Protein 6ZS0 (pdb70)

Solvent-accessible surface area: 28190 Å² total; per-residue (Å²): 162,139,81,62,26,0,10,66,61,0,7,18,0,0,97,110,1,0,70,30,7,66,20,58,88,71,18,8,78,37,1,3,117,6,2,68,96,4,0,30,122,11,6,149,65,47,37,107,86,65,43,31,38,92,6,79,12,16,56,14,21,0,0,0,21,2,5,1,2,11,35,50,96,57,79,32,28,2,44,0,26,0,4,8,2,6,35,34,142,53,48,39,58,10,0,152,34,0,30,104,18,0,76,54,12,14,163,109,39,141,18,37,21,83,10,0,62,92,0,29,95,34,0,43,36,121,94,22,94,36,72,0,2,0,17,0,6,1,40,6,84,113,65,8,85,7,6,1,23,0,30,0,1,0,13,5,33,15,102,134,154,6,39,65,13,0,81,50,0,0,118,64,8,35,0,100,77,0,28,93,45,22,32,171,34,64,16,37,12,29,0,0,0,31,7,8,139,56,87,71,17,92,0,30,0,13,0,75,7,64,72,0,41,6,33,95,0,11,172,10,26,45,108,40,3,19,4,83,75,111,28,1,48,34,6,2,102,31,0,0,30,52,0,18,122,45,72,6,4,11,10,68,46,0,28,0,1,2,10,0,44,53,98,35,24,86,121,20,5,1,2,12,0,23,0,0,0,26,3,0,2,128,46,0,13,36,0,14,59,37,0,13,51,3,1,112,132,40,64,20,93,4,52,22,0,85,123,0,3,71,10,2,39,135,61,145,33,83,77,23,27,0,2,0,7,42,0,0,0,7,4,48,89,107,105,74,36,77,2,4,2,47,0,8,2,24,10,42,50,78,87,42,122,154,128,86,116,136,130,148,99,39,33,0,4,69,61,0,5,17,0,0,86,114,0,0,73,19,8,65,20,60,130,67,13,8,91,38,1,6,93,4,0,45,80,7,1,32,124,13,17,74,65,52,35,107,81,72,40,32,34,84,8,127,11,14,66,27,61,0,0,0,17,3,3,1,13,13,63,61,96,52,80,30,33,3,37,1,14,0,4,11,1,0,38,31,139,53,47,42,59,13,1,168,41,0,27,88,13,0,74,58,8,8,140,84,32,150,18,90,8,86,25,0,60,86,0,35,98,36,1,43,34,130,90,25,92,34,69,0,2,0,12,0,1,1,61,6,64,112,65,7,70,6,8,4,29,0,13,0,1,0,10,6,43,16,106,102,146,1,35,42,16,0,76,50,0,0,112,69,34,31,4,106,78,0,22,93,37,10,39,123,37,46,9,24,29,19,0,0,3,27,8,28,88,200,29,68,104,14,3,31,0,12,0,79,7,62,84,2,58,19,38,87,0,1,174,9,1,51,59,103,1,24,15,99,42,63,41,0,18,16,6,14,75,26,0,2,10,70,33,30,68,85,67,6,2,87,30,78,33,0,26,0,1,6,7,0,36,74,133,37,28,78,115,10,4,1,3,11,0,21,0,0,0,39,56,36,23,209,52,1,12,52,0,15,22,22,0,0,9,2,1,4,33,44,22,19,78,2,46,27,1,51,123,0,2,77,14,23,36,116,154,150,34,68,64,20,89,1,12,0,6,38,0,0,1,5,5,41,71,148,80,66,42,72,3,3,2,28,0,3,3,30,13,44,79,104,144

Nearest PDB structures (foldseek):
  6zrz-assembly1_AAA  TM=1.000E+00  e=4.753E-68  Streptomyces coelicolor
  6zs0-assembly2_BBB  TM=9.885E-01  e=7.511E-65  Streptomyces coelicolor
  5k9m-assembly1_A  TM=9.480E-01  e=1.570E-47  Streptomyces sp. RM-5-8
  5inj-assembly1_A  TM=9.476E-01  e=2.063E-47  Streptomyces sp. RM-5-8
  5jxm-assembly1_A  TM=9.669E-01  e=9.503E-47  Streptomyces sp. RM-5-8

Secondary structure (P-SEA, 3-state):
cccccaaaaaaaaaaaaaaaacccaaaaaaaaaaaaaaaccccccccccccccccccccccccbbbbbbbcccccbbbbbbbccccccccaaaaaaaaaaaaaaaaaaccccaaaaaacccccccccccccccbbbbbccccccbbbbbbbbbcccccccaaaaaaaaaaaaaccccccccccccccccccccccccccccbbbbbbbbccccaaaaaacccccccccaaaaaaaaaaaaccccccccccccbbbbbbbbcccccccccbbbbbbccccccccaaaaaaaaaaaaaaacccaaaaaaaaaaacccccccccccccbbbbbbcccccbbbbbbbbccccccccbbbbbcc/ccccaaaaaaaaaaaaaaaacccaaaaaaaaaaaaaaaccccccccccccccccccccccccbbbbbbbcccccbbbbbbbccccccccaaaaaaaaaaaaaaaaaaacccaaaaaacccccccccccccccbbbbbccccccbbbbbbbbbcccccccaaaaaaaaaaaaaccccccccccccccccbbbbbbcccccbbbbbbbbbccccaaaaaaaacccccccaaaaaaaaaaaaccccccccccccbbbbbbbbcccccccccbbbbbbccccccccaaaaaaaaaaaaaaacccaaaaaaaaaaccccccccccccccbbbbbbcccccbbbbbbbbccccccc

B-factor: mean 26.5, std 9.97, range [11.29, 73.47]

Structure (mmCIF, N/CA/C/O backbone):
data_6ZS0
#
_entry.id   6ZS0
#
_cell.length_a   44.880
_cell.length_b   70.454
_cell.length_c   91.145
_cell.angle_alpha   90.000
_cell.angle_beta   92.946
_cell.angle_gamma   90.000
#
_symmetry.space_group_name_H-M   'P 1 21 1'
#
loop_
_entity.id
_entity.type
_entity.pdbx_description
1 polymer 'DMATS type aromatic prenyltransferase'
2 non-polymer DI(HYDROXYETHYL)ETHER
3 water water
#
loop_
_atom_site.group_PDB
_atom_site.id
_atom_site.type_symbol
_atom_site.label_atom_id
_atom_site.label_alt_id
_atom_site.label_comp_id
_atom_site.label_asym_id
_atom_site.label_entity_id
_atom_site.label_seq_id
_atom_site.pdbx_PDB_ins_code
_atom_site.Cartn_x
_atom_site.Cartn_y
_atom_site.Cartn_z
_atom_site.occupancy
_atom_site.B_iso_or_equiv
_atom_site.auth_seq_id
_atom_site.auth_comp_id
_atom_site.auth_asym_id
_atom_site.auth_atom_id
_atom_site.pdbx_PDB_model_num
ATOM 1 N N . MET A 1 1 ? 11.674 -18.685 -12.390 1.000 44.151 1 MET AAA N 1
ATOM 2 C CA . MET A 1 1 ? 12.287 -17.860 -13.486 1.000 42.744 1 MET AAA CA 1
ATOM 3 C C . MET A 1 1 ? 13.565 -17.202 -12.947 1.000 40.338 1 MET AAA C 1
ATOM 4 O O . MET A 1 1 ? 14.582 -17.899 -12.819 1.000 39.702 1 MET AAA O 1
ATOM 6 N N . ASP A 1 2 ? 13.512 -15.918 -12.608 1.000 36.955 2 ASP AAA N 1
ATOM 7 C CA . ASP A 1 2 ? 14.689 -15.190 -12.086 1.000 34.455 2 ASP AAA CA 1
ATOM 8 C C . ASP A 1 2 ? 14.745 -15.344 -10.562 1.000 30.493 2 ASP AAA C 1
ATOM 9 O O . ASP A 1 2 ? 13.689 -15.453 -9.937 1.000 29.280 2 ASP AAA O 1
ATOM 14 N N . ALA A 1 3 ? 15.961 -15.347 -10.018 1.000 27.424 3 ALA AAA N 1
ATOM 15 C CA . ALA A 1 3 ? 16.238 -15.392 -8.569 1.000 25.601 3 ALA AAA CA 1
ATOM 16 C C . ALA A 1 3 ? 15.584 -14.182 -7.903 1.000 23.875 3 ALA AAA C 1
ATOM 17 O O . ALA A 1 3 ? 15.582 -13.091 -8.506 1.000 22.918 3 ALA AAA O 1
ATOM 19 N N . SER A 1 4 ? 15.079 -14.357 -6.694 1.000 22.974 4 SER AAA N 1
ATOM 20 C CA . SER A 1 4 ? 14.402 -13.290 -5.926 1.000 22.021 4 SER AAA CA 1
ATOM 21 C C . SER A 1 4 ? 15.433 -12.243 -5.510 1.000 20.303 4 SER AAA C 1
ATOM 22 O O . SER A 1 4 ? 16.581 -12.600 -5.162 1.000 20.075 4 SER AAA O 1
ATOM 25 N N . THR A 1 5 ? 15.037 -10.989 -5.573 1.000 18.406 5 THR AAA N 1
ATOM 26 C CA . THR A 1 5 ? 15.871 -9.836 -5.178 1.000 17.178 5 THR AAA CA 1
ATOM 27 C C . THR A 1 5 ? 15.179 -9.135 -4.017 1.000 16.664 5 THR AAA C 1
ATOM 28 O O . THR A 1 5 ? 13.990 -9.384 -3.762 1.000 17.095 5 THR AAA O 1
ATOM 32 N N . LEU A 1 6 ? 15.871 -8.249 -3.371 1.000 16.481 6 LEU AAA N 1
ATOM 33 C CA . LEU A 1 6 ? 15.212 -7.415 -2.353 1.000 16.612 6 LEU AAA CA 1
ATOM 34 C C . LEU A 1 6 ? 14.040 -6.697 -3.002 1.000 16.118 6 LEU AAA C 1
ATOM 35 O O . LEU A 1 6 ? 12.967 -6.633 -2.371 1.000 15.537 6 LEU AAA O 1
ATOM 40 N N . GLY A 1 7 ? 14.220 -6.157 -4.219 1.000 15.527 7 GLY AAA N 1
ATOM 41 C CA . GLY A 1 7 ? 13.144 -5.431 -4.921 1.000 15.683 7 GLY AAA CA 1
ATOM 42 C C . GLY A 1 7 ? 11.963 -6.321 -5.276 1.000 15.997 7 GLY AAA C 1
ATOM 43 O O . GLY A 1 7 ? 10.817 -5.915 -5.042 1.000 15.511 7 GLY AAA O 1
ATOM 44 N N . SER A 1 8 ? 12.195 -7.508 -5.836 1.000 16.159 8 SER AAA N 1
ATOM 45 C CA . SER A 1 8 ? 11.090 -8.390 -6.270 1.000 16.623 8 SER AAA CA 1
ATOM 46 C C . SER A 1 8 ? 10.348 -8.875 -5.031 1.000 16.405 8 SER AAA C 1
ATOM 47 O O . SER A 1 8 ? 9.103 -8.935 -5.046 1.000 17.229 8 SER AAA O 1
ATOM 50 N N . PHE A 1 9 ? 11.068 -9.208 -3.966 1.000 16.052 9 PHE AAA N 1
ATOM 51 C CA . PHE A 1 9 ? 10.474 -9.814 -2.762 1.000 16.525 9 PHE AAA CA 1
ATOM 52 C C . PHE A 1 9 ? 9.663 -8.756 -2.006 1.000 16.005 9 PHE AAA C 1
ATOM 53 O O . PHE A 1 9 ? 8.476 -9.000 -1.693 1.000 16.340 9 PHE AAA O 1
ATOM 61 N N . THR A 1 10 ? 10.253 -7.606 -1.711 1.000 15.693 10 THR AAA N 1
ATOM 62 C CA . THR A 1 10 ? 9.556 -6.539 -0.926 1.000 15.387 10 THR AAA CA 1
ATOM 63 C C . THR A 1 10 ? 8.467 -5.921 -1.795 1.000 15.817 10 THR AAA C 1
ATOM 64 O O . THR A 1 10 ? 7.448 -5.506 -1.246 1.000 16.410 10 THR AAA O 1
ATOM 68 N N . GLY A 1 11 ? 8.667 -5.913 -3.096 1.000 15.816 11 GLY AAA N 1
ATOM 69 C CA . GLY A 1 11 ? 7.664 -5.417 -4.065 1.000 16.542 11 GLY AAA CA 1
ATOM 70 C C . GLY A 1 11 ? 6.453 -6.300 -4.095 1.000 17.300 11 GLY AAA C 1
ATOM 71 O O . GLY A 1 11 ? 5.322 -5.770 -4.093 1.000 17.637 11 GLY AAA O 1
ATOM 72 N N . GLY A 1 12 ? 6.651 -7.616 -4.099 1.000 17.646 12 GLY AAA N 1
ATOM 73 C CA . GLY A 1 12 ? 5.575 -8.598 -4.017 1.000 18.371 12 GLY AAA CA 1
ATOM 74 C C . GLY A 1 12 ? 4.792 -8.396 -2.740 1.000 18.204 12 GLY AAA C 1
ATOM 75 O O . GLY A 1 12 ? 3.556 -8.397 -2.776 1.000 18.736 12 GLY AAA O 1
ATOM 76 N N . GLN A 1 13 ? 5.489 -8.166 -1.624 1.000 17.578 13 GLN AAA N 1
ATOM 77 C CA . GLN A 1 13 ? 4.831 -7.914 -0.329 1.000 17.495 13 GLN AAA CA 1
ATOM 78 C C . GLN A 1 13 ? 4.023 -6.622 -0.417 1.000 17.648 13 GLN AAA C 1
ATOM 79 O O . GLN A 1 13 ? 2.908 -6.605 0.072 1.000 17.691 13 GLN AAA O 1
ATOM 85 N N . LEU A 1 14 ? 4.584 -5.557 -0.992 1.000 18.016 14 LEU AAA N 1
ATOM 86 C CA . LEU A 1 14 ? 3.883 -4.258 -1.085 1.000 18.097 14 LEU AAA CA 1
ATOM 87 C C . LEU A 1 14 ? 2.588 -4.470 -1.880 1.000 19.075 14 LEU AAA C 1
ATOM 88 O O . LEU A 1 14 ? 1.542 -3.976 -1.455 1.000 19.398 14 LEU AAA O 1
ATOM 93 N N . ARG A 1 15 ? 2.662 -5.200 -2.981 1.000 19.947 15 ARG AAA N 1
ATOM 94 C CA . ARG A 1 15 ? 1.505 -5.418 -3.873 1.000 21.720 15 ARG AAA CA 1
ATOM 95 C C . ARG A 1 15 ? 0.416 -6.196 -3.145 1.000 21.608 15 ARG AAA C 1
ATOM 96 O O . ARG A 1 15 ? -0.778 -5.781 -3.239 1.000 22.096 15 ARG AAA O 1
ATOM 104 N N . ARG A 1 16 ? 0.779 -7.289 -2.484 1.000 21.153 16 ARG AAA N 1
ATOM 105 C CA . ARG A 1 16 ? -0.213 -8.168 -1.818 1.000 22.037 16 ARG AAA CA 1
ATOM 106 C C . ARG A 1 16 ? -0.805 -7.431 -0.623 1.000 21.960 16 ARG AAA C 1
ATOM 107 O O . ARG A 1 16 ? -2.030 -7.471 -0.444 1.000 22.166 16 ARG AAA O 1
ATOM 115 N N . LEU A 1 17 ? 0.018 -6.754 0.172 1.000 21.024 17 LEU AAA N 1
ATOM 116 C CA . LEU A 1 17 ? -0.475 -5.982 1.328 1.000 21.109 17 LEU AAA CA 1
ATOM 117 C C . LEU A 1 17 ? -1.333 -4.815 0.844 1.000 20.907 17 LEU AAA C 1
ATOM 118 O O . LEU A 1 17 ? -2.362 -4.577 1.458 1.000 21.200 17 LEU AAA O 1
ATOM 123 N N . GLY A 1 18 ? -0.922 -4.119 -0.215 1.000 20.691 18 GLY AAA N 1
ATOM 124 C CA . GLY A 1 18 ? -1.673 -2.979 -0.785 1.000 21.328 18 GLY AAA CA 1
ATOM 125 C C . GLY A 1 18 ? -3.079 -3.413 -1.173 1.000 22.649 18 GLY AAA C 1
ATOM 126 O O . GLY A 1 18 ? -4.034 -2.680 -0.874 1.000 23.425 18 GLY AAA O 1
ATOM 127 N N . SER A 1 19 ? -3.211 -4.595 -1.756 1.000 23.572 19 SER AAA N 1
ATOM 128 C CA . SER A 1 19 ? -4.528 -5.132 -2.189 1.000 25.320 19 SER AAA CA 1
ATOM 129 C C . SER A 1 19 ? -5.376 -5.445 -0.962 1.000 25.778 19 SER AAA C 1
ATOM 130 O O . SER A 1 19 ? -6.576 -5.062 -0.945 1.000 26.404 19 SER AAA O 1
ATOM 133 N N . VAL A 1 20 ? -4.781 -6.075 0.047 1.000 25.139 20 VAL AAA N 1
ATOM 134 C CA . VAL A 1 20 ? -5.464 -6.351 1.337 1.000 25.440 20 VAL AAA CA 1
ATOM 135 C C . VAL A 1 20 ? -5.980 -5.022 1.913 1.000 25.442 20 VAL AAA C 1
ATOM 136 O O . VAL A 1 20 ? -7.075 -5.024 2.461 1.000 25.905 20 VAL AAA O 1
ATOM 140 N N . ALA A 1 21 ? -5.224 -3.929 1.780 1.000 24.461 21 ALA AAA N 1
ATOM 141 C CA . ALA A 1 21 ? -5.564 -2.592 2.320 1.000 25.203 21 ALA AAA CA 1
ATOM 142 C C . ALA A 1 21 ? -6.591 -1.871 1.425 1.000 26.695 21 ALA AAA C 1
ATOM 143 O O . ALA A 1 21 ? -6.971 -0.733 1.766 1.000 28.080 21 ALA AAA O 1
ATOM 145 N N . GLY A 1 22 ? -7.000 -2.493 0.322 1.000 26.928 22 GLY AAA N 1
ATOM 146 C CA . GLY A 1 22 ? -8.033 -1.969 -0.594 1.000 27.664 22 GLY AAA CA 1
ATOM 147 C C . GLY A 1 22 ? -7.505 -1.018 -1.664 1.000 27.599 22 GLY AAA C 1
ATOM 148 O O . GLY A 1 22 ? -8.345 -0.407 -2.356 1.000 28.433 22 GLY AAA O 1
ATOM 149 N N . LEU A 1 23 ? -6.193 -0.896 -1.848 1.000 26.228 23 LEU AAA N 1
ATOM 150 C CA . LEU A 1 23 ? -5.633 -0.036 -2.926 1.000 26.436 23 LEU AAA CA 1
ATOM 151 C C . LEU A 1 23 ? -5.942 -0.654 -4.292 1.000 26.868 23 LEU AAA C 1
ATOM 152 O O . LEU A 1 23 ? -5.938 -1.881 -4.407 1.000 26.563 23 LEU AAA O 1
ATOM 157 N N . SER A 1 24 ? -6.153 0.193 -5.294 1.000 28.634 24 SER AAA N 1
ATOM 158 C CA . SER A 1 24 ? -6.386 -0.200 -6.709 1.000 30.346 24 SER AAA CA 1
ATOM 159 C C . SER A 1 24 ? -5.124 -0.832 -7.304 1.000 30.693 24 SER AAA C 1
ATOM 160 O O . SER A 1 24 ? -4.023 -0.525 -6.841 1.000 29.490 24 SER AAA O 1
ATOM 163 N N . ARG A 1 25 ? -5.280 -1.676 -8.316 1.000 32.023 25 ARG AAA N 1
ATOM 164 C CA . ARG A 1 25 ? -4.145 -2.209 -9.100 1.000 32.318 25 ARG AAA CA 1
ATOM 165 C C . ARG A 1 25 ? -3.242 -1.039 -9.521 1.000 32.160 25 ARG AAA C 1
ATOM 166 O O . ARG A 1 25 ? -2.002 -1.185 -9.411 1.000 31.665 25 ARG AAA O 1
ATOM 168 N N . ALA A 1 26 ? -3.832 0.087 -9.949 1.000 32.417 26 ALA AAA N 1
ATOM 169 C CA . ALA A 1 26 ? -3.104 1.269 -10.489 1.000 31.886 26 ALA AAA CA 1
ATOM 170 C C . ALA A 1 26 ? -2.199 1.858 -9.394 1.000 30.156 26 ALA AAA C 1
ATOM 171 O O . ALA A 1 26 ? -1.004 1.985 -9.629 1.000 28.243 26 ALA AAA O 1
ATOM 173 N N . ASP A 1 27 ? -2.764 2.132 -8.218 1.000 29.752 27 ASP AAA N 1
ATOM 174 C CA . ASP A 1 27 ? -2.040 2.692 -7.046 1.000 28.522 27 ASP AAA CA 1
ATOM 175 C C . ASP A 1 27 ? -0.968 1.710 -6.574 1.000 27.599 27 ASP AAA C 1
ATOM 176 O O . ASP A 1 27 ? 0.143 2.158 -6.249 1.000 24.948 27 ASP AAA O 1
ATOM 181 N N . VAL A 1 28 ? -1.265 0.423 -6.554 1.000 27.671 28 VAL AAA N 1
ATOM 182 C CA . VAL A 1 28 ? -0.289 -0.603 -6.106 1.000 28.281 28 VAL AAA CA 1
ATOM 183 C C . VAL A 1 28 ? 0.898 -0.594 -7.078 1.000 27.794 28 VAL AAA C 1
ATOM 184 O O . VAL A 1 28 ? 2.047 -0.658 -6.609 1.000 27.216 28 VAL AAA O 1
ATOM 188 N N . GLU A 1 29 ? 0.626 -0.528 -8.382 1.000 28.313 29 GLU AAA N 1
ATOM 189 C CA . GLU A 1 29 ? 1.688 -0.469 -9.415 1.000 28.371 29 GLU AAA CA 1
ATOM 190 C C . GLU A 1 29 ? 2.520 0.801 -9.204 1.000 26.313 29 GLU AAA C 1
ATOM 191 O O . GLU A 1 29 ? 3.739 0.696 -9.208 1.000 26.307 29 GLU AAA O 1
ATOM 195 N N . THR A 1 30 ? 1.883 1.942 -8.983 1.000 25.176 30 THR AAA N 1
ATOM 196 C CA . THR A 1 30 ? 2.589 3.225 -8.736 1.000 24.677 30 THR AAA CA 1
ATOM 197 C C . THR A 1 30 ? 3.549 3.032 -7.554 1.000 22.983 30 THR AAA C 1
ATOM 198 O O . THR A 1 30 ? 4.710 3.387 -7.670 1.000 22.861 30 THR AAA O 1
ATOM 202 N N . TYR A 1 31 ? 3.062 2.462 -6.458 1.000 22.147 31 TYR AAA N 1
ATOM 203 C CA . TYR A 1 31 ? 3.821 2.432 -5.178 1.000 20.403 31 TYR AAA CA 1
ATOM 204 C C . TYR A 1 31 ? 4.917 1.369 -5.210 1.000 20.271 31 TYR AAA C 1
ATOM 205 O O . TYR A 1 31 ? 5.971 1.578 -4.602 1.000 19.521 31 TYR AAA O 1
ATOM 214 N N . ALA A 1 32 ? 4.697 0.271 -5.916 1.000 21.445 32 ALA AAA N 1
ATOM 215 C CA . ALA A 1 32 ? 5.739 -0.742 -6.159 1.000 21.877 32 ALA AAA CA 1
ATOM 216 C C . ALA A 1 32 ? 6.920 -0.080 -6.882 1.000 22.103 32 ALA AAA C 1
ATOM 217 O O . ALA A 1 32 ? 8.072 -0.321 -6.478 1.000 21.101 32 ALA AAA O 1
ATOM 219 N N . GLN A 1 33 ? 6.638 0.761 -7.881 1.000 23.487 33 GLN AAA N 1
ATOM 220 C CA . GLN A 1 33 ? 7.685 1.506 -8.622 1.000 23.703 33 GLN AAA CA 1
ATOM 221 C C . GLN A 1 33 ? 8.377 2.490 -7.656 1.000 21.538 33 GLN AAA C 1
ATOM 222 O O . GLN A 1 33 ? 9.602 2.609 -7.697 1.000 20.168 33 GLN AAA O 1
ATOM 228 N N . VAL A 1 34 ? 7.626 3.150 -6.786 1.000 20.581 34 VAL AAA N 1
ATOM 229 C CA . VAL A 1 34 ? 8.206 4.129 -5.831 1.000 20.230 34 VAL AAA CA 1
ATOM 230 C C . VAL A 1 34 ? 9.188 3.388 -4.895 1.000 19.084 34 VAL AAA C 1
ATOM 231 O O . VAL A 1 34 ? 10.283 3.937 -4.642 1.000 19.446 34 VAL AAA O 1
ATOM 235 N N . LEU A 1 35 ? 8.827 2.188 -4.437 1.000 18.911 35 LEU AAA N 1
ATOM 236 C CA . LEU A 1 35 ? 9.660 1.433 -3.462 1.000 18.274 35 LEU AAA CA 1
ATOM 237 C C . LEU A 1 35 ? 10.923 0.961 -4.171 1.000 18.193 35 LEU AAA C 1
ATOM 238 O O . LEU A 1 35 ? 12.003 1.157 -3.642 1.000 17.534 35 LEU AAA O 1
ATOM 243 N N . THR A 1 36 ? 10.782 0.415 -5.384 1.000 19.279 36 THR AAA N 1
ATOM 244 C CA . THR A 1 36 ? 11.946 -0.008 -6.194 1.000 20.516 36 THR AAA CA 1
ATOM 245 C C . THR A 1 36 ? 12.893 1.177 -6.350 1.000 20.448 36 THR AAA C 1
ATOM 246 O O . THR A 1 36 ? 14.084 0.998 -6.166 1.000 19.392 36 THR AAA O 1
ATOM 250 N N . ASP A 1 37 ? 12.384 2.345 -6.727 1.000 21.657 37 ASP AAA N 1
ATOM 251 C CA . ASP A 1 37 ? 13.249 3.531 -6.972 1.000 23.594 37 ASP AAA CA 1
ATOM 252 C C . ASP A 1 37 ? 13.893 3.987 -5.653 1.000 23.128 37 ASP AAA C 1
ATOM 253 O O . ASP A 1 37 ? 15.053 4.354 -5.678 1.000 23.885 37 ASP AAA O 1
ATOM 258 N N . ALA A 1 38 ? 13.141 3.954 -4.557 1.000 22.919 38 ALA AAA N 1
ATOM 259 C CA . ALA A 1 38 ? 13.618 4.352 -3.207 1.000 23.239 38 ALA AAA CA 1
ATOM 260 C C . ALA A 1 38 ? 14.774 3.435 -2.766 1.000 23.565 38 ALA AAA C 1
ATOM 261 O O . ALA A 1 38 ? 15.743 3.935 -2.211 1.000 24.224 38 ALA AAA O 1
ATOM 263 N N . LEU A 1 39 ? 14.700 2.144 -3.058 1.000 22.884 39 LEU AAA N 1
ATOM 264 C CA . LEU A 1 39 ? 15.769 1.186 -2.689 1.000 23.303 39 LEU AAA CA 1
ATOM 265 C C . LEU A 1 39 ? 17.027 1.435 -3.519 1.000 24.445 39 LEU AAA C 1
ATOM 266 O O . LEU A 1 39 ? 18.123 1.001 -3.068 1.000 26.088 39 LEU AAA O 1
ATOM 271 N N . GLY A 1 40 ? 16.896 2.034 -4.705 1.000 23.612 40 GLY AAA N 1
ATOM 272 C CA . GLY A 1 40 ? 18.006 2.262 -5.633 1.000 25.355 40 GLY AAA CA 1
ATOM 273 C C . GLY A 1 40 ? 18.758 0.970 -5.917 1.000 25.612 40 GLY AAA C 1
ATOM 274 O O . GLY A 1 40 ? 18.146 -0.065 -6.145 1.000 24.950 40 GLY AAA O 1
ATOM 275 N N . PRO A 1 41 ? 20.100 0.984 -5.900 1.000 25.748 41 PRO AAA N 1
ATOM 276 C CA . PRO A 1 41 ? 20.881 -0.156 -6.384 1.000 25.590 41 PRO AAA CA 1
ATOM 277 C C . PRO A 1 41 ? 20.555 -1.479 -5.698 1.000 24.662 41 PRO AAA C 1
ATOM 278 O O . PRO A 1 41 ? 20.554 -2.545 -6.365 1.000 25.165 41 PRO AAA O 1
ATOM 282 N N A VAL A 1 42 ? 20.260 -1.447 -4.394 0.500 23.512 42 VAL AAA N 1
ATOM 283 N N B VAL A 1 42 ? 20.240 -1.420 -4.412 0.500 23.839 42 VAL AAA N 1
ATOM 284 C CA A VAL A 1 42 ? 20.075 -2.703 -3.608 0.500 22.464 42 VAL AAA CA 1
ATOM 285 C CA B VAL A 1 42 ? 20.069 -2.641 -3.589 0.500 22.984 42 VAL AAA CA 1
ATOM 286 C C A VAL A 1 42 ? 18.772 -3.395 -4.009 0.500 21.472 42 VAL AAA C 1
ATOM 287 C C B VAL A 1 42 ? 18.779 -3.370 -3.988 0.500 21.777 42 VAL AAA C 1
ATOM 288 O O A VAL A 1 42 ? 18.632 -4.562 -3.643 0.500 21.074 42 VAL AAA O 1
ATOM 289 O O B VAL A 1 42 ? 18.670 -4.542 -3.624 0.500 21.387 42 VAL AAA O 1
ATOM 296 N N . ALA A 1 43 ? 17.855 -2.735 -4.725 1.000 20.965 43 ALA AAA N 1
ATOM 297 C CA . ALA A 1 43 ? 16.603 -3.405 -5.175 1.000 20.406 43 ALA AAA CA 1
ATOM 298 C C . ALA A 1 4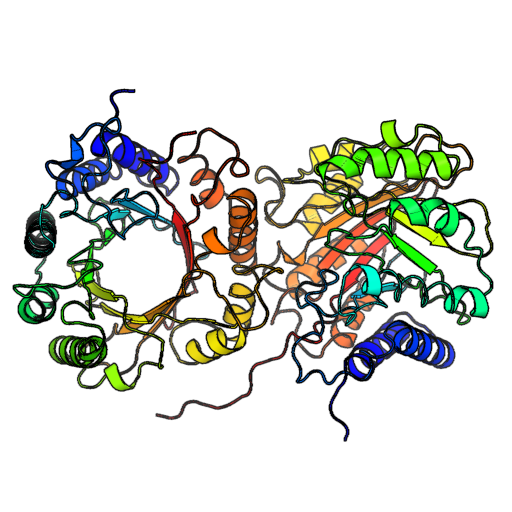3 ? 16.984 -4.636 -6.003 1.000 20.065 43 ALA AAA C 1
ATOM 299 O O . ALA A 1 43 ? 16.254 -5.623 -5.973 1.000 18.881 43 ALA AAA O 1
ATOM 301 N N . GLN A 1 44 ? 18.105 -4.564 -6.719 1.000 20.630 44 GLN AAA N 1
ATOM 302 C CA . GLN A 1 44 ? 18.551 -5.625 -7.647 1.000 21.671 44 GLN AAA CA 1
ATOM 303 C C . GLN A 1 44 ? 19.379 -6.676 -6.893 1.000 20.621 44 GLN AAA C 1
ATOM 304 O O . GLN A 1 44 ? 19.805 -7.656 -7.517 1.000 20.580 44 GLN AAA O 1
ATOM 310 N N . ARG A 1 45 ? 19.584 -6.508 -5.587 1.000 19.579 45 ARG AAA N 1
ATOM 311 C CA . ARG A 1 45 ? 20.454 -7.427 -4.813 1.000 19.075 45 ARG AAA CA 1
ATOM 312 C C . ARG A 1 45 ? 19.766 -8.767 -4.645 1.000 18.436 45 ARG AAA C 1
ATOM 313 O O . ARG A 1 45 ? 18.680 -8.828 -4.099 1.000 17.779 45 ARG AAA O 1
ATOM 321 N N . PRO A 1 46 ? 20.350 -9.900 -5.088 1.000 18.574 46 PRO AAA N 1
ATOM 322 C CA . PRO A 1 46 ? 19.746 -11.199 -4.838 1.000 18.655 46 PRO AAA CA 1
ATOM 323 C C . PRO A 1 46 ? 19.634 -11.501 -3.347 1.000 18.677 46 PRO AAA C 1
ATOM 324 O O . PRO A 1 46 ? 20.518 -11.154 -2.607 1.000 18.116 46 PRO AAA O 1
ATOM 328 N N . LEU A 1 47 ? 18.561 -12.187 -2.958 1.000 19.035 47 LEU AAA N 1
ATOM 329 C CA . LEU A 1 47 ? 18.323 -12.541 -1.529 1.000 19.637 47 LEU AAA CA 1
ATOM 330 C C . LEU A 1 47 ? 19.288 -13.642 -1.084 1.000 20.034 47 LEU AAA C 1
ATOM 331 O O . LEU A 1 47 ? 19.401 -13.850 0.114 1.000 20.261 47 LEU AAA O 1
ATOM 336 N N . SER A 1 48 ? 19.984 -14.292 -2.012 1.000 20.652 48 SER AAA N 1
ATOM 337 C CA . SER A 1 48 ? 20.998 -15.329 -1.723 1.000 21.176 48 SER AAA CA 1
ATOM 338 C C . SER A 1 48 ? 22.265 -14.688 -1.161 1.000 21.446 48 SER AAA C 1
ATOM 339 O O . SER A 1 48 ? 23.095 -15.447 -0.619 1.000 21.676 48 SER AAA O 1
ATOM 342 N N . LEU A 1 49 ? 22.446 -13.375 -1.341 1.000 20.410 49 LEU AAA N 1
ATOM 343 C CA . LEU A 1 49 ? 23.579 -12.632 -0.753 1.000 21.162 49 LEU AAA CA 1
ATOM 344 C C . LEU A 1 49 ? 23.227 -12.240 0.682 1.000 21.027 49 LEU AAA C 1
ATOM 345 O O . LEU A 1 49 ? 22.027 -12.086 1.000 1.000 20.034 49 LEU AAA O 1
ATOM 350 N N . ALA A 1 50 ? 24.239 -12.095 1.526 1.000 22.144 50 ALA AAA N 1
ATOM 351 C CA . ALA A 1 50 ? 24.082 -11.498 2.874 1.000 22.692 50 ALA AAA CA 1
ATOM 352 C C . ALA A 1 50 ? 23.352 -10.168 2.740 1.000 22.720 50 ALA AAA C 1
ATOM 353 O O . ALA A 1 50 ? 23.448 -9.505 1.709 1.000 20.794 50 ALA AAA O 1
ATOM 355 N N . PRO A 1 51 ? 22.655 -9.690 3.793 1.000 23.886 51 PRO AAA N 1
ATOM 356 C CA . PRO A 1 51 ? 22.089 -8.345 3.772 1.000 24.675 51 PRO AAA CA 1
ATOM 357 C C . PRO A 1 51 ? 23.183 -7.303 3.536 1.000 26.995 51 PRO AAA C 1
ATOM 358 O O . PRO A 1 51 ? 24.299 -7.470 4.034 1.000 25.937 51 PRO AAA O 1
ATOM 362 N N . PRO A 1 52 ? 22.909 -6.217 2.767 1.000 29.194 52 PRO AAA N 1
ATOM 363 C CA . PRO A 1 52 ? 23.963 -5.333 2.239 1.000 31.031 52 PRO AAA CA 1
ATOM 364 C C . PRO A 1 52 ? 24.741 -4.505 3.277 1.000 34.048 52 PRO AAA C 1
ATOM 365 O O . PRO A 1 52 ? 25.942 -4.264 3.085 1.000 35.335 52 PRO AAA O 1
ATOM 369 N N . THR A 1 53 ? 24.036 -4.059 4.315 1.000 35.909 53 THR AAA N 1
ATOM 370 C CA . THR A 1 53 ? 24.597 -3.446 5.544 1.000 37.108 53 THR AAA CA 1
ATOM 371 C C . THR A 1 53 ? 23.730 -3.955 6.692 1.000 37.889 53 THR AAA C 1
ATOM 372 O O . THR A 1 53 ? 22.568 -4.421 6.410 1.000 36.211 53 THR AAA O 1
ATOM 375 N N . ARG A 1 54 ? 24.257 -3.945 7.916 1.000 38.365 54 ARG AAA N 1
ATOM 376 C CA . ARG A 1 54 ? 23.490 -4.395 9.103 1.000 38.557 54 ARG AAA CA 1
ATOM 377 C C . ARG A 1 54 ? 22.491 -3.294 9.451 1.000 36.204 54 ARG AAA C 1
ATOM 378 O O . ARG A 1 54 ? 22.572 -2.709 10.533 1.000 35.233 54 ARG AAA O 1
ATOM 386 N N A THR A 1 55 ? 21.572 -3.008 8.539 0.440 34.701 55 THR AAA N 1
ATOM 387 N N B THR A 1 55 ? 21.549 -3.017 8.543 0.560 34.461 55 THR AAA N 1
ATOM 388 C CA A THR A 1 55 ? 20.550 -1.960 8.718 0.440 33.274 55 THR AAA CA 1
ATOM 389 C CA B THR A 1 55 ? 20.517 -1.973 8.747 0.560 32.679 55 THR AAA CA 1
ATOM 390 C C A THR A 1 55 ? 19.768 -2.294 9.985 0.440 32.595 55 THR AAA C 1
ATOM 391 C C B THR A 1 55 ? 19.802 -2.304 10.038 0.560 32.316 55 THR AAA C 1
ATOM 392 O O A THR A 1 55 ? 19.440 -3.477 10.190 0.440 33.828 55 THR AAA O 1
ATOM 393 O O B THR A 1 55 ? 19.536 -3.491 10.302 0.560 33.868 55 THR AAA O 1
ATOM 400 N N . PHE A 1 56 ? 19.499 -1.298 10.814 1.000 28.492 56 PHE AAA N 1
ATOM 401 C CA . PHE A 1 56 ? 18.832 -1.495 12.099 1.000 26.955 56 PHE AAA CA 1
ATOM 402 C C . PHE A 1 56 ? 17.352 -1.200 11.881 1.000 22.186 56 PHE AAA C 1
ATOM 403 O O . PHE A 1 56 ? 16.616 -1.220 12.813 1.000 22.430 56 PHE AAA O 1
ATOM 411 N N . LEU A 1 57 ? 16.934 -1.083 10.616 1.000 18.787 57 LEU AAA N 1
ATOM 412 C CA . LEU A 1 57 ? 15.507 -0.871 10.273 1.000 16.426 57 LEU AAA CA 1
ATOM 413 C C . LEU A 1 57 ? 14.677 -2.093 10.696 1.000 15.644 57 LEU AAA C 1
ATOM 414 O O . LEU A 1 57 ? 13.557 -1.906 11.121 1.000 15.565 57 LEU AAA O 1
ATOM 419 N N . SER A 1 58 ? 15.209 -3.313 10.602 1.000 14.954 58 SER AAA N 1
ATOM 420 C CA . SER A 1 58 ? 14.491 -4.545 11.044 1.000 14.732 58 SER AAA CA 1
ATOM 421 C C . SER A 1 58 ? 15.490 -5.531 11.648 1.000 14.723 58 SER AAA C 1
ATOM 422 O O . SER A 1 58 ? 16.682 -5.409 11.385 1.000 14.582 58 SER AAA O 1
ATOM 425 N N . ASP A 1 59 ? 15.015 -6.503 12.442 1.000 15.088 59 ASP AAA N 1
ATOM 426 C CA . ASP A 1 59 ? 15.878 -7.449 13.172 1.000 15.778 59 ASP AAA CA 1
ATOM 427 C C . ASP A 1 59 ? 16.732 -8.246 12.200 1.000 15.495 59 ASP AAA C 1
ATOM 428 O O . ASP A 1 59 ? 17.888 -8.538 12.532 1.000 15.956 59 ASP AAA O 1
ATOM 433 N N . ASP A 1 60 ? 16.196 -8.599 11.031 1.000 15.032 60 ASP AAA N 1
ATOM 434 C CA . ASP A 1 60 ? 16.976 -9.442 10.086 1.000 15.314 60 ASP AAA CA 1
ATOM 435 C C . ASP A 1 60 ? 17.679 -8.577 9.027 1.000 15.017 60 ASP AAA C 1
ATOM 436 O O . ASP A 1 60 ? 18.237 -9.162 8.091 1.000 15.625 60 ASP AAA O 1
ATOM 441 N N . HIS A 1 61 ? 17.659 -7.270 9.179 1.000 14.511 61 HIS AAA N 1
ATOM 442 C CA . HIS A 1 61 ? 18.409 -6.304 8.337 1.000 14.553 61 HIS AAA CA 1
ATOM 443 C C . HIS A 1 61 ? 17.748 -6.175 6.970 1.000 13.918 61 HIS AAA C 1
ATOM 444 O O . HIS A 1 61 ? 18.438 -5.690 6.046 1.000 14.244 61 HIS AAA O 1
ATOM 451 N N . THR A 1 62 ? 16.474 -6.536 6.822 1.000 13.119 62 THR AAA N 1
ATOM 452 C CA . THR A 1 62 ? 15.728 -6.115 5.610 1.000 12.661 62 THR AAA CA 1
ATOM 453 C C . THR A 1 62 ? 15.532 -4.604 5.677 1.000 12.225 62 THR AAA C 1
ATOM 454 O O . THR A 1 62 ? 15.058 -4.091 6.684 1.000 11.982 62 THR AAA O 1
ATOM 458 N N . PRO A 1 63 ? 15.883 -3.804 4.634 1.000 12.049 63 PRO AAA N 1
ATOM 459 C CA . PRO A 1 63 ? 15.742 -2.356 4.739 1.000 11.921 63 PRO AAA CA 1
ATOM 460 C C . PRO A 1 63 ? 14.370 -1.820 4.356 1.000 11.849 63 PRO AAA C 1
ATOM 461 O O . PRO A 1 63 ? 14.259 -0.714 3.826 1.000 11.743 63 PRO AAA O 1
ATOM 465 N N . VAL A 1 64 ? 13.337 -2.625 4.623 1.000 12.147 64 VAL AAA N 1
ATOM 466 C CA . VAL A 1 64 ? 11.923 -2.319 4.365 1.000 12.575 64 VAL AAA CA 1
ATOM 467 C C . VAL A 1 64 ? 11.126 -2.880 5.531 1.000 12.857 64 VAL AAA C 1
ATOM 468 O O . VAL A 1 64 ? 11.460 -3.988 5.975 1.000 12.873 64 VAL AAA O 1
ATOM 472 N N . GLU A 1 65 ? 10.120 -2.131 5.952 1.000 13.278 65 GLU AAA N 1
ATOM 473 C CA . GLU A 1 65 ? 9.135 -2.590 6.948 1.000 14.269 65 GLU AAA CA 1
ATOM 474 C C . GLU A 1 65 ? 7.793 -2.036 6.530 1.000 13.757 65 GLU AAA C 1
ATOM 475 O O . GLU A 1 65 ? 7.755 -1.017 5.878 1.000 13.724 65 GLU AAA O 1
ATOM 481 N N . PHE A 1 66 ? 6.727 -2.751 6.816 1.000 13.636 66 PHE AAA N 1
ATOM 482 C CA . PHE A 1 66 ? 5.370 -2.287 6.473 1.000 14.030 66 PHE AAA CA 1
ATOM 483 C C . PHE A 1 66 ? 4.605 -1.968 7.743 1.000 14.265 66 PHE AAA C 1
ATOM 484 O O . PHE A 1 66 ? 4.985 -2.423 8.840 1.000 13.834 66 PHE AAA O 1
ATOM 492 N N . SER A 1 67 ? 3.573 -1.168 7.606 1.000 14.678 67 SER AAA N 1
ATOM 493 C CA . SER A 1 67 ? 2.609 -0.986 8.710 1.000 15.295 67 SER AAA CA 1
ATOM 494 C C . SER A 1 67 ? 1.203 -0.838 8.149 1.000 15.954 67 SER AAA C 1
ATOM 495 O O . SER A 1 67 ? 1.042 -0.316 7.041 1.000 15.265 67 SER AAA O 1
ATOM 498 N N . LEU A 1 68 ? 0.226 -1.254 8.946 1.000 16.392 68 LEU AAA N 1
ATOM 499 C CA . LEU A 1 68 ? -1.205 -0.981 8.698 1.000 17.344 68 LEU AAA CA 1
ATOM 500 C C . LEU A 1 68 ? -1.761 -0.278 9.913 1.000 17.651 68 LEU AAA C 1
ATOM 501 O O . LEU A 1 68 ? -1.637 -0.832 11.032 1.000 16.971 68 LEU AAA O 1
ATOM 506 N N A SER A 1 69 ? -2.359 0.898 9.703 0.570 17.933 69 SER AAA N 1
ATOM 507 N N B SER A 1 69 ? -2.334 0.894 9.691 0.430 18.103 69 SER AAA N 1
ATOM 508 C CA A SER A 1 69 ? -2.985 1.748 10.748 0.570 18.525 69 SER AAA CA 1
ATOM 509 C CA B SER A 1 69 ? -2.991 1.710 10.725 0.430 18.760 69 SER AAA CA 1
ATOM 510 C C A SER A 1 69 ? -4.505 1.712 10.593 0.570 19.507 69 SER AAA C 1
ATOM 511 C C B SER A 1 69 ? -4.504 1.575 10.558 0.430 19.640 69 SER AAA C 1
ATOM 512 O O A SER A 1 69 ? -5.010 2.122 9.517 0.570 19.707 69 SER AAA O 1
ATOM 513 O O B SER A 1 69 ? -5.000 1.665 9.409 0.430 19.884 69 SER AAA O 1
ATOM 518 N N . PHE A 1 70 ? -5.184 1.324 11.665 1.000 20.216 70 PHE AAA N 1
ATOM 519 C CA . PHE A 1 70 ? -6.646 1.102 11.740 1.000 22.281 70 PHE AAA CA 1
ATOM 520 C C . PHE A 1 70 ? -7.279 2.265 12.515 1.000 24.100 70 PHE AAA C 1
ATOM 521 O O . PHE A 1 70 ? -6.938 2.472 13.665 1.000 23.840 70 PHE AAA O 1
ATOM 529 N N . ARG A 1 71 ? -8.240 2.974 11.898 1.000 26.245 71 ARG AAA N 1
ATOM 530 C CA . ARG A 1 71 ? -9.034 4.087 12.500 1.000 28.457 71 ARG AAA CA 1
ATOM 531 C C . ARG A 1 71 ? -10.505 3.675 12.397 1.000 30.037 71 ARG AAA C 1
ATOM 532 O O . ARG A 1 71 ? -10.893 3.094 11.387 1.000 29.269 71 ARG AAA O 1
ATOM 535 N N . PRO A 1 72 ? -11.333 3.839 13.459 1.000 31.275 72 PRO AAA N 1
ATOM 536 C CA . PRO A 1 72 ? -12.717 3.377 13.419 1.000 31.731 72 PRO AAA CA 1
ATOM 537 C C . PRO A 1 72 ? -13.464 4.045 12.259 1.000 30.689 72 PRO AAA C 1
ATOM 538 O O . PRO A 1 72 ? -13.369 5.223 12.152 1.000 31.503 72 PRO AAA O 1
ATOM 542 N N . GLY A 1 73 ? -14.078 3.248 11.386 1.000 30.264 73 GLY AAA N 1
ATOM 543 C CA . GLY A 1 73 ? -14.863 3.722 10.228 1.000 30.218 73 GLY AAA CA 1
ATOM 544 C C . GLY A 1 73 ? -14.022 4.104 9.021 1.000 29.428 73 GLY AAA C 1
ATOM 545 O O . GLY A 1 73 ? -14.572 4.543 8.048 1.000 28.775 73 GLY AAA O 1
ATOM 546 N N . ALA A 1 74 ? -12.710 3.917 9.068 1.000 28.412 74 ALA AAA N 1
ATOM 547 C CA . ALA A 1 74 ? -11.796 4.288 7.973 1.000 27.715 74 ALA AAA CA 1
ATOM 548 C C . ALA A 1 74 ? -11.241 3.029 7.315 1.000 26.794 74 ALA AAA C 1
ATOM 549 O O . ALA A 1 74 ? -11.075 1.984 7.988 1.000 25.507 74 ALA AAA O 1
ATOM 551 N N . ALA A 1 75 ? -10.889 3.130 6.051 1.000 26.076 75 ALA AAA N 1
ATOM 552 C CA . ALA A 1 75 ? -10.128 2.073 5.374 1.000 25.812 75 ALA AAA CA 1
ATOM 553 C C . ALA A 1 75 ? -8.764 1.949 6.072 1.000 25.073 75 ALA AAA C 1
ATOM 554 O O . ALA A 1 75 ? -8.262 2.913 6.609 1.000 23.090 75 ALA AAA O 1
ATOM 556 N N . PRO A 1 76 ? -8.178 0.752 6.125 1.000 26.279 76 PRO AAA N 1
ATOM 557 C CA . PRO A 1 76 ? -6.839 0.584 6.675 1.000 25.906 76 PRO AAA CA 1
ATOM 558 C C . PRO A 1 76 ? -5.851 1.496 5.919 1.000 24.925 76 PRO AAA C 1
ATOM 559 O O . PRO A 1 76 ? -6.051 1.681 4.695 1.000 26.100 76 PRO AAA O 1
ATOM 563 N N . ALA A 1 77 ? -4.932 2.160 6.623 1.000 23.081 77 ALA AAA N 1
ATOM 564 C CA . ALA A 1 77 ? -3.890 3.022 6.016 1.000 21.654 77 ALA AAA CA 1
ATOM 565 C C . ALA A 1 77 ? -2.560 2.271 5.995 1.000 20.313 77 ALA AAA C 1
ATOM 566 O O . ALA A 1 77 ? -2.058 1.899 7.068 1.000 19.304 77 ALA AAA O 1
ATOM 568 N N . MET A 1 78 ? -1.981 2.109 4.817 1.000 19.193 78 MET AAA N 1
ATOM 569 C CA . MET A 1 78 ? -0.740 1.326 4.684 1.000 18.750 78 MET AAA CA 1
ATOM 570 C C . MET A 1 78 ? 0.438 2.270 4.576 1.000 18.409 78 MET AAA C 1
ATOM 571 O O . MET A 1 78 ? 0.335 3.281 3.856 1.000 18.067 78 MET AAA O 1
ATOM 576 N N . ARG A 1 79 ? 1.512 1.939 5.277 1.000 18.077 79 ARG AAA N 1
ATOM 577 C CA . ARG A 1 79 ? 2.805 2.626 5.087 1.000 18.311 79 ARG AAA CA 1
ATOM 578 C C . ARG A 1 79 ? 3.888 1.621 4.745 1.000 16.643 79 ARG AAA C 1
ATOM 579 O O . ARG A 1 79 ? 3.814 0.450 5.152 1.000 16.240 79 ARG AAA O 1
ATOM 587 N N . VAL A 1 80 ? 4.921 2.119 4.071 1.000 15.560 80 VAL AAA N 1
ATOM 588 C CA . VAL A 1 80 ? 6.179 1.360 3.879 1.000 15.062 80 VAL AAA CA 1
ATOM 589 C C . VAL A 1 80 ? 7.329 2.240 4.339 1.000 14.311 80 VAL AAA C 1
ATOM 590 O O . VAL A 1 80 ? 7.359 3.439 3.973 1.000 14.640 80 VAL AAA O 1
ATOM 594 N N . LEU A 1 81 ? 8.181 1.669 5.174 1.000 13.385 81 LEU AAA N 1
ATOM 595 C CA . LEU A 1 81 ? 9.372 2.321 5.729 1.000 12.945 81 LEU AAA CA 1
ATOM 596 C C . LEU A 1 81 ? 10.582 1.759 4.995 1.000 12.589 81 LEU AAA C 1
ATOM 597 O O . LEU A 1 81 ? 10.694 0.518 4.851 1.000 12.633 81 LEU AAA O 1
ATOM 602 N N A VAL A 1 82 ? 11.465 2.625 4.515 0.700 12.374 82 VAL AAA N 1
ATOM 603 N N B VAL A 1 82 ? 11.456 2.633 4.500 0.300 12.565 82 VAL AAA N 1
ATOM 604 C CA A VAL A 1 82 ? 12.638 2.174 3.726 0.700 12.238 82 VAL AAA CA 1
ATOM 605 C CA B VAL A 1 82 ? 12.608 2.226 3.650 0.300 12.567 82 VAL AAA CA 1
ATOM 606 C C A VAL A 1 82 ? 13.865 2.980 4.130 0.700 12.281 82 VAL AAA C 1
ATOM 607 C C B VAL A 1 82 ? 13.854 2.994 4.097 0.300 12.565 82 VAL AAA C 1
ATOM 608 O O A VAL A 1 82 ? 13.739 4.167 4.503 0.700 12.175 82 VAL AAA O 1
ATOM 609 O O B VAL A 1 82 ? 13.713 4.160 4.521 0.300 12.518 82 VAL AAA O 1
ATOM 616 N N . GLU A 1 83 ? 15.033 2.369 4.000 1.000 12.679 83 GLU AAA N 1
ATOM 617 C CA . GLU A 1 83 ? 16.324 3.066 4.157 1.000 13.357 83 GLU AAA CA 1
ATOM 618 C C . GLU A 1 83 ? 16.923 3.241 2.767 1.000 13.803 83 GLU AAA C 1
ATOM 619 O O . GLU A 1 83 ? 17.523 2.314 2.238 1.000 14.215 83 GLU AAA O 1
ATOM 625 N N . PRO A 1 84 ? 16.743 4.387 2.083 1.000 14.149 84 PRO AAA N 1
ATOM 626 C CA . PRO A 1 84 ? 17.183 4.490 0.692 1.000 15.271 84 PRO AAA CA 1
ATOM 627 C C . PRO A 1 84 ? 18.696 4.379 0.516 1.000 16.540 84 PRO AAA C 1
ATOM 628 O O . PRO A 1 84 ? 19.172 3.898 -0.524 1.000 18.801 84 PRO AAA O 1
ATOM 632 N N . GLY A 1 85 ? 19.454 4.694 1.546 1.000 16.577 85 GLY AAA N 1
ATOM 633 C CA . GLY A 1 85 ? 20.927 4.677 1.466 1.000 17.408 85 GLY AAA CA 1
ATOM 634 C C . GLY A 1 85 ? 21.518 3.352 1.886 1.000 18.427 85 GLY AAA C 1
ATOM 635 O O . GLY A 1 85 ? 22.715 3.273 2.110 1.000 19.862 85 GLY AAA O 1
ATOM 636 N N A CYS A 1 86 ? 20.674 2.336 2.006 0.540 18.714 86 CYS AAA N 1
ATOM 637 N N B CYS A 1 86 ? 20.695 2.311 2.061 0.460 18.920 86 CYS AAA N 1
ATOM 638 C CA A CYS A 1 86 ? 21.064 0.958 2.307 0.540 19.483 86 CYS AAA CA 1
ATOM 639 C CA B CYS A 1 86 ? 21.191 0.986 2.482 0.460 19.767 86 CYS AAA CA 1
ATOM 640 C C A CYS A 1 86 ? 22.116 0.499 1.283 0.540 20.804 86 CYS AAA C 1
ATOM 641 C C B CYS A 1 86 ? 22.093 0.474 1.350 0.460 20.952 86 CYS AAA C 1
ATOM 642 O O A CYS A 1 86 ? 21.901 0.740 0.082 0.540 22.310 86 CYS AAA O 1
ATOM 643 O O B CYS A 1 86 ? 21.768 0.700 0.164 0.460 22.222 86 CYS AAA O 1
ATOM 648 N N . GLY A 1 87 ? 23.201 -0.127 1.714 1.000 22.071 87 GLY AAA N 1
ATOM 649 C CA . GLY A 1 87 ? 24.234 -0.569 0.747 1.000 22.253 87 GLY AAA CA 1
ATOM 650 C C . GLY A 1 87 ? 25.232 0.521 0.366 1.000 22.167 87 GLY AAA C 1
ATOM 651 O O . GLY A 1 87 ? 26.114 0.227 -0.459 1.000 22.130 87 GLY AAA O 1
ATOM 652 N N . ALA A 1 88 ? 25.141 1.736 0.913 1.000 21.066 88 ALA AAA N 1
ATOM 653 C CA . ALA A 1 88 ? 26.269 2.705 0.861 1.000 21.344 88 ALA AAA CA 1
ATOM 654 C C . ALA A 1 88 ? 27.435 2.147 1.693 1.000 22.027 88 ALA AAA C 1
ATOM 655 O O . ALA A 1 88 ? 27.202 1.372 2.633 1.000 22.129 88 ALA AAA O 1
ATOM 657 N N . THR A 1 89 ? 28.665 2.544 1.379 1.000 22.086 89 THR AAA N 1
ATOM 658 C CA . THR A 1 89 ? 29.879 1.994 2.028 1.000 22.862 89 THR AAA CA 1
ATOM 659 C C . THR A 1 89 ? 30.187 2.743 3.324 1.000 21.755 89 THR AAA C 1
ATOM 660 O O . THR A 1 89 ? 31.105 2.315 4.056 1.000 22.890 89 THR AAA O 1
ATOM 664 N N . SER A 1 90 ? 29.447 3.804 3.633 1.000 19.415 90 SER AAA N 1
ATOM 665 C CA . SER A 1 90 ? 29.634 4.595 4.859 1.000 18.518 90 SER AAA CA 1
ATOM 666 C C . SER A 1 90 ? 28.288 5.168 5.290 1.000 17.358 90 SER AAA C 1
ATOM 667 O O . SER A 1 90 ? 27.392 5.340 4.440 1.000 16.820 90 SER AAA O 1
ATOM 670 N N . LEU A 1 91 ? 28.142 5.427 6.566 1.000 17.376 91 LEU AAA N 1
ATOM 671 C CA . LEU A 1 91 ? 26.905 6.037 7.080 1.000 16.835 91 LEU AAA CA 1
ATOM 672 C C . LEU A 1 91 ? 26.727 7.444 6.463 1.000 16.520 91 LEU AAA C 1
ATOM 673 O O . LEU A 1 91 ? 25.562 7.842 6.178 1.000 15.926 91 LEU AAA O 1
ATOM 678 N N . ALA A 1 92 ? 27.799 8.187 6.240 1.000 16.452 92 ALA AAA N 1
ATOM 679 C CA . ALA A 1 92 ? 27.725 9.493 5.571 1.000 16.567 92 ALA AAA CA 1
ATOM 680 C C . ALA A 1 92 ? 27.125 9.329 4.173 1.000 16.346 92 ALA AAA C 1
ATOM 681 O O . ALA A 1 92 ? 26.197 10.117 3.818 1.000 15.855 92 ALA AAA O 1
ATOM 683 N N . ASP A 1 93 ? 27.580 8.356 3.394 1.000 16.737 93 ASP AAA N 1
ATOM 684 C CA . ASP A 1 93 ? 27.041 8.193 2.022 1.000 17.139 93 ASP AAA CA 1
ATOM 685 C C . ASP A 1 93 ? 25.627 7.610 2.104 1.000 15.604 93 ASP AAA C 1
ATOM 686 O O . ASP A 1 93 ? 24.821 7.910 1.231 1.000 14.600 93 ASP AAA O 1
ATOM 691 N N . ASN A 1 94 ? 25.329 6.838 3.148 1.000 14.460 94 ASN AAA N 1
ATOM 692 C CA . ASN A 1 94 ? 23.969 6.313 3.386 1.000 14.063 94 ASN AAA CA 1
ATOM 693 C C . ASN A 1 94 ? 23.024 7.523 3.525 1.000 13.705 94 ASN AAA C 1
ATOM 694 O O . ASN A 1 94 ? 21.977 7.575 2.841 1.000 13.582 94 ASN AAA O 1
ATOM 699 N N . GLY A 1 95 ? 23.389 8.461 4.374 1.000 13.800 95 GLY AAA N 1
ATOM 700 C CA . GLY A 1 95 ? 22.613 9.707 4.574 1.000 14.146 95 GLY AAA CA 1
ATOM 701 C C . GLY A 1 95 ? 22.477 10.483 3.280 1.000 14.909 95 GLY AAA C 1
ATOM 702 O O . GLY A 1 95 ? 21.366 10.971 2.996 1.000 14.699 95 GLY AAA O 1
ATOM 703 N N A ARG A 1 96 ? 23.556 10.613 2.509 0.630 15.708 96 ARG AAA N 1
ATOM 704 N N B ARG A 1 96 ? 23.562 10.620 2.514 0.370 15.528 96 ARG AAA N 1
ATOM 705 C CA A ARG A 1 96 ? 23.516 11.406 1.248 0.630 16.723 96 ARG AAA CA 1
ATOM 706 C CA B ARG A 1 96 ? 23.548 11.395 1.243 0.370 16.241 96 ARG AAA CA 1
ATOM 707 C C A ARG A 1 96 ? 22.561 10.731 0.262 0.630 16.165 96 ARG AAA C 1
ATOM 708 C C B ARG A 1 96 ? 22.582 10.736 0.256 0.370 15.922 96 ARG AAA C 1
ATOM 709 O O A ARG A 1 96 ? 21.715 11.450 -0.360 0.630 15.677 96 ARG AAA O 1
ATOM 710 O O B ARG A 1 96 ? 21.781 11.473 -0.391 0.370 15.698 96 ARG AAA O 1
ATOM 725 N N . ALA A 1 97 ? 22.618 9.409 0.166 1.000 15.557 97 ALA AAA N 1
ATOM 726 C CA . ALA A 1 97 ? 21.747 8.641 -0.748 1.000 15.631 97 ALA AAA CA 1
ATOM 727 C C . ALA A 1 97 ? 20.302 8.777 -0.255 1.000 15.015 97 ALA AAA C 1
ATOM 728 O O . ALA A 1 97 ? 19.397 8.969 -1.103 1.000 15.731 97 ALA AAA O 1
ATOM 730 N N . GLY A 1 98 ? 20.095 8.733 1.059 1.000 14.511 98 GLY AAA N 1
ATOM 731 C CA . GLY A 1 98 ? 18.752 8.918 1.641 1.000 14.202 98 GLY AAA CA 1
ATOM 732 C C . GLY A 1 98 ? 18.193 10.284 1.293 1.000 14.206 98 GLY AAA C 1
ATOM 733 O O . GLY A 1 98 ? 17.016 10.390 0.845 1.000 14.267 98 GLY AAA O 1
ATOM 734 N N . LEU A 1 99 ? 19.003 11.321 1.452 1.000 14.321 99 LEU AAA N 1
ATOM 735 C CA . LEU A 1 99 ? 18.579 12.688 1.123 1.000 14.899 99 LEU AAA CA 1
ATOM 736 C C . LEU A 1 99 ? 18.270 12.803 -0.370 1.000 15.576 99 LEU AAA C 1
ATOM 737 O O . LEU A 1 99 ? 17.264 13.458 -0.726 1.000 14.998 99 LEU AAA O 1
ATOM 742 N N A GLU A 1 100 ? 19.108 12.240 -1.236 0.500 16.104 100 GLU AAA N 1
ATOM 743 N N B GLU A 1 100 ? 19.078 12.229 -1.243 0.500 16.204 100 GLU AAA N 1
ATOM 744 C CA A GLU A 1 100 ? 18.875 12.281 -2.708 0.500 16.939 100 GLU AAA CA 1
ATOM 745 C CA B GLU A 1 100 ? 18.810 12.383 -2.694 0.500 17.110 100 GLU AAA CA 1
ATOM 746 C C A GLU A 1 100 ? 17.505 11.658 -3.023 0.500 16.694 100 GLU AAA C 1
ATOM 747 C C B GLU A 1 100 ? 17.500 11.650 -3.050 0.500 16.794 100 GLU AAA C 1
ATOM 748 O O A GLU A 1 100 ? 16.779 12.185 -3.883 0.500 16.576 100 GLU AAA O 1
ATOM 749 O O B GLU A 1 100 ? 16.778 12.127 -3.943 0.500 16.658 100 GLU AAA O 1
ATOM 760 N N . ALA A 1 101 ? 17.171 10.553 -2.367 1.000 16.323 101 ALA AAA N 1
ATOM 761 C CA . ALA A 1 101 ? 15.908 9.811 -2.616 1.000 16.099 101 ALA AAA CA 1
ATOM 762 C C . ALA A 1 101 ? 14.745 10.716 -2.233 1.000 15.826 101 ALA AAA C 1
ATOM 763 O O . ALA A 1 101 ? 13.780 10.790 -3.021 1.000 15.747 101 ALA AAA O 1
ATOM 765 N N . VAL A 1 102 ? 14.827 11.393 -1.080 1.000 15.354 102 VAL AAA N 1
ATOM 766 C CA . VAL A 1 102 ? 13.743 12.310 -0.637 1.000 15.961 102 VAL AAA CA 1
ATOM 767 C C . VAL A 1 102 ? 13.631 13.465 -1.629 1.000 16.019 102 VAL AAA C 1
ATOM 768 O O . VAL A 1 102 ? 12.504 13.856 -1.976 1.000 15.919 102 VAL AAA O 1
ATOM 772 N N A ARG A 1 103 ? 14.770 14.021 -2.071 0.440 16.029 103 ARG AAA N 1
ATOM 773 N N B ARG A 1 103 ? 14.748 14.010 -2.093 0.560 15.917 103 ARG AAA N 1
ATOM 774 C CA A ARG A 1 103 ? 14.788 15.160 -3.037 0.440 16.410 103 ARG AAA CA 1
ATOM 775 C CA B ARG A 1 103 ? 14.675 15.147 -3.044 0.560 16.274 103 ARG AAA CA 1
ATOM 776 C C A ARG A 1 103 ? 14.139 14.710 -4.359 0.440 16.437 103 ARG AAA C 1
ATOM 777 C C B ARG A 1 103 ? 14.067 14.680 -4.362 0.560 16.344 103 ARG AAA C 1
ATOM 778 O O A ARG A 1 103 ? 13.420 15.519 -4.944 0.440 16.542 103 ARG AAA O 1
ATOM 779 O O B ARG A 1 103 ? 13.314 15.447 -4.948 0.560 16.450 103 ARG AAA O 1
ATOM 794 N N . THR A 1 104 ? 14.389 13.481 -4.821 1.000 16.100 104 THR AAA N 1
ATOM 795 C CA . THR A 1 104 ? 13.747 12.922 -6.029 1.000 16.743 104 THR AAA CA 1
ATOM 796 C C . THR A 1 104 ? 12.238 12.821 -5.824 1.000 16.677 104 THR AAA C 1
ATOM 797 O O . THR A 1 104 ? 11.462 13.207 -6.712 1.000 16.306 104 THR AAA O 1
ATOM 801 N N . MET A 1 105 ? 11.794 12.368 -4.664 1.000 16.168 105 MET AAA N 1
ATOM 802 C CA . MET A 1 105 ? 10.339 12.298 -4.393 1.000 16.822 105 MET AAA CA 1
ATOM 803 C C . MET A 1 105 ? 9.754 13.711 -4.418 1.000 16.912 105 MET AAA C 1
ATOM 804 O O . MET A 1 105 ? 8.636 13.880 -4.941 1.000 16.551 105 MET AAA O 1
ATOM 809 N N . ALA A 1 106 ? 10.453 14.685 -3.859 1.000 16.821 106 ALA AAA N 1
ATOM 810 C CA . ALA A 1 106 ? 9.985 16.094 -3.798 1.000 17.893 106 ALA AAA CA 1
ATOM 811 C C . ALA A 1 106 ? 9.866 16.650 -5.213 1.000 18.647 106 ALA AAA C 1
ATOM 812 O O . ALA A 1 106 ? 8.884 17.407 -5.445 1.000 19.900 106 ALA AAA O 1
ATOM 814 N N . ARG A 1 107 ? 10.764 16.322 -6.116 1.000 19.162 107 ARG AAA N 1
ATOM 815 C CA . ARG A 1 107 ? 10.689 16.842 -7.511 1.000 20.329 107 ARG AAA CA 1
ATOM 816 C C . ARG A 1 107 ? 9.513 16.180 -8.222 1.000 21.420 107 ARG AAA C 1
ATOM 817 O O . ARG A 1 107 ? 8.942 16.797 -9.149 1.000 22.433 107 ARG AAA O 1
ATOM 825 N N . ARG A 1 108 ? 9.135 14.992 -7.809 1.000 21.117 108 ARG AAA N 1
ATOM 826 C CA . ARG A 1 108 ? 8.007 14.268 -8.422 1.000 22.321 108 ARG AAA CA 1
ATOM 827 C C . ARG A 1 108 ? 6.669 14.836 -7.941 1.000 22.700 108 ARG AAA C 1
ATOM 828 O O . ARG A 1 108 ? 5.778 15.049 -8.811 1.000 23.788 108 ARG AAA O 1
ATOM 836 N N . TRP A 1 109 ? 6.496 14.989 -6.630 1.000 22.465 109 TRP AAA N 1
ATOM 837 C CA . TRP A 1 109 ? 5.191 15.366 -6.001 1.000 23.434 109 TRP AAA CA 1
ATOM 838 C C . TRP A 1 109 ? 5.166 16.816 -5.496 1.000 24.311 109 TRP AAA C 1
ATOM 839 O O . TRP A 1 109 ? 4.091 17.286 -5.115 1.000 24.345 109 TRP AAA O 1
ATOM 850 N N A HIS A 1 110 ? 6.307 17.495 -5.495 0.510 24.927 110 HIS AAA N 1
ATOM 851 N N B HIS A 1 110 ? 6.307 17.507 -5.525 0.490 24.499 110 HIS AAA N 1
ATOM 852 C CA A HIS A 1 110 ? 6.416 18.951 -5.239 0.510 26.172 110 HIS AAA CA 1
ATOM 853 C CA B HIS A 1 110 ? 6.456 18.945 -5.170 0.490 25.392 110 HIS AAA CA 1
ATOM 854 C C A HIS A 1 110 ? 5.962 19.283 -3.807 0.510 26.696 110 HIS AAA C 1
ATOM 855 C C B HIS A 1 110 ? 5.848 19.228 -3.805 0.490 26.232 110 HIS AAA C 1
ATOM 856 O O A HIS A 1 110 ? 5.502 20.438 -3.602 0.510 27.571 110 HIS AAA O 1
ATOM 857 O O B HIS A 1 110 ? 5.153 20.259 -3.662 0.490 27.126 110 HIS AAA O 1
ATOM 870 N N . PHE A 1 111 ? 6.109 18.351 -2.846 1.000 26.263 111 PHE AAA N 1
ATOM 871 C CA . PHE A 1 111 ? 5.974 18.665 -1.399 1.000 26.511 111 PHE AAA CA 1
ATOM 872 C C . PHE A 1 111 ? 7.128 19.600 -1.015 1.000 27.192 111 PHE AAA C 1
ATOM 873 O O . PHE A 1 111 ? 8.156 19.680 -1.726 1.000 26.793 111 PHE AAA O 1
ATOM 881 N N . THR A 1 112 ? 6.944 20.353 0.054 1.000 29.058 112 THR AAA N 1
ATOM 882 C CA . THR A 1 112 ? 7.933 21.359 0.517 1.000 29.878 112 THR AAA CA 1
ATOM 883 C C . THR A 1 112 ? 8.968 20.637 1.391 1.000 28.629 112 THR AAA C 1
ATOM 884 O O . THR A 1 112 ? 8.565 19.781 2.214 1.000 27.610 112 THR AAA O 1
ATOM 888 N N . THR A 1 113 ? 10.242 20.959 1.207 1.000 27.752 113 THR AAA N 1
ATOM 889 C CA . THR A 1 113 ? 11.376 20.352 1.957 1.000 27.851 113 THR AAA CA 1
ATOM 890 C C . THR A 1 113 ? 12.105 21.413 2.789 1.000 27.810 113 THR AAA C 1
ATOM 891 O O . THR A 1 113 ? 13.173 21.100 3.287 1.000 26.678 113 THR AAA O 1
ATOM 895 N N . ASP A 1 114 ? 11.549 22.617 2.918 1.000 28.909 114 ASP AAA N 1
ATOM 896 C CA . ASP A 1 114 ? 12.163 23.724 3.704 1.000 30.321 114 ASP AAA CA 1
ATOM 897 C C . ASP A 1 114 ? 12.389 23.265 5.148 1.000 28.792 114 ASP AAA C 1
ATOM 898 O O . ASP A 1 114 ? 13.432 23.584 5.693 1.000 29.085 114 ASP AAA O 1
ATOM 903 N N . ALA A 1 115 ? 11.447 22.537 5.741 1.000 26.472 115 ALA AAA N 1
ATOM 904 C CA . ALA A 1 115 ? 11.538 22.082 7.146 1.000 25.734 115 ALA AAA CA 1
ATOM 905 C C . ALA A 1 115 ? 12.687 21.067 7.283 1.000 24.090 115 ALA AAA C 1
ATOM 906 O O . ALA A 1 115 ? 13.449 21.139 8.255 1.000 23.506 115 ALA AAA O 1
ATOM 908 N N . LEU A 1 116 ? 12.844 20.177 6.324 1.000 22.538 116 LEU AAA N 1
ATOM 909 C CA . LEU A 1 116 ? 13.969 19.214 6.337 1.000 21.711 116 LEU AAA CA 1
ATOM 910 C C . LEU A 1 116 ? 15.280 19.992 6.188 1.000 22.214 116 LEU AAA C 1
ATOM 911 O O . LEU A 1 116 ? 16.190 19.727 6.916 1.000 21.248 116 LEU AAA O 1
ATOM 916 N N . ASP A 1 117 ? 15.338 20.930 5.243 1.000 23.002 117 ASP AAA N 1
ATOM 917 C CA . ASP A 1 117 ? 16.567 21.706 4.946 1.000 24.344 117 ASP AAA CA 1
ATOM 918 C C . ASP A 1 117 ? 17.047 22.449 6.187 1.000 23.975 117 ASP AAA C 1
ATOM 919 O O . ASP A 1 117 ? 18.256 22.503 6.396 1.000 23.074 117 ASP AAA O 1
ATOM 924 N N . GLU A 1 118 ? 16.119 22.965 6.983 1.000 24.040 118 GLU AAA N 1
ATOM 925 C CA . GLU A 1 118 ? 16.382 23.663 8.262 1.000 25.824 118 GLU AAA CA 1
ATOM 926 C C . GLU A 1 118 ? 17.163 22.768 9.231 1.000 24.477 118 GLU AAA C 1
ATOM 927 O O . GLU A 1 118 ? 17.804 23.341 10.116 1.000 25.090 118 GLU AAA O 1
ATOM 933 N N . LEU A 1 119 ? 17.134 21.431 9.059 1.000 22.838 119 LEU AAA N 1
ATOM 934 C CA . LEU A 1 119 ? 17.677 20.458 10.058 1.000 22.865 119 LEU AAA CA 1
ATOM 935 C C . LEU A 1 119 ? 18.939 19.745 9.578 1.000 21.779 119 LEU AAA C 1
ATOM 936 O O . LEU A 1 119 ? 19.543 19.051 10.413 1.000 21.728 119 LEU AAA O 1
ATOM 941 N N . LEU A 1 120 ? 19.327 19.852 8.306 1.000 21.802 120 LEU AAA N 1
ATOM 942 C CA . LEU A 1 120 ? 20.314 18.902 7.714 1.000 22.511 120 LEU AAA CA 1
ATOM 943 C C . LEU A 1 120 ? 21.687 19.001 8.382 1.000 22.869 120 LEU AAA C 1
ATOM 944 O O . LEU A 1 120 ? 22.351 17.964 8.506 1.000 22.642 120 LEU AAA O 1
ATOM 949 N N . ASP A 1 121 ? 22.142 20.189 8.772 1.000 23.384 121 ASP AAA N 1
ATOM 950 C CA . ASP A 1 121 ? 23.468 20.302 9.424 1.000 24.317 121 ASP AAA CA 1
ATOM 951 C C . ASP A 1 121 ? 23.454 19.564 10.766 1.000 23.595 121 ASP AAA C 1
ATOM 952 O O . ASP A 1 121 ? 24.519 19.021 11.148 1.000 24.922 121 ASP AAA O 1
ATOM 957 N N . LEU A 1 122 ? 22.314 19.535 11.465 1.000 21.884 122 LEU AAA N 1
ATOM 958 C CA . LEU A 1 122 ? 22.203 18.835 12.769 1.000 21.351 122 LEU AAA CA 1
ATOM 959 C C . LEU A 1 122 ? 22.279 17.328 12.537 1.000 20.173 122 LEU AAA C 1
ATOM 960 O O . LEU A 1 122 ? 22.910 16.635 13.359 1.000 19.599 122 LEU AAA O 1
ATOM 965 N N . PHE A 1 123 ? 21.624 16.821 11.481 1.000 18.390 123 PHE AAA N 1
ATOM 966 C CA . PHE A 1 123 ? 21.312 15.377 11.356 1.000 18.035 123 PHE AAA CA 1
ATOM 967 C C . PHE A 1 123 ? 22.180 14.669 10.318 1.000 18.020 123 PHE AAA C 1
ATOM 968 O O . PHE A 1 123 ? 22.233 13.426 10.381 1.000 17.723 123 PHE AAA O 1
ATOM 976 N N . LEU A 1 124 ? 22.864 15.399 9.427 1.000 18.787 124 LEU AAA N 1
ATOM 977 C CA . LEU A 1 124 ? 23.771 14.807 8.403 1.000 20.189 124 LEU AAA CA 1
ATOM 978 C C . LEU A 1 124 ? 25.152 15.456 8.487 1.000 21.293 124 LEU AAA C 1
ATOM 979 O O . LEU A 1 124 ? 25.610 16.109 7.544 1.000 22.252 124 LEU AAA O 1
ATOM 984 N N . PRO A 1 125 ? 25.843 15.329 9.633 1.000 21.665 125 PRO AAA N 1
ATOM 985 C CA . PRO A 1 125 ? 27.217 15.807 9.747 1.000 22.826 125 PRO AAA CA 1
ATOM 986 C C . PRO A 1 125 ? 28.204 14.811 9.146 1.000 24.782 125 PRO AAA C 1
ATOM 987 O O . PRO A 1 125 ? 27.834 13.697 8.785 1.000 24.251 125 PRO AAA O 1
ATOM 991 N N . PRO A 1 126 ? 29.499 15.163 9.025 1.000 26.502 126 PRO AAA N 1
ATOM 992 C CA . PRO A 1 126 ? 30.524 14.167 8.704 1.000 27.802 126 PRO AAA CA 1
ATOM 993 C C . PRO A 1 126 ? 30.770 13.238 9.909 1.000 27.829 126 PRO AAA C 1
ATOM 994 O O . PRO A 1 126 ? 30.422 13.579 11.006 1.000 30.369 126 PRO AAA O 1
ATOM 998 N N . ALA A 1 127 ? 31.307 12.056 9.670 1.000 29.123 127 ALA AAA N 1
ATOM 999 C CA . ALA A 1 127 ? 31.566 11.037 10.712 1.000 28.563 127 ALA AAA CA 1
ATOM 1000 C C . ALA A 1 127 ? 30.316 10.849 11.567 1.000 27.160 127 ALA AAA C 1
ATOM 1001 O O . ALA A 1 127 ? 30.389 10.887 12.798 1.000 27.427 127 ALA AAA O 1
ATOM 1003 N N . PRO A 1 128 ? 29.129 10.624 10.961 1.000 25.236 128 PRO AAA N 1
ATOM 1004 C CA . PRO A 1 128 ? 27.920 10.366 11.733 1.000 24.519 128 PRO AAA CA 1
ATOM 1005 C C . PRO A 1 128 ? 28.016 9.046 12.496 1.000 24.006 128 PRO AAA C 1
ATOM 1006 O O . PRO A 1 128 ? 28.675 8.119 12.031 1.000 23.440 128 PRO AAA O 1
ATOM 1010 N N . GLN A 1 129 ? 27.355 8.989 13.636 1.000 23.604 129 GLN AAA N 1
ATOM 1011 C CA . GLN A 1 129 ? 27.211 7.770 14.451 1.000 24.292 129 GLN AAA CA 1
ATOM 1012 C C . GLN A 1 129 ? 25.851 7.142 14.158 1.000 22.328 129 GLN AAA C 1
ATOM 1013 O O . GLN A 1 129 ? 24.916 7.876 13.742 1.000 21.566 129 GLN AAA O 1
ATOM 1019 N N . GLY A 1 130 ? 25.773 5.827 14.319 1.000 21.591 130 GLY AAA N 1
ATOM 1020 C CA . GLY A 1 130 ? 24.585 5.016 14.000 1.000 20.294 130 GLY AAA CA 1
ATOM 1021 C C . GLY A 1 130 ? 23.482 5.311 15.000 1.000 19.656 130 GLY AAA C 1
ATOM 1022 O O . GLY A 1 130 ? 23.637 6.161 15.881 1.000 20.383 130 GLY AAA O 1
ATOM 1023 N N . PRO A 1 131 ? 22.377 4.562 14.976 1.000 18.415 131 PRO AAA N 1
ATOM 1024 C CA . PRO A 1 131 ? 22.184 3.422 14.066 1.000 17.848 131 PRO AAA CA 1
ATOM 1025 C C . PRO A 1 131 ? 21.553 3.679 12.686 1.000 16.558 131 PRO AAA C 1
ATOM 1026 O O . PRO A 1 131 ? 21.360 2.740 11.929 1.000 17.661 131 PRO AAA O 1
ATOM 1030 N N . LEU A 1 132 ? 21.246 4.926 12.372 1.000 14.814 132 LEU AAA N 1
ATOM 1031 C CA . LEU A 1 132 ? 20.670 5.319 11.073 1.000 13.774 132 LEU AAA CA 1
ATOM 1032 C C . LEU A 1 132 ? 21.148 6.720 10.735 1.000 13.045 132 LEU AAA C 1
ATOM 1033 O O . LEU A 1 132 ? 21.601 7.455 11.655 1.000 12.761 132 LEU AAA O 1
ATOM 1038 N N . ALA A 1 133 ? 21.046 7.086 9.457 1.000 12.632 133 ALA AAA N 1
ATOM 1039 C CA . ALA A 1 133 ? 21.188 8.462 8.952 1.000 12.387 133 ALA AAA CA 1
ATOM 1040 C C . ALA A 1 133 ? 19.835 9.007 8.492 1.000 12.179 133 ALA AAA C 1
ATOM 1041 O O . ALA A 1 133 ? 19.516 10.137 8.830 1.000 12.724 133 ALA AAA O 1
ATOM 1043 N N . LEU A 1 134 ? 19.072 8.236 7.726 1.000 11.852 134 LEU AAA N 1
ATOM 1044 C CA . LEU A 1 134 ? 17.797 8.745 7.157 1.000 11.951 134 LEU AAA CA 1
ATOM 1045 C C . LEU A 1 134 ? 16.956 7.577 6.709 1.000 11.910 134 LEU AAA C 1
ATOM 1046 O O . LEU A 1 134 ? 17.414 6.767 5.878 1.000 12.147 134 LEU AAA O 1
ATOM 1051 N N . TRP A 1 135 ? 15.756 7.479 7.241 1.000 11.895 135 TRP AAA N 1
ATOM 1052 C CA . TRP A 1 135 ? 14.728 6.558 6.742 1.000 12.342 135 TRP AAA CA 1
ATOM 1053 C C . TRP A 1 135 ? 13.578 7.409 6.229 1.000 13.026 135 TRP AAA C 1
ATOM 1054 O O . TRP A 1 135 ? 13.412 8.541 6.672 1.000 12.975 135 TRP AAA O 1
ATOM 1065 N N A CYS A 1 136 ? 12.838 6.831 5.321 0.690 13.708 136 CYS AAA N 1
ATOM 1066 N N B CYS A 1 136 ? 12.830 6.898 5.262 0.310 13.707 136 CYS AAA N 1
ATOM 1067 C CA A CYS A 1 136 ? 11.651 7.438 4.712 0.690 14.691 136 CYS AAA CA 1
ATOM 1068 C CA B CYS A 1 136 ? 11.622 7.581 4.734 0.310 14.479 136 CYS AAA CA 1
ATOM 1069 C C A CYS A 1 136 ? 10.468 6.495 4.905 0.690 14.544 136 CYS AAA C 1
ATOM 1070 C C B CYS A 1 136 ? 10.436 6.609 4.753 0.310 14.642 136 CYS AAA C 1
ATOM 1071 O O A CYS A 1 136 ? 10.608 5.302 4.620 0.690 14.262 136 CYS AAA O 1
ATOM 1072 O O B CYS A 1 136 ? 10.547 5.508 4.194 0.310 14.648 136 CYS AAA O 1
ATOM 1077 N N . ALA A 1 137 ? 9.335 7.020 5.390 1.000 14.945 137 ALA AAA N 1
ATOM 1078 C CA . ALA A 1 137 ? 8.070 6.261 5.398 1.000 15.376 137 ALA AAA CA 1
ATOM 1079 C C . ALA A 1 137 ? 7.126 6.901 4.383 1.000 16.138 137 ALA AAA C 1
ATOM 1080 O O . ALA A 1 137 ? 6.975 8.128 4.376 1.000 16.404 137 ALA AAA O 1
ATOM 1082 N N . LEU A 1 138 ? 6.538 6.068 3.571 1.000 16.794 138 LEU AAA N 1
ATOM 1083 C CA . LEU A 1 138 ? 5.557 6.477 2.553 1.000 18.618 138 LEU AAA CA 1
ATOM 1084 C C . LEU A 1 138 ? 4.172 5.982 2.982 1.000 18.960 138 LEU AAA C 1
ATOM 1085 O O . LEU A 1 138 ? 4.015 4.785 3.181 1.000 18.452 138 LEU AAA O 1
ATOM 1090 N N . GLU A 1 139 ? 3.224 6.897 3.150 1.000 20.257 139 GLU AAA N 1
ATOM 1091 C CA . GLU A 1 139 ? 1.807 6.535 3.373 1.000 22.108 139 GLU AAA CA 1
ATOM 1092 C C . GLU A 1 139 ? 1.184 6.318 1.998 1.000 21.092 139 GLU AAA C 1
ATOM 1093 O O . GLU A 1 139 ? 1.155 7.286 1.186 1.000 21.186 139 GLU AAA O 1
ATOM 1099 N N . LEU A 1 140 ? 0.756 5.097 1.734 1.000 20.677 140 LEU AAA N 1
ATOM 1100 C CA . LEU A 1 140 ? 0.303 4.642 0.403 1.000 21.211 140 LEU AAA CA 1
ATOM 1101 C C . LEU A 1 140 ? -1.161 5.053 0.214 1.000 22.102 140 LEU AAA C 1
ATOM 1102 O O . LEU A 1 140 ? -2.033 4.213 0.358 1.000 21.999 140 LEU AAA O 1
ATOM 1107 N N . ARG A 1 141 ? -1.368 6.333 -0.039 1.000 23.460 141 ARG AAA N 1
ATOM 1108 C CA . ARG A 1 141 ? -2.708 6.967 -0.125 1.000 25.754 141 ARG AAA CA 1
ATOM 1109 C C . ARG A 1 141 ? -3.345 6.633 -1.459 1.000 25.608 141 ARG AAA C 1
ATOM 1110 O O . ARG A 1 141 ? -2.682 6.637 -2.480 1.000 24.685 141 ARG AAA O 1
ATOM 1118 N N . PRO A 1 142 ? -4.671 6.412 -1.503 1.000 26.684 142 PRO AAA N 1
ATOM 1119 C CA . PRO A 1 142 ? -5.351 6.327 -2.782 1.000 27.373 142 PRO AAA CA 1
ATOM 1120 C C . PRO A 1 142 ? -5.048 7.561 -3.638 1.000 27.285 142 PRO AAA C 1
ATOM 1121 O O . PRO A 1 142 ? -5.004 8.660 -3.109 1.000 27.283 142 PRO AAA O 1
ATOM 1125 N N . GLY A 1 143 ? -4.844 7.350 -4.933 1.000 27.453 143 GLY AAA N 1
ATOM 1126 C CA . GLY A 1 143 ? -4.598 8.425 -5.899 1.000 27.841 143 GLY AAA CA 1
ATOM 1127 C C . GLY A 1 143 ? -3.161 8.473 -6.335 1.000 27.824 143 GLY AAA C 1
ATOM 1128 O O . GLY A 1 143 ? -2.870 9.241 -7.260 1.000 27.774 143 GLY AAA O 1
ATOM 1129 N N . GLY A 1 144 ? -2.278 7.732 -5.642 1.000 26.941 144 GLY AAA N 1
ATOM 1130 C CA . GLY A 1 144 ? -0.879 7.522 -6.050 1.000 26.033 144 GLY AAA CA 1
ATOM 1131 C C . GLY A 1 144 ? 0.062 8.620 -5.579 1.000 25.466 144 GLY AAA C 1
ATOM 1132 O O . GLY A 1 144 ? 1.253 8.518 -5.899 1.000 25.743 144 GLY AAA O 1
ATOM 1133 N N . VAL A 1 145 ? -0.429 9.650 -4.886 1.000 25.173 145 VAL AAA N 1
ATOM 1134 C CA . VAL A 1 145 ? 0.442 10.708 -4.286 1.000 24.658 145 VAL AAA CA 1
ATOM 1135 C C . VAL A 1 145 ? 0.584 10.381 -2.808 1.000 23.907 145 VAL AAA C 1
ATOM 1136 O O . VAL A 1 145 ? -0.377 10.529 -2.050 1.000 23.163 145 VAL AAA O 1
ATOM 1140 N N . PRO A 1 146 ? 1.759 9.889 -2.349 1.000 22.588 146 PRO AAA N 1
ATOM 1141 C CA . PRO A 1 146 ? 1.866 9.410 -0.979 1.000 22.415 146 PRO AAA CA 1
ATOM 1142 C C . PRO A 1 146 ? 2.135 10.529 0.019 1.000 22.079 146 PRO AAA C 1
ATOM 1143 O O . PRO A 1 146 ? 2.544 11.602 -0.375 1.000 22.466 146 PRO AAA O 1
ATOM 1147 N N . GLY A 1 147 ? 1.896 10.250 1.294 1.000 21.592 147 GLY AAA N 1
ATOM 1148 C CA . GLY A 1 147 ? 2.429 11.083 2.378 1.000 21.540 147 GLY AAA CA 1
ATOM 1149 C C . GLY A 1 147 ? 3.875 10.689 2.578 1.000 20.941 147 GLY AAA C 1
ATOM 1150 O O . GLY A 1 147 ? 4.160 9.493 2.427 1.000 21.579 147 GLY AAA O 1
ATOM 1151 N N . VAL A 1 148 ? 4.748 11.646 2.821 1.000 21.195 148 VAL AAA N 1
ATOM 1152 C CA . VAL A 1 148 ? 6.197 11.381 3.018 1.000 20.671 148 VAL AAA CA 1
ATOM 1153 C C . VAL A 1 148 ? 6.605 11.819 4.425 1.000 20.394 148 VAL AAA C 1
ATOM 1154 O O . VAL A 1 148 ? 6.355 12.958 4.799 1.000 20.529 148 VAL AAA O 1
ATOM 1158 N N . LYS A 1 149 ? 7.240 10.922 5.168 1.000 19.626 149 LYS AAA N 1
ATOM 1159 C CA . LYS A 1 149 ? 7.760 11.178 6.514 1.000 19.448 149 LYS AAA CA 1
ATOM 1160 C C . LYS A 1 149 ? 9.246 10.833 6.474 1.000 17.808 149 LYS AAA C 1
ATOM 1161 O O . LYS A 1 149 ? 9.553 9.778 5.917 1.000 18.881 149 LYS AAA O 1
ATOM 1167 N N . VAL A 1 150 ? 10.096 11.693 7.002 1.000 15.706 150 VAL AAA N 1
ATOM 1168 C CA . VAL A 1 150 ? 11.550 11.449 7.096 1.000 15.242 150 VAL AAA CA 1
ATOM 1169 C C . VAL A 1 150 ? 11.941 11.272 8.552 1.000 14.462 150 VAL AAA C 1
ATOM 1170 O O . VAL A 1 150 ? 11.558 12.108 9.355 1.000 14.323 150 VAL AAA O 1
ATOM 1174 N N . TYR A 1 151 ? 12.734 10.224 8.836 1.000 13.564 151 TYR AAA N 1
ATOM 1175 C CA . TYR A 1 151 ? 13.264 9.864 10.171 1.000 13.662 151 TYR AAA CA 1
ATOM 1176 C C . TYR A 1 151 ? 14.754 10.155 10.200 1.000 13.082 151 TYR AAA C 1
ATOM 1177 O O . TYR A 1 151 ? 15.467 9.690 9.322 1.000 12.787 151 TYR AAA O 1
ATOM 1186 N N . LEU A 1 152 ? 15.158 10.940 11.185 1.000 13.133 152 LEU AAA N 1
ATOM 1187 C CA . LEU A 1 152 ? 16.559 11.347 11.399 1.000 13.206 152 LEU AAA CA 1
ATOM 1188 C C . LEU A 1 152 ? 17.005 10.916 12.793 1.000 13.206 152 LEU AAA C 1
ATOM 1189 O O . LEU A 1 152 ? 16.135 10.534 13.615 1.000 13.066 152 LEU AAA O 1
ATOM 1194 N N . ASN A 1 153 ? 18.308 10.950 13.034 1.000 13.326 153 ASN AAA N 1
ATOM 1195 C CA . ASN A 1 153 ? 18.980 10.339 14.222 1.000 13.830 153 ASN AAA CA 1
ATOM 1196 C C . ASN A 1 153 ? 19.494 11.405 15.182 1.000 14.552 153 ASN AAA C 1
ATOM 1197 O O . ASN A 1 153 ? 20.542 11.997 14.928 1.000 14.745 153 ASN AAA O 1
ATOM 1202 N N . PRO A 1 154 ? 18.786 11.702 16.293 1.000 15.128 154 PRO AAA N 1
ATOM 1203 C CA . PRO A 1 154 ? 19.278 12.673 17.269 1.000 16.123 154 PRO AAA CA 1
ATOM 1204 C C . PRO A 1 154 ? 20.652 12.313 17.867 1.000 16.673 154 PRO AAA C 1
ATOM 1205 O O . PRO A 1 154 ? 21.309 13.239 18.400 1.000 17.885 154 PRO AAA O 1
ATOM 1209 N N . ALA A 1 155 ? 21.054 11.034 17.845 1.000 16.581 155 ALA AAA N 1
ATOM 1210 C CA . ALA A 1 155 ? 22.327 10.528 18.412 1.000 17.697 155 ALA AAA CA 1
ATOM 1211 C C . ALA A 1 155 ? 23.436 10.519 17.361 1.000 18.283 155 ALA AAA C 1
ATOM 1212 O O . ALA A 1 155 ? 24.485 9.882 17.626 1.000 18.528 155 ALA AAA O 1
ATOM 1214 N N . VAL A 1 156 ? 23.265 11.217 16.232 1.000 18.669 156 VAL AAA N 1
ATOM 1215 C CA . VAL A 1 156 ? 24.252 11.205 15.109 1.000 19.885 156 VAL AAA CA 1
ATOM 1216 C C . VAL A 1 156 ? 25.624 11.706 15.591 1.000 20.878 156 VAL AAA C 1
ATOM 1217 O O . VAL A 1 156 ? 26.634 11.275 15.013 1.000 20.618 156 VAL AAA O 1
ATOM 1221 N N . GLY A 1 157 ? 25.649 12.620 16.564 1.000 22.436 157 GLY AAA N 1
ATOM 1222 C CA . GLY A 1 157 ? 26.895 13.139 17.179 1.000 24.391 157 GLY AAA CA 1
ATOM 1223 C C . GLY A 1 157 ? 27.202 12.524 18.535 1.000 25.706 157 GLY AAA C 1
ATOM 1224 O O . GLY A 1 157 ? 28.032 13.100 19.271 1.000 28.641 157 GLY AAA O 1
ATOM 1225 N N . GLY A 1 158 ? 26.575 11.399 18.860 1.000 25.919 158 GLY AAA N 1
ATOM 1226 C CA . GLY A 1 158 ? 26.689 10.703 20.155 1.000 26.254 158 GLY AAA CA 1
ATOM 1227 C C . GLY A 1 158 ? 25.459 10.903 21.002 1.000 25.742 158 GLY AAA C 1
ATOM 1228 O O . GLY A 1 158 ? 24.806 11.950 20.866 1.000 25.146 158 GLY AAA O 1
ATOM 1229 N N . GLU A 1 159 ? 25.155 9.927 21.851 1.000 26.622 159 GLU AAA N 1
ATOM 1230 C CA . GLU A 1 159 ? 23.971 9.917 22.745 1.000 28.037 159 GLU AAA CA 1
ATOM 1231 C C . GLU A 1 159 ? 23.989 11.160 23.636 1.000 27.923 159 GLU AAA C 1
ATOM 1232 O O . GLU A 1 159 ? 22.906 11.689 23.933 1.000 27.514 159 GLU AAA O 1
ATOM 1235 N N . GLU A 1 160 ? 25.170 11.614 24.043 1.000 28.707 160 GLU AAA N 1
ATOM 1236 C CA . GLU A 1 160 ? 25.309 12.723 25.024 1.000 29.666 160 GLU AAA CA 1
ATOM 1237 C C . GLU A 1 160 ? 24.775 14.016 24.400 1.000 29.539 160 GLU AAA C 1
ATOM 1238 O O . GLU A 1 160 ? 24.291 14.897 25.163 1.000 30.590 160 GLU AAA O 1
ATOM 1241 N N . ARG A 1 161 ? 24.805 14.117 23.063 1.000 28.180 161 ARG AAA N 1
ATOM 1242 C CA . ARG A 1 161 ? 24.373 15.328 22.316 1.000 28.104 161 ARG AAA CA 1
ATOM 1243 C C . ARG A 1 161 ? 22.917 15.211 21.829 1.000 25.659 161 ARG AAA C 1
ATOM 1244 O O . ARG A 1 161 ? 22.435 16.207 21.260 1.000 25.546 161 ARG AAA O 1
ATOM 1252 N N . SER A 1 162 ? 22.240 14.080 22.052 1.000 24.841 162 SER AAA N 1
ATOM 1253 C CA . SER A 1 162 ? 20.856 13.801 21.560 1.000 24.312 162 SER AAA CA 1
ATOM 1254 C C . SER A 1 162 ? 19.875 14.873 22.046 1.000 23.563 162 SER AAA C 1
ATOM 1255 O O . SER A 1 162 ? 19.187 15.464 21.222 1.000 22.388 162 SER AAA O 1
ATOM 1258 N N . ALA A 1 163 ? 19.823 15.127 23.351 1.000 23.161 163 ALA AAA N 1
ATOM 1259 C CA . ALA A 1 163 ? 18.872 16.086 23.956 1.000 23.511 163 ALA AAA CA 1
ATOM 1260 C C . ALA A 1 163 ? 19.046 17.471 23.341 1.000 23.407 163 ALA AAA C 1
ATOM 1261 O O . ALA A 1 163 ? 18.037 18.086 22.973 1.000 23.262 163 ALA AAA O 1
ATOM 1263 N N . ALA A 1 164 ? 20.278 17.953 23.222 1.000 23.930 164 ALA AAA N 1
ATOM 1264 C CA . ALA A 1 164 ? 20.582 19.293 22.674 1.000 23.845 164 ALA AAA CA 1
ATOM 1265 C C . ALA A 1 164 ? 20.152 19.351 21.204 1.000 23.294 164 ALA AAA C 1
ATOM 1266 O O . ALA A 1 164 ? 19.652 20.425 20.728 1.000 23.886 164 ALA AAA O 1
ATOM 1268 N N . THR A 1 165 ? 20.337 18.237 20.490 1.000 22.122 165 THR AAA N 1
ATOM 1269 C CA . THR A 1 165 ? 19.967 18.156 19.054 1.000 21.701 165 THR AAA CA 1
ATOM 1270 C C . THR A 1 165 ? 18.448 18.267 18.916 1.000 20.951 165 THR AAA C 1
ATOM 1271 O O . THR A 1 165 ? 18.014 19.015 18.051 1.000 21.102 165 THR AAA O 1
ATOM 1275 N N . VAL A 1 166 ? 17.666 17.555 19.734 1.000 20.554 166 VAL AAA N 1
ATOM 1276 C CA . VAL A 1 166 ? 16.181 17.606 19.662 1.000 20.809 166 VAL AAA CA 1
ATOM 1277 C C . VAL A 1 166 ? 15.714 19.026 20.022 1.000 21.693 166 VAL AAA C 1
ATOM 1278 O O . VAL A 1 166 ? 14.821 19.581 19.314 1.000 20.645 166 VAL AAA O 1
ATOM 1282 N N . ARG A 1 167 ? 16.259 19.588 21.094 1.000 22.993 167 ARG AAA N 1
ATOM 1283 C CA . ARG A 1 167 ? 15.851 20.938 21.538 1.000 24.465 167 ARG AAA CA 1
ATOM 1284 C C . ARG A 1 167 ? 16.096 21.935 20.399 1.000 23.943 167 ARG AAA C 1
ATOM 1285 O O . ARG A 1 167 ? 15.201 22.708 20.104 1.000 23.895 167 ARG AAA O 1
ATOM 1293 N N . GLU A 1 168 ? 17.266 21.897 19.757 1.000 24.310 168 GLU AAA N 1
ATOM 1294 C CA . GLU A 1 168 ? 17.622 22.844 18.678 1.000 24.618 168 GLU AAA CA 1
ATOM 1295 C C . GLU A 1 168 ? 16.726 22.586 17.469 1.000 23.425 168 GLU AAA C 1
ATOM 1296 O O . GLU A 1 168 ? 16.249 23.550 16.869 1.000 23.453 168 GLU AAA O 1
ATOM 1302 N N . ALA A 1 169 ? 16.472 21.320 17.118 1.000 22.005 169 ALA AAA N 1
ATOM 1303 C CA . ALA A 1 169 ? 15.574 21.003 15.978 1.000 21.519 169 ALA AAA CA 1
ATOM 1304 C C . ALA A 1 169 ? 14.199 21.644 16.191 1.000 21.724 169 ALA AAA C 1
ATOM 1305 O O . ALA A 1 169 ? 13.675 22.291 15.258 1.000 21.962 169 ALA AAA O 1
ATOM 1307 N N . LEU A 1 170 ? 13.629 21.486 17.380 1.000 22.491 170 LEU AAA N 1
ATOM 1308 C CA . LEU A 1 170 ? 12.244 21.946 17.652 1.000 23.418 170 LEU AAA CA 1
ATOM 1309 C C . LEU A 1 170 ? 12.218 23.473 17.566 1.000 24.881 170 LEU AAA C 1
ATOM 1310 O O . LEU A 1 170 ? 11.307 24.011 16.928 1.000 24.634 170 LEU AAA O 1
ATOM 1315 N N . ARG A 1 171 ? 13.234 24.124 18.124 1.000 26.612 171 ARG AAA N 1
ATOM 1316 C CA . ARG A 1 171 ? 13.376 25.601 18.053 1.000 28.984 171 ARG AAA CA 1
ATOM 1317 C C . ARG A 1 171 ? 13.381 26.052 16.590 1.000 28.945 171 ARG AAA C 1
ATOM 1318 O O . ARG A 1 171 ? 12.617 26.963 16.237 1.000 29.744 171 ARG AAA O 1
ATOM 1326 N N . ARG A 1 172 ? 14.222 25.452 15.763 1.000 28.116 172 ARG AAA N 1
ATOM 1327 C CA . ARG A 1 172 ? 14.342 25.838 14.344 1.000 28.293 172 ARG AAA CA 1
ATOM 1328 C C . ARG A 1 172 ? 13.002 25.620 13.629 1.000 28.440 172 ARG AAA C 1
ATOM 1329 O O . ARG A 1 172 ? 12.767 26.315 12.636 1.000 27.984 172 ARG AAA O 1
ATOM 1337 N N . LEU A 1 173 ? 12.163 24.682 14.092 1.000 28.152 173 LEU AAA N 1
ATOM 1338 C CA . LEU A 1 173 ? 10.867 24.366 13.436 1.000 29.565 173 LEU AAA CA 1
ATOM 1339 C C . LEU A 1 173 ? 9.757 25.254 14.023 1.000 30.856 173 LEU AAA C 1
ATOM 1340 O O . LEU A 1 173 ? 8.580 24.958 13.777 1.000 32.438 173 LEU AAA O 1
ATOM 1345 N N . GLY A 1 174 ? 10.117 26.267 14.810 1.000 31.825 174 GLY AAA N 1
ATOM 1346 C CA . GLY A 1 174 ? 9.185 27.303 15.288 1.000 32.066 174 GLY AAA CA 1
ATOM 1347 C C . GLY A 1 174 ? 8.411 26.846 16.505 1.000 32.454 174 GLY AAA C 1
ATOM 1348 O O . GLY A 1 174 ? 7.331 27.411 16.752 1.000 33.916 174 GLY AAA O 1
ATOM 1349 N N . HIS A 1 175 ? 8.946 25.885 17.263 1.000 31.312 175 HIS AAA N 1
ATOM 1350 C CA . HIS A 1 175 ? 8.288 25.303 18.458 1.000 31.550 175 HIS AAA CA 1
ATOM 1351 C C . HIS A 1 175 ? 9.017 25.715 19.734 1.000 32.742 175 HIS AAA C 1
ATOM 1352 O O . HIS A 1 175 ? 8.765 25.111 20.764 1.000 33.306 175 HIS AAA O 1
ATOM 1359 N N . HIS A 1 176 ? 9.841 26.757 19.670 1.000 34.723 176 HIS AAA N 1
ATOM 1360 C CA . HIS A 1 176 ? 10.440 27.410 20.862 1.000 36.798 176 HIS AAA CA 1
ATOM 1361 C C . HIS A 1 176 ? 11.024 26.336 21.793 1.000 36.369 176 HIS AAA C 1
ATOM 1362 O O . HIS A 1 176 ? 11.812 25.488 21.291 1.000 35.885 176 HIS AAA O 1
ATOM 1369 N N . GLN A 1 177 ? 10.665 26.341 23.081 1.000 35.641 177 GLN AAA N 1
ATOM 1370 C CA . GLN A 1 177 ? 11.240 25.401 24.082 1.000 35.837 177 GLN AAA CA 1
ATOM 1371 C C . GLN A 1 177 ? 10.291 24.201 24.294 1.000 33.313 177 GLN AAA C 1
ATOM 1372 O O . GLN A 1 177 ? 10.240 23.687 25.415 1.000 33.489 177 GLN AAA O 1
ATOM 1378 N N . ALA A 1 178 ? 9.630 23.722 23.228 1.000 31.026 178 ALA AAA N 1
ATOM 1379 C CA . ALA A 1 178 ? 8.777 22.500 23.218 1.000 29.467 178 ALA AAA CA 1
ATOM 1380 C C . ALA A 1 178 ? 9.526 21.310 23.857 1.000 27.834 178 ALA AAA C 1
ATOM 1381 O O . ALA A 1 178 ? 8.889 20.434 24.493 1.000 27.579 178 ALA AAA O 1
ATOM 1383 N N . PHE A 1 179 ? 10.838 21.243 23.705 1.000 27.612 179 PHE AAA N 1
ATOM 1384 C CA . PHE A 1 179 ? 11.658 20.165 24.309 1.000 27.966 179 PHE AAA CA 1
ATOM 1385 C C . PHE A 1 179 ? 11.252 19.937 25.766 1.000 28.344 179 PHE AAA C 1
ATOM 1386 O O . PHE A 1 179 ? 11.202 18.773 26.212 1.000 26.763 179 PHE AAA O 1
ATOM 1394 N N . ASP A 1 180 ? 10.992 21.020 26.497 1.000 29.980 180 ASP AAA N 1
ATOM 1395 C CA . ASP A 1 180 ? 10.707 20.977 27.960 1.000 30.697 180 ASP AAA CA 1
ATOM 1396 C C . ASP A 1 180 ? 9.310 20.418 28.267 1.000 29.316 180 ASP AAA C 1
ATOM 1397 O O . ASP A 1 180 ? 9.091 20.088 29.434 1.000 29.947 180 ASP AAA O 1
ATOM 1402 N N . SER A 1 181 ? 8.432 20.252 27.277 1.000 28.043 181 SER AAA N 1
ATOM 1403 C CA . SER A 1 181 ? 7.097 19.611 27.425 1.000 28.069 181 SER AAA CA 1
ATOM 1404 C C . SER A 1 181 ? 7.210 18.079 27.365 1.000 27.551 181 SER AAA C 1
ATOM 1405 O O . SER A 1 181 ? 6.223 17.407 27.694 1.000 28.133 181 SER AAA O 1
ATOM 1408 N N . LEU A 1 182 ? 8.350 17.543 26.935 1.000 26.595 182 LEU AAA N 1
ATOM 1409 C CA . LEU A 1 182 ? 8.506 16.075 26.743 1.000 25.871 182 LEU AAA CA 1
ATOM 1410 C C . LEU A 1 182 ? 8.698 15.401 28.102 1.000 25.783 182 LEU AAA C 1
ATOM 1411 O O . LEU A 1 182 ? 9.401 15.932 28.972 1.000 25.059 182 LEU AAA O 1
ATOM 1416 N N . PRO A 1 183 ? 8.103 14.203 28.308 1.000 24.610 183 PRO AAA N 1
ATOM 1417 C CA . PRO A 1 183 ? 8.347 13.429 29.519 1.000 24.444 183 PRO AAA CA 1
ATOM 1418 C C . PRO A 1 183 ? 9.785 12.897 29.564 1.000 24.265 183 PRO AAA C 1
ATOM 1419 O O . PRO A 1 183 ? 10.472 12.932 28.553 1.000 23.297 183 PRO AAA O 1
ATOM 1423 N N . GLN A 1 184 ? 10.209 12.445 30.738 1.000 24.594 184 GLN AAA N 1
ATOM 1424 C CA . GLN A 1 184 ? 11.493 11.748 30.985 1.000 25.628 184 GLN AAA CA 1
ATOM 1425 C C . GLN A 1 184 ? 11.550 10.514 30.065 1.000 24.387 184 GLN AAA C 1
ATOM 1426 O O . GLN A 1 184 ? 10.523 9.811 29.916 1.000 23.634 184 GLN AAA O 1
ATOM 1432 N N . GLY A 1 185 ? 12.703 10.259 29.467 1.000 23.492 185 GLY AAA N 1
ATOM 1433 C CA . GLY A 1 185 ? 12.954 9.012 28.730 1.000 23.726 185 GLY AAA CA 1
ATOM 1434 C C . GLY A 1 185 ? 14.385 8.572 28.881 1.000 23.762 185 GLY AAA C 1
ATOM 1435 O O . GLY A 1 185 ? 15.133 9.245 29.601 1.000 25.312 185 GLY AAA O 1
ATOM 1436 N N . SER A 1 186 ? 14.777 7.490 28.212 1.000 22.658 186 SER AAA N 1
ATOM 1437 C CA . SER A 1 186 ? 16.133 6.896 28.299 1.000 23.162 186 SER AAA CA 1
ATOM 1438 C C . SER A 1 186 ? 16.967 7.302 27.088 1.000 22.105 186 SER AAA C 1
ATOM 1439 O O . SER A 1 186 ? 18.123 6.887 27.015 1.000 24.150 186 SER AAA O 1
ATOM 1442 N N . GLY A 1 187 ? 16.409 8.087 26.180 1.000 20.143 187 GLY AAA N 1
ATOM 1443 C CA . GLY A 1 187 ? 17.030 8.347 24.877 1.000 19.024 187 GLY AAA CA 1
ATOM 1444 C C . GLY A 1 187 ? 16.032 8.918 23.891 1.000 18.052 187 GLY AAA C 1
ATOM 1445 O O . GLY A 1 187 ? 14.812 8.962 24.188 1.000 17.302 187 GLY AAA O 1
ATOM 1446 N N . TYR A 1 188 ? 16.543 9.404 22.770 1.000 17.700 188 TYR AAA N 1
ATOM 1447 C CA . TYR A 1 188 ? 15.783 10.086 21.700 1.000 17.769 188 TYR AAA CA 1
ATOM 1448 C C . TYR A 1 188 ? 16.117 9.375 20.404 1.000 16.523 188 TYR AAA C 1
ATOM 1449 O O . TYR A 1 188 ? 17.001 9.819 19.660 1.000 16.547 188 TYR AAA O 1
ATOM 1458 N N . PRO A 1 189 ? 15.483 8.226 20.111 1.000 15.793 189 PRO AAA N 1
ATOM 1459 C CA . PRO A 1 189 ? 15.928 7.405 18.975 1.000 15.541 189 PRO AAA CA 1
ATOM 1460 C C . PRO A 1 189 ? 15.657 8.036 17.604 1.000 14.840 189 PRO AAA C 1
ATOM 1461 O O . PRO A 1 189 ? 16.400 7.735 16.696 1.000 15.117 189 PRO AAA O 1
ATOM 1465 N N . PHE A 1 190 ? 14.649 8.885 17.466 1.000 14.349 190 PHE AAA N 1
ATOM 1466 C CA . PHE A 1 190 ? 14.286 9.481 16.161 1.000 14.382 190 PHE AAA CA 1
ATOM 1467 C C . PHE A 1 190 ? 13.725 10.866 16.354 1.000 14.878 190 PHE AAA C 1
ATOM 1468 O O . PHE A 1 190 ? 13.026 11.106 17.369 1.000 15.260 190 PHE AAA O 1
ATOM 1476 N N . LEU A 1 191 ? 14.008 11.752 15.401 1.000 15.552 191 LEU AAA N 1
ATOM 1477 C CA . LEU A 1 191 ? 13.141 12.896 15.127 1.000 16.117 191 LEU AAA CA 1
ATOM 1478 C C . LEU A 1 191 ? 12.623 12.752 13.706 1.000 16.193 191 LEU AAA C 1
ATOM 1479 O O . LEU A 1 191 ? 13.440 12.442 12.786 1.000 15.867 191 LEU AAA O 1
ATOM 1484 N N . ALA A 1 192 ? 11.329 12.931 13.520 1.000 16.615 192 ALA AAA N 1
ATOM 1485 C CA . ALA A 1 192 ? 10.707 12.738 12.205 1.000 16.562 192 ALA AAA CA 1
ATOM 1486 C C . ALA A 1 192 ? 9.939 13.999 11.773 1.000 17.782 192 ALA AAA C 1
ATOM 1487 O O . ALA A 1 192 ? 9.455 14.755 12.621 1.000 18.073 192 ALA AAA O 1
ATOM 1489 N N . LEU A 1 193 ? 9.896 14.210 10.478 1.000 18.641 193 LEU AAA N 1
ATOM 1490 C CA . LEU A 1 193 ? 9.112 15.304 9.844 1.000 20.642 193 LEU AAA CA 1
ATOM 1491 C C . LEU A 1 193 ? 8.121 14.694 8.873 1.000 21.239 193 LEU AAA C 1
ATOM 1492 O O . LEU A 1 193 ? 8.532 13.949 8.028 1.000 19.704 193 LEU AAA O 1
ATOM 1497 N N . ASP A 1 194 ? 6.856 15.075 8.976 1.000 23.663 194 ASP AAA N 1
ATOM 1498 C CA . ASP A 1 194 ? 5.815 14.748 7.980 1.000 27.151 194 ASP AAA CA 1
ATOM 1499 C C . ASP A 1 194 ? 5.873 15.813 6.878 1.000 27.525 194 ASP AAA C 1
ATOM 1500 O O . ASP A 1 194 ? 5.607 16.949 7.210 1.000 29.735 194 ASP AAA O 1
ATOM 1505 N N . LEU A 1 195 ? 6.275 15.461 5.652 1.000 27.287 195 LEU AAA N 1
ATOM 1506 C CA . LEU A 1 195 ? 6.418 16.421 4.506 1.000 28.502 195 LEU AAA CA 1
ATOM 1507 C C . LEU A 1 195 ? 5.238 16.296 3.521 1.000 29.849 195 LEU AAA C 1
ATOM 1508 O O . LEU A 1 195 ? 4.830 15.167 3.164 1.000 31.214 195 LEU AAA O 1
ATOM 1513 N N . GLY A 1 196 ? 4.713 17.432 3.081 1.000 32.144 196 GLY AAA N 1
ATOM 1514 C CA . GLY A 1 196 ? 3.598 17.498 2.119 1.000 32.010 196 GLY AAA CA 1
ATOM 1515 C C . GLY A 1 196 ? 3.517 18.871 1.492 1.000 33.055 196 GLY AAA C 1
ATOM 1516 O O . GLY A 1 196 ? 4.560 19.541 1.387 1.000 32.151 196 GLY AAA O 1
ATOM 1517 N N . ASN A 1 197 ? 2.320 19.293 1.099 1.000 33.845 197 ASN AAA N 1
ATOM 1518 C CA . ASN A 1 197 ? 2.117 20.579 0.392 1.000 34.952 197 ASN AAA CA 1
ATOM 1519 C C . ASN A 1 197 ? 2.033 21.735 1.403 1.000 37.952 197 ASN AAA C 1
ATOM 1520 O O . ASN A 1 197 ? 1.705 22.871 0.992 1.000 38.276 197 ASN AAA O 1
ATOM 1525 N N . TRP A 1 198 ? 2.312 21.461 2.675 1.000 39.963 198 TRP AAA N 1
ATOM 1526 C CA . TRP A 1 198 ? 2.376 22.475 3.759 1.000 42.872 198 TRP AAA CA 1
ATOM 1527 C C . TRP A 1 198 ? 3.841 22.904 3.919 1.000 45.563 198 TRP AAA C 1
ATOM 1528 O O . TRP A 1 198 ? 4.744 22.084 3.590 1.000 45.775 198 TRP AAA O 1
ATOM 1539 N N . THR A 1 199 ? 4.074 24.150 4.338 1.000 47.271 199 THR AAA N 1
ATOM 1540 C CA . THR A 1 199 ? 5.412 24.652 4.756 1.000 49.129 199 THR AAA CA 1
ATOM 1541 C C . THR A 1 199 ? 5.487 24.590 6.295 1.000 50.704 199 THR AAA C 1
ATOM 1542 O O . THR A 1 199 ? 6.621 24.418 6.826 1.000 51.984 199 THR AAA O 1
ATOM 1546 N N . GLU A 1 200 ? 4.336 24.668 6.979 1.000 50.742 200 GLU AAA N 1
ATOM 1547 C CA . GLU A 1 200 ? 4.225 24.495 8.453 1.000 50.654 200 GLU AAA CA 1
ATOM 1548 C C . GLU A 1 200 ? 4.713 23.097 8.835 1.000 47.314 200 GLU AAA C 1
ATOM 1549 O O . GLU A 1 200 ? 4.084 22.098 8.495 1.000 45.569 200 GLU AAA O 1
ATOM 1555 N N . PRO A 1 201 ? 5.843 22.976 9.563 1.000 45.277 201 PRO AAA N 1
ATOM 1556 C CA . PRO A 1 201 ? 6.368 21.659 9.925 1.000 42.585 201 PRO AAA CA 1
ATOM 1557 C C . PRO A 1 201 ? 5.411 20.828 10.803 1.000 39.461 201 PRO AAA C 1
ATOM 1558 O O . PRO A 1 201 ? 4.749 21.380 11.659 1.000 40.526 201 PRO AAA O 1
ATOM 1562 N N . ARG A 1 202 ? 5.372 19.522 10.559 1.000 35.426 202 ARG AAA N 1
ATOM 1563 C CA . ARG A 1 202 ? 4.761 18.521 11.468 1.000 32.961 202 ARG AAA CA 1
ATOM 1564 C C . ARG A 1 202 ? 5.907 17.693 12.068 1.000 28.934 202 ARG AAA C 1
ATOM 1565 O O . ARG A 1 202 ? 6.426 16.832 11.365 1.000 27.029 202 ARG AAA O 1
ATOM 1573 N N . ALA A 1 203 ? 6.329 18.023 13.294 1.000 26.374 203 ALA AAA N 1
ATOM 1574 C CA . ALA A 1 203 ? 7.564 17.498 13.936 1.000 24.922 203 ALA AAA CA 1
ATOM 1575 C C . ALA A 1 203 ? 7.187 16.433 14.952 1.000 23.802 203 ALA AAA C 1
ATOM 1576 O O . ALA A 1 203 ? 6.301 16.674 15.783 1.000 23.349 203 ALA AAA O 1
ATOM 1578 N N A LYS A 1 204 ? 7.868 15.292 14.887 0.610 22.064 204 LYS AAA N 1
ATOM 1579 N N B LYS A 1 204 ? 7.859 15.281 14.895 0.390 22.304 204 LYS AAA N 1
ATOM 1580 C CA A LYS A 1 204 ? 7.601 14.128 15.754 0.610 21.732 204 LYS AAA CA 1
ATOM 1581 C CA B LYS A 1 204 ? 7.568 14.120 15.770 0.390 21.797 204 LYS AAA CA 1
ATOM 1582 C C A LYS A 1 204 ? 8.883 13.803 16.514 0.610 20.737 204 LYS AAA C 1
ATOM 1583 C C B LYS A 1 204 ? 8.841 13.709 16.509 0.390 20.738 204 LYS AAA C 1
ATOM 1584 O O A LYS A 1 204 ? 9.926 13.637 15.858 0.610 20.478 204 LYS AAA O 1
ATOM 1585 O O B LYS A 1 204 ? 9.813 13.315 15.833 0.390 20.446 204 LYS AAA O 1
ATOM 1596 N N . VAL A 1 205 ? 8.819 13.769 17.844 1.000 19.739 205 VAL AAA N 1
ATOM 1597 C CA . VAL A 1 205 ? 9.978 13.406 18.693 1.000 19.126 205 VAL AAA CA 1
ATOM 1598 C C . VAL A 1 205 ? 9.693 12.042 19.297 1.000 17.532 205 VAL AAA C 1
ATOM 1599 O O . VAL A 1 205 ? 8.628 11.859 19.877 1.000 16.896 205 VAL AAA O 1
ATOM 1603 N N . TYR A 1 206 ? 10.613 11.109 19.127 1.000 16.673 206 TYR AAA N 1
ATOM 1604 C CA . TYR A 1 206 ? 10.509 9.753 19.699 1.000 16.590 206 TYR AAA CA 1
ATOM 1605 C C . TYR A 1 206 ? 11.378 9.668 20.944 1.000 17.027 206 TYR AAA C 1
ATOM 1606 O O . TYR A 1 206 ? 12.521 10.179 20.934 1.000 17.527 206 TYR AAA O 1
ATOM 1615 N N . LEU A 1 207 ? 10.849 9.032 21.990 1.000 16.816 207 LEU AAA N 1
ATOM 1616 C CA . LEU A 1 207 ? 11.574 8.746 23.235 1.000 17.960 207 LEU AAA CA 1
ATOM 1617 C C . LEU A 1 207 ? 11.675 7.241 23.401 1.000 17.360 207 LEU AAA C 1
ATOM 1618 O O . LEU A 1 207 ? 10.681 6.553 23.123 1.000 16.451 207 LEU AAA O 1
ATOM 1623 N N . ARG A 1 208 ? 12.808 6.782 23.902 1.000 17.696 208 ARG AAA N 1
ATOM 1624 C CA A ARG A 1 208 ? 13.022 5.386 24.352 0.550 17.801 208 ARG AAA CA 1
ATOM 1625 C CA B ARG A 1 208 ? 13.028 5.386 24.355 0.450 17.667 208 ARG AAA CA 1
ATOM 1626 C C . ARG A 1 208 ? 12.587 5.283 25.819 1.000 17.532 208 ARG AAA C 1
ATOM 1627 O O . ARG A 1 208 ? 12.893 6.226 26.585 1.000 18.198 208 ARG AAA O 1
ATOM 1642 N N . HIS A 1 209 ? 11.936 4.193 26.197 1.000 16.519 209 HIS AAA N 1
ATOM 1643 C CA . HIS A 1 209 ? 11.502 3.982 27.607 1.000 16.954 209 HIS AAA CA 1
ATOM 1644 C C . HIS A 1 209 ? 11.952 2.600 28.037 1.000 17.210 209 HIS AAA C 1
ATOM 1645 O O . HIS A 1 209 ? 11.365 1.622 27.616 1.000 17.307 209 HIS AAA O 1
ATOM 1652 N N . ASP A 1 210 ? 13.010 2.528 28.813 1.000 18.549 210 ASP AAA N 1
ATOM 1653 C CA . ASP A 1 210 ? 13.512 1.255 29.359 1.000 19.392 210 ASP AAA CA 1
ATOM 1654 C C . ASP A 1 210 ? 12.642 0.824 30.544 1.000 18.543 210 ASP AAA C 1
ATOM 1655 O O . ASP A 1 210 ? 12.308 1.694 31.388 1.000 18.639 210 ASP AAA O 1
ATOM 1660 N N . ASN A 1 211 ? 12.307 -0.457 30.597 1.000 18.049 211 ASN AAA N 1
ATOM 1661 C CA . ASN A 1 211 ? 11.582 -1.120 31.715 1.000 17.914 211 ASN AAA CA 1
ATOM 1662 C C . ASN A 1 211 ? 10.296 -0.337 31.969 1.000 17.119 211 ASN AAA C 1
ATOM 1663 O O . ASN A 1 211 ? 9.968 -0.009 33.136 1.000 16.863 211 ASN AAA O 1
ATOM 1668 N N . LEU A 1 212 ? 9.595 0.018 30.912 1.000 15.944 212 LEU AAA N 1
ATOM 1669 C CA . LEU A 1 212 ? 8.333 0.779 31.064 1.000 15.847 212 LEU AAA CA 1
ATOM 1670 C C . LEU A 1 212 ? 7.298 -0.041 31.827 1.000 16.048 212 LEU AAA C 1
ATOM 1671 O O . LEU A 1 212 ? 7.164 -1.249 31.599 1.000 15.778 212 LEU AAA O 1
ATOM 1676 N N . THR A 1 213 ? 6.561 0.635 32.716 1.000 16.396 213 THR AAA N 1
ATOM 1677 C CA . THR A 1 213 ? 5.410 0.062 33.435 1.000 17.046 213 THR AAA CA 1
ATOM 1678 C C . THR A 1 213 ? 4.112 0.680 32.940 1.000 18.146 213 THR AAA C 1
ATOM 1679 O O . THR A 1 213 ? 4.132 1.746 32.294 1.000 18.740 213 THR AAA O 1
ATOM 1683 N N . ALA A 1 214 ? 3.012 0.006 33.230 1.000 20.026 214 ALA AAA N 1
ATOM 1684 C CA . ALA A 1 214 ? 1.684 0.430 32.792 1.000 20.710 214 ALA AAA CA 1
ATOM 1685 C C . ALA A 1 214 ? 1.397 1.826 33.389 1.000 21.105 214 ALA AAA C 1
ATOM 1686 O O . ALA A 1 214 ? 0.939 2.687 32.666 1.000 20.688 214 ALA AAA O 1
ATOM 1688 N N . GLY A 1 215 ? 1.710 2.033 34.669 1.000 21.576 215 GLY AAA N 1
ATOM 1689 C CA . GLY A 1 215 ? 1.513 3.329 35.346 1.000 21.836 215 GLY AAA CA 1
ATOM 1690 C C . GLY A 1 215 ? 2.345 4.433 34.738 1.000 21.462 215 GLY AAA C 1
ATOM 1691 O O . GLY A 1 215 ? 1.834 5.543 34.574 1.000 21.975 215 GLY AAA O 1
ATOM 1692 N N . ARG A 1 216 ? 3.613 4.157 34.417 1.000 20.166 216 ARG AAA N 1
ATOM 1693 C CA . ARG A 1 216 ? 4.503 5.191 33.850 1.000 20.071 216 ARG AAA CA 1
ATOM 1694 C C . ARG A 1 216 ? 3.990 5.533 32.443 1.000 19.997 216 ARG AAA C 1
ATOM 1695 O O . ARG A 1 216 ? 3.969 6.730 32.077 1.000 20.677 216 ARG AAA O 1
ATOM 1703 N N . ALA A 1 217 ? 3.560 4.521 31.707 1.000 20.559 217 ALA AAA N 1
ATOM 1704 C CA . ALA A 1 217 ? 3.033 4.656 30.332 1.000 20.752 217 ALA AAA CA 1
ATOM 1705 C C . ALA A 1 217 ? 1.830 5.609 30.352 1.000 22.464 217 ALA AAA C 1
ATOM 1706 O O . ALA A 1 217 ? 1.759 6.497 29.524 1.000 22.831 217 ALA AAA O 1
ATOM 1708 N N . ALA A 1 218 ? 0.967 5.456 31.343 1.000 24.105 218 ALA AAA N 1
ATOM 1709 C CA . ALA A 1 218 ? -0.231 6.309 31.558 1.000 26.193 218 ALA AAA CA 1
ATOM 1710 C C . ALA A 1 218 ? 0.150 7.779 31.792 1.000 27.404 218 ALA AAA C 1
ATOM 1711 O O . ALA A 1 218 ? -0.718 8.644 31.590 1.000 29.582 218 ALA AAA O 1
ATOM 1713 N N . ARG A 1 219 ? 1.380 8.081 32.206 1.000 27.127 219 ARG AAA N 1
ATOM 1714 C CA . ARG A 1 219 ? 1.834 9.457 32.538 1.000 28.499 219 ARG AAA CA 1
ATOM 1715 C C . ARG A 1 219 ? 2.689 10.081 31.421 1.000 28.154 219 ARG AAA C 1
ATOM 1716 O O . ARG A 1 219 ? 3.137 11.207 31.614 1.000 29.050 219 ARG AAA O 1
ATOM 1724 N N . LEU A 1 220 ? 2.895 9.422 30.277 1.000 26.181 220 LEU AAA N 1
ATOM 1725 C CA . LEU A 1 220 ? 3.773 9.987 29.212 1.000 26.379 220 LEU AAA CA 1
ATOM 1726 C C . LEU A 1 220 ? 3.060 11.085 28.416 1.000 28.250 220 LEU AAA C 1
ATOM 1727 O O . LEU A 1 220 ? 3.772 11.872 27.715 1.000 27.816 220 LEU AAA O 1
ATOM 1732 N N . SER A 1 221 ? 1.736 11.088 28.445 1.000 29.557 221 SER AAA N 1
ATOM 1733 C CA . SER A 1 221 ? 0.897 12.021 27.656 1.000 31.940 221 SER AAA CA 1
ATOM 1734 C C . SER A 1 221 ? -0.125 12.703 28.557 1.000 33.905 221 SER AAA C 1
ATOM 1735 O O . SER A 1 221 ? -0.407 12.180 29.655 1.000 33.421 221 SER AAA O 1
ATOM 1738 N N . ARG A 1 222 ? -0.650 13.835 28.083 1.000 36.161 222 ARG AAA N 1
ATOM 1739 C CA . ARG A 1 222 ? -1.802 14.550 28.679 1.000 38.626 222 ARG AAA CA 1
ATOM 1740 C C . ARG A 1 222 ? -3.027 14.323 27.778 1.000 40.387 222 ARG AAA C 1
ATOM 1741 O O . ARG A 1 222 ? -2.852 13.995 26.588 1.000 39.974 222 ARG AAA O 1
ATOM 1743 N N . THR A 1 223 ? -4.220 14.479 28.350 1.000 43.490 223 THR AAA N 1
ATOM 1744 C CA . THR A 1 223 ? -5.553 14.340 27.695 1.000 45.679 223 THR AAA CA 1
ATOM 1745 C C . THR A 1 223 ? -5.567 15.001 26.307 1.000 45.560 223 THR AAA C 1
ATOM 1746 O O . THR A 1 223 ? -6.121 14.375 25.358 1.000 46.299 223 THR AAA O 1
ATOM 1750 N N . ASP A 1 224 ? -4.953 16.188 26.187 1.000 44.831 224 ASP AAA N 1
ATOM 1751 C CA . ASP A 1 224 ? -4.995 17.066 24.986 1.000 44.927 224 ASP AAA CA 1
ATOM 1752 C C . ASP A 1 224 ? -4.125 16.516 23.843 1.000 41.573 224 ASP AAA C 1
ATOM 1753 O O . ASP A 1 224 ? -3.990 17.232 22.823 1.000 39.766 224 ASP AAA O 1
ATOM 1758 N N . SER A 1 225 ? -3.571 15.308 23.964 1.000 37.859 225 SER AAA N 1
ATOM 1759 C CA . SER A 1 225 ? -2.816 14.661 22.858 1.000 36.182 225 SER AAA CA 1
ATOM 1760 C C . SER A 1 225 ? -3.501 13.359 22.400 1.000 34.939 225 SER AAA C 1
ATOM 1761 O O . SER A 1 225 ? -2.894 12.652 21.585 1.000 33.837 225 SER AAA O 1
ATOM 1764 N N . GLY A 1 226 ? -4.745 13.093 22.844 1.000 35.283 226 GLY AAA N 1
ATOM 1765 C CA . GLY A 1 226 ? -5.689 12.191 22.142 1.000 34.850 226 GLY AAA CA 1
ATOM 1766 C C . GLY A 1 226 ? -5.983 10.877 22.856 1.000 34.162 226 GLY AAA C 1
ATOM 1767 O O . GLY A 1 226 ? -6.884 10.174 22.394 1.000 34.268 226 GLY AAA O 1
ATOM 1768 N N . LEU A 1 227 ? -5.222 10.502 23.889 1.000 33.518 227 LEU AAA N 1
ATOM 1769 C CA . LEU A 1 227 ? -5.436 9.241 24.654 1.000 33.283 227 LEU AAA CA 1
ATOM 1770 C C . LEU A 1 227 ? -5.731 9.577 26.111 1.000 34.556 227 LEU AAA C 1
ATOM 1771 O O . LEU A 1 227 ? -5.273 10.645 26.583 1.000 35.303 227 LEU AAA O 1
ATOM 1776 N N . VAL A 1 228 ? -6.446 8.681 26.791 1.000 36.092 228 VAL AAA N 1
ATOM 1777 C CA . VAL A 1 228 ? -6.773 8.798 28.239 1.000 37.337 228 VAL AAA CA 1
ATOM 1778 C C . VAL A 1 228 ? -5.996 7.714 28.978 1.000 36.483 228 VAL AAA C 1
ATOM 1779 O O . VAL A 1 228 ? -5.816 6.622 28.448 1.000 35.557 228 VAL AAA O 1
ATOM 1783 N N . PRO A 1 229 ? -5.471 8.004 30.195 1.000 37.786 229 PRO AAA N 1
ATOM 1784 C CA . PRO A 1 229 ? -4.606 7.072 30.930 1.000 35.894 229 PRO AAA CA 1
ATOM 1785 C C . PRO A 1 229 ? -5.079 5.612 31.011 1.000 35.327 229 PRO AAA C 1
ATOM 1786 O O . PRO A 1 229 ? -4.252 4.737 30.902 1.000 33.299 229 PRO AAA O 1
ATOM 1790 N N . THR A 1 230 ? -6.382 5.378 31.181 1.000 35.602 230 THR AAA N 1
ATOM 1791 C CA . THR A 1 230 ? -6.972 4.016 31.296 1.000 34.956 230 THR AAA CA 1
ATOM 1792 C C . THR A 1 230 ? -6.822 3.264 29.960 1.000 32.364 230 THR AAA C 1
ATOM 1793 O O . THR A 1 230 ? -6.610 2.023 30.013 1.000 30.947 230 THR AAA O 1
ATOM 1797 N N . ALA A 1 231 ? -6.927 3.957 28.815 1.000 30.884 231 ALA AAA N 1
ATOM 1798 C CA . ALA A 1 231 ? -6.796 3.353 27.467 1.000 30.123 231 ALA AAA CA 1
ATOM 1799 C C . ALA A 1 231 ? -5.330 2.971 27.259 1.000 27.945 231 ALA AAA C 1
ATOM 1800 O O . ALA A 1 231 ? -5.063 1.939 26.659 1.000 28.008 231 ALA AAA O 1
ATOM 1802 N N . VAL A 1 232 ? -4.427 3.798 27.747 1.000 26.834 232 VAL AAA N 1
ATOM 1803 C CA . VAL A 1 232 ? -2.969 3.574 27.580 1.000 25.341 232 VAL AAA CA 1
ATOM 1804 C C . VAL A 1 232 ? -2.584 2.363 28.437 1.000 24.777 232 VAL AAA C 1
ATOM 1805 O O . VAL A 1 232 ? -1.856 1.490 27.937 1.000 23.531 232 VAL AAA O 1
ATOM 1809 N N . GLU A 1 233 ? -3.110 2.260 29.664 1.000 25.485 233 GLU AAA N 1
ATOM 1810 C CA . GLU A 1 233 ? -2.789 1.126 30.571 1.000 26.295 233 GLU AAA CA 1
ATOM 1811 C C . GLU A 1 233 ? -3.366 -0.164 30.002 1.000 25.415 233 GLU AAA C 1
ATOM 1812 O O . GLU A 1 233 ? -2.670 -1.171 30.037 1.000 24.294 233 GLU AAA O 1
ATOM 1818 N N . GLY A 1 234 ? -4.605 -0.118 29.511 1.000 25.360 234 GLY AAA N 1
ATOM 1819 C CA . GLY A 1 234 ? -5.267 -1.282 28.907 1.000 26.099 234 GLY AAA CA 1
ATOM 1820 C C . GLY A 1 234 ? -4.463 -1.797 27.727 1.000 24.670 234 GLY AAA C 1
ATOM 1821 O O . GLY A 1 234 ? -4.250 -3.014 27.617 1.000 25.162 234 GLY AAA O 1
ATOM 1822 N N . PHE A 1 235 ? -4.000 -0.891 26.887 1.000 23.814 235 PHE AAA N 1
ATOM 1823 C CA . PHE A 1 235 ? -3.261 -1.252 25.665 1.000 22.557 235 PHE AAA CA 1
ATOM 1824 C C . PHE A 1 235 ? -1.931 -1.858 26.105 1.000 21.165 235 PHE AAA C 1
ATOM 1825 O O . PHE A 1 235 ? -1.553 -2.922 25.586 1.000 21.442 235 PHE AAA O 1
ATOM 1833 N N . PHE A 1 236 ? -1.240 -1.189 27.024 1.000 20.832 236 PHE AAA N 1
ATOM 1834 C CA . PHE A 1 236 ? 0.055 -1.676 27.562 1.000 20.603 236 PHE AAA CA 1
ATOM 1835 C C . PHE A 1 236 ? -0.117 -3.137 28.007 1.000 21.273 236 PHE AAA C 1
ATOM 1836 O O . PHE A 1 236 ? 0.693 -3.994 27.652 1.000 21.049 236 PHE AAA O 1
ATOM 1844 N N . ARG A 1 237 ? -1.151 -3.424 28.792 1.000 23.459 237 ARG AAA N 1
ATOM 1845 C CA . ARG A 1 237 ? -1.332 -4.771 29.378 1.000 25.143 237 ARG AAA CA 1
ATOM 1846 C C . ARG A 1 237 ? -1.702 -5.789 28.299 1.000 24.789 237 ARG AAA C 1
ATOM 1847 O O . ARG A 1 237 ? -1.189 -6.922 28.362 1.000 25.168 237 ARG AAA O 1
ATOM 1855 N N . THR A 1 238 ? -2.557 -5.421 27.347 1.000 24.823 238 THR AAA N 1
ATOM 1856 C CA . THR A 1 238 ? -2.980 -6.343 26.264 1.000 25.305 238 THR AAA CA 1
ATOM 1857 C C . THR A 1 238 ? -1.761 -6.697 25.412 1.000 24.203 238 THR AAA C 1
ATOM 1858 O O . THR A 1 238 ? -1.583 -7.874 25.105 1.000 25.488 238 THR AAA O 1
ATOM 1862 N N . ALA A 1 239 ? -0.965 -5.706 25.043 1.000 23.397 239 ALA AAA N 1
ATOM 1863 C CA . ALA A 1 239 ? 0.141 -5.875 24.077 1.000 22.782 239 ALA AAA CA 1
ATOM 1864 C C . ALA A 1 239 ? 1.260 -6.684 24.729 1.000 22.953 239 ALA AAA C 1
ATOM 1865 O O . ALA A 1 239 ? 1.822 -7.568 24.096 1.000 22.662 239 ALA AAA O 1
ATOM 1867 N N . ALA A 1 240 ? 1.580 -6.363 25.970 1.000 23.283 240 ALA AAA N 1
ATOM 1868 C CA . ALA A 1 240 ? 2.795 -6.865 26.638 1.000 24.668 240 ALA AAA CA 1
ATOM 1869 C C . ALA A 1 240 ? 2.592 -8.286 27.171 1.000 26.155 240 ALA AAA C 1
ATOM 1870 O O . ALA A 1 240 ? 3.591 -8.972 27.321 1.000 27.290 240 ALA AAA O 1
ATOM 1872 N N . GLY A 1 241 ? 1.358 -8.726 27.445 1.000 28.260 241 GLY AAA N 1
ATOM 1873 C CA . GLY A 1 241 ? 1.137 -10.060 28.034 1.000 30.645 241 GLY AAA CA 1
ATOM 1874 C C . GLY A 1 241 ? 2.106 -10.284 29.206 1.000 32.676 241 GLY AAA C 1
ATOM 1875 O O . GLY A 1 241 ? 1.993 -9.571 30.211 1.000 31.992 241 GLY AAA O 1
ATOM 1876 N N . PRO A 1 242 ? 3.109 -11.217 29.097 1.000 34.147 242 PRO AAA N 1
ATOM 1877 C CA . PRO A 1 242 ? 4.041 -11.535 30.200 1.000 34.901 242 PRO AAA CA 1
ATOM 1878 C C . PRO A 1 242 ? 5.057 -10.448 30.615 1.000 35.073 242 PRO AAA C 1
ATOM 1879 O O . PRO A 1 242 ? 5.550 -10.495 31.736 1.000 35.800 242 PRO AAA O 1
ATOM 1883 N N . GLY A 1 243 ? 5.398 -9.519 29.718 1.000 38.709 243 GLY AAA N 1
ATOM 1884 C CA . GLY A 1 243 ? 6.236 -8.359 30.081 1.000 40.195 243 GLY AAA CA 1
ATOM 1885 C C . GLY A 1 243 ? 5.533 -7.435 31.086 1.000 41.437 243 GLY AAA C 1
ATOM 1886 O O . GLY A 1 243 ? 6.244 -6.598 31.689 1.000 42.054 243 GLY AAA O 1
ATOM 1887 N N . SER A 1 244 ? 4.209 -7.609 31.286 1.000 41.745 244 SER AAA N 1
ATOM 1888 C CA . SER A 1 244 ? 3.319 -6.780 32.148 1.000 42.758 244 SER AAA CA 1
ATOM 1889 C C . SER A 1 244 ? 3.405 -7.214 33.619 1.000 43.401 244 SER AAA C 1
ATOM 1890 O O . SER A 1 244 ? 3.555 -8.418 33.882 1.000 42.878 244 SER AAA O 1
ATOM 1893 N N . ASP A 1 245 ? 3.308 -6.242 34.531 1.000 44.296 245 ASP AAA N 1
ATOM 1894 C CA . ASP A 1 245 ? 3.269 -6.429 36.011 1.000 45.294 245 ASP AAA CA 1
ATOM 1895 C C . ASP A 1 245 ? 4.465 -7.265 36.475 1.000 43.774 245 ASP AAA C 1
ATOM 1896 O O . ASP A 1 245 ? 4.253 -8.154 37.311 1.000 43.403 245 ASP AAA O 1
ATOM 1901 N N . ALA A 1 246 ? 5.677 -6.950 35.991 1.000 40.539 246 ALA AAA N 1
ATOM 1902 C CA . ALA A 1 246 ? 6.917 -7.714 36.279 1.000 38.840 246 ALA AAA CA 1
ATOM 1903 C C . ALA A 1 246 ? 8.112 -6.783 36.562 1.000 36.732 246 ALA AAA C 1
ATOM 1904 O O . ALA A 1 246 ? 9.279 -7.258 36.459 1.000 37.851 246 ALA AAA O 1
ATOM 1906 N N . GLY A 1 247 ? 7.865 -5.521 36.930 1.000 34.423 247 GLY AAA N 1
ATOM 1907 C CA . GLY A 1 247 ? 8.931 -4.543 37.242 1.000 32.362 247 GLY AAA CA 1
ATOM 1908 C C . GLY A 1 247 ? 9.227 -3.648 36.058 1.000 30.511 247 GLY AAA C 1
ATOM 1909 O O . GLY A 1 247 ? 10.181 -2.843 36.123 1.000 30.034 247 GLY AAA O 1
ATOM 1910 N N . GLY A 1 248 ? 8.453 -3.804 34.996 1.000 27.902 248 GLY AAA N 1
ATOM 1911 C CA . GLY A 1 248 ? 8.653 -3.070 33.747 1.000 26.090 248 GLY AAA CA 1
ATOM 1912 C C . GLY A 1 248 ? 8.903 -4.040 32.618 1.000 24.804 248 GLY AAA C 1
ATOM 1913 O O . GLY A 1 248 ? 9.437 -5.142 32.864 1.000 24.637 248 GLY AAA O 1
ATOM 1914 N N . LEU A 1 249 ? 8.516 -3.664 31.425 1.000 23.653 249 LEU AAA N 1
ATOM 1915 C CA . LEU A 1 249 ? 8.767 -4.476 30.220 1.000 23.027 249 LEU AAA CA 1
ATOM 1916 C C . LEU A 1 249 ? 10.237 -4.864 30.214 1.000 21.732 249 LEU AAA C 1
ATOM 1917 O O . LEU A 1 249 ? 11.090 -3.992 30.429 1.000 21.395 249 LEU AAA O 1
ATOM 1922 N N . ASP A 1 250 ? 10.537 -6.132 29.962 1.000 20.365 250 ASP AAA N 1
ATOM 1923 C CA . ASP A 1 250 ? 11.902 -6.652 30.142 1.000 19.892 250 ASP AAA CA 1
ATOM 1924 C C . ASP A 1 250 ? 12.548 -7.081 28.826 1.000 18.917 250 ASP AAA C 1
ATOM 1925 O O . ASP A 1 250 ? 13.634 -7.590 28.901 1.000 18.748 250 ASP AAA O 1
ATOM 1930 N N . GLY A 1 251 ? 11.948 -6.760 27.691 1.000 18.004 251 GLY AAA N 1
ATOM 1931 C CA . GLY A 1 251 ? 12.584 -6.968 26.376 1.000 17.611 251 GLY AAA CA 1
ATOM 1932 C C . GLY A 1 251 ? 13.195 -5.669 25.866 1.000 17.456 251 GLY AAA C 1
ATOM 1933 O O . GLY A 1 251 ? 13.704 -4.864 26.672 1.000 16.945 251 GLY AAA O 1
ATOM 1934 N N . ARG A 1 252 ? 13.235 -5.487 24.562 1.000 17.435 252 ARG AAA N 1
ATOM 1935 C CA . ARG A 1 252 ? 13.798 -4.237 24.028 1.000 17.914 252 ARG AAA CA 1
ATOM 1936 C C . ARG A 1 252 ? 12.883 -3.092 24.458 1.000 18.134 252 ARG AAA C 1
ATOM 1937 O O . ARG A 1 252 ? 11.726 -3.301 24.802 1.000 17.624 252 ARG AAA O 1
ATOM 1945 N N . PRO A 1 253 ? 13.406 -1.856 24.469 1.000 19.172 253 PRO AAA N 1
ATOM 1946 C CA . PRO A 1 253 ? 12.661 -0.725 25.011 1.000 19.661 253 PRO AAA CA 1
ATOM 1947 C C . PRO A 1 253 ? 11.378 -0.411 24.219 1.000 19.263 253 PRO AAA C 1
ATOM 1948 O O . PRO A 1 253 ? 11.290 -0.605 23.006 1.000 19.344 253 PRO AAA O 1
ATOM 1952 N N . ALA A 1 254 ? 10.354 0.030 24.923 1.000 18.391 254 ALA AAA N 1
ATOM 1953 C CA . ALA A 1 254 ? 9.165 0.658 24.361 1.000 18.096 254 ALA AAA CA 1
ATOM 1954 C C . ALA A 1 254 ? 9.579 2.042 23.857 1.000 17.754 254 ALA AAA C 1
ATOM 1955 O O . ALA A 1 254 ? 10.635 2.546 24.267 1.000 16.799 254 ALA AAA O 1
ATOM 1957 N N . GLN A 1 255 ? 8.755 2.631 23.023 1.000 17.899 255 GLN AAA N 1
ATOM 1958 C CA . GLN A 1 255 ? 8.994 3.995 22.503 1.000 18.570 255 GLN AAA CA 1
ATOM 1959 C C . GLN A 1 255 ? 7.712 4.776 22.611 1.000 18.450 255 GLN AAA C 1
ATOM 1960 O O . GLN A 1 255 ? 6.600 4.175 22.560 1.000 18.146 255 GLN AAA O 1
ATOM 1966 N N . SER A 1 256 ? 7.846 6.090 22.735 1.000 18.412 256 SER AAA N 1
ATOM 1967 C CA . SER A 1 256 ? 6.702 7.005 22.559 1.000 18.730 256 SER AAA CA 1
ATOM 1968 C C . SER A 1 256 ? 7.067 8.016 21.482 1.000 18.950 256 SER AAA C 1
ATOM 1969 O O . SER A 1 256 ? 8.267 8.284 21.294 1.000 19.283 256 SER AAA O 1
ATOM 1972 N N . CYS A 1 257 ? 6.074 8.554 20.826 1.000 19.814 257 CYS AAA N 1
ATOM 1973 C CA A CYS A 1 257 ? 6.204 9.622 19.820 0.740 20.369 257 CYS AAA CA 1
ATOM 1974 C CA B CYS A 1 257 ? 6.307 9.693 19.921 0.260 20.165 257 CYS AAA CA 1
ATOM 1975 C C . CYS A 1 257 ? 5.339 10.817 20.284 1.000 20.806 257 CYS AAA C 1
ATOM 1976 O O . CYS A 1 257 ? 4.200 10.550 20.722 1.000 20.780 257 CYS AAA O 1
ATOM 1981 N N . HIS A 1 258 ? 5.849 12.028 20.177 1.000 21.250 258 HIS AAA N 1
ATOM 1982 C CA . HIS A 1 258 ? 5.145 13.275 20.581 1.000 21.985 258 HIS AAA CA 1
ATOM 1983 C C . HIS A 1 258 ? 5.131 14.190 19.379 1.000 22.650 258 HIS AAA C 1
ATOM 1984 O O . HIS A 1 258 ? 6.247 14.551 18.912 1.000 22.075 258 HIS AAA O 1
ATOM 1991 N N . SER A 1 259 ? 3.933 14.526 18.921 1.000 24.443 259 SER AAA N 1
ATOM 1992 C CA . SER A 1 259 ? 3.667 15.217 17.643 1.000 26.098 259 SER AAA CA 1
ATOM 1993 C C . SER A 1 259 ? 3.412 16.686 17.954 1.000 27.337 259 SER AAA C 1
ATOM 1994 O O . SER A 1 259 ? 2.472 16.958 18.726 1.000 26.301 259 SER AAA O 1
ATOM 1997 N N . PHE A 1 260 ? 4.245 17.568 17.380 1.000 28.469 260 PHE AAA N 1
ATOM 1998 C CA . PHE A 1 260 ? 4.084 19.047 17.383 1.000 30.149 260 PHE AAA CA 1
ATOM 1999 C C . PHE A 1 260 ? 3.642 19.511 15.985 1.000 31.960 260 PHE AAA C 1
ATOM 2000 O O . PHE A 1 260 ? 4.448 19.407 15.031 1.000 31.017 260 PHE AAA O 1
ATOM 2008 N N . THR A 1 261 ? 2.407 20.010 15.866 1.000 34.805 261 THR AAA N 1
ATOM 2009 C CA . THR A 1 261 ? 1.773 20.353 14.563 1.000 38.326 261 THR AAA CA 1
ATOM 2010 C C . THR A 1 261 ? 1.250 21.793 14.551 1.000 41.687 261 THR AAA C 1
ATOM 2011 O O . THR A 1 261 ? 1.325 22.421 13.477 1.000 43.389 261 THR AAA O 1
ATOM 2015 N N . ASP A 1 262 ? 0.742 22.297 15.674 1.000 43.906 262 ASP AAA N 1
ATOM 2016 C CA . ASP A 1 262 ? 0.240 23.695 15.792 1.000 46.274 262 ASP AAA CA 1
ATOM 2017 C C . ASP A 1 262 ? 1.425 24.657 15.669 1.000 46.736 262 ASP AAA C 1
ATOM 2018 O O . ASP A 1 262 ? 2.421 24.509 16.375 1.000 45.306 262 ASP AAA O 1
ATOM 2023 N N . PRO A 1 263 ? 1.391 25.662 14.762 1.000 47.636 263 PRO AAA N 1
ATOM 2024 C CA . PRO A 1 263 ? 2.485 26.630 14.670 1.000 47.438 263 PRO AAA CA 1
ATOM 2025 C C . PRO A 1 263 ? 2.778 27.308 16.022 1.000 45.999 263 PRO AAA C 1
ATOM 2026 O O . PRO A 1 263 ? 1.849 27.690 16.707 1.000 45.813 263 PRO AAA O 1
ATOM 2030 N N . GLY A 1 264 ? 4.059 27.395 16.390 1.000 44.214 264 GLY AAA N 1
ATOM 2031 C CA . GLY A 1 264 ? 4.527 28.106 17.594 1.000 44.279 264 GLY AAA CA 1
ATOM 2032 C C . GLY A 1 264 ? 4.255 27.344 18.889 1.000 43.457 264 GLY AAA C 1
ATOM 2033 O O . GLY A 1 264 ? 4.726 27.817 19.946 1.000 43.348 264 GLY AAA O 1
ATOM 2034 N N . ALA A 1 265 ? 3.527 26.218 18.835 1.000 42.877 265 ALA AAA N 1
ATOM 2035 C CA . ALA A 1 265 ? 3.061 25.474 20.032 1.000 43.094 265 ALA AAA CA 1
ATOM 2036 C C . ALA A 1 265 ? 4.256 24.851 20.757 1.000 42.534 265 ALA AAA C 1
ATOM 2037 O O . ALA A 1 265 ? 5.166 24.306 20.072 1.000 42.258 265 ALA AAA O 1
ATOM 2039 N N . GLU A 1 266 ? 4.256 24.942 22.090 1.000 42.538 266 GLU AAA N 1
ATOM 2040 C CA . GLU A 1 266 ? 5.311 24.394 22.972 1.000 43.182 266 GLU AAA CA 1
ATOM 2041 C C . GLU A 1 266 ? 4.861 23.055 23.562 1.000 41.416 266 GLU AAA C 1
ATOM 2042 O O . GLU A 1 266 ? 5.627 22.488 24.325 1.000 41.019 266 GLU AAA O 1
ATOM 2048 N N . ARG A 1 267 ? 3.670 22.576 23.205 1.000 40.679 267 ARG AAA N 1
ATOM 2049 C CA . ARG A 1 267 ? 3.072 21.334 23.757 1.000 40.894 267 ARG AAA CA 1
ATOM 2050 C C . ARG A 1 267 ? 2.628 20.453 22.601 1.000 37.319 267 ARG AAA C 1
ATOM 2051 O O . ARG A 1 267 ? 2.170 20.960 21.590 1.000 36.027 267 ARG AAA O 1
ATOM 2059 N N . PRO A 1 268 ? 2.791 19.112 22.692 1.000 34.344 268 PRO AAA N 1
ATOM 2060 C CA . PRO A 1 268 ? 2.370 18.228 21.609 1.000 32.813 268 PRO AAA CA 1
ATOM 2061 C C . PRO A 1 268 ? 0.852 18.026 21.535 1.000 31.405 268 PRO AAA C 1
ATOM 2062 O O . PRO A 1 268 ? 0.201 18.062 22.557 1.000 31.434 268 PRO AAA O 1
ATOM 2066 N N . SER A 1 269 ? 0.347 17.854 20.315 1.000 29.839 269 SER AAA N 1
ATOM 2067 C CA A SER A 1 269 ? -1.086 17.614 19.994 0.210 29.689 269 SER AAA CA 1
ATOM 2068 C CA B SER A 1 269 ? -1.088 17.604 20.022 0.790 29.672 269 SER AAA CA 1
ATOM 2069 C C . SER A 1 269 ? -1.323 16.121 19.731 1.000 28.810 269 SER AAA C 1
ATOM 2070 O O . SER A 1 269 ? -2.480 15.723 19.568 1.000 29.639 269 SER AAA O 1
ATOM 2075 N N . GLY A 1 270 ? -0.256 15.323 19.660 1.000 27.272 270 GLY AAA N 1
ATOM 2076 C CA . GLY A 1 270 ? -0.417 13.893 19.358 1.000 26.279 270 GLY AAA CA 1
ATOM 2077 C C . GLY A 1 270 ? 0.560 13.068 20.148 1.000 24.609 270 GLY AAA C 1
ATOM 2078 O O . GLY A 1 270 ? 1.636 13.599 20.508 1.000 24.337 270 GLY AAA O 1
ATOM 2079 N N . PHE A 1 271 ? 0.159 11.848 20.491 1.000 23.859 271 PHE AAA N 1
ATOM 2080 C CA . PHE A 1 271 ? 0.977 10.912 21.293 1.000 23.001 271 PHE AAA CA 1
ATOM 2081 C C . PHE A 1 271 ? 0.764 9.484 20.804 1.000 22.086 271 PHE AAA C 1
ATOM 2082 O O . PHE A 1 271 ? -0.389 9.054 20.636 1.000 22.242 271 PHE AAA O 1
ATOM 2090 N N . THR A 1 272 ? 1.860 8.733 20.621 1.000 20.725 272 THR AAA N 1
ATOM 2091 C CA . THR A 1 272 ? 1.763 7.299 20.272 1.000 19.717 272 THR AAA CA 1
ATOM 2092 C C . THR A 1 272 ? 2.645 6.503 21.224 1.000 18.642 272 THR AAA C 1
ATOM 2093 O O . THR A 1 272 ? 3.797 6.962 21.516 1.000 18.133 272 THR AAA O 1
ATOM 2097 N N . LEU A 1 273 ? 2.125 5.378 21.715 1.000 17.820 273 LEU AAA N 1
ATOM 2098 C CA . LEU A 1 273 ? 2.928 4.378 22.461 1.000 17.503 273 LEU AAA CA 1
ATOM 2099 C C . LEU A 1 273 ? 3.158 3.130 21.616 1.000 16.908 273 LEU AAA C 1
ATOM 2100 O O . LEU A 1 273 ? 2.184 2.590 21.083 1.000 16.714 273 LEU AAA O 1
ATOM 2105 N N . TYR A 1 274 ? 4.427 2.739 21.472 1.000 16.496 274 TYR AAA N 1
ATOM 2106 C CA . TYR A 1 274 ? 4.889 1.578 20.671 1.000 16.743 274 TYR AAA CA 1
ATOM 2107 C C . TYR A 1 274 ? 5.380 0.488 21.630 1.000 16.617 274 TYR AAA C 1
ATOM 2108 O O . TYR A 1 274 ? 6.276 0.750 22.477 1.000 16.103 274 TYR AAA O 1
ATOM 2117 N N . ILE A 1 275 ? 4.805 -0.698 21.523 1.000 16.768 275 ILE AAA N 1
ATOM 2118 C CA . ILE A 1 275 ? 5.241 -1.886 22.293 1.000 17.015 275 ILE AAA CA 1
ATOM 2119 C C . ILE A 1 275 ? 5.842 -2.909 21.327 1.000 16.497 275 ILE AAA C 1
ATOM 2120 O O . ILE A 1 275 ? 5.168 -3.356 20.405 1.000 16.044 275 ILE AAA O 1
ATOM 2125 N N . PRO A 1 276 ? 7.099 -3.345 21.556 1.000 16.102 276 PRO AAA N 1
ATOM 2126 C CA . PRO A 1 276 ? 7.745 -4.372 20.727 1.000 15.949 276 PRO AAA CA 1
ATOM 2127 C C . PRO A 1 276 ? 7.197 -5.773 21.058 1.000 15.910 276 PRO AAA C 1
ATOM 2128 O O . PRO A 1 276 ? 7.891 -6.605 21.659 1.000 15.651 276 PRO AAA O 1
ATOM 2132 N N . VAL A 1 277 ? 5.982 -6.023 20.577 1.000 15.955 277 VAL AAA N 1
ATOM 2133 C CA . VAL A 1 277 ? 5.198 -7.239 20.951 1.000 16.300 277 VAL AAA CA 1
ATOM 2134 C C . VAL A 1 277 ? 5.988 -8.505 20.591 1.000 16.228 277 VAL AAA C 1
ATOM 2135 O O . VAL A 1 277 ? 5.822 -9.506 21.282 1.000 16.029 277 VAL AAA O 1
ATOM 2139 N N . ARG A 1 278 ? 6.861 -8.463 19.572 1.000 15.955 278 ARG AAA N 1
ATOM 2140 C CA . ARG A 1 278 ? 7.608 -9.674 19.143 1.000 16.451 278 ARG AAA CA 1
ATOM 2141 C C . ARG A 1 278 ? 8.463 -10.209 20.274 1.000 16.185 278 ARG AAA C 1
ATOM 2142 O O . ARG A 1 278 ? 8.851 -11.382 20.214 1.000 16.341 278 ARG AAA O 1
ATOM 2150 N N . ASP A 1 279 ? 8.858 -9.371 21.249 1.000 15.721 279 ASP AAA N 1
ATOM 2151 C CA . ASP A 1 279 ? 9.714 -9.798 22.381 1.000 16.022 279 ASP AAA CA 1
ATOM 2152 C C . ASP A 1 279 ? 8.879 -10.425 23.500 1.000 16.264 279 ASP AAA C 1
ATOM 2153 O O . ASP A 1 279 ? 9.476 -10.930 24.406 1.000 16.034 279 ASP AAA O 1
ATOM 2158 N N . TYR A 1 280 ? 7.551 -10.449 23.384 1.000 16.776 280 TYR AAA N 1
ATOM 2159 C CA . TYR A 1 280 ? 6.655 -10.757 24.544 1.000 17.627 280 TYR AAA CA 1
ATOM 2160 C C . TYR A 1 280 ? 5.672 -11.871 24.194 1.000 18.567 280 TYR AAA C 1
ATOM 2161 O O . TYR A 1 280 ? 4.714 -12.055 24.961 1.000 20.291 280 TYR AAA O 1
ATOM 2170 N N . VAL A 1 281 ? 5.891 -12.583 23.097 1.000 18.457 281 VAL AAA N 1
ATOM 2171 C CA . VAL A 1 281 ? 4.974 -13.655 22.627 1.000 19.144 281 VAL AAA CA 1
ATOM 2172 C C . VAL A 1 281 ? 5.771 -14.922 22.337 1.000 20.048 281 VAL AAA C 1
ATOM 2173 O O . VAL A 1 281 ? 6.957 -14.819 22.055 1.000 18.870 281 VAL AAA O 1
ATOM 2177 N N . ARG A 1 282 ? 5.083 -16.064 22.297 1.000 21.768 282 ARG AAA N 1
ATOM 2178 C CA . ARG A 1 282 ? 5.680 -17.347 21.848 1.000 23.110 282 ARG AAA CA 1
ATOM 2179 C C . ARG A 1 282 ? 5.796 -17.358 20.328 1.000 22.405 282 ARG AAA C 1
ATOM 2180 O O . ARG A 1 282 ? 6.706 -17.992 19.830 1.000 21.874 282 ARG AAA O 1
ATOM 2188 N N . HIS A 1 283 ? 4.855 -16.733 19.627 1.000 21.828 283 HIS AAA N 1
ATOM 2189 C CA . HIS A 1 283 ? 4.768 -16.785 18.149 1.000 22.260 283 HIS AAA CA 1
ATOM 2190 C C . HIS A 1 283 ? 3.815 -15.710 17.649 1.000 21.648 283 HIS AAA C 1
ATOM 2191 O O . HIS A 1 283 ? 3.124 -15.054 18.470 1.000 21.291 283 HIS AAA O 1
ATOM 2198 N N . ASP A 1 284 ? 3.760 -15.538 16.342 1.000 21.620 284 ASP AAA N 1
ATOM 2199 C CA . ASP A 1 284 ? 2.905 -14.511 15.714 1.000 21.693 284 ASP AAA CA 1
ATOM 2200 C C . ASP A 1 284 ? 1.425 -14.843 15.870 1.000 21.849 284 ASP AAA C 1
ATOM 2201 O O . ASP A 1 284 ? 0.606 -13.919 15.756 1.000 21.620 284 ASP AAA O 1
ATOM 2206 N N . GLY A 1 285 ? 1.058 -16.087 16.152 1.000 22.408 285 GLY AAA N 1
ATOM 2207 C CA . GLY A 1 285 ? -0.357 -16.382 16.481 1.000 22.659 285 GLY AAA CA 1
ATOM 2208 C C . GLY A 1 285 ? -0.800 -15.592 17.708 1.000 22.795 285 GLY AAA C 1
ATOM 2209 O O . GLY A 1 285 ? -1.920 -15.017 17.714 1.000 22.963 285 GLY AAA O 1
ATOM 2210 N N . GLU A 1 286 ? 0.035 -15.568 18.740 1.000 23.037 286 GLU AAA N 1
ATOM 2211 C CA . GLU A 1 286 ? -0.215 -14.810 19.986 1.000 23.170 286 GLU AAA CA 1
ATOM 2212 C C . GLU A 1 286 ? -0.193 -13.315 19.689 1.000 22.159 286 GLU AAA C 1
ATOM 2213 O O . GLU A 1 286 ? -1.045 -12.611 20.178 1.000 22.041 286 GLU AAA O 1
ATOM 2219 N N . ALA A 1 287 ? 0.780 -12.833 18.911 1.000 21.262 287 ALA AAA N 1
ATOM 2220 C CA . ALA A 1 287 ? 0.830 -11.394 18.563 1.000 20.919 287 ALA AAA CA 1
ATOM 2221 C C . ALA A 1 287 ? -0.468 -10.987 17.851 1.000 21.178 287 ALA AAA C 1
ATOM 2222 O O . ALA A 1 287 ? -1.000 -9.907 18.169 1.000 20.346 287 ALA AAA O 1
ATOM 2224 N N . LEU A 1 288 ? -0.950 -11.822 16.918 1.000 21.830 288 LEU AAA N 1
ATOM 2225 C CA . LEU A 1 288 ? -2.174 -11.559 16.126 1.000 23.148 288 LEU AAA CA 1
ATOM 2226 C C . LEU A 1 288 ? -3.379 -11.529 17.078 1.000 23.046 288 LEU AAA C 1
ATOM 2227 O O . LEU A 1 288 ? -4.230 -10.608 16.958 1.000 22.792 288 LEU AAA O 1
ATOM 2232 N N . ALA A 1 289 ? -3.432 -12.467 18.016 1.000 22.978 289 ALA AAA N 1
ATOM 2233 C CA . ALA A 1 289 ? -4.531 -12.548 18.999 1.000 23.046 289 ALA AAA CA 1
ATOM 2234 C C . ALA A 1 289 ? -4.580 -11.250 19.839 1.000 22.550 289 ALA AAA C 1
ATOM 2235 O O . ALA A 1 289 ? -5.686 -10.652 19.993 1.000 22.452 289 ALA AAA O 1
ATOM 2237 N N . ARG A 1 290 ? -3.429 -10.780 20.325 1.000 22.022 290 ARG AAA N 1
ATOM 2238 C CA . ARG A 1 290 ? -3.350 -9.537 21.130 1.000 22.003 290 ARG AAA CA 1
ATOM 2239 C C . ARG A 1 290 ? -3.712 -8.340 20.262 1.000 21.947 290 ARG AAA C 1
ATOM 2240 O O . ARG A 1 290 ? -4.472 -7.489 20.708 1.000 21.798 290 ARG AAA O 1
ATOM 2248 N N . ALA A 1 291 ? -3.196 -8.266 19.035 1.000 21.769 291 ALA AAA N 1
ATOM 2249 C CA . ALA A 1 291 ? -3.573 -7.166 18.127 1.000 22.469 291 ALA AAA CA 1
ATOM 2250 C C . ALA A 1 291 ? -5.089 -7.146 17.935 1.000 23.172 291 ALA AAA C 1
ATOM 2251 O O . ALA A 1 291 ? -5.691 -6.032 17.924 1.000 23.763 291 ALA AAA O 1
ATOM 2253 N N . SER A 1 292 ? -5.684 -8.321 17.752 1.000 23.571 292 SER AAA N 1
ATOM 2254 C CA . SER A 1 292 ? -7.142 -8.448 17.493 1.000 24.470 292 SER AAA CA 1
ATOM 2255 C C . SER A 1 292 ? -7.916 -7.913 18.706 1.000 25.048 292 SER AAA C 1
ATOM 2256 O O . SER A 1 292 ? -8.899 -7.189 18.506 1.000 26.094 292 SER AAA O 1
ATOM 2259 N N . THR A 1 293 ? -7.466 -8.210 19.922 1.000 25.602 293 THR AAA N 1
ATOM 2260 C CA . THR A 1 293 ? -8.071 -7.702 21.189 1.000 26.098 293 THR AAA CA 1
ATOM 2261 C C . THR A 1 293 ? -7.990 -6.171 21.232 1.000 26.303 293 THR AAA C 1
ATOM 2262 O O . THR A 1 293 ? -8.993 -5.529 21.567 1.000 26.313 293 THR AAA O 1
ATOM 2266 N N . VAL A 1 294 ? -6.846 -5.587 20.904 1.000 25.154 294 VAL AAA N 1
ATOM 2267 C CA . VAL A 1 294 ? -6.679 -4.103 20.924 1.000 25.772 294 VAL AAA CA 1
ATOM 2268 C C . VAL A 1 294 ? -7.643 -3.476 19.918 1.000 26.707 294 VAL AAA C 1
ATOM 2269 O O . VAL A 1 294 ? -8.292 -2.449 20.244 1.000 27.446 294 VAL AAA O 1
ATOM 2273 N N . LEU A 1 295 ? -7.714 -4.040 18.719 1.000 27.068 295 LEU AAA N 1
ATOM 2274 C CA . LEU A 1 295 ? -8.591 -3.512 17.659 1.000 26.670 295 LEU AAA CA 1
ATOM 2275 C C . LEU A 1 295 ? -10.044 -3.555 18.149 1.000 27.876 295 LEU AAA C 1
ATOM 2276 O O . LEU A 1 295 ? -10.751 -2.497 18.058 1.000 27.756 295 LEU AAA O 1
ATOM 2281 N N . HIS A 1 296 ? -10.459 -4.687 18.708 1.000 28.400 296 HIS AAA N 1
ATOM 2282 C CA . HIS A 1 296 ? -11.849 -4.881 19.211 1.000 30.820 296 HIS AAA CA 1
ATOM 2283 C C . HIS A 1 296 ? -12.161 -3.833 20.295 1.000 32.728 296 HIS AAA C 1
ATOM 2284 O O . HIS A 1 296 ? -13.290 -3.262 20.267 1.000 34.091 296 HIS AAA O 1
ATOM 2291 N N . HIS A 1 297 ? -11.192 -3.507 21.152 1.000 34.844 297 HIS AAA N 1
ATOM 2292 C CA . HIS A 1 297 ? -11.348 -2.568 22.301 1.000 37.638 297 HIS AAA CA 1
ATOM 2293 C C . HIS A 1 297 ? -11.518 -1.126 21.795 1.000 38.062 297 HIS AAA C 1
ATOM 2294 O O . HIS A 1 297 ? -12.060 -0.300 22.542 1.000 38.357 297 HIS AAA O 1
ATOM 2301 N N . HIS A 1 298 ? -11.079 -0.840 20.574 1.000 37.932 298 HIS AAA N 1
ATOM 2302 C CA . HIS A 1 298 ? -11.152 0.509 19.948 1.000 38.249 298 HIS AAA CA 1
ATOM 2303 C C . HIS A 1 298 ? -12.131 0.484 18.774 1.000 38.564 298 HIS AAA C 1
ATOM 2304 O O . HIS A 1 298 ? -12.024 1.380 17.910 1.000 39.825 298 HIS AAA O 1
ATOM 2311 N N . GLY A 1 299 ? -13.015 -0.522 18.741 1.000 38.984 299 GLY AAA N 1
ATOM 2312 C CA . GLY A 1 299 ? -14.213 -0.583 17.892 1.000 39.890 299 GLY AAA CA 1
ATOM 2313 C C . GLY A 1 299 ? -13.917 -0.935 16.450 1.000 39.786 299 GLY AAA C 1
ATOM 2314 O O . GLY A 1 299 ? -14.649 -0.439 15.586 1.000 40.645 299 GLY AAA O 1
ATOM 2315 N N . MET A 1 300 ? -12.920 -1.781 16.185 1.000 38.786 300 MET AAA N 1
ATOM 2316 C CA . MET A 1 300 ? -12.445 -2.053 14.794 1.000 38.453 300 MET AAA CA 1
ATOM 2317 C C . MET A 1 300 ? -12.383 -3.558 14.550 1.000 38.596 300 MET AAA C 1
ATOM 2318 O O . MET A 1 300 ? -12.215 -4.305 15.521 1.000 37.884 300 MET AAA O 1
ATOM 2323 N N . ASP A 1 301 ? -12.560 -3.965 13.294 1.000 38.951 301 ASP AAA N 1
ATOM 2324 C CA . ASP A 1 301 ? -12.455 -5.376 12.838 1.000 39.505 301 ASP AAA CA 1
ATOM 2325 C C . ASP A 1 301 ? -10.987 -5.726 12.603 1.000 37.061 301 ASP AAA C 1
ATOM 2326 O O . ASP A 1 301 ? -10.269 -4.851 12.114 1.000 37.376 301 ASP AAA O 1
ATOM 2331 N N . ALA A 1 302 ? -10.604 -6.978 12.873 1.000 34.339 302 ALA AAA N 1
ATOM 2332 C CA . ALA A 1 302 ? -9.214 -7.488 12.810 1.000 32.567 302 ALA AAA CA 1
ATOM 2333 C C . ALA A 1 302 ? -8.981 -8.436 11.617 1.000 31.511 302 ALA AAA C 1
ATOM 2334 O O . ALA A 1 302 ? -7.841 -8.822 11.410 1.000 30.590 302 ALA AAA O 1
ATOM 2336 N N . SER A 1 303 ? -10.007 -8.819 10.841 1.000 31.648 303 SER AAA N 1
ATOM 2337 C CA . SER A 1 303 ? -9.853 -9.786 9.721 1.000 31.113 303 SER AAA CA 1
ATOM 2338 C C . SER A 1 303 ? -8.831 -9.273 8.685 1.000 28.637 303 SER AAA C 1
ATOM 2339 O O . SER A 1 303 ? -8.098 -10.097 8.126 1.000 27.840 303 SER AAA O 1
ATOM 2342 N N . VAL A 1 304 ? -8.741 -7.963 8.453 1.000 27.477 304 VAL AAA N 1
ATOM 2343 C CA . VAL A 1 304 ? -7.754 -7.411 7.481 1.000 26.051 304 VAL AAA CA 1
ATOM 2344 C C . VAL A 1 304 ? -6.341 -7.733 7.985 1.000 24.282 304 VAL AAA C 1
ATOM 2345 O O . VAL A 1 304 ? -5.508 -8.104 7.171 1.000 23.962 304 VAL AAA O 1
ATOM 2349 N N . LEU A 1 305 ? -6.085 -7.635 9.287 1.000 23.531 305 LEU AAA N 1
ATOM 2350 C CA . LEU A 1 305 ? -4.724 -7.912 9.820 1.000 22.482 305 LEU AAA CA 1
ATOM 2351 C C . LEU A 1 305 ? -4.385 -9.396 9.643 1.000 22.681 305 LEU AAA C 1
ATOM 2352 O O . LEU A 1 305 ? -3.227 -9.687 9.339 1.000 21.639 305 LEU AAA O 1
ATOM 2357 N N . HIS A 1 306 ? -5.364 -10.300 9.778 1.000 22.809 306 HIS AAA N 1
ATOM 2358 C CA . HIS A 1 306 ? -5.145 -11.752 9.510 1.000 24.215 306 HIS AAA CA 1
ATOM 2359 C C . HIS A 1 306 ? -4.750 -11.962 8.045 1.000 23.684 306 HIS AAA C 1
ATOM 2360 O O . HIS A 1 306 ? -3.801 -12.722 7.787 1.000 23.964 306 HIS AAA O 1
ATOM 2367 N N . ARG A 1 307 ? -5.422 -11.294 7.115 1.000 24.185 307 ARG AAA N 1
ATOM 2368 C CA . ARG A 1 307 ? -5.079 -11.384 5.677 1.000 25.264 307 ARG AAA CA 1
ATOM 2369 C C . ARG A 1 307 ? -3.708 -10.744 5.429 1.000 23.663 307 ARG AAA C 1
ATOM 2370 O O . ARG A 1 307 ? -2.979 -11.256 4.568 1.000 23.681 307 ARG AAA O 1
ATOM 2378 N N . ALA A 1 308 ? -3.382 -9.668 6.155 1.000 22.408 308 ALA AAA N 1
ATOM 2379 C CA . ALA A 1 308 ? -2.098 -8.946 5.989 1.000 21.922 308 ALA AAA CA 1
ATOM 2380 C C . ALA A 1 308 ? -0.945 -9.899 6.302 1.000 22.068 308 ALA AAA C 1
ATOM 2381 O O . ALA A 1 308 ? 0.017 -9.924 5.555 1.000 22.009 308 ALA AAA O 1
ATOM 2383 N N . LEU A 1 309 ? -1.014 -10.647 7.396 1.000 22.249 309 LEU AAA N 1
ATOM 2384 C CA . LEU A 1 309 ? 0.070 -11.592 7.725 1.000 23.943 309 LEU AAA CA 1
ATOM 2385 C C . LEU A 1 309 ? 0.250 -12.622 6.604 1.000 23.835 309 LEU AAA C 1
ATOM 2386 O O . LEU A 1 309 ? 1.388 -12.843 6.212 1.000 24.044 309 LEU AAA O 1
ATOM 2391 N N . ALA A 1 310 ? -0.820 -13.189 6.056 1.000 24.011 310 ALA AAA N 1
ATOM 2392 C CA . ALA A 1 310 ? -0.711 -14.190 4.966 1.000 24.901 310 ALA AAA CA 1
ATOM 2393 C C . ALA A 1 310 ? -0.123 -13.539 3.703 1.000 25.606 310 ALA AAA C 1
ATOM 2394 O O . ALA A 1 310 ? 0.617 -14.224 2.990 1.000 27.769 310 ALA AAA O 1
ATOM 2396 N N . ALA A 1 311 ? -0.400 -12.258 3.453 1.000 24.951 311 ALA AAA N 1
ATOM 2397 C CA . ALA A 1 311 ? 0.195 -11.456 2.358 1.000 25.009 311 ALA AAA CA 1
ATOM 2398 C C . ALA A 1 311 ? 1.714 -11.360 2.513 1.000 25.594 311 ALA AAA C 1
ATOM 2399 O O . ALA A 1 311 ? 2.419 -11.430 1.492 1.000 26.127 311 ALA AAA O 1
ATOM 2401 N N . LEU A 1 312 ? 2.210 -11.148 3.731 1.000 25.694 312 LEU AAA N 1
ATOM 2402 C CA . LEU A 1 312 ? 3.672 -11.021 3.996 1.000 26.207 312 LEU AAA CA 1
ATOM 2403 C C . LEU A 1 312 ? 4.345 -12.334 3.627 1.000 26.541 312 LEU AAA C 1
ATOM 2404 O O . LEU A 1 312 ? 5.391 -12.309 2.975 1.000 26.412 312 LEU AAA O 1
ATOM 2409 N N . THR A 1 313 ? 3.781 -13.441 4.085 1.000 26.651 313 THR AAA N 1
ATOM 2410 C CA . THR A 1 313 ? 4.410 -14.773 3.969 1.000 28.900 313 THR AAA CA 1
ATOM 2411 C C . THR A 1 313 ? 3.389 -15.887 4.117 1.000 30.378 313 THR AAA C 1
ATOM 2412 O O . THR A 1 313 ? 2.417 -15.702 4.875 1.000 29.747 313 THR AAA O 1
ATOM 2416 N N . GLU A 1 314 ? 3.713 -17.032 3.516 1.000 33.801 314 GLU AAA N 1
ATOM 2417 C CA . GLU A 1 314 ? 2.932 -18.298 3.544 1.000 36.372 314 GLU AAA CA 1
ATOM 2418 C C . GLU A 1 314 ? 3.112 -19.028 4.880 1.000 37.410 314 GLU AAA C 1
ATOM 2419 O O . GLU A 1 314 ? 2.299 -19.915 5.160 1.000 40.321 314 GLU AAA O 1
ATOM 2422 N N . ARG A 1 315 ? 4.129 -18.664 5.663 1.000 38.315 315 ARG AAA N 1
ATOM 2423 C CA . ARG A 1 315 ? 4.411 -19.217 7.016 1.000 38.101 315 ARG AAA CA 1
ATOM 2424 C C . ARG A 1 315 ? 3.135 -19.131 7.880 1.000 37.837 315 ARG AAA C 1
ATOM 2425 O O . ARG A 1 315 ? 2.519 -18.057 7.923 1.000 37.802 315 ARG AAA O 1
ATOM 2433 N N . ARG A 1 316 ? 2.742 -20.226 8.529 1.000 36.729 316 ARG AAA N 1
ATOM 2434 C CA . ARG A 1 316 ? 1.761 -20.192 9.651 1.000 36.155 316 ARG AAA CA 1
ATOM 2435 C C . ARG A 1 316 ? 2.278 -19.206 10.700 1.000 33.232 316 ARG AAA C 1
ATOM 2436 O O . ARG A 1 316 ? 3.424 -19.295 11.094 1.000 32.830 316 ARG AAA O 1
ATOM 2444 N N . PRO A 1 317 ? 1.480 -18.214 11.146 1.000 30.174 317 PRO AAA N 1
ATOM 2445 C CA . PRO A 1 317 ? 1.880 -17.340 12.249 1.000 29.175 317 PRO AAA CA 1
ATOM 2446 C C . PRO A 1 317 ? 2.438 -18.103 13.458 1.000 28.819 317 PRO AAA C 1
ATOM 2447 O O . PRO A 1 317 ? 3.371 -17.622 14.059 1.000 26.288 317 PRO AAA O 1
ATOM 2451 N N . GLU A 1 318 ? 1.895 -19.292 13.746 1.000 29.092 318 GLU AAA N 1
ATOM 2452 C CA . GLU A 1 318 ? 2.222 -20.099 14.947 1.000 30.114 318 GLU AAA CA 1
ATOM 2453 C C . GLU A 1 318 ? 3.611 -20.739 14.815 1.000 29.483 318 GLU AAA C 1
ATOM 2454 O O . GLU A 1 318 ? 4.086 -21.277 15.826 1.000 28.965 318 GLU AAA O 1
ATOM 2460 N N . ASP A 1 319 ? 4.224 -20.695 13.625 1.000 29.246 319 ASP AAA N 1
ATOM 2461 C CA . ASP A 1 319 ? 5.490 -21.409 13.312 1.000 30.423 319 ASP AAA CA 1
ATOM 2462 C C . ASP A 1 319 ? 6.669 -20.452 13.372 1.000 29.970 319 ASP AAA C 1
ATOM 2463 O O . ASP A 1 319 ? 7.752 -20.858 12.972 1.000 30.509 319 ASP AAA O 1
ATOM 2468 N N . GLY A 1 320 ? 6.472 -19.229 13.851 1.000 28.206 320 GLY AAA N 1
ATOM 2469 C CA . GLY A 1 320 ? 7.589 -18.300 14.044 1.000 27.067 320 GLY AAA CA 1
ATOM 2470 C C . GLY A 1 320 ? 7.170 -17.084 14.836 1.000 25.866 320 GLY AAA C 1
ATOM 2471 O O . GLY A 1 320 ? 6.019 -17.018 15.282 1.000 24.768 320 GLY AAA O 1
ATOM 2472 N N . VAL A 1 321 ? 8.074 -16.137 14.959 1.000 26.214 321 VAL AAA N 1
ATOM 2473 C CA . VAL A 1 321 ? 7.813 -14.880 15.700 1.000 25.800 321 VAL AAA CA 1
ATOM 2474 C C . VAL A 1 321 ? 8.408 -13.741 14.885 1.000 25.385 321 VAL AAA C 1
ATOM 2475 O O . VAL A 1 321 ? 9.293 -14.007 14.047 1.000 27.930 321 VAL AAA O 1
ATOM 2479 N N . GLY A 1 322 ? 7.920 -12.524 15.075 1.000 23.366 322 GLY AAA N 1
ATOM 2480 C CA . GLY A 1 322 ? 8.539 -11.326 14.503 1.000 22.087 322 GLY AAA CA 1
ATOM 2481 C C . GLY A 1 322 ? 7.771 -10.749 13.343 1.000 20.973 322 GLY AAA C 1
ATOM 2482 O O . GLY A 1 322 ? 8.052 -9.613 13.009 1.000 21.147 322 GLY AAA O 1
ATOM 2483 N N . LEU A 1 323 ? 6.820 -11.474 12.751 1.000 20.545 323 LEU AAA N 1
ATOM 2484 C CA . LEU A 1 323 ? 6.024 -10.904 11.640 1.000 20.531 323 LEU AAA CA 1
ATOM 2485 C C . LEU A 1 323 ? 5.292 -9.657 12.130 1.000 19.803 323 LEU AAA C 1
ATOM 2486 O O . LEU A 1 323 ? 5.305 -8.647 11.422 1.000 19.878 323 LEU AAA O 1
ATOM 2491 N N . ILE A 1 324 ? 4.687 -9.708 13.312 1.000 18.465 324 ILE AAA N 1
ATOM 2492 C CA . ILE A 1 324 ? 4.221 -8.464 13.975 1.000 17.965 324 ILE AAA CA 1
ATOM 2493 C C . ILE A 1 324 ? 5.338 -8.017 14.913 1.000 17.164 324 ILE AAA C 1
ATOM 2494 O O . ILE A 1 324 ? 5.545 -8.652 15.948 1.000 17.440 324 ILE AAA O 1
ATOM 2499 N N . ALA A 1 325 ? 6.068 -6.969 14.549 1.000 15.938 325 ALA AAA N 1
ATOM 2500 C CA . ALA A 1 325 ? 7.235 -6.479 15.302 1.000 16.053 325 ALA AAA CA 1
ATOM 2501 C C . ALA A 1 325 ? 6.774 -5.572 16.457 1.000 15.788 325 ALA AAA C 1
ATOM 2502 O O . ALA A 1 325 ? 7.227 -5.757 17.586 1.000 15.791 325 ALA AAA O 1
ATOM 2504 N N . TYR A 1 326 ? 5.927 -4.604 16.164 1.000 15.326 326 TYR AAA N 1
ATOM 2505 C CA . TYR A 1 326 ? 5.390 -3.668 17.173 1.000 15.550 326 TYR AAA CA 1
ATOM 2506 C C . TYR A 1 326 ? 3.879 -3.558 17.004 1.000 15.264 326 TYR AAA C 1
ATOM 2507 O O . TYR A 1 326 ? 3.362 -3.697 15.888 1.000 15.080 326 TYR AAA O 1
ATOM 2516 N N . LEU A 1 327 ? 3.217 -3.220 18.089 1.000 15.608 327 LEU AAA N 1
ATOM 2517 C CA . LEU A 1 327 ? 1.853 -2.681 18.095 1.000 16.405 327 LEU AAA CA 1
ATOM 2518 C C . LEU A 1 327 ? 1.906 -1.280 18.680 1.000 16.814 327 LEU AAA C 1
ATOM 2519 O O . LEU A 1 327 ? 2.687 -1.038 19.583 1.000 16.879 327 LEU AAA O 1
ATOM 2524 N N . ALA A 1 328 ? 1.059 -0.385 18.209 1.000 16.984 328 ALA AAA N 1
ATOM 2525 C CA . ALA A 1 328 ? 1.049 1.004 18.690 1.000 17.453 328 ALA AAA CA 1
ATOM 2526 C C . ALA A 1 328 ? -0.398 1.469 18.850 1.000 17.854 328 ALA AAA C 1
ATOM 2527 O O . ALA A 1 328 ? -1.262 1.098 18.021 1.000 18.145 328 ALA AAA O 1
ATOM 2529 N N . LEU A 1 329 ? -0.597 2.293 19.854 1.000 18.778 329 LEU AAA N 1
ATOM 2530 C CA . LEU A 1 329 ? -1.855 3.049 20.070 1.000 19.649 329 LEU AAA CA 1
ATOM 2531 C C . LEU A 1 329 ? -1.534 4.528 19.867 1.000 19.992 329 LEU AAA C 1
ATOM 2532 O O . LEU A 1 329 ? -0.686 5.065 20.591 1.000 19.206 329 LEU AAA O 1
ATOM 2537 N N . ALA A 1 330 ? -2.210 5.160 18.915 1.000 21.208 330 ALA AAA N 1
ATOM 2538 C CA . ALA A 1 330 ? -1.869 6.499 18.403 1.000 23.079 330 ALA AAA CA 1
ATOM 2539 C C . ALA A 1 330 ? -3.047 7.438 18.669 1.000 25.001 330 ALA AAA C 1
ATOM 2540 O O . ALA A 1 330 ? -4.138 7.156 18.166 1.000 25.374 330 ALA AAA O 1
ATOM 2542 N N . GLY A 1 331 ? -2.804 8.470 19.458 1.000 26.832 331 GLY AAA N 1
ATOM 2543 C CA . GLY A 1 331 ? -3.766 9.536 19.756 1.000 29.373 331 GLY AAA CA 1
ATOM 2544 C C . GLY A 1 331 ? -3.419 10.817 19.016 1.000 31.066 331 GLY AAA C 1
ATOM 2545 O O . GLY A 1 331 ? -2.220 11.112 18.796 1.000 29.319 331 GLY AAA O 1
ATOM 2546 N N . GLN A 1 332 ? -4.450 11.559 18.645 1.000 34.120 332 GLN AAA N 1
ATOM 2547 C CA . GLN A 1 332 ? -4.359 12.932 18.110 1.000 37.304 332 GLN AAA CA 1
ATOM 2548 C C . GLN A 1 332 ? -5.540 13.717 18.680 1.000 38.961 332 GLN AAA C 1
ATOM 2549 O O . GLN A 1 332 ? -6.644 13.184 18.675 1.000 38.426 332 GLN AAA O 1
ATOM 2555 N N . ARG A 1 333 ? -5.268 14.897 19.216 1.000 41.080 333 ARG AAA N 1
ATOM 2556 C CA . ARG A 1 333 ? -6.281 15.836 19.759 1.000 44.890 333 ARG AAA CA 1
ATOM 2557 C C . ARG A 1 333 ? -7.517 15.858 18.842 1.000 46.859 333 ARG AAA C 1
ATOM 2558 O O . ARG A 1 333 ? -7.345 16.049 17.621 1.000 46.327 333 ARG AAA O 1
ATOM 2566 N N . ASP A 1 334 ? -8.708 15.629 19.416 1.000 49.937 334 ASP AAA N 1
ATOM 2567 C CA . ASP A 1 334 ? -10.031 15.748 18.739 1.000 51.629 334 ASP AAA CA 1
ATOM 2568 C C . ASP A 1 334 ? -10.147 14.697 17.629 1.000 52.423 334 ASP AAA C 1
ATOM 2569 O O . ASP A 1 334 ? -10.786 14.994 16.590 1.000 52.836 334 ASP AAA O 1
ATOM 2571 N N . GLN A 1 335 ? -9.548 13.518 17.820 1.000 51.377 335 GLN AAA N 1
ATOM 2572 C CA . GLN A 1 335 ? -9.619 12.409 16.832 1.000 50.885 335 GLN AAA CA 1
ATOM 2573 C C . GLN A 1 335 ? -9.788 11.088 17.561 1.000 48.652 335 GLN AAA C 1
ATOM 2574 O O . GLN A 1 335 ? -9.312 10.925 18.679 1.000 49.777 335 GLN AAA O 1
ATOM 2580 N N . PRO A 1 336 ? -10.476 10.105 16.945 1.000 46.615 336 PRO AAA N 1
ATOM 2581 C CA . PRO A 1 336 ? -10.574 8.769 17.520 1.000 44.705 336 PRO AAA CA 1
ATOM 2582 C C . PRO A 1 336 ? -9.204 8.092 17.450 1.000 40.674 336 PRO AAA C 1
ATOM 2583 O O . PRO A 1 336 ? -8.542 8.160 16.416 1.000 39.202 336 PRO AAA O 1
ATOM 2587 N N . PRO A 1 337 ? -8.744 7.443 18.541 1.000 37.978 337 PRO AAA N 1
ATOM 2588 C CA . PRO A 1 337 ? -7.475 6.711 18.531 1.000 35.569 337 PRO AAA CA 1
ATOM 2589 C C . PRO A 1 337 ? -7.326 5.720 17.367 1.000 32.873 337 PRO AAA C 1
ATOM 2590 O O . PRO A 1 337 ? -8.318 5.142 16.928 1.000 31.957 337 PRO AAA O 1
ATOM 2594 N N . ARG A 1 338 ? -6.080 5.533 16.930 1.000 29.339 338 ARG AAA N 1
ATOM 2595 C CA . ARG A 1 338 ? -5.657 4.664 15.825 1.000 28.312 338 ARG AAA CA 1
ATOM 2596 C C . ARG A 1 338 ? -4.846 3.503 16.429 1.000 24.718 338 ARG AAA C 1
ATOM 2597 O O . ARG A 1 338 ? -4.136 3.744 17.430 1.000 24.232 338 ARG AAA O 1
ATOM 2605 N N . VAL A 1 339 ? -4.965 2.306 15.861 1.000 22.620 339 VAL AAA N 1
ATOM 2606 C CA . VAL A 1 339 ? -4.136 1.130 16.269 1.000 21.836 339 VAL AAA CA 1
ATOM 2607 C C . VAL A 1 339 ? -3.264 0.746 15.082 1.000 20.318 339 VAL AAA C 1
ATOM 2608 O O . VAL A 1 339 ? -3.792 0.593 13.968 1.000 20.032 339 VAL AAA O 1
ATOM 2612 N N . THR A 1 340 ? -1.974 0.585 15.289 1.000 19.249 340 THR AAA N 1
ATOM 2613 C CA . THR A 1 340 ? -1.039 0.324 14.174 1.000 18.711 340 THR AAA CA 1
ATOM 2614 C C . THR A 1 340 ? -0.277 -0.966 14.453 1.000 17.916 340 THR AAA C 1
ATOM 2615 O O . THR A 1 340 ? 0.169 -1.139 15.570 1.000 17.768 340 THR AAA O 1
ATOM 2619 N N . ALA A 1 341 ? -0.177 -1.829 13.437 1.000 17.026 341 ALA AAA N 1
ATOM 2620 C CA . ALA A 1 341 ? 0.643 -3.054 13.448 1.000 16.671 341 ALA AAA CA 1
ATOM 2621 C C . ALA A 1 341 ? 1.810 -2.815 12.517 1.000 16.409 341 ALA AAA C 1
ATOM 2622 O O . ALA A 1 341 ? 1.582 -2.487 11.376 1.000 16.161 341 ALA AAA O 1
ATOM 2624 N N . TYR A 1 342 ? 3.030 -2.959 13.049 1.000 17.034 342 TYR AAA N 1
ATOM 2625 C CA . TYR A 1 342 ? 4.282 -2.891 12.268 1.000 16.854 342 TYR AAA CA 1
ATOM 2626 C C . TYR A 1 342 ? 4.629 -4.309 11.855 1.000 16.476 342 TYR AAA C 1
ATOM 2627 O O . TYR A 1 342 ? 4.763 -5.178 12.747 1.000 16.244 342 TYR AAA O 1
ATOM 2636 N N . LEU A 1 343 ? 4.786 -4.524 10.555 1.000 16.317 343 LEU AAA N 1
ATOM 2637 C CA . LEU A 1 343 ? 4.900 -5.863 9.943 1.000 17.075 343 LEU AAA CA 1
ATOM 2638 C C . LEU A 1 343 ? 6.276 -6.037 9.306 1.000 16.964 343 LEU AAA C 1
ATOM 2639 O O . LEU A 1 343 ? 6.658 -5.231 8.421 1.000 16.483 343 LEU AAA O 1
ATOM 2644 N N . SER A 1 344 ? 6.965 -7.083 9.727 1.000 17.286 344 SER AAA N 1
ATOM 2645 C CA . SER A 1 344 ? 8.336 -7.400 9.305 1.000 17.494 344 SER AAA CA 1
ATOM 2646 C C . SER A 1 344 ? 8.321 -7.996 7.897 1.000 17.021 344 SER AAA C 1
ATOM 2647 O O . SER A 1 344 ? 7.534 -8.896 7.640 1.000 17.849 344 SER AAA O 1
ATOM 2650 N N . SER A 1 345 ? 9.218 -7.569 7.022 1.000 16.046 345 SER AAA N 1
ATOM 2651 C CA . SER A 1 345 ? 9.365 -8.163 5.679 1.000 15.821 345 SER AAA CA 1
ATOM 2652 C C . SER A 1 345 ? 9.983 -9.568 5.767 1.000 16.181 345 SER AAA C 1
ATOM 2653 O O . SER A 1 345 ? 9.557 -10.457 5.056 1.000 16.064 345 SER AAA O 1
ATOM 2656 N N . GLU A 1 346 ? 10.989 -9.762 6.609 1.000 16.995 346 GLU AAA N 1
ATOM 2657 C CA . GLU A 1 346 ? 11.674 -11.071 6.826 1.000 18.135 346 GLU AAA CA 1
ATOM 2658 C C . GLU A 1 346 ? 12.230 -11.597 5.494 1.000 17.512 346 GLU AAA C 1
ATOM 2659 O O . GLU A 1 346 ? 12.213 -12.804 5.258 1.000 17.498 346 GLU AAA O 1
ATOM 2665 N N . ALA A 1 347 ? 12.835 -10.723 4.703 1.000 17.178 347 ALA AAA N 1
ATOM 2666 C CA . ALA A 1 347 ? 13.489 -11.103 3.438 1.000 17.309 347 ALA AAA CA 1
ATOM 2667 C C . ALA A 1 347 ? 14.689 -12.011 3.719 1.000 17.915 347 ALA AAA C 1
ATOM 2668 O O . ALA A 1 347 ? 15.136 -12.688 2.756 1.000 17.727 347 ALA AAA O 1
ATOM 2670 N N . TYR A 1 348 ? 15.248 -11.968 4.934 1.000 18.093 348 TYR AAA N 1
ATOM 2671 C CA . TYR A 1 348 ? 16.470 -12.723 5.299 1.000 19.163 348 TYR AAA CA 1
ATOM 2672 C C . TYR A 1 348 ? 16.130 -13.759 6.364 1.000 20.936 348 TYR AAA C 1
ATOM 2673 O O . TYR A 1 348 ? 17.050 -14.245 7.016 1.000 21.842 348 TYR AAA O 1
ATOM 2682 N N . THR A 1 349 ? 14.860 -14.098 6.514 1.000 21.932 349 THR AAA N 1
ATOM 2683 C CA . THR A 1 349 ? 14.405 -15.118 7.486 1.000 23.958 349 THR AAA CA 1
ATOM 2684 C C . THR A 1 349 ? 13.785 -16.252 6.672 1.000 26.938 349 THR AAA C 1
ATOM 2685 O O . THR A 1 349 ? 12.599 -16.138 6.317 1.000 27.560 349 THR AAA O 1
ATOM 2689 N N . VAL A 1 350 ? 14.615 -17.250 6.336 1.000 30.651 350 VAL AAA N 1
ATOM 2690 C CA . VAL A 1 350 ? 14.302 -18.367 5.389 1.000 32.509 350 VAL AAA CA 1
ATOM 2691 C C . VAL A 1 350 ? 14.421 -19.694 6.136 1.000 34.635 350 VAL AAA C 1
ATOM 2692 O O . VAL A 1 350 ? 15.362 -19.832 6.942 1.000 34.249 350 VAL AAA O 1
ATOM 2694 N N . ARG A 1 351 ? 13.509 -20.623 5.852 1.000 37.088 351 ARG AAA N 1
ATOM 2695 C CA . ARG A 1 351 ? 13.617 -22.055 6.245 1.000 38.852 351 ARG AAA CA 1
ATOM 2696 C C . ARG A 1 351 ? 14.939 -22.608 5.713 1.000 40.248 351 ARG AAA C 1
ATOM 2697 O O . ARG A 1 351 ? 15.240 -22.451 4.535 1.000 40.551 351 ARG AAA O 1
ATOM 2699 N N . PRO A 1 352 ? 15.781 -23.257 6.545 1.000 42.574 352 PRO AAA N 1
ATOM 2700 C CA . PRO A 1 352 ? 16.999 -23.904 6.044 1.000 43.330 352 PRO AAA CA 1
ATOM 2701 C C . PRO A 1 352 ? 16.714 -24.988 5.000 1.000 43.401 352 PRO AAA C 1
ATOM 2702 O O . PRO A 1 352 ? 15.629 -25.555 4.984 1.000 42.629 352 PRO AAA O 1
ATOM 2706 N N . PRO A 1 353 ? 17.677 -25.313 4.097 1.000 43.985 353 PRO AAA N 1
ATOM 2707 C CA . PRO A 1 353 ? 17.452 -26.309 3.046 1.000 44.900 353 PRO AAA CA 1
ATOM 2708 C C . PRO A 1 353 ? 17.095 -27.670 3.651 1.000 44.630 353 PRO AAA C 1
ATOM 2709 O O . PRO A 1 353 ? 17.623 -27.984 4.699 1.000 43.479 353 PRO AAA O 1
ATOM 2713 N N . VAL A 1 354 ? 16.215 -28.415 2.975 1.000 46.059 354 VAL AAA N 1
ATOM 2714 C CA . VAL A 1 354 ? 15.754 -29.774 3.388 1.000 47.900 354 VAL AAA CA 1
ATOM 2715 C C . VAL A 1 354 ? 16.739 -30.812 2.829 1.000 49.348 354 VAL AAA C 1
ATOM 2716 O O . VAL A 1 354 ? 16.758 -31.012 1.572 1.000 46.553 354 VAL AAA O 1
ATOM 2720 N N . VAL A 1 355 ? 17.517 -31.430 3.730 1.000 51.726 355 VAL AAA N 1
ATOM 2721 C CA . VAL A 1 355 ? 18.450 -32.566 3.459 1.000 53.516 355 VAL AAA CA 1
ATOM 2722 C C . VAL A 1 355 ? 18.291 -33.557 4.614 1.000 56.124 355 VAL AAA C 1
ATOM 2723 O O . VAL A 1 355 ? 18.903 -33.331 5.680 1.000 56.495 355 VAL AAA O 1
ATOM 2727 N N . GLU A 1 356 ? 17.461 -34.586 4.417 1.000 58.462 356 GLU AAA N 1
ATOM 2728 C CA . GLU A 1 356 ? 17.078 -35.568 5.470 1.000 60.5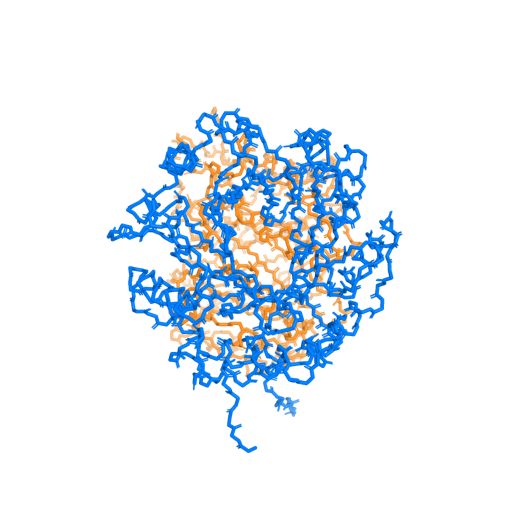13 356 GLU AAA CA 1
ATOM 2729 C C . GLU A 1 356 ? 18.321 -36.376 5.881 1.000 61.579 356 GLU AAA C 1
ATOM 2730 O O . GLU A 1 356 ? 19.123 -36.730 4.987 1.000 59.482 356 GLU AAA O 1
ATOM 2732 N N . LEU A 1 357 ? 18.488 -36.620 7.185 1.000 63.208 357 LEU AAA N 1
ATOM 2733 C CA . LEU A 1 357 ? 19.547 -37.510 7.720 1.000 65.003 357 LEU AAA CA 1
ATOM 2734 C C . LEU A 1 357 ? 19.006 -38.939 7.691 1.000 66.654 357 LEU AAA C 1
ATOM 2735 O O . LEU A 1 357 ? 17.984 -39.199 8.350 1.000 65.421 357 LEU AAA O 1
ATOM 2740 N N . VAL A 1 358 ? 19.645 -39.810 6.915 1.000 68.634 358 VAL AAA N 1
ATOM 2741 C CA . VAL A 1 358 ? 19.325 -41.262 6.862 1.000 70.884 358 VAL AAA CA 1
ATOM 2742 C C . VAL A 1 358 ? 20.539 -42.013 7.400 1.000 71.771 358 VAL AAA C 1
ATOM 2743 O O . VAL A 1 358 ? 21.637 -41.905 6.853 1.000 65.779 358 VAL AAA O 1
ATOM 2747 N N . PRO A 1 359 ? 20.381 -42.744 8.528 1.000 53.630 359 PRO AAA N 1
ATOM 2748 C CA . PRO A 1 359 ? 21.444 -43.585 9.060 1.000 55.419 359 PRO AAA CA 1
ATOM 2749 C C . PRO A 1 359 ? 21.537 -44.890 8.273 1.000 60.674 359 PRO AAA C 1
ATOM 2750 O O . PRO A 1 359 ? 22.199 -45.796 8.749 1.000 66.910 359 PRO AAA O 1
ATOM 2754 N N . ASP B 1 2 ? 34.179 -6.188 52.733 1.000 52.801 2 ASP BBB N 1
ATOM 2755 C CA . ASP B 1 2 ? 34.527 -6.437 54.163 1.000 52.029 2 ASP BBB CA 1
ATOM 2756 C C . ASP B 1 2 ? 35.580 -7.544 54.205 1.000 50.537 2 ASP BBB C 1
ATOM 2757 O O . ASP B 1 2 ? 36.321 -7.676 53.205 1.000 50.020 2 ASP BBB O 1
ATOM 2759 N N . ALA B 1 3 ? 35.615 -8.315 55.301 1.000 49.273 3 ALA BBB N 1
ATOM 2760 C CA . ALA B 1 3 ? 36.554 -9.435 55.535 1.000 47.005 3 ALA BBB CA 1
ATOM 2761 C C . ALA B 1 3 ? 36.031 -10.691 54.834 1.000 43.414 3 ALA BBB C 1
ATOM 2762 O O . ALA B 1 3 ? 36.303 -11.797 55.341 1.000 43.742 3 ALA BBB O 1
ATOM 2764 N N . SER B 1 4 ? 35.293 -10.531 53.729 1.000 40.799 4 SER BBB N 1
ATOM 2765 C CA . SER B 1 4 ? 34.682 -11.661 52.980 1.000 37.231 4 SER BBB CA 1
ATOM 2766 C C . SER B 1 4 ? 35.790 -12.595 52.518 1.000 33.830 4 SER BBB C 1
ATOM 2767 O O . SER B 1 4 ? 36.872 -12.106 52.135 1.000 33.597 4 SER BBB O 1
ATOM 2770 N N . THR B 1 5 ? 35.530 -13.886 52.550 1.000 29.943 5 THR BBB N 1
ATOM 2771 C CA . THR B 1 5 ? 36.400 -14.923 51.960 1.000 27.864 5 THR BBB CA 1
ATOM 2772 C C . THR B 1 5 ? 35.754 -15.395 50.657 1.000 26.379 5 THR BBB C 1
ATOM 2773 O O . THR B 1 5 ? 34.551 -15.087 50.439 1.000 25.795 5 THR BBB O 1
ATOM 2777 N N . LEU B 1 6 ? 36.508 -16.084 49.819 1.000 25.757 6 LEU BBB N 1
ATOM 2778 C CA . LEU B 1 6 ? 35.932 -16.767 48.632 1.000 25.184 6 LEU BBB CA 1
ATOM 2779 C C . LEU B 1 6 ? 34.717 -17.601 49.084 1.000 23.602 6 LEU BBB C 1
ATOM 2780 O O . LEU B 1 6 ? 33.640 -17.558 48.396 1.000 22.718 6 LEU BBB O 1
ATOM 2785 N N . GLY B 1 7 ? 34.865 -18.324 50.197 1.000 21.487 7 GLY BBB N 1
ATOM 2786 C CA . GLY B 1 7 ? 33.842 -19.222 50.762 1.000 21.662 7 GLY BBB CA 1
ATOM 2787 C C . GLY B 1 7 ? 32.610 -18.490 51.232 1.000 21.490 7 GLY BBB C 1
ATOM 2788 O O . GLY B 1 7 ? 31.497 -18.913 50.857 1.000 21.162 7 GLY BBB O 1
ATOM 2789 N N . SER B 1 8 ? 32.752 -17.432 52.032 1.000 21.773 8 SER BBB N 1
ATOM 2790 C CA . SER B 1 8 ? 31.595 -16.657 52.543 1.000 21.582 8 SER BBB CA 1
ATOM 2791 C C . SER B 1 8 ? 30.909 -15.920 51.389 1.000 21.108 8 SER BBB C 1
ATOM 2792 O O . SER B 1 8 ? 29.671 -15.875 51.377 1.000 21.276 8 SER BBB O 1
ATOM 2795 N N . PHE B 1 9 ? 31.675 -15.365 50.442 1.000 20.180 9 PHE BBB N 1
ATOM 2796 C CA . PHE B 1 9 ? 31.103 -14.559 49.342 1.000 20.374 9 PHE BBB CA 1
ATOM 2797 C C . PHE B 1 9 ? 30.300 -15.483 48.415 1.000 19.018 9 PHE BBB C 1
ATOM 2798 O O . PHE B 1 9 ? 29.122 -15.212 48.165 1.000 18.800 9 PHE BBB O 1
ATOM 2806 N N . THR B 1 10 ? 30.925 -16.546 47.916 1.000 18.431 10 THR BBB N 1
ATOM 2807 C CA . THR B 1 10 ? 30.229 -17.464 46.962 1.000 17.438 10 THR BBB CA 1
ATOM 2808 C C . THR B 1 10 ? 29.128 -18.223 47.704 1.000 17.606 10 THR BBB C 1
ATOM 2809 O O . THR B 1 10 ? 28.050 -18.484 47.094 1.000 16.926 10 THR BBB O 1
ATOM 2813 N N . GLY B 1 11 ? 29.333 -18.540 48.991 1.000 17.290 11 GLY BBB N 1
ATOM 2814 C CA . GLY B 1 11 ? 28.285 -19.202 49.787 1.000 17.636 11 GLY BBB CA 1
ATOM 2815 C C . GLY B 1 11 ? 27.072 -18.305 49.920 1.000 17.233 11 GLY BBB C 1
ATOM 2816 O O . GLY B 1 11 ? 25.940 -18.829 49.861 1.000 17.389 11 GLY BBB O 1
ATOM 2817 N N . GLY B 1 12 ? 27.281 -17.015 50.141 1.000 17.501 12 GLY BBB N 1
ATOM 2818 C CA . GLY B 1 12 ? 26.192 -16.021 50.190 1.000 17.392 12 GLY BBB CA 1
ATOM 2819 C C . GLY B 1 12 ? 25.409 -16.009 48.883 1.000 16.785 12 GLY BBB C 1
ATOM 2820 O O . GLY B 1 12 ? 24.155 -16.014 48.900 1.000 16.729 12 GLY BBB O 1
ATOM 2821 N N . GLN B 1 13 ? 26.121 -16.015 47.762 1.000 16.381 13 GLN BBB N 1
ATOM 2822 C CA . GLN B 1 13 ? 25.467 -16.005 46.440 1.000 15.842 13 GLN BBB CA 1
ATOM 2823 C C . GLN B 1 13 ? 24.665 -17.288 46.301 1.000 15.262 13 GLN BBB C 1
ATOM 2824 O O . GLN B 1 13 ? 23.508 -17.223 45.830 1.000 14.514 13 GLN BBB O 1
ATOM 2830 N N . LEU B 1 14 ? 25.250 -18.424 46.695 1.000 15.110 14 LEU BBB N 1
ATOM 2831 C CA . LEU B 1 14 ? 24.556 -19.709 46.551 1.000 15.141 14 LEU BBB CA 1
ATOM 2832 C C . LEU B 1 14 ? 23.256 -19.631 47.364 1.000 15.430 14 LEU BBB C 1
ATOM 2833 O O . LEU B 1 14 ? 22.188 -20.064 46.871 1.000 14.832 14 LEU BBB O 1
ATOM 2838 N N . ARG B 1 15 ? 23.323 -19.146 48.593 1.000 16.463 15 ARG BBB N 1
ATOM 2839 C CA . ARG B 1 15 ? 22.134 -19.110 49.480 1.000 17.707 15 ARG BBB CA 1
ATOM 2840 C C . ARG B 1 15 ? 21.047 -18.217 48.875 1.000 17.232 15 ARG BBB C 1
ATOM 2841 O O . ARG B 1 15 ? 19.888 -18.622 48.862 1.000 17.018 15 ARG BBB O 1
ATOM 2849 N N . ARG B 1 16 ? 21.405 -17.031 48.398 1.000 16.980 16 ARG BBB N 1
ATOM 2850 C CA . ARG B 1 16 ? 20.415 -16.062 47.870 1.000 17.729 16 ARG BBB CA 1
ATOM 2851 C C . ARG B 1 16 ? 19.832 -16.606 46.556 1.000 16.709 16 ARG BBB C 1
ATOM 2852 O O . ARG B 1 16 ? 18.598 -16.566 46.383 1.000 17.009 16 ARG BBB O 1
ATOM 2860 N N . LEU B 1 17 ? 20.674 -17.117 45.668 1.000 15.772 17 LEU BBB N 1
ATOM 2861 C CA . LEU B 1 17 ? 20.195 -17.728 44.402 1.000 15.428 17 LEU BBB CA 1
ATOM 2862 C C . LEU B 1 17 ? 19.337 -18.959 44.705 1.000 15.180 17 LEU BBB C 1
ATOM 2863 O O . LEU B 1 17 ? 18.320 -19.160 44.036 1.000 15.073 17 LEU BBB O 1
ATOM 2868 N N . GLY B 1 18 ? 19.766 -19.794 45.637 1.000 15.218 18 GLY BBB N 1
ATOM 2869 C CA . GLY B 1 18 ? 18.991 -20.984 45.995 1.000 15.657 18 GLY BBB CA 1
ATOM 2870 C C . GLY B 1 18 ? 17.594 -20.614 46.468 1.000 16.655 18 GLY BBB C 1
ATOM 2871 O O . GLY B 1 18 ? 16.640 -21.307 46.108 1.000 16.927 18 GLY BBB O 1
ATOM 2872 N N . SER B 1 19 ? 17.472 -19.559 47.262 1.000 17.643 19 SER BBB N 1
ATOM 2873 C CA A SER B 1 19 ? 16.176 -19.054 47.791 0.470 18.405 19 SER BBB CA 1
ATOM 2874 C CA B SER B 1 19 ? 16.169 -19.102 47.787 0.530 18.381 19 SER BBB CA 1
ATOM 2875 C C . SER B 1 19 ? 15.297 -18.623 46.622 1.000 18.583 19 SER BBB C 1
ATOM 2876 O O . SER B 1 19 ? 14.119 -18.970 46.594 1.000 19.254 19 SER BBB O 1
ATOM 2881 N N . VAL B 1 20 ? 15.889 -17.926 45.659 1.000 18.515 20 VAL BBB N 1
ATOM 2882 C CA . VAL B 1 20 ? 15.157 -17.438 44.468 1.000 18.855 20 VAL BBB CA 1
ATOM 2883 C C . VAL B 1 20 ? 14.660 -18.658 43.674 1.000 18.651 20 VAL BBB C 1
ATOM 2884 O O . VAL B 1 20 ? 13.542 -18.611 43.141 1.000 19.436 20 VAL BBB O 1
ATOM 2888 N N . ALA B 1 21 ? 15.475 -19.708 43.592 1.000 18.254 21 ALA BBB N 1
ATOM 2889 C CA . ALA B 1 21 ? 15.159 -20.950 42.857 1.000 18.101 21 ALA BBB CA 1
ATOM 2890 C C . ALA B 1 21 ? 14.159 -21.814 43.648 1.000 18.639 21 ALA BBB C 1
ATOM 2891 O O . ALA B 1 21 ? 13.746 -22.852 43.115 1.000 19.497 21 ALA BBB O 1
ATOM 2893 N N . GLY B 1 22 ? 13.781 -21.428 44.861 1.000 18.559 22 GLY BBB N 1
ATOM 2894 C CA . GLY B 1 22 ? 12.730 -22.115 45.630 1.000 18.917 22 GLY BBB CA 1
ATOM 2895 C C . GLY B 1 22 ? 13.241 -23.230 46.528 1.000 18.638 22 GLY BBB C 1
ATOM 2896 O O . GLY B 1 22 ? 12.398 -24.025 47.055 1.000 18.907 22 GLY BBB O 1
ATOM 2897 N N . LEU B 1 23 ? 14.545 -23.318 46.748 1.000 17.727 23 LEU BBB N 1
ATOM 2898 C CA . LEU B 1 23 ? 15.108 -24.318 47.664 1.000 17.690 23 LEU BBB CA 1
ATOM 2899 C C . LEU B 1 23 ? 14.785 -23.946 49.113 1.000 18.459 23 LEU BBB C 1
ATOM 2900 O O . LEU B 1 23 ? 14.727 -22.743 49.441 1.000 19.309 23 LEU BBB O 1
ATOM 2905 N N . SER B 1 24 ? 14.640 -24.951 49.955 1.000 19.471 24 SER BBB N 1
ATOM 2906 C CA . SER B 1 24 ? 14.378 -24.802 51.408 1.000 19.898 24 SER BBB CA 1
ATOM 2907 C C . SER B 1 24 ? 15.614 -24.212 52.109 1.000 20.129 24 SER BBB C 1
ATOM 2908 O O . SER B 1 24 ? 16.716 -24.305 51.566 1.000 19.422 24 SER BBB O 1
ATOM 2911 N N . ARG B 1 25 ? 15.444 -23.667 53.322 1.000 21.308 25 ARG BBB N 1
ATOM 2912 C CA . ARG B 1 25 ? 16.584 -23.281 54.199 1.000 22.494 25 ARG BBB CA 1
ATOM 2913 C C . ARG B 1 25 ? 17.539 -24.472 54.380 1.000 21.351 25 ARG BBB C 1
ATOM 2914 O O . ARG B 1 25 ? 18.758 -24.266 54.279 1.000 20.867 25 ARG BBB O 1
ATOM 2918 N N . ALA B 1 26 ? 17.019 -25.674 54.640 1.000 20.750 26 ALA BBB N 1
ATOM 2919 C CA . ALA B 1 26 ? 17.864 -26.871 54.845 1.000 20.884 26 ALA BBB CA 1
ATOM 2920 C C . ALA B 1 26 ? 18.665 -27.141 53.580 1.000 19.615 26 ALA BBB C 1
ATOM 2921 O O . ALA B 1 26 ? 19.854 -27.446 53.684 1.000 19.820 26 ALA BBB O 1
ATOM 2923 N N . ASP B 1 27 ? 18.044 -27.024 52.410 1.000 19.126 27 ASP BBB N 1
ATOM 2924 C CA . ASP B 1 27 ? 18.745 -27.321 51.142 1.000 19.159 27 ASP BBB CA 1
ATOM 2925 C C . ASP B 1 27 ? 19.872 -26.321 50.924 1.000 18.133 27 ASP BBB C 1
ATOM 2926 O O . ASP B 1 27 ? 20.958 -26.738 50.564 1.000 17.465 27 ASP BBB O 1
ATOM 2931 N N A VAL B 1 28 ? 19.670 -25.023 51.163 0.580 18.287 28 VAL BBB N 1
ATOM 2932 N N B VAL B 1 28 ? 19.611 -25.045 51.185 0.420 18.446 28 VAL BBB N 1
ATOM 2933 C CA A VAL B 1 28 ? 20.770 -24.050 50.889 0.580 18.540 28 VAL BBB CA 1
ATOM 2934 C CA B VAL B 1 28 ? 20.611 -23.963 51.001 0.420 18.707 28 VAL BBB CA 1
ATOM 2935 C C A VAL B 1 28 ? 21.850 -24.211 51.970 0.580 18.728 28 VAL BBB C 1
ATOM 2936 C C B VAL B 1 28 ? 21.782 -24.193 51.967 0.420 18.916 28 VAL BBB C 1
ATOM 2937 O O A VAL B 1 28 ? 23.034 -24.023 51.639 0.580 18.609 28 VAL BBB O 1
ATOM 2938 O O B VAL B 1 28 ? 22.937 -24.018 51.549 0.420 18.886 28 VAL BBB O 1
ATOM 2945 N N . GLU B 1 29 ? 21.492 -24.635 53.190 1.000 19.340 29 GLU BBB N 1
ATOM 2946 C CA . GLU B 1 29 ? 22.531 -24.916 54.211 1.000 20.553 29 GLU BBB CA 1
ATOM 2947 C C . GLU B 1 29 ? 23.394 -26.091 53.746 1.000 18.762 29 GLU BBB C 1
ATOM 2948 O O . GLU B 1 29 ? 24.645 -25.991 53.784 1.000 18.854 29 GLU BBB O 1
ATOM 2954 N N . THR B 1 30 ? 22.760 -27.172 53.291 1.000 17.683 30 THR BBB N 1
ATOM 2955 C CA . THR B 1 30 ? 23.479 -28.356 52.766 1.000 17.015 30 THR BBB CA 1
ATOM 2956 C C . THR B 1 30 ? 24.413 -27.917 51.636 1.000 15.966 30 THR BBB C 1
ATOM 2957 O O . THR B 1 30 ? 25.598 -28.258 51.624 1.000 15.891 30 THR BBB O 1
ATOM 2961 N N . TYR B 1 31 ? 23.895 -27.179 50.667 1.000 15.178 31 TYR BBB N 1
ATOM 2962 C CA . TYR B 1 31 ? 24.636 -26.924 49.419 1.000 14.487 31 TYR BBB CA 1
ATOM 2963 C C . TYR B 1 31 ? 25.731 -25.873 49.646 1.000 14.934 31 TYR BBB C 1
ATOM 2964 O O . TYR B 1 31 ? 26.775 -25.964 48.994 1.000 14.869 31 TYR BBB O 1
ATOM 2973 N N . ALA B 1 32 ? 25.516 -24.935 50.562 1.000 15.662 32 ALA BBB N 1
ATOM 2974 C CA . ALA B 1 32 ? 26.577 -24.004 51.006 1.000 16.403 32 ALA BBB CA 1
ATOM 2975 C C . ALA B 1 32 ? 27.733 -24.811 51.610 1.000 16.632 32 ALA BBB C 1
ATOM 2976 O O . ALA B 1 32 ? 28.890 -24.506 51.315 1.000 17.666 32 ALA BBB O 1
ATOM 2978 N N . GLN B 1 33 ? 27.440 -25.833 52.417 1.000 16.698 33 GLN BBB N 1
ATOM 2979 C CA . GLN B 1 33 ? 28.500 -26.694 52.996 1.000 16.918 33 GLN BBB CA 1
ATOM 2980 C C . GLN B 1 33 ? 29.214 -27.469 51.888 1.000 15.935 33 GLN BBB C 1
ATOM 2981 O O . GLN B 1 33 ? 30.436 -27.586 51.928 1.000 15.847 33 GLN BBB O 1
ATOM 2987 N N . VAL B 1 34 ? 28.464 -27.994 50.930 1.000 15.608 34 VAL BBB N 1
ATOM 2988 C CA . VAL B 1 34 ? 29.035 -28.737 49.792 1.000 15.704 34 VAL BBB CA 1
ATOM 2989 C C . VAL B 1 34 ? 30.016 -27.841 49.027 1.000 15.724 34 VAL BBB C 1
ATOM 2990 O O . VAL B 1 34 ? 31.094 -28.321 48.700 1.000 15.387 34 VAL BBB O 1
ATOM 2994 N N . LEU B 1 35 ? 29.621 -26.624 48.690 1.000 15.652 35 LEU BBB N 1
ATOM 2995 C CA . LEU B 1 35 ? 30.489 -25.702 47.926 1.000 16.144 35 LEU BBB CA 1
ATOM 2996 C C . LEU B 1 35 ? 31.772 -25.397 48.728 1.000 16.748 35 LEU BBB C 1
ATOM 2997 O O . LEU B 1 35 ? 32.866 -25.537 48.161 1.000 16.892 35 LEU BBB O 1
ATOM 3002 N N . THR B 1 36 ? 31.670 -25.062 50.012 1.000 17.788 36 THR BBB N 1
ATOM 3003 C CA . THR B 1 36 ? 32.869 -24.737 50.821 1.000 18.724 36 THR BBB CA 1
ATOM 3004 C C . THR B 1 36 ? 33.748 -25.983 50.977 1.000 18.506 36 THR BBB C 1
ATOM 3005 O O . THR B 1 36 ? 34.953 -25.842 50.856 1.000 19.126 36 THR BBB O 1
ATOM 3009 N N . ASP B 1 37 ? 33.168 -27.160 51.158 1.000 18.236 37 ASP BBB N 1
ATOM 3010 C CA . ASP B 1 37 ? 33.907 -28.437 51.135 1.000 18.630 37 ASP BBB CA 1
ATOM 3011 C C . ASP B 1 37 ? 34.653 -28.595 49.798 1.000 18.700 37 ASP BBB C 1
ATOM 3012 O O . ASP B 1 37 ? 35.799 -28.998 49.823 1.000 19.227 37 ASP BBB O 1
ATOM 3017 N N . ALA B 1 38 ? 34.012 -28.282 48.671 1.000 18.620 38 ALA BBB N 1
ATOM 3018 C CA . ALA B 1 38 ? 34.610 -28.462 47.327 1.000 18.691 38 ALA BBB CA 1
ATOM 3019 C C . ALA B 1 38 ? 35.777 -27.490 47.141 1.000 19.521 38 ALA BBB C 1
ATOM 3020 O O . ALA B 1 38 ? 36.827 -27.891 46.550 1.000 20.566 38 ALA BBB O 1
ATOM 3022 N N . LEU B 1 39 ? 35.657 -26.289 47.673 1.000 19.244 39 LEU BBB N 1
ATOM 3023 C CA . LEU B 1 39 ? 36.750 -25.278 47.606 1.000 20.646 39 LEU BBB CA 1
ATOM 3024 C C . LEU B 1 39 ? 37.918 -25.670 48.518 1.000 22.403 39 LEU BBB C 1
ATOM 3025 O O . LEU B 1 39 ? 39.068 -25.243 48.221 1.000 24.249 39 LEU BBB O 1
ATOM 3030 N N . GLY B 1 40 ? 37.666 -26.427 49.585 1.000 24.026 40 GLY BBB N 1
ATOM 3031 C CA . GLY B 1 40 ? 38.707 -26.816 50.569 1.000 25.540 40 GLY BBB CA 1
ATOM 3032 C C . GLY B 1 40 ? 39.440 -25.584 51.116 1.000 27.108 40 GLY BBB C 1
ATOM 3033 O O . GLY B 1 40 ? 38.827 -24.570 51.436 1.000 25.825 40 GLY BBB O 1
ATOM 3034 N N . PRO B 1 41 ? 40.788 -25.587 51.178 1.000 29.535 41 PRO BBB N 1
ATOM 3035 C CA . PRO B 1 41 ? 41.510 -24.492 51.828 1.000 30.194 41 PRO BBB CA 1
ATOM 3036 C C . PRO B 1 41 ? 41.214 -23.108 51.221 1.000 29.862 41 PRO BBB C 1
ATOM 3037 O O . PRO B 1 41 ? 41.155 -22.148 51.985 1.000 31.047 41 PRO BBB O 1
ATOM 3041 N N . VAL B 1 42 ? 40.936 -23.005 49.911 1.000 28.469 42 VAL BBB N 1
ATOM 3042 C CA . VAL B 1 42 ? 40.736 -21.666 49.276 1.000 28.307 42 VAL BBB CA 1
ATOM 3043 C C . VAL B 1 42 ? 39.400 -21.066 49.749 1.000 26.803 42 VAL BBB C 1
ATOM 3044 O O . VAL B 1 42 ? 39.241 -19.854 49.599 1.000 27.094 42 VAL BBB O 1
ATOM 3048 N N . ALA B 1 43 ? 38.487 -21.866 50.317 1.000 25.739 43 ALA BBB N 1
ATOM 3049 C CA . ALA B 1 43 ? 37.233 -21.365 50.933 1.000 25.721 43 ALA BBB CA 1
ATOM 3050 C C . ALA B 1 43 ? 37.548 -20.212 51.914 1.000 25.607 43 ALA BBB C 1
ATOM 3051 O O . ALA B 1 43 ? 36.784 -19.230 51.975 1.000 24.421 43 ALA BBB O 1
ATOM 3053 N N . GLN B 1 44 ? 38.660 -20.303 52.644 1.000 26.544 44 GLN BBB N 1
ATOM 3054 C CA . GLN B 1 44 ? 38.987 -19.341 53.729 1.000 27.508 44 GLN BBB CA 1
ATOM 3055 C C . GLN B 1 44 ? 39.840 -18.185 53.189 1.000 28.481 44 GLN BBB C 1
ATOM 3056 O O . GLN B 1 44 ? 40.167 -17.299 53.972 1.000 28.867 44 GLN BBB O 1
ATOM 3058 N N . ARG B 1 45 ? 40.155 -18.166 51.897 1.000 29.259 45 ARG BBB N 1
ATOM 3059 C CA . ARG B 1 45 ? 41.040 -17.141 51.292 1.000 30.476 45 ARG BBB CA 1
ATOM 3060 C C . ARG B 1 45 ? 40.301 -15.808 51.290 1.000 30.543 45 ARG BBB C 1
ATOM 3061 O O . ARG B 1 45 ? 39.210 -15.706 50.738 1.000 29.596 45 ARG BBB O 1
ATOM 3069 N N . PRO B 1 46 ? 40.823 -14.738 51.929 1.000 30.906 46 PRO BBB N 1
ATOM 3070 C CA . PRO B 1 46 ? 40.203 -13.419 51.816 1.000 31.157 46 PRO BBB CA 1
ATOM 3071 C C . PRO B 1 46 ? 40.082 -12.955 50.361 1.000 30.835 46 PRO BBB C 1
ATOM 3072 O O . PRO B 1 46 ? 40.975 -13.258 49.569 1.000 30.664 46 PRO BBB O 1
ATOM 3076 N N . LEU B 1 47 ? 39.001 -12.245 50.035 1.000 31.071 47 LEU BBB N 1
ATOM 3077 C CA . LEU B 1 47 ? 38.801 -11.625 48.689 1.000 31.517 47 LEU BBB CA 1
ATOM 3078 C C . LEU B 1 47 ? 39.776 -10.450 48.462 1.000 33.250 47 LEU BBB C 1
ATOM 3079 O O . LEU B 1 47 ? 39.989 -10.075 47.285 1.000 32.207 47 LEU BBB O 1
ATOM 3084 N N . SER B 1 48 ? 40.350 -9.905 49.532 1.000 35.070 48 SER BBB N 1
ATOM 3085 C CA A SER B 1 48 ? 41.369 -8.822 49.473 0.560 36.072 48 SER BBB CA 1
ATOM 3086 C CA B SER B 1 48 ? 41.371 -8.821 49.476 0.440 36.439 48 SER BBB CA 1
ATOM 3087 C C . SER B 1 48 ? 42.662 -9.319 48.801 1.000 37.439 48 SER BBB C 1
ATOM 3088 O O . SER B 1 48 ? 43.450 -8.455 48.335 1.000 37.803 48 SER BBB O 1
ATOM 3093 N N . LEU B 1 49 ? 42.892 -10.640 48.765 1.000 37.990 49 LEU BBB N 1
ATOM 3094 C CA . LEU B 1 49 ? 44.037 -11.283 48.046 1.000 39.640 49 LEU BBB CA 1
ATOM 3095 C C . LEU B 1 49 ? 43.668 -11.473 46.564 1.000 40.502 49 LEU BBB C 1
ATOM 3096 O O . LEU B 1 49 ? 42.458 -11.573 46.252 1.000 39.898 49 LEU BBB O 1
ATOM 3101 N N . ALA B 1 50 ? 44.670 -11.565 45.685 1.000 40.427 50 ALA BBB N 1
ATOM 3102 C CA . ALA B 1 50 ? 44.492 -11.876 44.246 1.000 39.694 50 ALA BBB CA 1
ATOM 3103 C C . ALA B 1 50 ? 43.912 -13.286 44.091 1.000 39.080 50 ALA BBB C 1
ATOM 3104 O O . ALA B 1 50 ? 44.048 -14.123 44.982 1.000 37.307 50 ALA BBB O 1
ATOM 3106 N N . PRO B 1 51 ? 43.228 -13.594 42.964 1.000 38.435 51 PRO BBB N 1
ATOM 3107 C CA . PRO B 1 51 ? 42.724 -14.950 42.720 1.000 38.223 51 PRO BBB CA 1
ATOM 3108 C C . PRO B 1 51 ? 43.840 -15.977 42.895 1.000 38.399 51 PRO BBB C 1
ATOM 3109 O O . PRO B 1 51 ? 44.977 -15.708 42.514 1.000 39.684 51 PRO BBB O 1
ATOM 3113 N N . PRO B 1 52 ? 43.583 -17.159 43.499 1.000 38.609 52 PRO BBB N 1
ATOM 3114 C CA . PRO B 1 52 ? 44.659 -18.105 43.806 1.000 39.891 52 PRO BBB CA 1
ATOM 3115 C C . PRO B 1 52 ? 45.351 -18.656 42.546 1.000 41.180 52 PRO BBB C 1
ATOM 3116 O O . PRO B 1 52 ? 46.552 -18.897 42.591 1.000 41.609 52 PRO BBB O 1
ATOM 3120 N N . THR B 1 53 ? 44.593 -18.821 41.454 1.000 40.847 53 THR BBB N 1
ATOM 3121 C CA . THR B 1 53 ? 45.133 -19.126 40.102 1.000 40.049 53 THR BBB CA 1
ATOM 3122 C C . THR B 1 53 ? 44.316 -18.350 39.069 1.000 39.243 53 THR BBB C 1
ATOM 3123 O O . THR B 1 53 ? 43.180 -17.948 39.392 1.000 37.739 53 THR BBB O 1
ATOM 3126 N N . ARG B 1 54 ? 44.883 -18.141 37.883 1.000 37.913 54 ARG BBB N 1
ATOM 3127 C CA . ARG B 1 54 ? 44.194 -17.489 36.742 1.000 36.250 54 ARG BBB CA 1
ATOM 3128 C C . ARG B 1 54 ? 43.229 -18.505 36.092 1.000 34.965 54 ARG BBB C 1
ATOM 3129 O O . ARG B 1 54 ? 43.401 -18.802 34.906 1.000 35.271 54 ARG BBB O 1
ATOM 3131 N N . THR B 1 55 ? 42.233 -19.018 36.834 1.000 33.141 55 THR BBB N 1
ATOM 3132 C CA . THR B 1 55 ? 41.366 -20.131 36.364 1.000 31.343 55 THR BBB CA 1
ATOM 3133 C C . THR B 1 55 ? 40.644 -19.680 35.100 1.000 30.732 55 THR BBB C 1
ATOM 3134 O O . THR B 1 55 ? 40.302 -18.486 34.995 1.000 29.822 55 THR BBB O 1
ATOM 3138 N N . PHE B 1 56 ? 40.435 -20.616 34.176 1.000 30.267 56 PHE BBB N 1
ATOM 3139 C CA . PHE B 1 56 ? 39.685 -20.426 32.916 1.000 30.195 56 PHE BBB CA 1
ATOM 3140 C C . PHE B 1 56 ? 38.175 -20.516 33.213 1.000 26.565 56 PHE BBB C 1
ATOM 3141 O O . PHE B 1 56 ? 37.394 -20.295 32.307 1.000 25.829 56 PHE BBB O 1
ATOM 3149 N N . LEU B 1 57 ? 37.774 -20.816 34.463 1.000 24.161 57 LEU BBB N 1
ATOM 3150 C CA . LEU B 1 57 ? 36.339 -21.056 34.795 1.000 21.671 57 LEU BBB CA 1
ATOM 3151 C C . LEU B 1 57 ? 35.534 -19.764 34.602 1.000 20.708 57 LEU BBB C 1
ATOM 3152 O O . LEU B 1 57 ? 34.354 -19.848 34.186 1.000 20.504 57 LEU BBB O 1
ATOM 3157 N N . SER B 1 58 ? 36.096 -18.612 34.924 1.000 19.545 58 SER BBB N 1
ATOM 3158 C CA . SER B 1 58 ? 35.405 -17.316 34.702 1.000 19.260 58 SER BBB CA 1
ATOM 3159 C C . SER B 1 58 ? 36.414 -16.248 34.306 1.000 19.442 58 SER BBB C 1
ATOM 3160 O O . SER B 1 58 ? 37.636 -16.431 34.551 1.000 19.702 58 SER BBB O 1
ATOM 3163 N N . ASP B 1 59 ? 35.921 -15.162 33.726 1.000 20.239 59 ASP BBB N 1
ATOM 3164 C CA . ASP B 1 59 ? 36.790 -14.099 33.161 1.000 20.927 59 ASP BBB CA 1
ATOM 3165 C C . ASP B 1 59 ? 37.634 -13.462 34.276 1.000 21.070 59 ASP BBB C 1
ATOM 3166 O O . ASP B 1 59 ? 38.788 -13.102 33.973 1.000 21.546 59 ASP BBB O 1
ATOM 3171 N N . ASP B 1 60 ? 37.111 -13.306 35.502 1.000 20.132 60 ASP BBB N 1
ATOM 3172 C CA . ASP B 1 60 ? 37.852 -12.629 36.609 1.000 20.452 60 ASP BBB CA 1
ATOM 3173 C C . ASP B 1 60 ? 38.539 -13.667 37.506 1.000 20.804 60 ASP BBB C 1
ATOM 3174 O O . ASP B 1 60 ? 39.101 -13.271 38.533 1.000 21.552 60 ASP BBB O 1
ATOM 3179 N N . HIS B 1 61 ? 38.545 -14.931 37.082 1.000 20.884 61 HIS BBB N 1
ATOM 3180 C CA . HIS B 1 61 ? 39.256 -16.052 37.749 1.000 21.509 61 HIS BBB CA 1
ATOM 3181 C C . HIS B 1 61 ? 38.574 -16.413 39.068 1.000 20.541 61 HIS BBB C 1
ATOM 3182 O O . HIS B 1 61 ? 39.217 -17.075 39.882 1.000 20.383 61 HIS BBB O 1
ATOM 3189 N N . THR B 1 62 ? 37.298 -16.063 39.289 1.000 19.133 62 THR BBB N 1
ATOM 3190 C CA . THR B 1 62 ? 36.517 -16.694 40.390 1.000 18.535 62 THR BBB CA 1
ATOM 3191 C C . THR B 1 62 ? 36.324 -18.160 40.009 1.000 17.376 62 THR BBB C 1
ATOM 3192 O O . THR B 1 62 ? 35.855 -18.451 38.914 1.000 17.333 62 THR BBB O 1
ATOM 3196 N N . PRO B 1 63 ? 36.680 -19.111 40.892 1.000 16.805 63 PRO BBB N 1
ATOM 3197 C CA . PRO B 1 63 ? 36.560 -20.543 40.588 1.000 16.316 63 PRO BBB CA 1
ATOM 3198 C C . PRO B 1 63 ? 35.164 -21.148 40.859 1.000 15.489 63 PRO BBB C 1
ATOM 3199 O O . PRO B 1 63 ? 35.053 -22.337 41.144 1.000 15.871 63 PRO BBB O 1
ATOM 3203 N N . VAL B 1 64 ? 34.142 -20.304 40.760 1.000 14.764 64 VAL BBB N 1
ATOM 3204 C CA . VAL B 1 64 ? 32.702 -20.638 40.972 1.000 14.038 64 VAL BBB CA 1
ATOM 3205 C C . VAL B 1 64 ? 31.887 -19.889 39.934 1.000 13.743 64 VAL BBB C 1
ATOM 3206 O O . VAL B 1 64 ? 32.186 -18.711 39.672 1.000 13.883 64 VAL BBB O 1
ATOM 3210 N N . GLU B 1 65 ? 30.890 -20.560 39.384 1.000 13.450 65 GLU BBB N 1
ATOM 3211 C CA . GLU B 1 65 ? 29.907 -19.954 38.476 1.000 13.672 65 GLU BBB CA 1
ATOM 3212 C C . GLU B 1 65 ? 28.569 -20.579 38.806 1.000 12.820 65 GLU BBB C 1
ATOM 3213 O O . GLU B 1 65 ? 28.555 -21.702 39.283 1.000 12.756 65 GLU BBB O 1
ATOM 3219 N N . PHE B 1 66 ? 27.487 -19.878 38.567 1.000 12.106 66 PHE BBB N 1
ATOM 3220 C CA . PHE B 1 66 ? 26.137 -20.412 38.807 1.000 11.940 66 PHE BBB CA 1
ATOM 3221 C C . PHE B 1 66 ? 25.411 -20.530 37.479 1.000 11.687 66 PHE BBB C 1
ATOM 3222 O O . PHE B 1 66 ? 25.779 -19.904 36.501 1.000 11.880 66 PHE BBB O 1
ATOM 3230 N N . SER B 1 67 ? 24.346 -21.310 37.450 1.000 11.550 67 SER BBB N 1
ATOM 3231 C CA . SER B 1 67 ? 23.403 -21.277 36.331 1.000 11.770 67 SER BBB CA 1
ATOM 3232 C C . SER B 1 67 ? 21.985 -21.534 36.826 1.000 11.978 67 SER BBB C 1
ATOM 3233 O O . SER B 1 67 ? 21.781 -22.162 37.863 1.000 11.624 67 SER BBB O 1
ATOM 3236 N N . LEU B 1 68 ? 21.036 -21.006 36.085 1.000 12.298 68 LEU BBB N 1
ATOM 3237 C CA . LEU B 1 68 ? 19.617 -21.324 36.255 1.000 12.974 68 LEU BBB CA 1
ATOM 3238 C C . LEU B 1 68 ? 19.066 -21.791 34.925 1.000 13.075 68 LEU BBB C 1
ATOM 3239 O O . LEU B 1 68 ? 19.245 -21.071 33.932 1.000 12.384 68 LEU BBB O 1
ATOM 3244 N N . SER B 1 69 ? 18.363 -22.904 34.958 1.000 13.318 69 SER BBB N 1
ATOM 3245 C CA A SER B 1 69 ? 17.761 -23.559 33.773 0.640 13.938 69 SER BBB CA 1
ATOM 3246 C CA B SER B 1 69 ? 17.770 -23.557 33.771 0.360 13.814 69 SER BBB CA 1
ATOM 3247 C C . SER B 1 69 ? 16.248 -23.535 33.896 1.000 14.428 69 SER BBB C 1
ATOM 3248 O O . SER B 1 69 ? 15.743 -24.000 34.923 1.000 14.907 69 SER BBB O 1
ATOM 3253 N N . PHE B 1 70 ? 15.593 -22.959 32.902 1.000 15.145 70 PHE BBB N 1
ATOM 3254 C CA . PHE B 1 70 ? 14.135 -22.729 32.875 1.000 16.624 70 PHE BBB CA 1
ATOM 3255 C C . PHE B 1 70 ? 13.479 -23.673 31.867 1.000 18.606 70 PHE BBB C 1
ATOM 3256 O O . PHE B 1 70 ? 13.917 -23.800 30.733 1.000 17.872 70 PHE BBB O 1
ATOM 3264 N N . ARG B 1 71 ? 12.433 -24.350 32.286 1.000 21.674 71 ARG BBB N 1
ATOM 3265 C CA . ARG B 1 71 ? 11.615 -25.211 31.412 1.000 25.771 71 ARG BBB CA 1
ATOM 3266 C C . ARG B 1 71 ? 10.171 -24.872 31.739 1.000 26.993 71 ARG BBB C 1
ATOM 3267 O O . ARG B 1 71 ? 9.871 -24.662 32.909 1.000 25.824 71 ARG BBB O 1
ATOM 3275 N N . PRO B 1 72 ? 9.267 -24.748 30.744 1.000 27.744 72 PRO BBB N 1
ATOM 3276 C CA . PRO B 1 72 ? 7.895 -24.335 31.025 1.000 28.844 72 PRO BBB CA 1
ATOM 3277 C C . PRO B 1 72 ? 7.246 -25.266 32.064 1.000 28.196 72 PRO BBB C 1
ATOM 3278 O O . PRO B 1 72 ? 7.451 -26.452 31.995 1.000 28.640 72 PRO BBB O 1
ATOM 3282 N N . GLY B 1 73 ? 6.598 -24.669 33.062 1.000 28.785 73 GLY BBB N 1
ATOM 3283 C CA . GLY B 1 73 ? 5.848 -25.366 34.128 1.000 28.629 73 GLY BBB CA 1
ATOM 3284 C C . GLY B 1 73 ? 6.734 -26.196 35.030 1.000 28.340 73 GLY BBB C 1
ATOM 3285 O O . GLY B 1 73 ? 6.235 -27.036 35.756 1.000 30.605 73 GLY BBB O 1
ATOM 3286 N N . ALA B 1 74 ? 8.034 -25.965 35.018 1.000 27.184 74 ALA BBB N 1
ATOM 3287 C CA . ALA B 1 74 ? 8.936 -26.582 36.005 1.000 25.410 74 ALA BBB CA 1
ATOM 3288 C C . ALA B 1 74 ? 9.519 -25.489 36.879 1.000 23.824 74 ALA BBB C 1
ATOM 3289 O O . ALA B 1 74 ? 9.697 -24.330 36.419 1.000 23.055 74 ALA BBB O 1
ATOM 3291 N N . ALA B 1 75 ? 9.835 -25.843 38.108 1.000 22.879 75 ALA BBB N 1
ATOM 3292 C CA . ALA B 1 75 ? 10.651 -24.987 38.973 1.000 21.748 75 ALA BBB CA 1
ATOM 3293 C C . ALA B 1 75 ? 12.004 -24.767 38.281 1.000 20.943 75 ALA BBB C 1
ATOM 3294 O O . ALA B 1 75 ? 12.523 -25.633 37.587 1.000 19.642 75 ALA BBB O 1
ATOM 3296 N N . PRO B 1 76 ? 12.567 -23.581 38.453 1.000 20.712 76 PRO BBB N 1
ATOM 3297 C CA . PRO B 1 76 ? 13.905 -23.263 37.960 1.000 19.484 76 PRO BBB CA 1
ATOM 3298 C C . PRO B 1 76 ? 14.925 -24.259 38.539 1.000 17.895 76 PRO BBB C 1
ATOM 3299 O O . PRO B 1 76 ? 14.742 -24.654 39.671 1.000 19.656 76 PRO BBB O 1
ATOM 3303 N N . ALA B 1 77 ? 15.887 -24.717 37.732 1.000 15.425 77 ALA BBB N 1
ATOM 3304 C CA . ALA B 1 77 ? 16.918 -25.684 38.156 1.000 14.468 77 ALA BBB CA 1
ATOM 3305 C C . ALA B 1 77 ? 18.245 -24.948 38.327 1.000 13.467 77 ALA BBB C 1
ATOM 3306 O O . ALA B 1 77 ? 18.759 -24.380 37.344 1.000 13.402 77 ALA BBB O 1
ATOM 3308 N N . MET B 1 78 ? 18.799 -24.975 39.522 1.000 13.187 78 MET BBB N 1
ATOM 3309 C CA . MET B 1 78 ? 20.029 -24.228 39.834 1.000 12.835 78 MET BBB CA 1
ATOM 3310 C C . MET B 1 78 ? 21.207 -25.182 39.768 1.000 12.751 78 MET BBB C 1
ATOM 3311 O O . MET B 1 78 ? 21.126 -26.320 40.277 1.000 12.460 78 MET BBB O 1
ATOM 3316 N N . ARG B 1 79 ? 22.325 -24.689 39.269 1.000 12.789 79 ARG BBB N 1
ATOM 3317 C CA A ARG B 1 79 ? 23.614 -25.427 39.237 0.450 13.200 79 ARG BBB CA 1
ATOM 3318 C CA B ARG B 1 79 ? 23.601 -25.435 39.317 0.550 13.148 79 ARG BBB CA 1
ATOM 3319 C C . ARG B 1 79 ? 24.709 -24.512 39.788 1.000 12.865 79 ARG BBB C 1
ATOM 3320 O O . ARG B 1 79 ? 24.614 -23.295 39.593 1.000 12.342 79 ARG BBB O 1
ATOM 3335 N N . VAL B 1 80 ? 25.721 -25.119 40.376 1.000 14.412 80 VAL BBB N 1
ATOM 3336 C CA . VAL B 1 80 ? 26.971 -24.439 40.734 1.000 14.965 80 VAL BBB CA 1
ATOM 3337 C C . VAL B 1 80 ? 28.112 -25.225 40.129 1.000 14.687 80 VAL BBB C 1
ATOM 3338 O O . VAL B 1 80 ? 28.104 -26.448 40.186 1.000 15.048 80 VAL BBB O 1
ATOM 3342 N N . LEU B 1 81 ? 28.997 -24.498 39.465 1.000 14.796 81 LEU BBB N 1
ATOM 3343 C CA . LEU B 1 81 ? 30.205 -25.028 38.821 1.000 15.123 81 LEU BBB CA 1
ATOM 3344 C C . LEU B 1 81 ? 31.411 -24.578 39.666 1.000 15.177 81 LEU BBB C 1
ATOM 3345 O O . LEU B 1 81 ? 31.482 -23.405 40.016 1.000 14.958 81 LEU BBB O 1
ATOM 3350 N N . VAL B 1 82 ? 32.294 -25.493 39.993 1.000 15.273 82 VAL BBB N 1
ATOM 3351 C CA . VAL B 1 82 ? 33.458 -25.173 40.870 1.000 16.134 82 VAL BBB CA 1
ATOM 3352 C C . VAL B 1 82 ? 34.704 -25.867 40.314 1.000 16.576 82 VAL BBB C 1
ATOM 3353 O O . VAL B 1 82 ? 34.621 -26.961 39.764 1.000 16.789 82 VAL BBB O 1
ATOM 3357 N N . GLU B 1 83 ? 35.838 -25.227 40.471 1.000 17.680 83 GLU BBB N 1
ATOM 3358 C CA . GLU B 1 83 ? 37.161 -25.838 40.212 1.000 18.719 83 GLU BBB CA 1
ATOM 3359 C C . GLU B 1 83 ? 37.790 -26.135 41.574 1.000 19.100 83 GLU BBB C 1
ATOM 3360 O O . GLU B 1 83 ? 38.295 -25.231 42.205 1.000 19.355 83 GLU BBB O 1
ATOM 3366 N N . PRO B 1 84 ? 37.671 -27.367 42.110 1.000 18.906 84 PRO BBB N 1
ATOM 3367 C CA . PRO B 1 84 ? 38.205 -27.665 43.446 1.000 19.908 84 PRO BBB CA 1
ATOM 3368 C C . PRO B 1 84 ? 39.732 -27.481 43.539 1.000 21.302 84 PRO BBB C 1
ATOM 3369 O O . PRO B 1 84 ? 40.221 -27.198 44.625 1.000 22.950 84 PRO BBB O 1
ATOM 3373 N N . GLY B 1 85 ? 40.442 -27.673 42.440 1.000 21.961 85 GLY BBB N 1
ATOM 3374 C CA . GLY B 1 85 ? 41.919 -27.625 42.413 1.000 23.157 85 GLY BBB CA 1
ATOM 3375 C C . GLY B 1 85 ? 42.462 -26.232 42.160 1.000 24.920 85 GLY BBB C 1
ATOM 3376 O O . GLY B 1 85 ? 43.671 -26.134 41.851 1.000 25.890 85 GLY BBB O 1
ATOM 3377 N N . CYS B 1 86 ? 41.657 -25.175 42.310 1.000 25.785 86 CYS BBB N 1
ATOM 3378 C CA A CYS B 1 86 ? 42.024 -23.795 41.868 0.340 27.533 86 CYS BBB CA 1
ATOM 3379 C CA B CYS B 1 86 ? 42.032 -23.800 41.870 0.660 26.819 86 CYS BBB CA 1
ATOM 3380 C C . CYS B 1 86 ? 43.148 -23.229 42.753 1.000 28.590 86 CYS BBB C 1
ATOM 3381 O O . CYS B 1 86 ? 43.754 -22.226 42.337 1.000 31.999 86 CYS BBB O 1
ATOM 3386 N N . GLY B 1 87 ? 43.405 -23.845 43.908 1.000 29.803 87 GLY BBB N 1
ATOM 3387 C CA . GLY B 1 87 ? 44.507 -23.417 44.806 1.000 31.192 87 GLY BBB CA 1
ATOM 3388 C C . GLY B 1 87 ? 45.862 -24.002 44.416 1.000 31.700 87 GLY BBB C 1
ATOM 3389 O O . GLY B 1 87 ? 46.895 -23.505 44.932 1.000 33.913 87 GLY BBB O 1
ATOM 3390 N N . ALA B 1 88 ? 45.890 -25.027 43.565 1.000 30.532 88 ALA BBB N 1
ATOM 3391 C CA . ALA B 1 88 ? 47.086 -25.868 43.336 1.000 30.219 88 ALA BBB CA 1
ATOM 3392 C C . ALA B 1 88 ? 48.166 -25.064 42.583 1.000 30.943 88 ALA BBB C 1
ATOM 3393 O O . ALA B 1 88 ? 47.828 -24.118 41.853 1.000 30.682 88 ALA BBB O 1
ATOM 3395 N N . THR B 1 89 ? 49.437 -25.437 42.758 1.000 31.262 89 THR BBB N 1
ATOM 3396 C CA . THR B 1 89 ? 50.609 -24.761 42.123 1.000 31.707 89 THR BBB CA 1
ATOM 3397 C C . THR B 1 89 ? 50.976 -25.421 40.791 1.000 30.866 89 THR BBB C 1
ATOM 3398 O O . THR B 1 89 ? 51.918 -24.935 40.128 1.000 32.332 89 THR BBB O 1
ATOM 3402 N N . SER B 1 90 ? 50.301 -26.494 40.406 1.000 28.441 90 SER BBB N 1
ATOM 3403 C CA . SER B 1 90 ? 50.492 -27.139 39.088 1.000 28.057 90 SER BBB CA 1
ATOM 3404 C C . SER B 1 90 ? 49.150 -27.692 38.602 1.000 26.905 90 SER BBB C 1
ATOM 3405 O O . SER B 1 90 ? 48.329 -27.992 39.446 1.000 25.204 90 SER BBB O 1
ATOM 3408 N N . LEU B 1 91 ? 48.992 -27.841 37.296 1.000 26.704 91 LEU BBB N 1
ATOM 3409 C CA . LEU B 1 91 ? 47.760 -28.390 36.676 1.000 27.231 91 LEU BBB CA 1
ATOM 3410 C C . LEU B 1 91 ? 47.572 -29.854 37.118 1.000 26.324 91 LEU BBB C 1
ATOM 3411 O O . LEU B 1 91 ? 46.413 -30.276 37.301 1.000 26.440 91 LEU BBB O 1
ATOM 3416 N N . ALA B 1 92 ? 48.651 -30.619 37.298 1.000 26.122 92 ALA BBB N 1
ATOM 3417 C CA . ALA B 1 92 ? 48.571 -32.021 37.775 1.000 26.058 92 ALA BBB CA 1
ATOM 3418 C C . ALA B 1 92 ? 47.962 -32.039 39.174 1.000 25.108 92 ALA BBB C 1
ATOM 3419 O O . ALA B 1 92 ? 47.066 -32.882 39.443 1.000 24.227 92 ALA BBB O 1
ATOM 3421 N N . ASP B 1 93 ? 48.426 -31.147 40.049 1.000 24.831 93 ASP BBB N 1
ATOM 3422 C CA . ASP B 1 93 ? 47.918 -31.079 41.441 1.000 24.543 93 ASP BBB CA 1
ATOM 3423 C C . ASP B 1 93 ? 46.479 -30.564 41.407 1.000 23.093 93 ASP BBB C 1
ATOM 3424 O O . ASP B 1 93 ? 45.708 -31.009 42.235 1.000 21.899 93 ASP BBB O 1
ATOM 3429 N N . ASN B 1 94 ? 46.177 -29.645 40.493 1.000 22.634 94 ASN BBB N 1
ATOM 3430 C CA . ASN B 1 94 ? 44.804 -29.112 40.299 1.000 22.743 94 ASN BBB CA 1
ATOM 3431 C C . ASN B 1 94 ? 43.880 -30.303 40.036 1.000 22.798 94 ASN BBB C 1
ATOM 3432 O O . ASN B 1 94 ? 42.873 -30.450 40.770 1.000 23.011 94 ASN BBB O 1
ATOM 3437 N N . GLY B 1 95 ? 44.231 -31.147 39.078 1.000 23.000 95 GLY BBB N 1
ATOM 3438 C CA . GLY B 1 95 ? 43.449 -32.344 38.721 1.000 23.484 95 GLY BBB CA 1
ATOM 3439 C C . GLY B 1 95 ? 43.308 -33.287 39.900 1.000 24.325 95 GLY BBB C 1
ATOM 3440 O O . GLY B 1 95 ? 42.206 -33.827 40.111 1.000 23.729 95 GLY BBB O 1
ATOM 3441 N N . ARG B 1 96 ? 44.397 -33.496 40.649 1.000 25.411 96 ARG BBB N 1
ATOM 3442 C CA . ARG B 1 96 ? 44.399 -34.439 41.790 1.000 25.992 96 ARG BBB CA 1
ATOM 3443 C C . ARG B 1 96 ? 43.410 -33.939 42.858 1.000 23.991 96 ARG BBB C 1
ATOM 3444 O O . ARG B 1 96 ? 42.642 -34.752 43.386 1.000 22.525 96 ARG BBB O 1
ATOM 3452 N N . ALA B 1 97 ? 43.460 -32.653 43.192 1.000 22.638 97 ALA BBB N 1
ATOM 3453 C CA . ALA B 1 97 ? 42.531 -32.017 44.150 1.000 22.443 97 ALA BBB CA 1
ATOM 3454 C C . ALA B 1 97 ? 41.097 -32.107 43.601 1.000 21.343 97 ALA BBB C 1
ATOM 3455 O O . ALA B 1 97 ? 40.173 -32.334 44.400 1.000 20.865 97 ALA BBB O 1
ATOM 3457 N N . GLY B 1 98 ? 40.915 -31.933 42.297 1.000 21.029 98 GLY BBB N 1
ATOM 3458 C CA . GLY B 1 98 ? 39.582 -32.069 41.666 1.000 20.422 98 GLY BBB CA 1
ATOM 3459 C C . GLY B 1 98 ? 39.040 -33.477 41.858 1.000 20.295 98 GLY BBB C 1
ATOM 3460 O O . GLY B 1 98 ? 37.866 -33.650 42.285 1.000 19.372 98 GLY BBB O 1
ATOM 3461 N N . LEU B 1 99 ? 39.867 -34.474 41.632 1.000 19.983 99 LEU BBB N 1
ATOM 3462 C CA . LEU B 1 99 ? 39.433 -35.876 41.766 1.000 20.510 99 LEU BBB CA 1
ATOM 3463 C C . LEU B 1 99 ? 39.096 -36.150 43.229 1.000 20.818 99 LEU BBB C 1
ATOM 3464 O O . LEU B 1 99 ? 38.077 -36.822 43.499 1.000 20.630 99 LEU BBB O 1
ATOM 3469 N N A GLU B 1 100 ? 39.900 -35.654 44.175 0.600 21.201 100 GLU BBB N 1
ATOM 3470 N N B GLU B 1 100 ? 39.930 -35.650 44.143 0.400 21.004 100 GLU BBB N 1
ATOM 3471 C CA A GLU B 1 100 ? 39.635 -35.928 45.610 0.600 21.308 100 GLU BBB CA 1
ATOM 3472 C CA B GLU B 1 100 ? 39.752 -35.821 45.605 0.400 21.048 100 GLU BBB CA 1
ATOM 3473 C C A GLU B 1 100 ? 38.312 -35.265 46.008 0.600 20.217 100 GLU BBB C 1
ATOM 3474 C C B GLU B 1 100 ? 38.383 -35.245 46.015 0.400 20.146 100 GLU BBB C 1
ATOM 3475 O O A GLU B 1 100 ? 37.593 -35.849 46.817 0.600 19.745 100 GLU BBB O 1
ATOM 3476 O O B GLU B 1 100 ? 37.687 -35.892 46.805 0.400 19.810 100 GLU BBB O 1
ATOM 3487 N N . ALA B 1 101 ? 38.016 -34.086 45.472 1.000 19.342 101 ALA BBB N 1
ATOM 3488 C CA . ALA B 1 101 ? 36.745 -33.381 45.751 1.000 18.964 101 ALA BBB CA 1
ATOM 3489 C C . ALA B 1 101 ? 35.590 -34.251 45.237 1.000 18.494 101 ALA BBB C 1
ATOM 3490 O O . ALA B 1 101 ? 34.600 -34.444 45.994 1.000 17.348 101 ALA BBB O 1
ATOM 3492 N N . VAL B 1 102 ? 35.733 -34.834 44.050 1.000 18.310 102 VAL BBB N 1
ATOM 3493 C CA . VAL B 1 102 ? 34.667 -35.720 43.494 1.000 18.772 102 VAL BBB CA 1
ATOM 3494 C C . VAL B 1 102 ? 34.545 -36.964 44.358 1.000 18.686 102 VAL BBB C 1
ATOM 3495 O O . VAL B 1 102 ? 33.402 -37.395 44.621 1.000 18.578 102 VAL BBB O 1
ATOM 3499 N N . ARG B 1 103 ? 35.671 -37.532 44.786 1.000 19.356 103 ARG BBB N 1
ATOM 3500 C CA . ARG B 1 103 ? 35.666 -38.756 45.610 1.000 19.986 103 ARG BBB CA 1
ATOM 3501 C C . ARG B 1 103 ? 35.015 -38.434 46.953 1.000 19.110 103 ARG BBB C 1
ATOM 3502 O O . ARG B 1 103 ? 34.244 -39.276 47.462 1.000 18.792 103 ARG BBB O 1
ATOM 3510 N N . THR B 1 104 ? 35.255 -37.250 47.493 1.000 18.772 104 THR BBB N 1
ATOM 3511 C CA . THR B 1 104 ? 34.597 -36.810 48.754 1.000 18.483 104 THR BBB CA 1
ATOM 3512 C C . THR B 1 104 ? 33.083 -36.780 48.530 1.000 17.830 104 THR BBB C 1
ATOM 3513 O O . THR B 1 104 ? 32.346 -37.294 49.382 1.000 17.626 104 THR BBB O 1
ATOM 3517 N N . MET B 1 105 ? 32.625 -36.254 47.394 1.000 16.993 105 MET BBB N 1
ATOM 3518 C CA . MET B 1 105 ? 31.170 -36.231 47.077 1.000 16.546 105 MET BBB CA 1
ATOM 3519 C C . MET B 1 105 ? 30.628 -37.667 46.957 1.000 16.643 105 MET BBB C 1
ATOM 3520 O O . MET B 1 105 ? 29.500 -37.939 47.419 1.000 15.773 105 MET BBB O 1
ATOM 3525 N N . ALA B 1 106 ? 31.372 -38.547 46.298 1.000 17.038 106 ALA BBB N 1
ATOM 3526 C CA . ALA B 1 106 ? 30.948 -39.950 46.062 1.000 18.155 106 ALA BBB CA 1
ATOM 3527 C C . ALA B 1 106 ? 30.785 -40.651 47.418 1.000 19.054 106 ALA BBB C 1
ATOM 3528 O O . ALA B 1 106 ? 29.802 -41.421 47.607 1.000 19.436 106 ALA BBB O 1
ATOM 3530 N N . ARG B 1 107 ? 31.689 -40.380 48.363 1.000 19.434 107 ARG BBB N 1
ATOM 3531 C CA . ARG B 1 107 ? 31.612 -40.958 49.730 1.000 20.554 107 ARG BBB CA 1
ATOM 3532 C C . ARG B 1 107 ? 30.418 -40.355 50.463 1.000 20.233 107 ARG BBB C 1
ATOM 3533 O O . ARG B 1 107 ? 29.775 -41.077 51.198 1.000 20.494 107 ARG BBB O 1
ATOM 3541 N N . ARG B 1 108 ? 30.158 -39.070 50.272 1.000 20.209 108 ARG BBB N 1
ATOM 3542 C CA . ARG B 1 108 ? 29.077 -38.339 50.964 1.000 21.012 108 ARG BBB CA 1
ATOM 3543 C C . ARG B 1 108 ? 27.723 -38.891 50.536 1.000 21.454 108 ARG BBB C 1
ATOM 3544 O O . ARG B 1 108 ? 26.883 -39.156 51.400 1.000 21.997 108 ARG BBB O 1
ATOM 3552 N N . TRP B 1 109 ? 27.507 -39.060 49.248 1.000 20.989 109 TRP BBB N 1
ATOM 3553 C CA . TRP B 1 109 ? 26.183 -39.464 48.725 1.000 21.880 109 TRP BBB CA 1
ATOM 3554 C C . TRP B 1 109 ? 26.202 -40.939 48.360 1.000 23.778 109 TRP BBB C 1
ATOM 3555 O O . TRP B 1 109 ? 25.143 -41.450 47.892 1.000 24.639 109 TRP BBB O 1
ATOM 3566 N N A HIS B 1 110 ? 27.333 -41.612 48.612 0.430 24.269 110 HIS BBB N 1
ATOM 3567 N N B HIS B 1 110 ? 27.336 -41.610 48.597 0.570 24.258 110 HIS BBB N 1
ATOM 3568 C CA A HIS B 1 110 ? 27.476 -43.090 48.551 0.430 25.197 110 HIS BBB CA 1
ATOM 3569 C CA B HIS B 1 110 ? 27.463 -43.091 48.563 0.570 25.237 110 HIS BBB CA 1
ATOM 3570 C C A HIS B 1 110 ? 27.103 -43.560 47.148 0.430 25.891 110 HIS BBB C 1
ATOM 3571 C C B HIS B 1 110 ? 27.118 -43.575 47.152 0.570 25.934 110 HIS BBB C 1
ATOM 3572 O O A HIS B 1 110 ? 26.224 -44.435 47.028 0.430 26.290 110 HIS BBB O 1
ATOM 3573 O O B HIS B 1 110 ? 26.276 -44.486 47.021 0.570 26.417 110 HIS BBB O 1
ATOM 3586 N N . PHE B 1 111 ? 27.728 -42.959 46.136 1.000 26.330 111 PHE BBB N 1
ATOM 3587 C CA . PHE B 1 111 ? 27.598 -43.365 44.723 1.000 27.728 111 PHE BBB CA 1
ATOM 3588 C C . PHE B 1 111 ? 28.991 -43.777 44.239 1.000 30.285 111 PHE BBB C 1
ATOM 3589 O O . PHE B 1 111 ? 30.000 -43.453 44.916 1.000 29.454 111 PHE BBB O 1
ATOM 3597 N N . THR B 1 112 ? 29.032 -44.555 43.159 1.000 33.148 112 THR BBB N 1
ATOM 3598 C CA . THR B 1 112 ? 30.277 -45.050 42.520 1.000 35.592 112 THR BBB CA 1
ATOM 3599 C C . THR B 1 112 ? 30.748 -44.053 41.465 1.000 36.121 112 THR BBB C 1
ATOM 3600 O O . THR B 1 112 ? 29.898 -43.366 40.862 1.000 37.350 112 THR BBB O 1
ATOM 3604 N N . THR B 1 113 ? 32.050 -44.043 41.207 1.000 34.662 113 THR BBB N 1
ATOM 3605 C CA . THR B 1 113 ? 32.698 -43.180 40.197 1.000 33.955 113 THR BBB CA 1
ATOM 3606 C C . THR B 1 113 ? 33.286 -44.051 39.078 1.000 33.722 113 THR BBB C 1
ATOM 3607 O O . THR B 1 113 ? 34.213 -43.581 38.426 1.000 33.393 113 THR BBB O 1
ATOM 3611 N N . ASP B 1 114 ? 32.730 -45.247 38.848 1.000 34.399 114 ASP BBB N 1
ATOM 3612 C CA . ASP B 1 114 ? 33.222 -46.216 37.825 1.000 35.722 114 ASP BBB CA 1
ATOM 3613 C C . ASP B 1 114 ? 33.500 -45.505 36.500 1.000 34.269 114 ASP BBB C 1
ATOM 3614 O O . ASP B 1 114 ? 34.622 -45.650 35.958 1.000 34.102 114 ASP BBB O 1
ATOM 3619 N N . ALA B 1 115 ? 32.516 -44.774 35.986 1.000 32.531 115 ALA BBB N 1
ATOM 3620 C CA . ALA B 1 115 ? 32.595 -44.104 34.672 1.000 31.121 115 ALA BBB CA 1
ATOM 3621 C C . ALA B 1 115 ? 33.777 -43.116 34.639 1.000 29.208 115 ALA BBB C 1
ATOM 3622 O O . ALA B 1 115 ? 34.438 -43.036 33.605 1.000 30.339 115 ALA BBB O 1
ATOM 3624 N N . LEU B 1 116 ? 34.034 -42.379 35.720 1.000 26.809 116 LEU BBB N 1
ATOM 3625 C CA . LEU B 1 116 ? 35.183 -41.447 35.807 1.000 26.121 116 LEU BBB CA 1
ATOM 3626 C C . LEU B 1 116 ? 36.466 -42.273 35.937 1.000 26.913 116 LEU BBB C 1
ATOM 3627 O O . LEU B 1 116 ? 37.443 -41.961 35.252 1.000 25.497 116 LEU BBB O 1
ATOM 3632 N N . ASP B 1 117 ? 36.453 -43.267 36.819 1.000 29.213 117 ASP BBB N 1
ATOM 3633 C CA . ASP B 1 117 ? 37.661 -44.074 37.139 1.000 30.625 117 ASP BBB CA 1
ATOM 3634 C C . ASP B 1 117 ? 38.252 -44.612 35.834 1.000 31.980 117 ASP BBB C 1
ATOM 3635 O O . ASP B 1 117 ? 39.487 -44.531 35.668 1.000 31.513 117 ASP BBB O 1
ATOM 3640 N N . GLU B 1 118 ? 37.383 -45.063 34.924 1.000 32.490 118 GLU BBB N 1
ATOM 3641 C CA . GLU B 1 118 ? 37.771 -45.704 33.638 1.000 33.688 118 GLU BBB CA 1
ATOM 3642 C C . GLU B 1 118 ? 38.491 -44.713 32.714 1.000 32.323 118 GLU BBB C 1
ATOM 3643 O O . GLU B 1 118 ? 39.043 -45.189 31.705 1.000 31.005 118 GLU BBB O 1
ATOM 3649 N N . LEU B 1 119 ? 38.476 -43.402 33.006 1.000 29.899 119 LEU BBB N 1
ATOM 3650 C CA . LEU B 1 119 ? 39.002 -42.362 32.083 1.000 29.387 119 LEU BBB CA 1
ATOM 3651 C C . LEU B 1 119 ? 40.257 -41.669 32.620 1.000 28.501 119 LEU BBB C 1
ATOM 3652 O O . LEU B 1 119 ? 40.765 -40.831 31.897 1.000 27.144 119 LEU BBB O 1
ATOM 3657 N N . LEU B 1 120 ? 40.719 -41.960 33.836 1.000 28.368 120 LEU BBB N 1
ATOM 3658 C CA . LEU B 1 120 ? 41.693 -41.084 34.545 1.000 29.272 120 LEU BBB CA 1
ATOM 3659 C C . LEU B 1 120 ? 43.046 -41.099 33.817 1.000 31.160 120 LEU BBB C 1
ATOM 3660 O O . LEU B 1 120 ? 43.732 -40.069 33.849 1.000 31.120 120 LEU BBB O 1
ATOM 3665 N N . ASP B 1 121 ? 43.407 -42.215 33.178 1.000 33.247 121 ASP BBB N 1
ATOM 3666 C CA . ASP B 1 121 ? 44.680 -42.347 32.426 1.000 34.762 121 ASP BBB CA 1
ATOM 3667 C C . ASP B 1 121 ? 44.647 -41.413 31.208 1.000 34.087 121 ASP BBB C 1
ATOM 3668 O O . ASP B 1 121 ? 45.707 -40.894 30.839 1.000 33.910 121 ASP BBB O 1
ATOM 3673 N N . LEU B 1 122 ? 43.467 -41.192 30.621 1.000 33.201 122 LEU BBB N 1
ATOM 3674 C CA . LEU B 1 122 ? 43.280 -40.295 29.452 1.000 32.933 122 LEU BBB CA 1
ATOM 3675 C C . LEU B 1 122 ? 43.341 -38.831 29.908 1.000 30.951 122 LEU BBB C 1
ATOM 3676 O O . LEU B 1 122 ? 43.979 -38.026 29.220 1.000 30.450 122 LEU BBB O 1
ATOM 3681 N N . PHE B 1 123 ? 42.647 -38.472 31.001 1.000 29.024 123 PHE BBB N 1
ATOM 3682 C CA . PHE B 1 123 ? 42.293 -37.053 31.268 1.000 28.123 123 PHE BBB CA 1
ATOM 3683 C C . PHE B 1 123 ? 43.090 -36.458 32.414 1.000 28.375 123 PHE BBB C 1
ATOM 3684 O O . PHE B 1 123 ? 43.154 -35.224 32.463 1.000 28.009 123 PHE BBB O 1
ATOM 3692 N N . LEU B 1 124 ? 43.664 -37.278 33.292 1.000 28.969 124 LEU BBB N 1
ATOM 3693 C CA . LEU B 1 124 ? 44.568 -36.785 34.355 1.000 30.382 124 LEU BBB CA 1
ATOM 3694 C C . LEU B 1 124 ? 45.932 -37.425 34.170 1.000 31.450 124 LEU BBB C 1
ATOM 3695 O O . LEU B 1 124 ? 46.373 -38.166 35.039 1.000 32.523 124 LEU BBB O 1
ATOM 3700 N N . PRO B 1 125 ? 46.636 -37.156 33.046 1.000 34.487 125 PRO BBB N 1
ATOM 3701 C CA . PRO B 1 125 ? 47.997 -37.664 32.852 1.000 35.954 125 PRO BBB CA 1
ATOM 3702 C C . PRO B 1 125 ? 49.061 -36.847 33.594 1.000 38.456 125 PRO BBB C 1
ATOM 3703 O O . PRO B 1 125 ? 48.779 -35.776 34.122 1.000 37.627 125 PRO BBB O 1
ATOM 3707 N N . PRO B 1 126 ? 50.320 -37.359 33.670 1.000 40.767 126 PRO BBB N 1
ATOM 3708 C CA . PRO B 1 126 ? 51.392 -36.708 34.436 1.000 41.494 126 PRO BBB CA 1
ATOM 3709 C C . PRO B 1 126 ? 51.760 -35.247 34.103 1.000 41.237 126 PRO BBB C 1
ATOM 3710 O O . PRO B 1 126 ? 51.975 -34.497 35.038 1.000 43.346 126 PRO BBB O 1
ATOM 3714 N N . ALA B 1 127 ? 51.865 -34.877 32.827 1.000 40.341 127 ALA BBB N 1
ATOM 3715 C CA . ALA B 1 127 ? 52.318 -33.533 32.380 1.000 40.470 127 ALA BBB CA 1
ATOM 3716 C C . ALA B 1 127 ? 51.195 -32.871 31.593 1.000 39.038 127 ALA BBB C 1
ATOM 3717 O O . ALA B 1 127 ? 51.313 -32.639 30.385 1.000 39.037 127 ALA BBB O 1
ATOM 3719 N N . PRO B 1 128 ? 50.067 -32.541 32.257 1.000 37.247 128 PRO BBB N 1
ATOM 3720 C CA . PRO B 1 128 ? 48.857 -32.140 31.544 1.000 35.418 128 PRO BBB CA 1
ATOM 3721 C C . PRO B 1 128 ? 48.927 -30.719 30.980 1.000 35.351 128 PRO BBB C 1
ATOM 3722 O O . PRO B 1 128 ? 49.562 -29.872 31.573 1.000 35.356 128 PRO BBB O 1
ATOM 3726 N N . GLN B 1 129 ? 48.257 -30.509 29.854 1.000 34.275 129 GLN BBB N 1
ATOM 3727 C CA . GLN B 1 129 ? 48.109 -29.183 29.211 1.000 34.998 129 GLN BBB CA 1
ATOM 3728 C C . GLN B 1 129 ? 46.764 -28.591 29.642 1.000 33.258 129 GLN BBB C 1
ATOM 3729 O O . GLN B 1 129 ? 45.833 -29.389 29.975 1.000 31.501 129 GLN BBB O 1
ATOM 3735 N N . GLY B 1 130 ? 46.702 -27.257 29.704 1.000 32.090 130 GLY BBB N 1
ATOM 3736 C CA . GLY B 1 130 ? 45.512 -26.490 30.115 1.000 31.174 130 GLY BBB CA 1
ATOM 3737 C C . GLY B 1 130 ? 44.441 -26.586 29.047 1.000 30.753 130 GLY BBB C 1
ATOM 3738 O O . GLY B 1 130 ? 44.598 -27.322 28.064 1.000 30.865 130 GLY BBB O 1
ATOM 3739 N N . PRO B 1 131 ? 43.352 -25.803 29.151 1.000 29.705 131 PRO BBB N 1
ATOM 3740 C CA . PRO B 1 131 ? 43.172 -24.814 30.222 1.000 28.692 131 PRO BBB CA 1
ATOM 3741 C C . PRO B 1 131 ? 42.515 -25.272 31.536 1.000 27.891 131 PRO BBB C 1
ATOM 3742 O O . PRO B 1 131 ? 42.349 -24.443 32.406 1.000 28.256 131 PRO BBB O 1
ATOM 3746 N N . LEU B 1 132 ? 42.142 -26.542 31.651 1.000 26.054 132 LEU BBB N 1
ATOM 3747 C CA . LEU B 1 132 ? 41.593 -27.096 32.914 1.000 24.777 132 LEU BBB CA 1
ATOM 3748 C C . LEU B 1 132 ? 42.036 -28.536 33.060 1.000 23.569 132 LEU BBB C 1
ATOM 3749 O O . LEU B 1 132 ? 42.478 -29.137 32.053 1.000 23.473 132 LEU BBB O 1
ATOM 3754 N N . ALA B 1 133 ? 41.888 -29.055 34.270 1.000 22.405 133 ALA BBB N 1
ATOM 3755 C CA . ALA B 1 133 ? 42.109 -30.468 34.609 1.000 21.943 133 ALA BBB CA 1
ATOM 3756 C C . ALA B 1 133 ? 40.762 -31.096 34.992 1.000 20.622 133 ALA BBB C 1
ATOM 3757 O O . ALA B 1 133 ? 40.413 -32.116 34.405 1.000 20.919 133 ALA BBB O 1
ATOM 3759 N N . LEU B 1 134 ? 40.005 -30.481 35.907 1.000 20.036 134 LEU BBB N 1
ATOM 3760 C CA . LEU B 1 134 ? 38.711 -31.050 36.361 1.000 19.274 134 LEU BBB CA 1
ATOM 3761 C C . LEU B 1 134 ? 37.834 -29.974 36.999 1.000 18.762 134 LEU BBB C 1
ATOM 3762 O O . LEU B 1 134 ? 38.281 -29.300 37.937 1.000 18.284 134 LEU BBB O 1
ATOM 3767 N N . TRP B 1 135 ? 36.616 -29.808 36.481 1.000 17.823 135 TRP BBB N 1
ATOM 3768 C CA . TRP B 1 135 ? 35.585 -28.984 37.128 1.000 17.959 135 TRP BBB CA 1
ATOM 3769 C C . TRP B 1 135 ? 34.442 -29.905 37.522 1.000 17.282 135 TRP BBB C 1
ATOM 3770 O O . TRP B 1 135 ? 34.243 -30.941 36.909 1.000 16.739 135 TRP BBB O 1
ATOM 3781 N N A CYS B 1 136 ? 33.671 -29.464 38.477 0.750 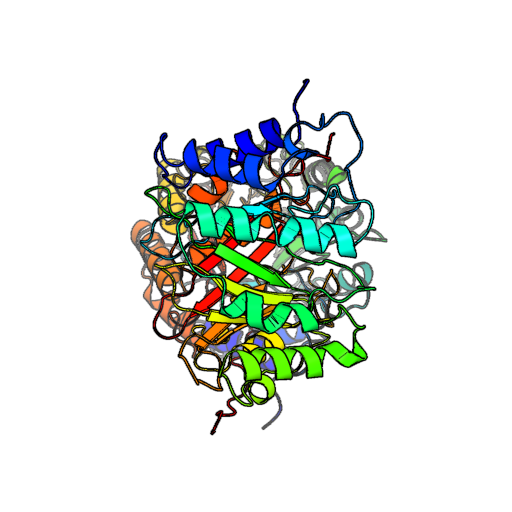17.433 136 CYS BBB N 1
ATOM 3782 N N B CYS B 1 136 ? 33.763 -29.553 38.622 0.250 17.350 136 CYS BBB N 1
ATOM 3783 C CA A CYS B 1 136 ? 32.510 -30.218 38.958 0.750 17.436 136 CYS BBB CA 1
ATOM 3784 C CA B CYS B 1 136 ? 32.538 -30.216 39.159 0.250 17.264 136 CYS BBB CA 1
ATOM 3785 C C A CYS B 1 136 ? 31.324 -29.278 38.960 0.750 16.860 136 CYS BBB C 1
ATOM 3786 C C B CYS B 1 136 ? 31.351 -29.263 38.945 0.250 16.940 136 CYS BBB C 1
ATOM 3787 O O A CYS B 1 136 ? 31.450 -28.174 39.471 0.750 15.886 136 CYS BBB O 1
ATOM 3788 O O B CYS B 1 136 ? 31.508 -28.085 39.288 0.250 16.656 136 CYS BBB O 1
ATOM 3793 N N . ALA B 1 137 ? 30.223 -29.739 38.392 1.000 16.751 137 ALA BBB N 1
ATOM 3794 C CA . ALA B 1 137 ? 28.943 -29.008 38.427 1.000 16.489 137 ALA BBB CA 1
ATOM 3795 C C . ALA B 1 137 ? 27.980 -29.782 39.313 1.000 16.286 137 ALA BBB C 1
ATOM 3796 O O . ALA B 1 137 ? 27.884 -31.017 39.194 1.000 16.174 137 ALA BBB O 1
ATOM 3798 N N . LEU B 1 138 ? 27.331 -29.082 40.220 1.000 16.630 138 LEU BBB N 1
ATOM 3799 C CA . LEU B 1 138 ? 26.323 -29.688 41.111 1.000 17.245 138 LEU BBB CA 1
ATOM 3800 C C . LEU B 1 138 ? 24.969 -29.132 40.746 1.000 16.984 138 LEU BBB C 1
ATOM 3801 O O . LEU B 1 138 ? 24.833 -27.936 40.768 1.000 16.097 138 LEU BBB O 1
ATOM 3806 N N A GLU B 1 139 ? 24.022 -30.010 40.426 0.680 17.396 139 GLU BBB N 1
ATOM 3807 N N B GLU B 1 139 ? 24.018 -30.003 40.398 0.320 16.694 139 GLU BBB N 1
ATOM 3808 C CA A GLU B 1 139 ? 22.609 -29.622 40.242 0.680 18.241 139 GLU BBB CA 1
ATOM 3809 C CA B GLU B 1 139 ? 22.591 -29.636 40.218 0.320 16.855 139 GLU BBB CA 1
ATOM 3810 C C A GLU B 1 139 ? 21.962 -29.649 41.612 0.680 17.350 139 GLU BBB C 1
ATOM 3811 C C B GLU B 1 139 ? 21.938 -29.658 41.593 0.320 16.727 139 GLU BBB C 1
ATOM 3812 O O A GLU B 1 139 ? 21.917 -30.745 42.223 0.680 17.319 139 GLU BBB O 1
ATOM 3813 O O B GLU B 1 139 ? 21.845 -30.759 42.181 0.320 16.751 139 GLU BBB O 1
ATOM 3824 N N . LEU B 1 140 ? 21.524 -28.495 42.087 1.000 16.820 140 LEU BBB N 1
ATOM 3825 C CA . LEU B 1 140 ? 21.076 -28.312 43.472 1.000 17.017 140 LEU BBB CA 1
ATOM 3826 C C . LEU B 1 140 ? 19.607 -28.715 43.583 1.000 17.948 140 LEU BBB C 1
ATOM 3827 O O . LEU B 1 140 ? 18.724 -27.832 43.634 1.000 18.330 140 LEU BBB O 1
ATOM 3832 N N . ARG B 1 141 ? 19.403 -30.014 43.674 1.000 18.467 141 ARG BBB N 1
ATOM 3833 C CA . ARG B 1 141 ? 18.059 -30.637 43.738 1.000 19.904 141 ARG BBB CA 1
ATOM 3834 C C . ARG B 1 141 ? 17.451 -30.416 45.107 1.000 19.494 141 ARG BBB C 1
ATOM 3835 O O . ARG B 1 141 ? 18.101 -30.571 46.140 1.000 18.110 141 ARG BBB O 1
ATOM 3843 N N . PRO B 1 142 ? 16.127 -30.171 45.166 1.000 20.626 142 PRO BBB N 1
ATOM 3844 C CA . PRO B 1 142 ? 15.419 -30.194 46.440 1.000 21.219 142 PRO BBB CA 1
ATOM 3845 C C . PRO B 1 142 ? 15.660 -31.528 47.160 1.000 21.407 142 PRO BBB C 1
ATOM 3846 O O . PRO B 1 142 ? 15.624 -32.561 46.482 1.000 22.188 142 PRO BBB O 1
ATOM 3850 N N . GLY B 1 143 ? 15.961 -31.469 48.461 1.000 21.268 143 GLY BBB N 1
ATOM 3851 C CA . GLY B 1 143 ? 16.211 -32.615 49.345 1.000 20.721 143 GLY BBB CA 1
ATOM 3852 C C . GLY B 1 143 ? 17.680 -32.855 49.650 1.000 20.050 143 GLY BBB C 1
ATOM 3853 O O . GLY B 1 143 ? 17.976 -33.730 50.453 1.000 19.555 143 GLY BBB O 1
ATOM 3854 N N . GLY B 1 144 ? 18.592 -32.147 48.994 1.000 19.638 144 GLY BBB N 1
ATOM 3855 C CA . GLY B 1 144 ? 20.005 -32.096 49.420 1.000 19.503 144 GLY BBB CA 1
ATOM 3856 C C . GLY B 1 144 ? 20.889 -33.147 48.795 1.000 18.917 144 GLY BBB C 1
ATOM 3857 O O . GLY B 1 144 ? 22.088 -33.188 49.140 1.000 19.249 144 GLY BBB O 1
ATOM 3858 N N . VAL B 1 145 ? 20.377 -33.952 47.877 1.000 18.525 145 VAL BBB N 1
ATOM 3859 C CA . VAL B 1 145 ? 21.206 -34.924 47.118 1.000 18.515 145 VAL BBB CA 1
ATOM 3860 C C . VAL B 1 145 ? 21.316 -34.415 45.691 1.000 18.435 145 VAL BBB C 1
ATOM 3861 O O . VAL B 1 145 ? 20.349 -34.502 44.920 1.000 19.138 145 VAL BBB O 1
ATOM 3865 N N . PRO B 1 146 ? 22.468 -33.850 45.303 1.000 17.992 146 PRO BBB N 1
ATOM 3866 C CA . PRO B 1 146 ? 22.579 -33.179 44.020 1.000 17.801 146 PRO BBB CA 1
ATOM 3867 C C . PRO B 1 146 ? 22.905 -34.138 42.879 1.000 17.953 146 PRO BBB C 1
ATOM 3868 O O . PRO B 1 146 ? 23.383 -35.245 43.115 1.000 18.279 146 PRO BBB O 1
ATOM 3872 N N . GLY B 1 147 ? 22.643 -33.695 41.658 1.000 17.621 147 GLY BBB N 1
ATOM 3873 C CA . GLY B 1 147 ? 23.295 -34.247 40.474 1.000 17.600 147 GLY BBB CA 1
ATOM 3874 C C . GLY B 1 147 ? 24.741 -33.813 40.463 1.000 17.561 147 GLY BBB C 1
ATOM 3875 O O . GLY B 1 147 ? 25.021 -32.626 40.838 1.000 17.668 147 GLY BBB O 1
ATOM 3876 N N . VAL B 1 148 ? 25.635 -34.704 40.065 1.000 17.757 148 VAL BBB N 1
ATOM 3877 C CA . VAL B 1 148 ? 27.082 -34.420 40.008 1.000 18.572 148 VAL BBB CA 1
ATOM 3878 C C . VAL B 1 148 ? 27.562 -34.637 38.582 1.000 18.955 148 VAL BBB C 1
ATOM 3879 O O . VAL B 1 148 ? 27.256 -35.698 38.005 1.000 19.721 148 VAL BBB O 1
ATOM 3883 N N . LYS B 1 149 ? 28.197 -33.629 38.013 1.000 19.086 149 LYS BBB N 1
ATOM 3884 C CA . LYS B 1 149 ? 28.728 -33.687 36.638 1.000 19.803 149 LYS BBB CA 1
ATOM 3885 C C . LYS B 1 149 ? 30.195 -33.301 36.688 1.000 19.334 149 LYS BBB C 1
ATOM 3886 O O . LYS B 1 149 ? 30.543 -32.300 37.329 1.000 18.526 149 LYS BBB O 1
ATOM 3892 N N . VAL B 1 150 ? 31.029 -34.087 36.038 1.000 18.418 150 VAL BBB N 1
ATOM 3893 C CA . VAL B 1 150 ? 32.492 -33.851 36.021 1.000 18.619 150 VAL BBB CA 1
ATOM 3894 C C . VAL B 1 150 ? 32.880 -33.436 34.614 1.000 18.658 150 VAL BBB C 1
ATOM 3895 O O . VAL B 1 150 ? 32.471 -34.114 33.673 1.000 18.972 150 VAL BBB O 1
ATOM 3899 N N . TYR B 1 151 ? 33.633 -32.357 34.502 1.000 18.736 151 TYR BBB N 1
ATOM 3900 C CA . TYR B 1 151 ? 34.147 -31.812 33.219 1.000 19.473 151 TYR BBB CA 1
ATOM 3901 C C . TYR B 1 151 ? 35.639 -32.081 33.124 1.000 19.875 151 TYR BBB C 1
ATOM 3902 O O . TYR B 1 151 ? 36.354 -31.722 34.060 1.000 19.566 151 TYR BBB O 1
ATOM 3911 N N . LEU B 1 152 ? 36.055 -32.688 32.023 1.000 20.252 152 LEU BBB N 1
ATOM 3912 C CA . LEU B 1 152 ? 37.476 -33.064 31.767 1.000 21.028 152 LEU BBB CA 1
ATOM 3913 C C . LEU B 1 152 ? 37.913 -32.436 30.449 1.000 21.881 152 LEU BBB C 1
ATOM 3914 O O . LEU B 1 152 ? 37.064 -31.956 29.704 1.000 21.151 152 LEU BBB O 1
ATOM 3919 N N . ASN B 1 153 ? 39.211 -32.450 30.181 1.000 22.151 153 ASN BBB N 1
ATOM 3920 C CA . ASN B 1 153 ? 39.817 -31.657 29.086 1.000 23.229 153 ASN BBB CA 1
ATOM 3921 C C . ASN B 1 153 ? 40.317 -32.571 27.966 1.000 24.025 153 ASN BBB C 1
ATOM 3922 O O . ASN B 1 153 ? 41.363 -33.202 28.118 1.000 23.831 153 ASN BBB O 1
ATOM 3927 N N . PRO B 1 154 ? 39.601 -32.703 26.828 1.000 24.887 154 PRO BBB N 1
ATOM 3928 C CA . PRO B 1 154 ? 40.078 -33.527 25.714 1.000 26.314 154 PRO BBB CA 1
ATOM 3929 C C . PRO B 1 154 ? 41.464 -33.134 25.179 1.000 28.109 154 PRO BBB C 1
ATOM 3930 O O . PRO B 1 154 ? 42.123 -34.017 24.619 1.000 29.019 154 PRO BBB O 1
ATOM 3934 N N . ALA B 1 155 ? 41.869 -31.871 25.364 1.000 29.034 155 ALA BBB N 1
ATOM 3935 C CA . ALA B 1 155 ? 43.126 -31.268 24.844 1.000 30.723 155 ALA BBB CA 1
ATOM 3936 C C . ALA B 1 155 ? 44.230 -31.335 25.910 1.000 32.220 155 ALA BBB C 1
ATOM 3937 O O . ALA B 1 155 ? 45.173 -30.492 25.870 1.000 32.037 155 ALA BBB O 1
ATOM 3939 N N . VAL B 1 156 ? 44.105 -32.266 26.846 1.000 32.828 156 VAL BBB N 1
ATOM 3940 C CA . VAL B 1 156 ? 45.070 -32.447 27.971 1.000 33.880 156 VAL BBB CA 1
ATOM 3941 C C . VAL B 1 156 ? 46.431 -32.889 27.400 1.000 35.957 156 VAL BBB C 1
ATOM 3942 O O . VAL B 1 156 ? 47.437 -32.570 28.024 1.000 35.647 156 VAL BBB O 1
ATOM 3946 N N . GLY B 1 157 ? 46.432 -33.575 26.249 1.000 37.669 157 GLY BBB N 1
ATOM 3947 C CA . GLY B 1 157 ? 47.650 -34.008 25.529 1.000 38.841 157 GLY BBB CA 1
ATOM 3948 C C . GLY B 1 157 ? 47.857 -33.236 24.235 1.000 40.455 157 GLY BBB C 1
ATOM 3949 O O . GLY B 1 157 ? 48.454 -33.814 23.309 1.000 41.504 157 GLY BBB O 1
ATOM 3950 N N . GLY B 1 158 ? 47.392 -31.982 24.182 1.000 41.107 158 GLY BBB N 1
ATOM 3951 C CA . GLY B 1 158 ? 47.379 -31.125 22.977 1.000 41.936 158 GLY BBB CA 1
ATOM 3952 C C . GLY B 1 158 ? 46.124 -31.317 22.144 1.000 42.564 158 GLY BBB C 1
ATOM 3953 O O . GLY B 1 158 ? 45.476 -32.377 22.274 1.000 42.146 158 GLY BBB O 1
ATOM 3954 N N . GLU B 1 159 ? 45.827 -30.340 21.279 1.000 43.953 159 GLU BBB N 1
ATOM 3955 C CA . GLU B 1 159 ? 44.630 -30.284 20.386 1.000 44.180 159 GLU BBB CA 1
ATOM 3956 C C . GLU B 1 159 ? 44.664 -31.390 19.319 1.000 44.019 159 GLU BBB C 1
ATOM 3957 O O . GLU B 1 159 ? 43.559 -31.808 18.877 1.000 41.757 159 GLU BBB O 1
ATOM 3963 N N . GLU B 1 160 ? 45.864 -31.811 18.878 1.000 44.109 160 GLU BBB N 1
ATOM 3964 C CA . GLU B 1 160 ? 46.038 -32.916 17.893 1.000 44.322 160 GLU BBB CA 1
ATOM 3965 C C . GLU B 1 160 ? 45.368 -34.192 18.438 1.000 42.605 160 GLU BBB C 1
ATOM 3966 O O . GLU B 1 160 ? 44.650 -34.871 17.672 1.000 41.127 160 GLU BBB O 1
ATOM 3968 N N . ARG B 1 161 ? 45.550 -34.488 19.724 1.000 41.456 161 ARG BBB N 1
ATOM 3969 C CA . ARG B 1 161 ? 45.075 -35.756 20.337 1.000 41.673 161 ARG BBB CA 1
ATOM 3970 C C . ARG B 1 161 ? 43.631 -35.608 20.868 1.000 37.686 161 ARG BBB C 1
ATOM 3971 O O . ARG B 1 161 ? 43.077 -36.614 21.369 1.000 35.806 161 ARG BBB O 1
ATOM 3979 N N . SER B 1 162 ? 43.026 -34.428 20.759 1.000 36.173 162 SER BBB N 1
ATOM 3980 C CA . SER B 1 162 ? 41.667 -34.166 21.306 1.000 33.232 162 SER BBB CA 1
ATOM 3981 C C . SER B 1 162 ? 40.671 -35.179 20.715 1.000 32.370 162 SER BBB C 1
ATOM 3982 O O . SER B 1 162 ? 39.985 -35.836 21.481 1.000 32.559 162 SER BBB O 1
ATOM 3985 N N . ALA B 1 163 ? 40.605 -35.315 19.397 1.000 31.399 163 ALA BBB N 1
ATOM 3986 C CA . ALA B 1 163 ? 39.561 -36.119 18.728 1.000 31.464 163 ALA BBB CA 1
ATOM 3987 C C . ALA B 1 163 ? 39.699 -37.598 19.105 1.000 31.852 163 ALA BBB C 1
ATOM 3988 O O . ALA B 1 163 ? 38.675 -38.212 19.425 1.000 32.055 163 ALA BBB O 1
ATOM 3990 N N . ALA B 1 164 ? 40.912 -38.163 19.038 1.000 33.053 164 ALA BBB N 1
ATOM 3991 C CA . ALA B 1 164 ? 41.210 -39.567 19.424 1.000 33.507 164 ALA BBB CA 1
ATOM 3992 C C . ALA B 1 164 ? 40.885 -39.792 20.905 1.000 32.520 164 ALA BBB C 1
ATOM 3993 O O . ALA B 1 164 ? 40.386 -40.875 21.243 1.000 31.828 164 ALA BBB O 1
ATOM 3995 N N . THR B 1 165 ? 41.122 -38.787 21.751 1.000 31.861 165 THR BBB N 1
ATOM 3996 C CA . THR B 1 165 ? 40.815 -38.837 23.214 1.000 31.517 165 THR BBB CA 1
ATOM 3997 C C . THR B 1 165 ? 39.309 -39.001 23.437 1.000 29.173 165 THR BBB C 1
ATOM 3998 O O . THR B 1 165 ? 38.915 -39.883 24.229 1.000 27.924 165 THR BBB O 1
ATOM 4002 N N . VAL B 1 166 ? 38.511 -38.173 22.761 1.000 27.798 166 VAL BBB N 1
ATOM 4003 C CA . VAL B 1 166 ? 37.030 -38.217 22.829 1.000 27.829 166 VAL BBB CA 1
ATOM 4004 C C . VAL B 1 166 ? 36.550 -39.571 22.316 1.000 28.183 166 VAL BBB C 1
ATOM 4005 O O . VAL B 1 166 ? 35.674 -40.159 22.960 1.000 28.056 166 VAL BBB O 1
ATOM 4009 N N . ARG B 1 167 ? 37.064 -40.023 21.166 1.000 30.485 167 ARG BBB N 1
ATOM 4010 C CA . ARG B 1 167 ? 36.624 -41.299 20.554 1.000 31.538 167 ARG BBB CA 1
ATOM 4011 C C . ARG B 1 167 ? 36.853 -42.426 21.568 1.000 31.427 167 ARG BBB C 1
ATOM 4012 O O . ARG B 1 167 ? 35.911 -43.221 21.799 1.000 30.368 167 ARG BBB O 1
ATOM 4020 N N . GLU B 1 168 ? 38.047 -42.486 22.160 1.000 32.348 168 GLU BBB N 1
ATOM 4021 C CA . GLU B 1 168 ? 38.439 -43.554 23.119 1.000 33.858 168 GLU BBB CA 1
ATOM 4022 C C . GLU B 1 168 ? 37.585 -43.467 24.394 1.000 31.895 168 GLU BBB C 1
ATOM 4023 O O . GLU B 1 168 ? 37.145 -44.541 24.898 1.000 31.039 168 GLU BBB O 1
ATOM 4029 N N . ALA B 1 169 ? 37.331 -42.256 24.906 1.000 30.091 169 ALA BBB N 1
ATOM 4030 C CA . ALA B 1 169 ? 36.527 -42.056 26.135 1.000 28.723 169 ALA BBB CA 1
ATOM 4031 C C . ALA B 1 169 ? 35.097 -42.573 25.885 1.000 28.480 169 ALA BBB C 1
ATOM 4032 O O . ALA B 1 169 ? 34.566 -43.358 26.708 1.000 28.905 169 ALA BBB O 1
ATOM 4034 N N . LEU B 1 170 ? 34.494 -42.190 24.758 1.000 27.746 170 LEU BBB N 1
ATOM 4035 C CA . LEU B 1 170 ? 33.133 -42.666 24.399 1.000 28.639 170 LEU BBB CA 1
ATOM 4036 C C . LEU B 1 170 ? 33.156 -44.199 24.250 1.000 29.630 170 LEU BBB C 1
ATOM 4037 O O . LEU B 1 170 ? 32.198 -44.855 24.728 1.000 29.795 170 LEU BBB O 1
ATOM 4042 N N . ARG B 1 171 ? 34.216 -44.765 23.674 1.000 32.354 171 ARG BBB N 1
ATOM 4043 C CA . ARG B 1 171 ? 34.322 -46.249 23.481 1.000 34.399 171 ARG BBB CA 1
ATOM 4044 C C . ARG B 1 171 ? 34.366 -46.938 24.856 1.000 34.249 171 ARG BBB C 1
ATOM 4045 O O . ARG B 1 171 ? 33.615 -47.897 25.054 1.000 33.863 171 ARG BBB O 1
ATOM 4053 N N . ARG B 1 172 ? 35.175 -46.429 25.780 1.000 33.833 172 ARG BBB N 1
ATOM 4054 C CA . ARG B 1 172 ? 35.303 -46.969 27.164 1.000 34.454 172 ARG BBB CA 1
ATOM 4055 C C . ARG B 1 172 ? 33.993 -46.847 27.950 1.000 34.567 172 ARG BBB C 1
ATOM 4056 O O . ARG B 1 172 ? 33.798 -47.653 28.870 1.000 35.483 172 ARG BBB O 1
ATOM 4064 N N . LEU B 1 173 ? 33.155 -45.849 27.646 1.000 33.300 173 LEU BBB N 1
ATOM 4065 C CA . LEU B 1 173 ? 31.844 -45.653 28.316 1.000 33.078 173 LEU BBB CA 1
ATOM 4066 C C . LEU B 1 173 ? 30.755 -46.483 27.610 1.000 33.165 173 LEU BBB C 1
ATOM 4067 O O . LEU B 1 173 ? 29.569 -46.322 27.948 1.000 32.914 173 LEU BBB O 1
ATOM 4072 N N . GLY B 1 174 ? 31.150 -47.370 26.696 1.000 34.247 174 GLY BBB N 1
ATOM 4073 C CA . GLY B 1 174 ? 30.267 -48.356 26.040 1.000 35.914 174 GLY BBB CA 1
ATOM 4074 C C . GLY B 1 174 ? 29.479 -47.762 24.884 1.000 35.716 174 GLY BBB C 1
ATOM 4075 O O . GLY B 1 174 ? 28.445 -48.356 24.531 1.000 36.914 174 GLY BBB O 1
ATOM 4076 N N . HIS B 1 175 ? 29.959 -46.667 24.290 1.000 33.894 175 HIS BBB N 1
ATOM 4077 C CA . HIS B 1 175 ? 29.298 -45.973 23.148 1.000 33.493 175 HIS BBB CA 1
ATOM 4078 C C . HIS B 1 175 ? 30.002 -46.327 21.823 1.000 34.385 175 HIS BBB C 1
ATOM 4079 O O . HIS B 1 175 ? 29.722 -45.668 20.815 1.000 33.298 175 HIS BBB O 1
ATOM 4086 N N . HIS B 1 176 ? 30.858 -47.354 21.817 1.000 35.912 176 HIS BBB N 1
ATOM 4087 C CA . HIS B 1 176 ? 31.470 -47.942 20.592 1.000 37.848 176 HIS BBB CA 1
ATOM 4088 C C . HIS B 1 176 ? 32.042 -46.807 19.724 1.000 38.459 176 HIS BBB C 1
ATOM 4089 O O . HIS B 1 176 ? 32.936 -46.112 20.209 1.000 38.511 176 HIS BBB O 1
ATOM 4096 N N . GLN B 1 177 ? 31.538 -46.590 18.507 1.000 39.857 177 GLN BBB N 1
ATOM 4097 C CA . GLN B 1 177 ? 32.096 -45.557 17.594 1.000 40.270 177 GLN BBB CA 1
ATOM 4098 C C . GLN B 1 177 ? 31.139 -44.355 17.523 1.000 38.038 177 GLN BBB C 1
ATOM 4099 O O . GLN B 1 177 ? 31.066 -43.715 16.475 1.000 37.213 177 GLN BBB O 1
ATOM 4105 N N . ALA B 1 178 ? 30.498 -44.020 18.648 1.000 35.933 178 ALA BBB N 1
ATOM 4106 C CA . ALA B 1 178 ? 29.621 -42.836 18.820 1.000 34.885 178 ALA BBB CA 1
ATOM 4107 C C . ALA B 1 178 ? 30.305 -41.556 18.312 1.000 33.809 178 ALA BBB C 1
ATOM 4108 O O . ALA B 1 178 ? 29.577 -40.646 17.898 1.000 32.842 178 ALA BBB O 1
ATOM 4110 N N . PHE B 1 179 ? 31.641 -41.459 18.387 1.000 32.525 179 PHE BBB N 1
ATOM 4111 C CA . PHE B 1 179 ? 32.407 -40.244 17.987 1.000 32.821 179 PHE BBB CA 1
ATOM 4112 C C . PHE B 1 179 ? 32.022 -39.831 16.562 1.000 32.635 179 PHE BBB C 1
ATOM 4113 O O . PHE B 1 179 ? 31.950 -38.639 16.257 1.000 32.474 179 PHE BBB O 1
ATOM 4121 N N . ASP B 1 180 ? 31.806 -40.810 15.693 1.000 34.192 180 ASP BBB N 1
ATOM 4122 C CA . ASP B 1 180 ? 31.560 -40.568 14.251 1.000 35.001 180 ASP BBB CA 1
ATOM 4123 C C . ASP B 1 180 ? 30.185 -39.918 14.045 1.000 35.609 180 ASP BBB C 1
ATOM 4124 O O . ASP B 1 180 ? 29.978 -39.320 12.969 1.000 35.589 180 ASP BBB O 1
ATOM 4129 N N . SER B 1 181 ? 29.292 -39.987 15.039 1.000 35.447 181 SER BBB N 1
ATOM 4130 C CA . SER B 1 181 ? 27.931 -39.406 14.969 1.000 35.574 181 SER BBB CA 1
ATOM 4131 C C . SER B 1 181 ? 27.992 -37.887 15.223 1.000 35.013 181 SER BBB C 1
ATOM 4132 O O . SER B 1 181 ? 26.987 -37.213 14.973 1.000 35.471 181 SER BBB O 1
ATOM 4135 N N . LEU B 1 182 ? 29.126 -37.367 15.702 1.000 32.289 182 LEU BBB N 1
ATOM 4136 C CA . LEU B 1 182 ? 29.251 -35.942 16.086 1.000 32.005 182 LEU BBB CA 1
ATOM 4137 C C . LEU B 1 182 ? 29.441 -35.088 14.844 1.000 31.989 182 LEU BBB C 1
ATOM 4138 O O . LEU B 1 182 ? 30.124 -35.499 13.903 1.000 31.805 182 LEU BBB O 1
ATOM 4143 N N . PRO B 1 183 ? 28.909 -33.851 14.826 1.000 31.436 183 PRO BBB N 1
ATOM 4144 C CA . PRO B 1 183 ? 29.236 -32.910 13.769 1.000 31.491 183 PRO BBB CA 1
ATOM 4145 C C . PRO B 1 183 ? 30.673 -32.424 13.970 1.000 31.873 183 PRO BBB C 1
ATOM 4146 O O . PRO B 1 183 ? 31.299 -32.775 14.983 1.000 32.202 183 PRO BBB O 1
ATOM 4150 N N . GLN B 1 184 ? 31.190 -31.676 13.003 1.000 32.985 184 GLN BBB N 1
ATOM 4151 C CA . GLN B 1 184 ? 32.574 -31.161 13.052 1.000 33.808 184 GLN BBB CA 1
ATOM 4152 C C . GLN B 1 184 ? 32.533 -29.768 13.676 1.000 32.856 184 GLN BBB C 1
ATOM 4153 O O . GLN B 1 184 ? 31.488 -29.099 13.616 1.000 33.802 184 GLN BBB O 1
ATOM 4159 N N . GLY B 1 185 ? 33.622 -29.385 14.318 1.000 32.073 185 GLY BBB N 1
ATOM 4160 C CA . GLY B 1 185 ? 33.749 -28.102 15.009 1.000 31.482 185 GLY BBB CA 1
ATOM 4161 C C . GLY B 1 185 ? 35.180 -27.663 14.986 1.000 31.632 185 GLY BBB C 1
ATOM 4162 O O . GLY B 1 185 ? 35.940 -28.245 14.219 1.000 34.393 185 GLY BBB O 1
ATOM 4163 N N . SER B 1 186 ? 35.530 -26.671 15.793 1.000 30.244 186 SER BBB N 1
ATOM 4164 C CA A SER B 1 186 ? 36.881 -26.054 15.817 0.580 30.485 186 SER BBB CA 1
ATOM 4165 C CA B SER B 1 186 ? 36.878 -26.050 15.819 0.420 30.656 186 SER BBB CA 1
ATOM 4166 C C . SER B 1 186 ? 37.722 -26.665 16.942 1.000 30.537 186 SER BBB C 1
ATOM 4167 O O . SER B 1 186 ? 38.898 -26.261 17.091 1.000 32.838 186 SER BBB O 1
ATOM 4172 N N . GLY B 1 187 ? 37.146 -27.598 17.704 1.000 27.810 187 GLY BBB N 1
ATOM 4173 C CA . GLY B 1 187 ? 37.856 -28.283 18.790 1.000 27.631 187 GLY BBB CA 1
ATOM 4174 C C . GLY B 1 187 ? 36.885 -28.889 19.775 1.000 26.207 187 GLY BBB C 1
ATOM 4175 O O . GLY B 1 187 ? 35.652 -28.754 19.543 1.000 24.285 187 GLY BBB O 1
ATOM 4176 N N . TYR B 1 188 ? 37.422 -29.553 20.796 1.000 25.900 188 TYR BBB N 1
ATOM 4177 C CA . TYR B 1 188 ? 36.677 -30.306 21.840 1.000 25.420 188 TYR BBB CA 1
ATOM 4178 C C . TYR B 1 188 ? 37.057 -29.732 23.206 1.000 24.936 188 TYR BBB C 1
ATOM 4179 O O . TYR B 1 188 ? 37.971 -30.231 23.870 1.000 25.812 188 TYR BBB O 1
ATOM 4188 N N . PRO B 1 189 ? 36.413 -28.619 23.638 1.000 23.416 189 PRO BBB N 1
ATOM 4189 C CA . PRO B 1 189 ? 36.770 -27.941 24.884 1.000 23.051 189 PRO BBB CA 1
ATOM 4190 C C . PRO B 1 189 ? 36.527 -28.794 26.143 1.000 22.159 189 PRO BBB C 1
ATOM 4191 O O . PRO B 1 189 ? 37.285 -28.676 27.103 1.000 22.713 189 PRO BBB O 1
ATOM 4195 N N . PHE B 1 190 ? 35.493 -29.641 26.137 1.000 20.878 190 PHE BBB N 1
ATOM 4196 C CA . PHE B 1 190 ? 35.137 -30.448 27.322 1.000 20.107 190 PHE BBB CA 1
ATOM 4197 C C . PHE B 1 190 ? 34.606 -31.809 26.914 1.000 20.224 190 PHE BBB C 1
ATOM 4198 O O . PHE B 1 190 ? 33.954 -31.942 25.889 1.000 19.266 190 PHE BBB O 1
ATOM 4206 N N . LEU B 1 191 ? 34.876 -32.801 27.761 1.000 20.205 191 LEU BBB N 1
ATOM 4207 C CA . LEU B 1 191 ? 34.049 -34.012 27.877 1.000 20.869 191 LEU BBB CA 1
ATOM 4208 C C . LEU B 1 191 ? 33.475 -34.016 29.285 1.000 20.561 191 LEU BBB C 1
ATOM 4209 O O . LEU B 1 191 ? 34.254 -33.794 30.232 1.000 20.834 191 LEU BBB O 1
ATOM 4214 N N . ALA B 1 192 ? 32.177 -34.276 29.442 1.000 19.819 192 ALA BBB N 1
ATOM 4215 C CA . ALA B 1 192 ? 31.571 -34.320 30.785 1.000 20.463 192 ALA BBB CA 1
ATOM 4216 C C . ALA B 1 192 ? 30.852 -35.645 31.018 1.000 21.100 192 ALA BBB C 1
ATOM 4217 O O . ALA B 1 192 ? 30.450 -36.302 30.059 1.000 20.890 192 ALA BBB O 1
ATOM 4219 N N . LEU B 1 193 ? 30.724 -36.014 32.294 1.000 22.375 193 LEU BBB N 1
ATOM 4220 C CA . LEU B 1 193 ? 30.087 -37.271 32.751 1.000 24.804 193 LEU BBB CA 1
ATOM 4221 C C . LEU B 1 193 ? 29.118 -36.938 33.866 1.000 24.874 193 LEU BBB C 1
ATOM 4222 O O . LEU B 1 193 ? 29.490 -36.168 34.717 1.000 23.462 193 LEU BBB O 1
ATOM 4227 N N . ASP B 1 194 ? 27.974 -37.601 33.915 1.000 26.845 194 ASP BBB N 1
ATOM 4228 C CA . ASP B 1 194 ? 27.096 -37.579 35.111 1.000 29.254 194 ASP BBB CA 1
ATOM 4229 C C . ASP B 1 194 ? 27.493 -38.703 36.052 1.000 29.874 194 ASP BBB C 1
ATOM 4230 O O . ASP B 1 194 ? 27.804 -39.832 35.579 1.000 29.342 194 ASP BBB O 1
ATOM 4235 N N . LEU B 1 195 ? 27.512 -38.407 37.340 1.000 29.921 195 LEU BBB N 1
ATOM 4236 C CA . LEU B 1 195 ? 27.738 -39.401 38.405 1.000 30.996 195 LEU BBB CA 1
ATOM 4237 C C . LEU B 1 195 ? 26.539 -39.341 39.341 1.000 32.619 195 LEU BBB C 1
ATOM 4238 O O . LEU B 1 195 ? 25.860 -38.316 39.345 1.000 32.450 195 LEU BBB O 1
ATOM 4243 N N . GLY B 1 196 ? 26.267 -40.418 40.068 1.000 35.315 196 GLY BBB N 1
ATOM 4244 C CA . GLY B 1 196 ? 25.190 -40.422 41.070 1.000 39.181 196 GLY BBB CA 1
ATOM 4245 C C . GLY B 1 196 ? 24.267 -41.610 40.929 1.000 42.431 196 GLY BBB C 1
ATOM 4246 O O . GLY B 1 196 ? 24.332 -42.304 39.898 1.000 42.151 196 GLY BBB O 1
ATOM 4247 N N . ASN B 1 197 ? 23.423 -41.800 41.942 1.000 46.017 197 ASN BBB N 1
ATOM 4248 C CA . ASN B 1 197 ? 22.457 -42.919 42.059 1.000 48.770 197 ASN BBB CA 1
ATOM 4249 C C . ASN B 1 197 ? 21.133 -42.533 41.380 1.000 52.039 197 ASN BBB C 1
ATOM 4250 O O . ASN B 1 197 ? 20.404 -43.464 40.982 1.000 53.220 197 ASN BBB O 1
ATOM 4255 N N . TRP B 1 198 ? 20.836 -41.221 41.268 1.000 53.189 198 TRP BBB N 1
ATOM 4256 C CA . TRP B 1 198 ? 19.525 -40.670 40.808 1.000 55.207 198 TRP BBB CA 1
ATOM 4257 C C . TRP B 1 198 ? 19.705 -39.858 39.522 1.000 56.074 198 TRP BBB C 1
ATOM 4258 O O . TRP B 1 198 ? 18.895 -38.937 39.278 1.000 55.554 198 TRP BBB O 1
ATOM 4269 N N . THR B 1 199 ? 20.724 -40.211 38.738 1.000 56.596 199 THR BBB N 1
ATOM 4270 C CA . THR B 1 199 ? 20.953 -39.738 37.350 1.000 56.871 199 THR BBB CA 1
ATOM 4271 C C . THR B 1 199 ? 21.277 -40.959 36.482 1.000 57.661 199 THR BBB C 1
ATOM 4272 O O . THR B 1 199 ? 21.866 -41.928 37.015 1.000 58.447 199 THR BBB O 1
ATOM 4274 N N . GLU B 1 200 ? 20.870 -40.928 35.213 1.000 58.393 200 GLU BBB N 1
ATOM 4275 C CA . GLU B 1 200 ? 21.311 -41.895 34.171 1.000 57.655 200 GLU BBB CA 1
ATOM 4276 C C . GLU B 1 200 ? 22.754 -41.549 33.790 1.000 55.788 200 GLU BBB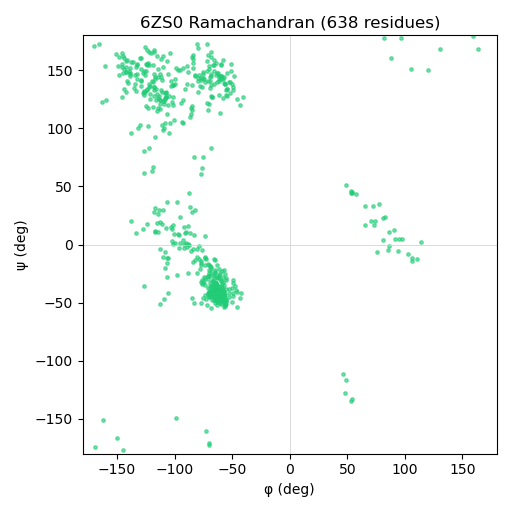 C 1
ATOM 4277 O O . GLU B 1 200 ? 23.097 -40.366 33.721 1.000 54.931 200 GLU BBB O 1
ATOM 4279 N N . PRO B 1 201 ? 23.651 -42.549 33.578 1.000 53.520 201 PRO BBB N 1
ATOM 4280 C CA . PRO B 1 201 ? 25.055 -42.276 33.229 1.000 50.389 201 PRO BBB CA 1
ATOM 4281 C C . PRO B 1 201 ? 25.281 -41.657 31.834 1.000 47.061 201 PRO BBB C 1
ATOM 4282 O O . PRO B 1 201 ? 25.638 -42.377 30.909 1.000 48.629 201 PRO BBB O 1
ATOM 4286 N N . ARG B 1 202 ? 25.127 -40.338 31.726 1.000 40.821 202 ARG BBB N 1
ATOM 4287 C CA . ARG B 1 202 ? 25.189 -39.585 30.450 1.000 37.078 202 ARG BBB CA 1
ATOM 4288 C C . ARG B 1 202 ? 26.634 -39.114 30.205 1.000 34.185 202 ARG BBB C 1
ATOM 4289 O O . ARG B 1 202 ? 27.285 -38.621 31.175 1.000 34.801 202 ARG BBB O 1
ATOM 4291 N N . ALA B 1 203 ? 27.127 -39.304 28.981 1.000 30.557 203 ALA BBB N 1
ATOM 4292 C CA . ALA B 1 203 ? 28.424 -38.812 28.471 1.000 28.642 203 ALA BBB CA 1
ATOM 4293 C C . ALA B 1 203 ? 28.158 -37.663 27.497 1.000 27.659 203 ALA BBB C 1
ATOM 4294 O O . ALA B 1 203 ? 27.333 -37.855 26.588 1.000 27.360 203 ALA BBB O 1
ATOM 4296 N N . LYS B 1 204 ? 28.845 -36.539 27.677 1.000 26.587 204 LYS BBB N 1
ATOM 4297 C CA . LYS B 1 204 ? 28.573 -35.257 26.971 1.000 26.241 204 LYS BBB CA 1
ATOM 4298 C C . LYS B 1 204 ? 29.854 -34.772 26.311 1.000 24.510 204 LYS BBB C 1
ATOM 4299 O O . LYS B 1 204 ? 30.897 -34.730 27.004 1.000 25.462 204 LYS BBB O 1
ATOM 4305 N N . VAL B 1 205 ? 29.795 -34.448 25.018 1.000 22.359 205 VAL BBB N 1
ATOM 4306 C CA . VAL B 1 205 ? 30.941 -33.888 24.275 1.000 21.431 205 VAL BBB CA 1
ATOM 4307 C C . VAL B 1 205 ? 30.627 -32.458 23.870 1.000 20.067 205 VAL BBB C 1
ATOM 4308 O O . VAL B 1 205 ? 29.576 -32.231 23.290 1.000 18.471 205 VAL BBB O 1
ATOM 4312 N N . TYR B 1 206 ? 31.527 -31.551 24.196 1.000 19.455 206 TYR BBB N 1
ATOM 4313 C CA . TYR B 1 206 ? 31.424 -30.122 23.836 1.000 19.911 206 TYR BBB CA 1
ATOM 4314 C C . TYR B 1 206 ? 32.300 -29.880 22.623 1.000 20.662 206 TYR BBB C 1
ATOM 4315 O O . TYR B 1 206 ? 33.443 -30.441 22.580 1.000 21.862 206 TYR BBB O 1
ATOM 4324 N N . LEU B 1 207 ? 31.766 -29.081 21.695 1.000 20.637 207 LEU BBB N 1
ATOM 4325 C CA . LEU B 1 207 ? 32.418 -28.621 20.447 1.000 22.130 207 LEU BBB CA 1
ATOM 4326 C C . LEU B 1 207 ? 32.525 -27.103 20.487 1.000 22.264 207 LEU BBB C 1
ATOM 4327 O O . LEU B 1 207 ? 31.569 -26.442 20.900 1.000 20.505 207 LEU BBB O 1
ATOM 4332 N N . ARG B 1 208 ? 33.679 -26.596 20.102 1.000 22.834 208 ARG BBB N 1
ATOM 4333 C CA A ARG B 1 208 ? 33.903 -25.153 19.883 0.460 23.152 208 ARG BBB CA 1
ATOM 4334 C CA B ARG B 1 208 ? 33.927 -25.156 19.876 0.540 23.293 208 ARG BBB CA 1
ATOM 4335 C C . ARG B 1 208 ? 33.454 -24.823 18.450 1.000 22.785 208 ARG BBB C 1
ATOM 4336 O O . ARG B 1 208 ? 33.673 -25.665 17.542 1.000 21.975 208 ARG BBB O 1
ATOM 4351 N N . HIS B 1 209 ? 32.813 -23.681 18.248 1.000 21.333 209 HIS BBB N 1
ATOM 4352 C CA . HIS B 1 209 ? 32.370 -23.252 16.898 1.000 21.154 209 HIS BBB CA 1
ATOM 4353 C C . HIS B 1 209 ? 32.794 -21.814 16.692 1.000 22.364 209 HIS BBB C 1
ATOM 4354 O O . HIS B 1 209 ? 32.119 -20.946 17.216 1.000 22.804 209 HIS BBB O 1
ATOM 4361 N N . ASP B 1 210 ? 33.888 -21.590 15.981 1.000 23.388 210 ASP BBB N 1
ATOM 4362 C CA . ASP B 1 210 ? 34.374 -20.235 15.632 1.000 24.669 210 ASP BBB CA 1
ATOM 4363 C C . ASP B 1 210 ? 33.471 -19.683 14.521 1.000 23.135 210 ASP BBB C 1
ATOM 4364 O O . ASP B 1 210 ? 33.040 -20.463 13.653 1.000 23.042 210 ASP BBB O 1
ATOM 4369 N N . ASN B 1 211 ? 33.180 -18.399 14.540 1.000 22.869 211 ASN BBB N 1
ATOM 4370 C CA . ASN B 1 211 ? 32.425 -17.715 13.462 1.000 22.716 211 ASN BBB CA 1
ATOM 4371 C C . ASN B 1 211 ? 31.112 -18.425 13.195 1.000 20.799 211 ASN BBB C 1
ATOM 4372 O O . ASN B 1 211 ? 30.741 -18.585 12.022 1.000 20.289 211 ASN BBB O 1
ATOM 4377 N N . LEU B 1 212 ? 30.378 -18.796 14.242 1.000 19.510 212 LEU BBB N 1
ATOM 4378 C CA . LEU B 1 212 ? 29.077 -19.466 14.056 1.000 18.956 212 LEU BBB CA 1
ATOM 4379 C C . LEU B 1 212 ? 28.054 -18.500 13.474 1.000 18.331 212 LEU BBB C 1
ATOM 4380 O O . LEU B 1 212 ? 28.061 -17.330 13.817 1.000 18.161 212 LEU BBB O 1
ATOM 4385 N N . THR B 1 213 ? 27.178 -19.027 12.618 1.000 17.617 213 THR BBB N 1
ATOM 4386 C CA . THR B 1 213 ? 26.020 -18.312 12.061 1.000 17.320 213 THR BBB CA 1
ATOM 4387 C C . THR B 1 213 ? 24.736 -19.006 12.483 1.000 17.008 213 THR BBB C 1
ATOM 4388 O O . THR B 1 213 ? 24.783 -20.177 12.945 1.000 15.822 213 THR BBB O 1
ATOM 4392 N N . ALA B 1 214 ? 23.610 -18.319 12.312 1.000 17.959 214 ALA BBB N 1
ATOM 4393 C CA . ALA B 1 214 ? 22.279 -18.879 12.618 1.000 18.771 214 ALA BBB CA 1
ATOM 4394 C C . ALA B 1 214 ? 22.063 -20.145 11.796 1.000 19.099 214 ALA BBB C 1
ATOM 4395 O O . ALA B 1 214 ? 21.596 -21.137 12.370 1.000 18.692 214 ALA BBB O 1
ATOM 4397 N N . GLY B 1 215 ? 22.385 -20.086 10.498 1.000 20.000 215 GLY BBB N 1
ATOM 4398 C CA . GLY B 1 215 ? 22.226 -21.237 9.593 1.000 20.435 215 GLY BBB CA 1
ATOM 4399 C C . GLY B 1 215 ? 23.057 -22.413 10.040 1.000 20.091 215 GLY BBB C 1
ATOM 4400 O O . GLY B 1 215 ? 22.538 -23.530 10.130 1.000 20.453 215 GLY BBB O 1
ATOM 4401 N N . ARG B 1 216 ? 24.331 -22.191 10.304 1.000 19.790 216 ARG BBB N 1
ATOM 4402 C CA . ARG B 1 216 ? 25.199 -23.290 10.795 1.000 20.092 216 ARG BBB CA 1
ATOM 4403 C C . ARG B 1 216 ? 24.623 -23.865 12.103 1.000 19.239 216 ARG BBB C 1
ATOM 4404 O O . ARG B 1 216 ? 24.661 -25.100 12.295 1.000 18.486 216 ARG BBB O 1
ATOM 4412 N N . ALA B 1 217 ? 24.184 -23.009 13.027 1.000 18.570 217 ALA BBB N 1
ATOM 4413 C CA . ALA B 1 217 ? 23.584 -23.444 14.316 1.000 19.412 217 ALA BBB CA 1
ATOM 4414 C C . ALA B 1 217 ? 22.399 -24.391 14.067 1.000 20.173 217 ALA BBB C 1
ATOM 4415 O O . ALA B 1 217 ? 22.305 -25.413 14.738 1.000 20.834 217 ALA BBB O 1
ATOM 4417 N N . ALA B 1 218 ? 21.508 -24.028 13.155 1.000 21.683 218 ALA BBB N 1
ATOM 4418 C CA . ALA B 1 218 ? 20.331 -24.855 12.790 1.000 23.541 218 ALA BBB CA 1
ATOM 4419 C C . ALA B 1 218 ? 20.792 -26.194 12.214 1.000 24.830 218 ALA BBB C 1
ATOM 4420 O O . ALA B 1 218 ? 20.173 -27.220 12.537 1.000 24.932 218 ALA BBB O 1
ATOM 4422 N N . ARG B 1 219 ? 21.842 -26.179 11.388 1.000 26.273 219 ARG BBB N 1
ATOM 4423 C CA . ARG B 1 219 ? 22.420 -27.399 10.756 1.000 28.407 219 ARG BBB CA 1
ATOM 4424 C C . ARG B 1 219 ? 22.957 -28.303 11.868 1.000 27.714 219 ARG BBB C 1
ATOM 4425 O O . ARG B 1 219 ? 22.720 -29.517 11.809 1.000 27.835 219 ARG BBB O 1
ATOM 4433 N N . LEU B 1 220 ? 23.638 -27.739 12.869 1.000 26.598 220 LEU BBB N 1
ATOM 4434 C CA . LEU B 1 220 ? 24.212 -28.529 13.991 1.000 27.678 220 LEU BBB CA 1
ATOM 4435 C C . LEU B 1 220 ? 23.079 -29.196 14.780 1.000 28.680 220 LEU BBB C 1
ATOM 4436 O O . LEU B 1 220 ? 23.329 -30.247 15.361 1.000 29.126 220 LEU BBB O 1
ATOM 4441 N N . SER B 1 221 ? 21.888 -28.600 14.793 1.000 30.511 221 SER BBB N 1
ATOM 4442 C CA . SER B 1 221 ? 20.733 -29.029 15.615 1.000 33.358 221 SER BBB CA 1
ATOM 4443 C C . SER B 1 221 ? 19.816 -29.994 14.840 1.000 37.100 221 SER BBB C 1
ATOM 4444 O O . SER B 1 221 ? 18.766 -30.370 15.415 1.000 39.751 221 SER BBB O 1
ATOM 4447 N N . ARG B 1 222 ? 20.187 -30.392 13.612 1.000 39.726 222 ARG BBB N 1
ATOM 4448 C CA . ARG B 1 222 ? 19.311 -31.170 12.677 1.000 42.272 222 ARG BBB CA 1
ATOM 4449 C C . ARG B 1 222 ? 19.459 -32.676 12.942 1.000 44.362 222 ARG BBB C 1
ATOM 4450 O O . ARG B 1 222 ? 19.571 -33.444 11.963 1.000 48.626 222 ARG BBB O 1
ATOM 4452 N N . THR B 1 223 ? 19.450 -33.081 14.211 1.000 42.492 223 THR BBB N 1
ATOM 4453 C CA . THR B 1 223 ? 19.319 -34.488 14.665 1.000 43.645 223 THR BBB CA 1
ATOM 4454 C C . THR B 1 223 ? 18.150 -34.588 15.658 1.000 42.878 223 THR BBB C 1
ATOM 4455 O O . THR B 1 223 ? 17.650 -33.535 16.098 1.000 43.231 223 THR BBB O 1
ATOM 4459 N N . ASP B 1 224 ? 17.760 -35.817 16.006 1.000 42.083 224 ASP BBB N 1
ATOM 4460 C CA . ASP B 1 224 ? 16.668 -36.139 16.965 1.000 41.102 224 ASP BBB CA 1
ATOM 4461 C C . ASP B 1 224 ? 17.185 -35.909 18.393 1.000 39.141 224 ASP BBB C 1
ATOM 4462 O O . ASP B 1 224 ? 17.324 -36.887 19.158 1.000 38.420 224 ASP BBB O 1
ATOM 4467 N N . SER B 1 225 ? 17.480 -34.655 18.738 1.000 36.060 225 SER BBB N 1
ATOM 4468 C CA . SER B 1 225 ? 18.201 -34.294 19.985 1.000 33.966 225 SER BBB CA 1
ATOM 4469 C C . SER B 1 225 ? 17.505 -33.131 20.705 1.000 33.073 225 SER BBB C 1
ATOM 4470 O O . SER B 1 225 ? 18.112 -32.600 21.651 1.000 32.443 225 SER BBB O 1
ATOM 4473 N N . GLY B 1 226 ? 16.297 -32.750 20.264 1.000 32.618 226 GLY BBB N 1
ATOM 44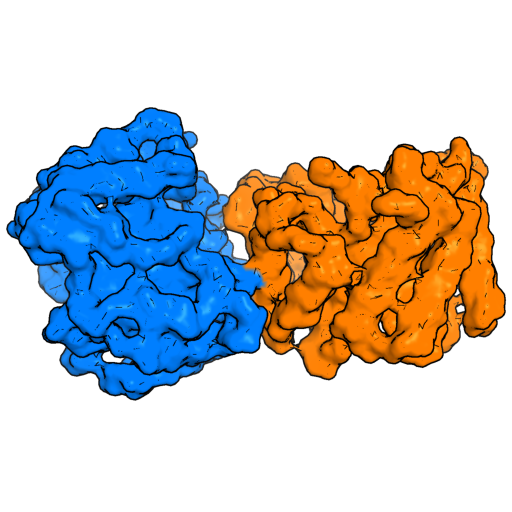74 C CA . GLY B 1 226 ? 15.298 -32.074 21.115 1.000 32.029 226 GLY BBB CA 1
ATOM 4475 C C . GLY B 1 226 ? 14.989 -30.638 20.728 1.000 31.425 226 GLY BBB C 1
ATOM 4476 O O . GLY B 1 226 ? 14.159 -30.058 21.419 1.000 31.312 226 GLY BBB O 1
ATOM 4477 N N . LEU B 1 227 ? 15.569 -30.093 19.652 1.000 31.000 227 LEU BBB N 1
ATOM 4478 C CA . LEU B 1 227 ? 15.331 -28.681 19.231 1.000 30.928 227 LEU BBB CA 1
ATOM 4479 C C . LEU B 1 227 ? 14.869 -28.621 17.767 1.000 32.148 227 LEU BBB C 1
ATOM 4480 O O . LEU B 1 227 ? 15.394 -29.393 16.956 1.000 34.160 227 LEU BBB O 1
ATOM 4485 N N . VAL B 1 228 ? 13.992 -27.664 17.451 1.000 32.615 228 VAL BBB N 1
ATOM 4486 C CA . VAL B 1 228 ? 13.503 -27.276 16.086 1.000 32.851 228 VAL BBB CA 1
ATOM 4487 C C . VAL B 1 228 ? 14.487 -26.279 15.444 1.000 32.210 228 VAL BBB C 1
ATOM 4488 O O . VAL B 1 228 ? 14.692 -25.173 15.95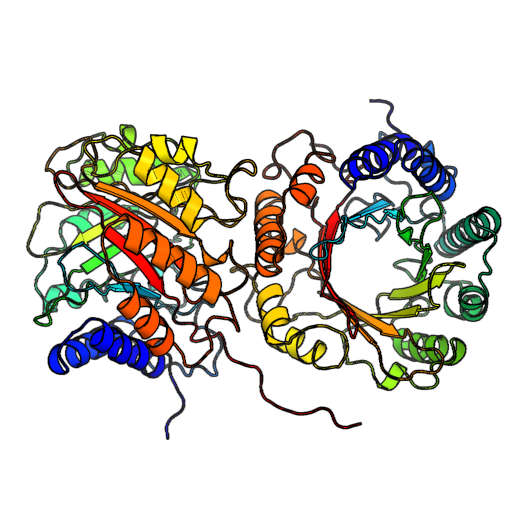7 1.000 30.536 228 VAL BBB O 1
ATOM 4492 N N . PRO B 1 229 ? 15.099 -26.611 14.282 1.000 31.540 229 PRO BBB N 1
ATOM 4493 C CA . PRO B 1 229 ? 16.025 -25.697 13.598 1.000 30.543 229 PRO BBB CA 1
ATOM 4494 C C . PRO B 1 229 ? 15.629 -24.203 13.508 1.000 30.169 229 PRO BBB C 1
ATOM 4495 O O . PRO B 1 229 ? 16.485 -23.354 13.753 1.000 27.985 229 PRO BBB O 1
ATOM 4499 N N . THR B 1 230 ? 14.385 -23.871 13.144 1.000 29.983 230 THR BBB N 1
ATOM 4500 C CA . THR B 1 230 ? 13.963 -22.444 12.980 1.000 30.212 230 THR BBB CA 1
ATOM 4501 C C . THR B 1 230 ? 14.035 -21.719 14.343 1.000 28.738 230 THR BBB C 1
ATOM 4502 O O . THR B 1 230 ? 14.354 -20.518 14.357 1.000 28.639 230 THR BBB O 1
ATOM 4506 N N . ALA B 1 231 ? 13.749 -22.423 15.440 1.000 26.127 231 ALA BBB N 1
ATOM 4507 C CA . ALA B 1 231 ? 13.818 -21.885 16.812 1.000 25.567 231 ALA BBB CA 1
ATOM 4508 C C . ALA B 1 231 ? 15.283 -21.743 17.236 1.000 23.231 231 ALA BBB C 1
ATOM 4509 O O . ALA B 1 231 ? 15.588 -20.829 18.007 1.000 22.631 231 ALA BBB O 1
ATOM 4511 N N . VAL B 1 232 ? 16.161 -22.648 16.792 1.000 21.065 232 VAL BBB N 1
ATOM 4512 C CA . VAL B 1 232 ? 17.617 -22.527 17.086 1.000 19.227 232 VAL BBB CA 1
ATOM 4513 C C . VAL B 1 232 ? 18.108 -21.266 16.367 1.000 18.718 232 VAL BBB C 1
ATOM 4514 O O . VAL B 1 232 ? 18.868 -20.478 16.978 1.000 17.144 232 VAL BBB O 1
ATOM 4518 N N . GLU B 1 233 ? 17.681 -21.040 15.119 1.000 19.106 233 GLU BBB N 1
ATOM 4519 C CA . GLU B 1 233 ? 18.043 -19.795 14.382 1.000 20.006 233 GLU BBB CA 1
ATOM 4520 C C . GLU B 1 233 ? 17.541 -18.567 15.162 1.000 18.405 233 GLU BBB C 1
ATOM 4521 O O . GLU B 1 233 ? 18.316 -17.579 15.303 1.000 18.587 233 GLU BBB O 1
ATOM 4527 N N . GLY B 1 234 ? 16.307 -18.604 15.640 1.000 17.540 234 GLY BBB N 1
ATOM 4528 C CA . GLY B 1 234 ? 15.750 -17.450 16.361 1.000 17.057 234 GLY BBB CA 1
ATOM 4529 C C . GLY B 1 234 ? 16.537 -17.201 17.633 1.000 15.881 234 GLY BBB C 1
ATOM 4530 O O . GLY B 1 234 ? 16.776 -16.044 17.949 1.000 15.933 234 GLY BBB O 1
ATOM 4531 N N . PHE B 1 235 ? 16.888 -18.254 18.361 1.000 15.373 235 PHE BBB N 1
ATOM 4532 C CA . PHE B 1 235 ? 17.707 -18.164 19.599 1.000 14.885 235 PHE BBB CA 1
ATOM 4533 C C . PHE B 1 235 ? 19.042 -17.507 19.282 1.000 14.687 235 PHE BBB C 1
ATOM 4534 O O . PHE B 1 235 ? 19.510 -16.618 19.999 1.000 13.899 235 PHE BBB O 1
ATOM 4542 N N . PHE B 1 236 ? 19.708 -17.978 18.232 1.000 14.733 236 PHE BBB N 1
ATOM 4543 C CA . PHE B 1 236 ? 20.999 -17.410 17.816 1.000 15.570 236 PHE BBB CA 1
ATOM 4544 C C . PHE B 1 236 ? 20.870 -15.886 17.608 1.000 15.535 236 PHE BBB C 1
ATOM 4545 O O . PHE B 1 236 ? 21.681 -15.126 18.130 1.000 15.519 236 PHE BBB O 1
ATOM 4553 N N A ARG B 1 237 ? 19.864 -15.481 16.825 0.530 16.230 237 ARG BBB N 1
ATOM 4554 N N B ARG B 1 237 ? 19.866 -15.444 16.864 0.470 16.008 237 ARG BBB N 1
ATOM 4555 C CA A ARG B 1 237 ? 19.577 -14.064 16.481 0.530 16.799 237 ARG BBB CA 1
ATOM 4556 C CA B ARG B 1 237 ? 19.712 -14.009 16.526 0.470 16.428 237 ARG BBB CA 1
ATOM 4557 C C A ARG B 1 237 ? 19.361 -13.267 17.773 0.530 15.940 237 ARG BBB C 1
ATOM 4558 C C B ARG B 1 237 ? 19.340 -13.212 17.781 0.470 15.764 237 ARG BBB C 1
ATOM 4559 O O A ARG B 1 237 ? 19.982 -12.226 17.935 0.530 16.025 237 ARG BBB O 1
ATOM 4560 O O B ARG B 1 237 ? 19.821 -12.086 17.923 0.470 15.855 237 ARG BBB O 1
ATOM 4575 N N . THR B 1 238 ? 18.509 -13.760 18.661 1.000 15.439 238 THR BBB N 1
ATOM 4576 C CA . THR B 1 238 ? 18.129 -13.031 19.895 1.000 14.950 238 THR BBB CA 1
ATOM 4577 C C . THR B 1 238 ? 19.366 -12.889 20.783 1.000 14.884 238 THR BBB C 1
ATOM 4578 O O . THR B 1 238 ? 19.627 -11.784 21.286 1.000 14.666 238 THR BBB O 1
ATOM 4582 N N . ALA B 1 239 ? 20.097 -13.976 21.005 1.000 14.472 239 ALA BBB N 1
ATOM 4583 C CA . ALA B 1 239 ? 21.263 -13.981 21.916 1.000 14.841 239 ALA BBB CA 1
ATOM 4584 C C . ALA B 1 239 ? 22.430 -13.146 21.365 1.000 15.332 239 ALA BBB C 1
ATOM 4585 O O . ALA B 1 239 ? 23.073 -12.448 22.166 1.000 14.929 239 ALA BBB O 1
ATOM 4587 N N . ALA B 1 240 ? 22.733 -13.256 20.062 1.000 16.565 240 ALA BBB N 1
ATOM 4588 C CA . ALA B 1 240 ? 23.866 -12.556 19.400 1.000 17.956 240 ALA BBB CA 1
ATOM 4589 C C . ALA B 1 240 ? 23.566 -11.069 19.206 1.000 18.059 240 ALA BBB C 1
ATOM 4590 O O . ALA B 1 240 ? 24.517 -10.268 19.175 1.000 18.284 240 ALA BBB O 1
ATOM 4592 N N . GLY B 1 241 ? 22.300 -10.708 19.012 1.000 18.803 241 GLY BBB N 1
ATOM 4593 C CA . GLY B 1 241 ? 21.876 -9.315 18.835 1.000 20.291 241 GLY BBB CA 1
ATOM 4594 C C . GLY B 1 241 ? 22.076 -8.817 17.413 1.000 22.249 241 GLY BBB C 1
ATOM 4595 O O . GLY B 1 241 ? 22.602 -9.537 16.558 1.000 21.803 241 GLY BBB O 1
ATOM 4596 N N . PRO B 1 242 ? 21.669 -7.559 17.160 1.000 25.038 242 PRO BBB N 1
ATOM 4597 C CA . PRO B 1 242 ? 21.590 -7.012 15.800 1.000 27.881 242 PRO BBB CA 1
ATOM 4598 C C . PRO B 1 242 ? 22.968 -6.685 15.216 1.000 30.017 242 PRO BBB C 1
ATOM 4599 O O . PRO B 1 242 ? 23.126 -6.704 14.009 1.000 30.407 242 PRO BBB O 1
ATOM 4603 N N . GLY B 1 243 ? 23.919 -6.379 16.088 1.000 31.989 243 GLY BBB N 1
ATOM 4604 C CA . GLY B 1 243 ? 25.263 -5.936 15.707 1.000 35.148 243 GLY BBB CA 1
ATOM 4605 C C . GLY B 1 243 ? 26.102 -7.097 15.256 1.000 37.139 243 GLY BBB C 1
ATOM 4606 O O . GLY B 1 243 ? 27.165 -6.846 14.636 1.000 41.378 243 GLY BBB O 1
ATOM 4607 N N . SER B 1 244 ? 25.664 -8.331 15.533 1.000 38.179 244 SER BBB N 1
ATOM 4608 C CA . SER B 1 244 ? 26.477 -9.547 15.292 1.000 41.058 244 SER BBB CA 1
ATOM 4609 C C . SER B 1 244 ? 27.139 -9.386 13.929 1.000 43.722 244 SER BBB C 1
ATOM 4610 O O . SER B 1 244 ? 26.412 -9.202 12.931 1.000 46.272 244 SER BBB O 1
ATOM 4613 N N . ASP B 1 245 ? 28.469 -9.404 13.915 1.000 45.906 245 ASP BBB N 1
ATOM 4614 C CA . ASP B 1 245 ? 29.311 -9.205 12.709 1.000 46.997 245 ASP BBB CA 1
ATOM 4615 C C . ASP B 1 245 ? 28.821 -10.098 11.565 1.000 47.171 245 ASP BBB C 1
ATOM 4616 O O . ASP B 1 245 ? 28.567 -11.290 11.824 1.000 46.842 245 ASP BBB O 1
ATOM 4621 N N . ALA B 1 246 ? 28.724 -9.547 10.349 1.000 47.799 246 ALA BBB N 1
ATOM 4622 C CA . ALA B 1 246 ? 28.767 -10.326 9.089 1.000 48.208 246 ALA BBB CA 1
ATOM 4623 C C . ALA B 1 246 ? 30.002 -11.231 9.172 1.000 47.948 246 ALA BBB C 1
ATOM 4624 O O . ALA B 1 246 ? 31.017 -10.753 9.693 1.000 51.752 246 ALA BBB O 1
ATOM 4626 N N . GLY B 1 247 ? 29.902 -12.493 8.741 1.000 45.726 247 GLY BBB N 1
ATOM 4627 C CA . GLY B 1 247 ? 30.999 -13.478 8.836 1.000 41.857 247 GLY BBB CA 1
ATOM 4628 C C . GLY B 1 247 ? 30.903 -14.341 10.087 1.000 38.842 247 GLY BBB C 1
ATOM 4629 O O . GLY B 1 247 ? 31.815 -15.143 10.294 1.000 39.172 247 GLY BBB O 1
ATOM 4630 N N . GLY B 1 248 ? 29.832 -14.200 10.882 1.000 34.591 248 GLY BBB N 1
ATOM 4631 C CA . GLY B 1 248 ? 29.558 -15.072 12.044 1.000 32.403 248 GLY BBB CA 1
ATOM 4632 C C . GLY B 1 248 ? 30.036 -14.455 13.344 1.000 30.642 248 GLY BBB C 1
ATOM 4633 O O . GLY B 1 248 ? 30.616 -13.365 13.303 1.000 30.989 248 GLY BBB O 1
ATOM 4634 N N . LEU B 1 249 ? 29.801 -15.127 14.468 1.000 29.421 249 LEU BBB N 1
ATOM 4635 C CA . LEU B 1 249 ? 30.189 -14.618 15.816 1.000 29.820 249 LEU BBB CA 1
ATOM 4636 C C . LEU B 1 249 ? 31.702 -14.688 15.949 1.000 31.787 249 LEU BBB C 1
ATOM 4637 O O . LEU B 1 249 ? 32.210 -15.814 15.979 1.000 34.146 249 LEU BBB O 1
ATOM 4642 N N . ASP B 1 250 ? 32.378 -13.537 16.078 1.000 32.551 250 ASP BBB N 1
ATOM 4643 C CA . ASP B 1 250 ? 33.847 -13.451 16.361 1.000 34.172 250 ASP BBB CA 1
ATOM 4644 C C . ASP B 1 250 ? 34.090 -12.837 17.757 1.000 32.790 250 ASP BBB C 1
ATOM 4645 O O . ASP B 1 250 ? 35.148 -12.262 17.997 1.000 34.548 250 ASP BBB O 1
ATOM 4650 N N . GLY B 1 251 ? 33.181 -13.028 18.688 1.000 32.273 251 GLY BBB N 1
ATOM 4651 C CA . GLY B 1 251 ? 33.547 -13.037 20.116 1.000 30.507 251 GLY BBB CA 1
ATOM 4652 C C . GLY B 1 251 ? 34.294 -14.319 20.410 1.000 28.429 251 GLY BBB C 1
ATOM 4653 O O . GLY B 1 251 ? 34.745 -15.016 19.438 1.000 26.026 251 GLY BBB O 1
ATOM 4654 N N . ARG B 1 252 ? 34.370 -14.709 21.669 1.000 27.888 252 ARG BBB N 1
ATOM 4655 C CA . ARG B 1 252 ? 34.848 -16.061 22.004 1.000 27.683 252 ARG BBB CA 1
ATOM 4656 C C . ARG B 1 252 ? 33.873 -17.007 21.313 1.000 26.516 252 ARG BBB C 1
ATOM 4657 O O . ARG B 1 252 ? 32.759 -16.629 21.016 1.000 27.582 252 ARG BBB O 1
ATOM 4665 N N . PRO B 1 253 ? 34.288 -18.221 20.983 1.000 26.677 253 PRO BBB N 1
ATOM 4666 C CA . PRO B 1 253 ? 33.419 -19.099 20.221 1.000 25.816 253 PRO BBB CA 1
ATOM 4667 C C . PRO B 1 253 ? 32.113 -19.438 20.969 1.000 23.699 253 PRO BBB C 1
ATOM 4668 O O . PRO B 1 253 ? 32.062 -19.502 22.225 1.000 22.706 253 PRO BBB O 1
ATOM 4672 N N . ALA B 1 254 ? 31.050 -19.615 20.190 1.000 21.158 254 ALA BBB N 1
ATOM 4673 C CA . ALA B 1 254 ? 29.906 -20.461 20.584 1.000 19.057 254 ALA BBB CA 1
ATOM 4674 C C . ALA B 1 254 ? 30.387 -21.885 20.861 1.000 18.619 254 ALA BBB C 1
ATOM 4675 O O . ALA B 1 254 ? 31.488 -22.321 20.385 1.000 18.256 254 ALA BBB O 1
ATOM 4677 N N . GLN B 1 255 ? 29.611 -22.635 21.624 1.000 17.316 255 GLN BBB N 1
ATOM 4678 C CA . GLN B 1 255 ? 29.863 -24.056 21.862 1.000 17.834 255 GLN BBB CA 1
ATOM 4679 C C . GLN B 1 255 ? 28.583 -24.840 21.675 1.000 16.893 255 GLN BBB C 1
ATOM 4680 O O . GLN B 1 255 ? 27.491 -24.253 21.790 1.000 15.900 255 GLN BBB O 1
ATOM 4686 N N . SER B 1 256 ? 28.718 -26.114 21.357 1.000 16.768 256 SER BBB N 1
ATOM 4687 C CA . SER B 1 256 ? 27.595 -27.072 21.405 1.000 17.123 256 SER BBB CA 1
ATOM 4688 C C . SER B 1 256 ? 27.964 -28.202 22.350 1.000 18.075 256 SER BBB C 1
ATOM 4689 O O . SER B 1 256 ? 29.168 -28.481 22.503 1.000 18.728 256 SER BBB O 1
ATOM 4692 N N . CYS B 1 257 ? 26.951 -28.837 22.909 1.000 18.875 257 CYS BBB N 1
ATOM 4693 C CA . CYS B 1 257 ? 27.076 -30.041 23.754 1.000 20.145 257 CYS BBB CA 1
ATOM 4694 C C . CYS B 1 257 ? 26.235 -31.121 23.084 1.000 20.242 257 CYS BBB C 1
ATOM 4695 O O . CYS B 1 257 ? 25.124 -30.795 22.623 1.000 19.499 257 CYS BBB O 1
ATOM 4698 N N . HIS B 1 258 ? 26.745 -32.352 23.023 1.000 20.156 258 HIS BBB N 1
ATOM 4699 C CA . HIS B 1 258 ? 26.083 -33.540 22.432 1.000 21.185 258 HIS BBB CA 1
ATOM 4700 C C . HIS B 1 258 ? 26.026 -34.607 23.512 1.000 21.525 258 HIS BBB C 1
ATOM 4701 O O . HIS B 1 258 ? 27.085 -34.978 23.962 1.000 21.896 258 HIS BBB O 1
ATOM 4708 N N . SER B 1 259 ? 24.834 -35.021 23.930 1.000 22.951 259 SER BBB N 1
ATOM 4709 C CA . SER B 1 259 ? 24.613 -35.946 25.071 1.000 24.580 259 SER BBB CA 1
ATOM 4710 C C . SER B 1 259 ? 24.329 -37.357 24.565 1.000 25.570 259 SER BBB C 1
ATOM 4711 O O . SER B 1 259 ? 23.376 -37.520 23.786 1.000 24.600 259 SER BBB O 1
ATOM 4714 N N . PHE B 1 260 ? 25.084 -38.333 25.070 1.000 26.568 260 PHE BBB N 1
ATOM 4715 C CA . PHE B 1 260 ? 24.865 -39.782 24.863 1.000 28.792 260 PHE BBB CA 1
ATOM 4716 C C . PHE B 1 260 ? 24.251 -40.360 26.137 1.000 30.977 260 PHE BBB C 1
ATOM 4717 O O . PHE B 1 260 ? 24.971 -40.444 27.151 1.000 32.431 260 PHE BBB O 1
ATOM 4725 N N . THR B 1 261 ? 22.950 -40.654 26.117 1.000 33.453 261 THR BBB N 1
ATOM 4726 C CA . THR B 1 261 ? 22.165 -40.949 27.344 1.000 35.764 261 THR BBB CA 1
ATOM 4727 C C . THR B 1 261 ? 21.870 -42.451 27.436 1.000 37.992 261 THR BBB C 1
ATOM 4728 O O . THR B 1 261 ? 21.987 -42.988 28.538 1.000 39.892 261 THR BBB O 1
ATOM 4732 N N . ASP B 1 262 ? 21.513 -43.104 26.330 1.000 39.848 262 ASP BBB N 1
ATOM 4733 C CA . ASP B 1 262 ? 21.137 -44.548 26.332 1.000 40.814 262 ASP BBB CA 1
ATOM 4734 C C . ASP B 1 262 ? 22.406 -45.401 26.354 1.000 40.450 262 ASP BBB C 1
ATOM 4735 O O . ASP B 1 262 ? 23.318 -45.197 25.552 1.000 38.422 262 ASP BBB O 1
ATOM 4740 N N . PRO B 1 263 ? 22.503 -46.410 27.255 1.000 40.798 263 PRO BBB N 1
ATOM 4741 C CA . PRO B 1 263 ? 23.702 -47.237 27.323 1.000 40.676 263 PRO BBB CA 1
ATOM 4742 C C . PRO B 1 263 ? 23.896 -47.956 25.979 1.000 39.976 263 PRO BBB C 1
ATOM 4743 O O . PRO B 1 263 ? 22.930 -48.538 25.480 1.000 39.505 263 PRO BBB O 1
ATOM 4747 N N . GLY B 1 264 ? 25.099 -47.854 25.407 1.000 37.868 264 GLY BBB N 1
ATOM 4748 C CA . GLY B 1 264 ? 25.481 -48.560 24.174 1.000 38.362 264 GLY BBB CA 1
ATOM 4749 C C . GLY B 1 264 ? 25.083 -47.804 22.917 1.000 38.071 264 GLY BBB C 1
ATOM 4750 O O . GLY B 1 264 ? 25.452 -48.274 21.816 1.000 38.022 264 GLY BBB O 1
ATOM 4751 N N . ALA B 1 265 ? 24.369 -46.680 23.060 1.000 37.244 265 ALA BBB N 1
ATOM 4752 C CA . ALA B 1 265 ? 23.876 -45.854 21.934 1.000 37.346 265 ALA BBB CA 1
ATOM 4753 C C . ALA B 1 265 ? 25.080 -45.212 21.254 1.000 36.357 265 ALA BBB C 1
ATOM 4754 O O . ALA B 1 265 ? 26.034 -44.875 21.971 1.000 35.912 265 ALA BBB O 1
ATOM 4756 N N . GLU B 1 266 ? 25.030 -45.053 19.932 1.000 36.194 266 GLU BBB N 1
ATOM 4757 C CA . GLU B 1 266 ? 26.135 -44.462 19.127 1.000 36.084 266 GLU BBB CA 1
ATOM 4758 C C . GLU B 1 266 ? 25.784 -43.042 18.654 1.000 35.719 266 GLU BBB C 1
ATOM 4759 O O . GLU B 1 266 ? 26.698 -42.348 18.177 1.000 35.305 266 GLU BBB O 1
ATOM 4765 N N . ARG B 1 267 ? 24.527 -42.616 18.780 1.000 35.203 267 ARG BBB N 1
ATOM 4766 C CA . ARG B 1 267 ? 24.073 -41.275 18.317 1.000 35.447 267 ARG BBB CA 1
ATOM 4767 C C . ARG B 1 267 ? 23.572 -40.504 19.532 1.000 32.985 267 ARG BBB C 1
ATOM 4768 O O . ARG B 1 267 ? 22.958 -41.098 20.424 1.000 33.045 267 ARG BBB O 1
ATOM 4776 N N . PRO B 1 268 ? 23.858 -39.186 19.634 1.000 30.972 268 PRO BBB N 1
ATOM 4777 C CA . PRO B 1 268 ? 23.400 -38.388 20.779 1.000 29.937 268 PRO BBB CA 1
ATOM 4778 C C . PRO B 1 268 ? 21.882 -38.146 20.817 1.000 29.419 268 PRO BBB C 1
ATOM 4779 O O . PRO B 1 268 ? 21.257 -38.137 19.767 1.000 30.610 268 PRO BBB O 1
ATOM 4783 N N . SER B 1 269 ? 21.338 -37.992 22.027 1.000 27.428 269 SER BBB N 1
ATOM 4784 C CA . SER B 1 269 ? 19.894 -37.813 22.329 1.000 27.315 269 SER BBB CA 1
ATOM 4785 C C . SER B 1 269 ? 19.613 -36.362 22.717 1.000 25.876 269 SER BBB C 1
ATOM 4786 O O . SER B 1 269 ? 18.435 -36.011 22.828 1.000 27.341 269 SER BBB O 1
ATOM 4788 N N . GLY B 1 270 ? 20.673 -35.588 22.952 1.000 23.876 270 GLY BBB N 1
ATOM 4789 C CA . GLY B 1 270 ? 20.618 -34.202 23.455 1.000 22.138 270 GLY BBB CA 1
ATOM 4790 C C . GLY B 1 270 ? 21.615 -33.297 22.757 1.000 20.903 270 GLY BBB C 1
ATOM 4791 O O . GLY B 1 270 ? 22.715 -33.740 22.393 1.000 20.027 270 GLY BBB O 1
ATOM 4792 N N . PHE B 1 271 ? 21.238 -32.032 22.615 1.000 19.709 271 PHE BBB N 1
ATOM 4793 C CA . PHE B 1 271 ? 22.018 -30.980 21.942 1.000 19.001 271 PHE BBB CA 1
ATOM 4794 C C . PHE B 1 271 ? 21.759 -29.668 22.670 1.000 17.716 271 PHE BBB C 1
ATOM 4795 O O . PHE B 1 271 ? 20.554 -29.317 22.863 1.000 18.338 271 PHE BBB O 1
ATOM 4803 N N . THR B 1 272 ? 22.811 -28.980 23.087 1.000 16.676 272 THR BBB N 1
ATOM 4804 C CA . THR B 1 272 ? 22.717 -27.612 23.644 1.000 15.706 272 THR BBB CA 1
ATOM 4805 C C . THR B 1 272 ? 23.573 -26.668 22.808 1.000 14.864 272 THR BBB C 1
ATOM 4806 O O . THR B 1 272 ? 24.716 -27.049 22.491 1.000 15.295 272 THR BBB O 1
ATOM 4810 N N . LEU B 1 273 ? 23.061 -25.481 22.495 1.000 14.186 273 LEU BBB N 1
ATOM 4811 C CA . LEU B 1 273 ? 23.852 -24.412 21.873 1.000 13.848 273 LEU BBB CA 1
ATOM 4812 C C . LEU B 1 273 ? 24.150 -23.368 22.940 1.000 13.302 273 LEU BBB C 1
ATOM 4813 O O . LEU B 1 273 ? 23.182 -22.901 23.561 1.000 12.588 273 LEU BBB O 1
ATOM 4818 N N . TYR B 1 274 ? 25.414 -22.988 23.125 1.000 13.422 274 TYR BBB N 1
ATOM 4819 C CA . TYR B 1 274 ? 25.851 -21.956 24.092 1.000 13.670 274 TYR BBB CA 1
ATOM 4820 C C . TYR B 1 274 ? 26.325 -20.732 23.328 1.000 13.639 274 TYR BBB C 1
ATOM 4821 O O . TYR B 1 274 ? 27.214 -20.868 22.458 1.000 13.335 274 TYR BBB O 1
ATOM 4830 N N A ILE B 1 275 ? 25.785 -19.565 23.649 0.500 13.600 275 ILE BBB N 1
ATOM 4831 N N B ILE B 1 275 ? 25.769 -19.564 23.638 0.500 13.595 275 ILE BBB N 1
ATOM 4832 C CA A ILE B 1 275 ? 26.244 -18.273 23.073 0.500 13.942 275 ILE BBB CA 1
ATOM 4833 C CA B ILE B 1 275 ? 26.204 -18.256 23.069 0.500 13.927 275 ILE BBB CA 1
ATOM 4834 C C A ILE B 1 275 ? 26.789 -17.403 24.200 0.500 13.813 275 ILE BBB C 1
ATOM 4835 C C B ILE B 1 275 ? 26.784 -17.405 24.200 0.500 13.808 275 ILE BBB C 1
ATOM 4836 O O A ILE B 1 275 ? 26.091 -17.140 25.181 0.500 13.364 275 ILE BBB O 1
ATOM 4837 O O B ILE B 1 275 ? 26.095 -17.146 25.187 0.500 13.358 275 ILE BBB O 1
ATOM 4846 N N . PRO B 1 276 ? 28.068 -16.964 24.118 1.000 13.984 276 PRO BBB N 1
ATOM 4847 C CA . PRO B 1 276 ? 28.684 -16.125 25.156 1.000 14.401 276 PRO BBB CA 1
ATOM 4848 C C . PRO B 1 276 ? 28.199 -14.687 25.057 1.000 14.797 276 PRO BBB C 1
ATOM 4849 O O . PRO B 1 276 ? 28.915 -13.798 24.568 1.000 15.950 276 PRO BBB O 1
ATOM 4853 N N . VAL B 1 277 ? 26.996 -14.459 25.544 1.000 15.042 277 VAL BBB N 1
ATOM 4854 C CA . VAL B 1 277 ? 26.265 -13.199 25.353 1.000 15.580 277 VAL BBB CA 1
ATOM 4855 C C . VAL B 1 277 ? 27.078 -12.031 25.935 1.000 16.116 277 VAL BBB C 1
ATOM 4856 O O . VAL B 1 277 ? 26.960 -10.934 25.420 1.000 16.169 277 VAL BBB O 1
ATOM 4860 N N . ARG B 1 278 ? 27.880 -12.239 26.979 1.000 17.188 278 ARG BBB N 1
ATOM 4861 C CA . ARG B 1 278 ? 28.685 -11.133 27.575 1.000 18.301 278 ARG BBB CA 1
ATOM 4862 C C . ARG B 1 278 ? 29.565 -10.474 26.498 1.000 18.621 278 ARG BBB C 1
ATOM 4863 O O . ARG B 1 278 ? 29.806 -9.274 26.606 1.000 18.984 278 ARG BBB O 1
ATOM 4871 N N . ASP B 1 279 ? 29.967 -11.209 25.467 1.000 18.922 279 ASP BBB N 1
ATOM 4872 C CA . ASP B 1 279 ? 30.874 -10.695 24.402 1.000 20.175 279 ASP BBB CA 1
ATOM 4873 C C . ASP B 1 279 ? 30.095 -9.862 23.373 1.000 19.651 279 ASP BBB C 1
ATOM 4874 O O . ASP B 1 279 ? 30.738 -9.195 22.517 1.000 20.911 279 ASP BBB O 1
ATOM 4879 N N . TYR B 1 280 ? 28.775 -9.879 23.411 1.000 18.749 280 TYR BBB N 1
ATOM 4880 C CA . TYR B 1 280 ? 27.958 -9.322 22.312 1.000 18.840 280 TYR BBB CA 1
ATOM 4881 C C . TYR B 1 280 ? 27.002 -8.260 22.865 1.000 18.096 280 TYR BBB C 1
ATOM 4882 O O . TYR B 1 280 ? 26.055 -7.939 22.129 1.000 17.548 280 TYR BBB O 1
ATOM 4891 N N . VAL B 1 281 ? 27.248 -7.722 24.078 1.000 17.874 281 VAL BBB N 1
ATOM 4892 C CA . VAL B 1 281 ? 26.356 -6.725 24.733 1.000 18.219 281 VAL BBB CA 1
ATOM 4893 C C . VAL B 1 281 ? 27.222 -5.629 25.334 1.000 20.164 281 VAL BBB C 1
ATOM 4894 O O . VAL B 1 281 ? 28.420 -5.882 25.589 1.000 20.693 281 VAL BBB O 1
ATOM 4898 N N . ARG B 1 282 ? 26.622 -4.463 25.526 1.000 22.236 282 ARG BBB N 1
ATOM 4899 C CA . ARG B 1 282 ? 27.249 -3.279 26.170 1.000 23.803 282 ARG BBB CA 1
ATOM 4900 C C . ARG B 1 282 ? 27.315 -3.503 27.685 1.000 22.591 282 ARG BBB C 1
ATOM 4901 O O . ARG B 1 282 ? 28.241 -2.999 28.328 1.000 22.911 282 ARG BBB O 1
ATOM 4909 N N . HIS B 1 283 ? 26.333 -4.199 28.241 1.000 19.834 283 HIS BBB N 1
ATOM 4910 C CA . HIS B 1 283 ? 26.147 -4.345 29.709 1.000 18.678 283 HIS BBB CA 1
ATOM 4911 C C . HIS B 1 283 ? 25.085 -5.403 29.995 1.000 17.302 283 HIS BBB C 1
ATOM 4912 O O . HIS B 1 283 ? 24.404 -5.866 29.042 1.000 16.441 283 HIS BBB O 1
ATOM 4919 N N . ASP B 1 284 ? 24.947 -5.765 31.259 1.000 16.509 284 ASP BBB N 1
ATOM 4920 C CA . ASP B 1 284 ? 24.012 -6.835 31.669 1.000 16.199 284 ASP BBB CA 1
ATOM 4921 C C . ASP B 1 284 ? 22.561 -6.404 31.469 1.000 15.757 284 ASP BBB C 1
ATOM 4922 O O . ASP B 1 284 ? 21.738 -7.298 31.426 1.000 15.660 284 ASP BBB O 1
ATOM 4927 N N . GLY B 1 285 ? 22.238 -5.107 31.383 1.000 15.635 285 GLY BBB N 1
ATOM 4928 C CA . GLY B 1 285 ? 20.857 -4.697 30.993 1.000 15.503 285 GLY BBB CA 1
ATOM 4929 C C . GLY B 1 285 ? 20.460 -5.282 29.635 1.000 15.494 285 GLY BBB C 1
ATOM 4930 O O . GLY B 1 285 ? 19.346 -5.809 29.480 1.000 15.203 285 GLY BBB O 1
ATOM 4931 N N . GLU B 1 286 ? 21.360 -5.181 28.679 1.000 15.524 286 GLU BBB N 1
ATOM 4932 C CA . GLU B 1 286 ? 21.096 -5.669 27.324 1.000 15.887 286 GLU BBB CA 1
ATOM 4933 C C . GLU B 1 286 ? 21.057 -7.207 27.360 1.000 14.468 286 GLU BBB C 1
ATOM 4934 O O . GLU B 1 286 ? 20.200 -7.823 26.701 1.000 13.651 286 GLU BBB O 1
ATOM 4940 N N . ALA B 1 287 ? 21.964 -7.851 28.082 1.000 13.788 287 ALA BBB N 1
ATOM 4941 C CA . ALA B 1 287 ? 21.947 -9.328 28.183 1.000 13.075 287 ALA BBB CA 1
ATOM 4942 C C . ALA B 1 287 ? 20.631 -9.796 28.819 1.000 12.883 287 ALA BBB C 1
ATOM 4943 O O . ALA B 1 287 ? 20.105 -10.815 28.403 1.000 12.381 287 ALA BBB O 1
ATOM 4945 N N . LEU B 1 288 ? 20.194 -9.124 29.876 1.000 13.279 288 LEU BBB N 1
ATOM 4946 C CA . LEU B 1 288 ? 18.942 -9.477 30.586 1.000 13.480 288 LEU BBB CA 1
ATOM 4947 C C . LEU B 1 288 ? 17.753 -9.322 29.624 1.000 13.195 288 LEU BBB C 1
ATOM 4948 O O . LEU B 1 288 ? 16.864 -10.179 29.632 1.000 13.152 288 LEU BBB O 1
ATOM 4953 N N . ALA B 1 289 ? 17.765 -8.304 28.768 1.000 12.907 289 ALA BBB N 1
ATOM 4954 C CA . ALA B 1 289 ? 16.669 -8.074 27.796 1.000 12.675 289 ALA BBB CA 1
ATOM 4955 C C . ALA B 1 289 ? 16.662 -9.219 26.769 1.000 12.307 289 ALA BBB C 1
ATOM 4956 O O . ALA B 1 289 ? 15.591 -9.801 26.481 1.000 12.232 289 ALA BBB O 1
ATOM 4958 N N . ARG B 1 290 ? 17.827 -9.636 26.300 1.000 11.948 290 ARG BBB N 1
ATOM 4959 C CA . ARG B 1 290 ? 17.926 -10.766 25.356 1.000 11.977 290 ARG BBB CA 1
ATOM 4960 C C . ARG B 1 290 ? 17.443 -12.068 26.026 1.000 11.572 290 ARG BBB C 1
ATOM 4961 O O . ARG B 1 290 ? 16.672 -12.785 25.433 1.000 11.362 290 ARG BBB O 1
ATOM 4969 N N . ALA B 1 291 ? 17.897 -12.353 27.242 1.000 11.399 291 ALA BBB N 1
ATOM 4970 C CA . ALA B 1 291 ? 17.520 -13.556 28.012 1.000 11.359 291 ALA BBB CA 1
ATOM 4971 C C . ALA B 1 291 ? 16.005 -13.571 28.224 1.000 11.367 291 ALA BBB C 1
ATOM 4972 O O . ALA B 1 291 ? 15.371 -14.595 28.005 1.000 11.287 291 ALA BBB O 1
ATOM 4974 N N . SER B 1 292 ? 15.429 -12.428 28.602 1.000 11.860 292 SER BBB N 1
ATOM 4975 C CA . SER B 1 292 ? 13.978 -12.303 28.859 1.000 12.279 292 SER BBB CA 1
ATOM 4976 C C . SER B 1 292 ? 13.229 -12.612 27.563 1.000 12.465 292 SER BBB C 1
ATOM 4977 O O . SER B 1 292 ? 12.218 -13.294 27.602 1.000 13.280 292 SER BBB O 1
ATOM 4980 N N . THR B 1 293 ? 13.724 -12.105 26.449 1.000 12.600 293 THR BBB N 1
ATOM 4981 C CA . THR B 1 293 ? 13.095 -12.329 25.134 1.000 12.640 293 THR BBB CA 1
ATOM 4982 C C . THR B 1 293 ? 13.115 -13.816 24.786 1.000 12.448 293 THR BBB C 1
ATOM 4983 O O . THR B 1 293 ? 12.098 -14.359 24.327 1.000 12.319 293 THR BBB O 1
ATOM 4987 N N . VAL B 1 294 ? 14.237 -14.482 24.993 1.000 12.430 294 VAL BBB N 1
ATOM 4988 C CA . VAL B 1 294 ? 14.327 -15.942 24.749 1.000 12.605 294 VAL BBB CA 1
ATOM 4989 C C . VAL B 1 294 ? 13.278 -16.629 25.631 1.000 12.809 294 VAL BBB C 1
ATOM 4990 O O . VAL B 1 294 ? 12.541 -17.504 25.116 1.000 12.994 294 VAL BBB O 1
ATOM 4994 N N . LEU B 1 295 ? 13.205 -16.246 26.891 1.000 12.766 295 LEU BBB N 1
ATOM 4995 C CA . LEU B 1 295 ? 12.251 -16.887 27.821 1.000 13.315 295 LEU BBB CA 1
ATOM 4996 C C . LEU B 1 295 ? 10.813 -16.667 27.346 1.000 13.871 295 LEU BBB C 1
ATOM 4997 O O . LEU B 1 295 ? 10.068 -17.660 27.298 1.000 14.122 295 LEU BBB O 1
ATOM 5002 N N . HIS B 1 296 ? 10.447 -15.446 26.949 1.000 14.290 296 HIS BBB N 1
ATOM 5003 C CA . HIS B 1 296 ? 9.084 -15.178 26.420 1.000 14.982 296 HIS BBB CA 1
ATOM 5004 C C . HIS B 1 296 ? 8.838 -16.043 25.187 1.000 15.269 296 HIS BBB C 1
ATOM 5005 O O . HIS B 1 296 ? 7.728 -16.628 25.038 1.000 15.715 296 HIS BBB O 1
ATOM 5012 N N . HIS B 1 297 ? 9.802 -16.139 24.292 1.000 15.382 297 HIS BBB N 1
ATOM 5013 C CA . HIS B 1 297 ? 9.628 -16.920 23.047 1.000 16.208 297 HIS BBB CA 1
ATOM 5014 C C . HIS B 1 297 ? 9.356 -18.394 23.384 1.000 17.450 297 HIS BBB C 1
ATOM 5015 O O . HIS B 1 297 ? 8.761 -19.092 22.575 1.000 18.048 297 HIS BBB O 1
ATOM 5022 N N . HIS B 1 298 ? 9.815 -18.852 24.532 1.000 17.931 298 HIS BBB N 1
ATOM 5023 C CA . HIS B 1 298 ? 9.675 -20.263 24.966 1.000 19.216 298 HIS BBB CA 1
ATOM 5024 C C . HIS B 1 298 ? 8.569 -20.398 26.010 1.000 20.496 298 HIS BBB C 1
ATOM 5025 O O . HIS B 1 298 ? 8.527 -21.457 26.664 1.000 21.235 298 HIS BBB O 1
ATOM 5032 N N . GLY B 1 299 ? 7.715 -19.391 26.158 1.000 21.580 299 GLY BBB N 1
ATOM 5033 C CA . GLY B 1 299 ? 6.496 -19.468 26.971 1.000 23.914 299 GLY BBB CA 1
ATOM 5034 C C . GLY B 1 299 ? 6.820 -19.467 28.439 1.000 26.528 299 GLY BBB C 1
ATOM 5035 O O . GLY B 1 299 ? 6.088 -20.087 29.217 1.000 27.567 299 GLY BBB O 1
ATOM 5036 N N . MET B 1 300 ? 7.865 -18.766 28.828 1.000 27.732 300 MET BBB N 1
ATOM 5037 C CA . MET B 1 300 ? 8.214 -18.589 30.251 1.000 29.954 300 MET BBB CA 1
ATOM 5038 C C . MET B 1 300 ? 8.356 -17.101 30.567 1.000 30.666 300 MET BBB C 1
ATOM 5039 O O . MET B 1 300 ? 8.606 -16.316 29.658 1.000 32.440 300 MET BBB O 1
ATOM 5044 N N . ASP B 1 301 ? 8.049 -16.726 31.797 1.000 32.924 301 ASP BBB N 1
ATOM 5045 C CA . ASP B 1 301 ? 8.274 -15.359 32.324 1.000 33.020 301 ASP BBB CA 1
ATOM 5046 C C . ASP B 1 301 ? 9.722 -15.291 32.803 1.000 29.635 301 ASP BBB C 1
ATOM 5047 O O . ASP B 1 301 ? 10.299 -16.340 33.102 1.000 32.716 301 ASP BBB O 1
ATOM 5052 N N . ALA B 1 302 ? 10.260 -14.100 32.915 1.000 27.770 302 ALA BBB N 1
ATOM 5053 C CA . ALA B 1 302 ? 11.674 -13.884 33.236 1.000 25.061 302 ALA BBB CA 1
ATOM 5054 C C . ALA B 1 302 ? 11.799 -13.374 34.679 1.000 23.367 302 ALA BBB C 1
ATOM 5055 O O . ALA B 1 302 ? 12.854 -12.890 35.000 1.000 22.199 302 ALA BBB O 1
ATOM 5057 N N . SER B 1 303 ? 10.755 -13.461 35.522 1.000 23.162 303 SER BBB N 1
ATOM 5058 C CA . SER B 1 303 ? 10.797 -12.871 36.889 1.000 23.031 303 SER BBB CA 1
ATOM 5059 C C . SER B 1 303 ? 11.924 -13.508 37.711 1.000 21.210 303 SER BBB C 1
ATOM 5060 O O . SER B 1 303 ? 12.701 -12.749 38.292 1.000 20.603 303 SER BBB O 1
ATOM 5063 N N . VAL B 1 304 ? 12.039 -14.837 37.717 1.000 20.294 304 VAL BBB N 1
ATOM 5064 C CA . VAL B 1 304 ? 13.082 -15.566 38.497 1.000 19.303 304 VAL BBB CA 1
ATOM 5065 C C . VAL B 1 304 ? 14.468 -15.133 38.006 1.000 17.320 304 VAL BBB C 1
ATOM 5066 O O . VAL B 1 304 ? 15.339 -14.847 38.842 1.000 16.210 304 VAL BBB O 1
ATOM 5070 N N . LEU B 1 305 ? 14.662 -14.977 36.704 1.000 15.925 305 LEU BBB N 1
ATOM 5071 C CA . LEU B 1 305 ? 15.983 -14.534 36.221 1.000 15.401 305 LEU BBB CA 1
ATOM 5072 C C . LEU B 1 305 ? 16.260 -13.128 36.743 1.000 15.035 305 LEU BBB C 1
ATOM 5073 O O . LEU B 1 305 ? 17.393 -12.851 37.094 1.000 14.557 305 LEU BBB O 1
ATOM 5078 N N . HIS B 1 306 ? 15.270 -12.242 36.764 1.000 15.083 306 HIS BBB N 1
ATOM 5079 C CA . HIS B 1 306 ? 15.524 -10.880 37.283 1.000 15.730 306 HIS BBB CA 1
ATOM 5080 C C . HIS B 1 306 ? 15.823 -10.962 38.789 1.000 15.671 306 HIS BBB C 1
ATOM 5081 O O . HIS B 1 306 ? 16.688 -10.227 39.241 1.000 15.623 306 HIS BBB O 1
ATOM 5088 N N . ARG B 1 307 ? 15.091 -11.791 39.517 1.000 16.515 307 ARG BBB N 1
ATOM 5089 C CA . ARG B 1 307 ? 15.317 -12.002 40.979 1.000 17.727 307 ARG BBB CA 1
ATOM 5090 C C . ARG B 1 307 ? 16.749 -12.526 41.165 1.000 16.871 307 ARG BBB C 1
ATOM 5091 O O . ARG B 1 307 ? 17.433 -12.069 42.089 1.000 15.944 307 ARG BBB O 1
ATOM 5099 N N . ALA B 1 308 ? 17.196 -13.402 40.282 1.000 16.386 308 ALA BBB N 1
ATOM 5100 C CA . ALA B 1 308 ? 18.533 -14.020 40.381 1.000 16.597 308 ALA BBB CA 1
ATOM 5101 C C . ALA B 1 308 ? 19.613 -12.948 40.213 1.000 16.991 308 ALA BBB C 1
ATOM 5102 O O . ALA B 1 308 ? 20.569 -12.931 40.988 1.000 17.039 308 ALA BBB O 1
ATOM 5104 N N A LEU B 1 309 ? 19.502 -12.074 39.217 0.500 17.239 309 LEU BBB N 1
ATOM 5105 N N B LEU B 1 309 ? 19.499 -12.077 39.215 0.500 17.279 309 LEU BBB N 1
ATOM 5106 C CA A LEU B 1 309 ? 20.551 -11.045 39.033 0.500 18.070 309 LEU BBB CA 1
ATOM 5107 C CA B LEU B 1 309 ? 20.536 -11.036 39.019 0.500 18.141 309 LEU BBB CA 1
ATOM 5108 C C A LEU B 1 309 ? 20.544 -10.099 40.236 0.500 18.541 309 LEU BBB C 1
ATOM 5109 C C B LEU B 1 309 ? 20.542 -10.105 40.235 0.500 18.582 309 LEU BBB C 1
ATOM 5110 O O A LEU B 1 309 ? 21.633 -9.696 40.649 0.500 18.616 309 LEU BBB O 1
ATOM 5111 O O B LEU B 1 309 ? 21.635 -9.714 40.651 0.500 18.653 309 LEU BBB O 1
ATOM 5120 N N . ALA B 1 310 ? 19.365 -9.803 40.786 1.000 18.802 310 ALA BBB N 1
ATOM 5121 C CA . ALA B 1 310 ? 19.210 -8.905 41.961 1.000 20.397 310 ALA BBB CA 1
ATOM 5122 C C . ALA B 1 310 ? 19.837 -9.564 43.193 1.000 22.263 310 ALA BBB C 1
ATOM 5123 O O . ALA B 1 310 ? 20.213 -8.827 44.091 1.000 23.556 310 ALA BBB O 1
ATOM 5125 N N . ALA B 1 311 ? 19.992 -10.892 43.207 1.000 23.974 311 ALA BBB N 1
ATOM 5126 C CA . ALA B 1 311 ? 20.680 -11.655 44.270 1.000 25.868 311 ALA BBB CA 1
ATOM 5127 C C . ALA B 1 311 ? 22.197 -11.527 44.146 1.000 27.487 311 ALA BBB C 1
ATOM 5128 O O . ALA B 1 311 ? 22.864 -11.800 45.134 1.000 29.212 311 ALA BBB O 1
ATOM 5130 N N . LEU B 1 312 ? 22.733 -11.102 42.996 1.000 27.371 312 LEU BBB N 1
ATOM 5131 C CA . LEU B 1 312 ? 24.199 -11.038 42.758 1.000 26.966 312 LEU BBB CA 1
ATOM 5132 C C . LEU B 1 312 ? 24.745 -9.608 42.758 1.000 27.985 312 LEU BBB C 1
ATOM 5133 O O . LEU B 1 312 ? 25.929 -9.474 42.965 1.000 29.212 312 LEU BBB O 1
ATOM 5138 N N . THR B 1 313 ? 23.972 -8.606 42.402 1.000 28.664 313 THR BBB N 1
ATOM 5139 C CA . THR B 1 313 ? 24.481 -7.220 42.255 1.000 28.813 313 THR BBB CA 1
ATOM 5140 C C . THR B 1 313 ? 23.575 -6.295 43.038 1.000 29.984 313 THR BBB C 1
ATOM 5141 O O . THR B 1 313 ? 22.364 -6.483 42.960 1.000 29.508 313 THR BBB O 1
ATOM 5145 N N . GLU B 1 314 ? 24.181 -5.315 43.703 1.000 29.730 314 GLU BBB N 1
ATOM 5146 C CA . GLU B 1 314 ? 23.504 -4.271 44.509 1.000 29.700 314 GLU BBB CA 1
ATOM 5147 C C . GLU B 1 314 ? 23.295 -2.996 43.673 1.000 30.095 314 GLU BBB C 1
ATOM 5148 O O . GLU B 1 314 ? 22.786 -2.006 44.246 1.000 30.522 314 GLU BBB O 1
ATOM 5150 N N . ARG B 1 315 ? 23.695 -2.995 42.395 1.000 28.765 315 ARG BBB N 1
ATOM 5151 C CA . ARG B 1 315 ? 23.519 -1.840 41.474 1.000 28.587 315 ARG BBB CA 1
ATOM 5152 C C . ARG B 1 315 ? 22.675 -2.270 40.272 1.000 27.611 315 ARG BBB C 1
ATOM 5153 O O . ARG B 1 315 ? 22.526 -3.470 40.064 1.000 27.400 315 ARG BBB O 1
ATOM 5161 N N . ARG B 1 316 ? 22.164 -1.307 39.512 1.000 27.221 316 ARG BBB N 1
ATOM 5162 C CA . ARG B 1 316 ? 21.427 -1.584 38.245 1.000 26.737 316 ARG BBB CA 1
ATOM 5163 C C . ARG B 1 316 ? 22.230 -2.574 37.363 1.000 26.236 316 ARG BBB C 1
ATOM 5164 O O . ARG B 1 316 ? 23.458 -2.550 37.318 1.000 26.037 316 ARG BBB O 1
ATOM 5172 N N . PRO B 1 317 ? 21.575 -3.497 36.604 1.000 25.400 317 PRO BBB N 1
ATOM 5173 C CA . PRO B 1 317 ? 22.283 -4.330 35.629 1.000 24.671 317 PRO BBB CA 1
ATOM 5174 C C . PRO B 1 317 ? 23.095 -3.545 34.580 1.000 24.076 317 PRO BBB C 1
ATOM 5175 O O . PRO B 1 317 ? 24.148 -4.048 34.162 1.000 22.663 317 PRO BBB O 1
ATOM 5179 N N . GLU B 1 318 ? 22.644 -2.341 34.217 1.000 24.001 318 GLU BBB N 1
ATOM 5180 C CA . GLU B 1 318 ? 23.308 -1.460 33.215 1.000 25.007 318 GLU BBB CA 1
ATOM 5181 C C . GLU B 1 318 ? 24.703 -1.029 33.691 1.000 25.550 318 GLU BBB C 1
ATOM 5182 O O . GLU B 1 318 ? 25.494 -0.550 32.837 1.000 25.087 318 GLU BBB O 1
ATOM 5188 N N . ASP B 1 319 ? 25.005 -1.150 34.986 1.000 25.743 319 ASP BBB N 1
ATOM 5189 C CA . ASP B 1 319 ? 26.264 -0.615 35.578 1.000 26.958 319 ASP BBB CA 1
ATOM 5190 C C . ASP B 1 319 ? 27.364 -1.662 35.556 1.000 27.099 319 ASP BBB C 1
ATOM 5191 O O . ASP B 1 319 ? 28.419 -1.453 36.188 1.000 28.138 319 ASP BBB O 1
ATOM 5196 N N . GLY B 1 320 ? 27.129 -2.755 34.872 1.000 26.160 320 GLY BBB N 1
ATOM 5197 C CA . GLY B 1 320 ? 27.990 -3.925 35.013 1.000 26.513 320 GLY BBB CA 1
ATOM 5198 C C . GLY B 1 320 ? 28.023 -4.739 33.758 1.000 25.041 320 GLY BBB C 1
ATOM 5199 O O . GLY B 1 320 ? 27.159 -4.557 32.872 1.000 22.584 320 GLY BBB O 1
ATOM 5200 N N . VAL B 1 321 ? 29.026 -5.593 33.722 1.000 24.473 321 VAL BBB N 1
ATOM 5201 C CA . VAL B 1 321 ? 29.454 -6.361 32.545 1.000 24.254 321 VAL BBB CA 1
ATOM 5202 C C . VAL B 1 321 ? 29.642 -7.789 33.032 1.000 21.782 321 VAL BBB C 1
ATOM 5203 O O . VAL B 1 321 ? 30.272 -7.962 34.098 1.000 21.489 321 VAL BBB O 1
ATOM 5207 N N . GLY B 1 322 ? 29.098 -8.757 32.321 1.000 19.518 322 GLY BBB N 1
ATOM 5208 C CA . GLY B 1 322 ? 29.555 -10.138 32.490 1.000 18.766 322 GLY BBB CA 1
ATOM 5209 C C . GLY B 1 322 ? 28.749 -10.945 33.482 1.000 17.825 322 GLY BBB C 1
ATOM 5210 O O . GLY B 1 322 ? 29.051 -12.152 33.616 1.000 17.353 322 GLY BBB O 1
ATOM 5211 N N . LEU B 1 323 ? 27.789 -10.358 34.194 1.000 17.257 323 LEU BBB N 1
ATOM 5212 C CA . LEU B 1 323 ? 26.993 -11.157 35.176 1.000 17.265 323 LEU BBB CA 1
ATOM 5213 C C . LEU B 1 323 ? 26.245 -12.263 34.453 1.000 16.027 323 LEU BBB C 1
ATOM 5214 O O . LEU B 1 323 ? 26.213 -13.367 34.969 1.000 15.760 323 LEU BBB O 1
ATOM 5219 N N . ILE B 1 324 ? 25.655 -11.983 33.281 1.000 14.957 324 ILE BBB N 1
ATOM 5220 C CA . ILE B 1 324 ? 25.151 -13.067 32.394 1.000 14.302 324 ILE BBB CA 1
ATOM 5221 C C . ILE B 1 324 ? 26.271 -13.398 31.418 1.000 13.937 324 ILE BBB C 1
ATOM 5222 O O . ILE B 1 324 ? 26.519 -12.612 30.513 1.000 14.167 324 ILE BBB O 1
ATOM 5227 N N . ALA B 1 325 ? 26.947 -14.516 31.620 1.000 13.651 325 ALA BBB N 1
ATOM 5228 C CA . ALA B 1 325 ? 28.150 -14.870 30.840 1.000 13.866 325 ALA BBB CA 1
ATOM 5229 C C . ALA B 1 325 ? 27.738 -15.554 29.554 1.000 14.010 325 ALA BBB C 1
ATOM 5230 O O . ALA B 1 325 ? 28.264 -15.228 28.519 1.000 14.868 325 ALA BBB O 1
ATOM 5232 N N . TYR B 1 326 ? 26.820 -16.498 29.641 1.000 13.596 326 TYR BBB N 1
ATOM 5233 C CA . TYR B 1 326 ? 26.349 -17.281 28.488 1.000 13.545 326 TYR BBB CA 1
ATOM 5234 C C . TYR B 1 326 ? 24.844 -17.460 28.585 1.000 12.528 326 TYR BBB C 1
ATOM 5235 O O . TYR B 1 326 ? 24.250 -17.467 29.722 1.000 12.166 326 TYR BBB O 1
ATOM 5244 N N . LEU B 1 327 ? 24.217 -17.601 27.426 1.000 12.273 327 LEU BBB N 1
ATOM 5245 C CA . LEU B 1 327 ? 22.819 -18.132 27.341 1.000 12.313 327 LEU BBB CA 1
ATOM 5246 C C . LEU B 1 327 ? 22.863 -19.421 26.558 1.000 12.109 327 LEU BBB C 1
ATOM 5247 O O . LEU B 1 327 ? 23.691 -19.515 25.612 1.000 12.839 327 LEU BBB O 1
ATOM 5252 N N . ALA B 1 328 ? 22.051 -20.394 26.915 1.000 11.859 328 ALA BBB N 1
ATOM 5253 C CA . ALA B 1 328 ? 22.025 -21.670 26.215 1.000 11.879 328 ALA BBB CA 1
ATOM 5254 C C . ALA B 1 328 ? 20.596 -22.090 25.948 1.000 12.171 328 ALA BBB C 1
ATOM 5255 O O . ALA B 1 328 ? 19.722 -21.811 26.782 1.000 11.828 328 ALA BBB O 1
ATOM 5257 N N . LEU B 1 329 ? 20.400 -22.751 24.816 1.000 12.400 329 LEU BBB N 1
ATOM 5258 C CA . LEU B 1 329 ? 19.153 -23.445 24.456 1.000 13.714 329 LEU BBB CA 1
ATOM 5259 C C . LEU B 1 329 ? 19.474 -24.932 24.444 1.000 14.683 329 LEU BBB C 1
ATOM 5260 O O . LEU B 1 329 ? 20.370 -25.372 23.675 1.000 14.401 329 LEU BBB O 1
ATOM 5265 N N . ALA B 1 330 ? 18.832 -25.680 25.331 1.000 16.476 330 ALA BBB N 1
ATOM 5266 C CA . ALA B 1 330 ? 19.210 -27.074 25.658 1.000 18.014 330 ALA BBB CA 1
ATOM 5267 C C . ALA B 1 330 ? 18.081 -27.983 25.222 1.000 19.748 330 ALA BBB C 1
ATOM 5268 O O . ALA B 1 330 ? 16.996 -27.884 25.794 1.000 20.516 330 ALA BBB O 1
ATOM 5270 N N . GLY B 1 331 ? 18.339 -28.856 24.245 1.000 22.800 331 GLY BBB N 1
ATOM 5271 C CA . GLY B 1 331 ? 17.349 -29.818 23.759 1.000 24.390 331 GLY BBB CA 1
ATOM 5272 C C . GLY B 1 331 ? 17.623 -31.218 24.292 1.000 26.793 331 GLY BBB C 1
ATOM 5273 O O . GLY B 1 331 ? 18.818 -31.613 24.396 1.000 27.439 331 GLY BBB O 1
ATOM 5274 N N . GLN B 1 332 ? 16.568 -31.949 24.642 1.000 29.460 332 GLN BBB N 1
ATOM 5275 C CA . GLN B 1 332 ? 16.676 -33.396 24.958 1.000 32.613 332 GLN BBB CA 1
ATOM 5276 C C . GLN B 1 332 ? 15.521 -34.090 24.261 1.000 32.789 332 GLN BBB C 1
ATOM 5277 O O . GLN B 1 332 ? 14.406 -33.556 24.278 1.000 32.007 332 GLN BBB O 1
ATOM 5283 N N . ARG B 1 333 ? 15.810 -35.206 23.605 1.000 35.425 333 ARG BBB N 1
ATOM 5284 C CA . ARG B 1 333 ? 14.804 -36.054 22.923 1.000 37.221 333 ARG BBB CA 1
ATOM 5285 C C . ARG B 1 333 ? 13.599 -36.260 23.854 1.000 36.968 333 ARG BBB C 1
ATOM 5286 O O . ARG B 1 333 ? 13.824 -36.651 24.991 1.000 37.562 333 ARG BBB O 1
ATOM 5294 N N . ASP B 1 334 ? 12.391 -35.934 23.383 1.000 38.165 334 ASP BBB N 1
ATOM 5295 C CA . ASP B 1 334 ? 11.080 -36.232 24.035 1.000 40.278 334 ASP BBB CA 1
ATOM 5296 C C . ASP B 1 334 ? 10.854 -35.341 25.262 1.000 40.663 334 ASP BBB C 1
ATOM 5297 O O . ASP B 1 334 ? 9.981 -35.692 26.086 1.000 40.817 334 ASP BBB O 1
ATOM 5302 N N . GLN B 1 335 ? 11.611 -34.246 25.388 1.000 39.056 335 GLN BBB N 1
ATOM 5303 C CA . GLN B 1 335 ? 11.510 -33.293 26.520 1.000 39.269 335 GLN BBB CA 1
ATOM 5304 C C . GLN B 1 335 ? 11.332 -31.895 25.961 1.000 35.443 335 GLN BBB C 1
ATOM 5305 O O . GLN B 1 335 ? 11.828 -31.596 24.882 1.000 33.947 335 GLN BBB O 1
ATOM 5311 N N . PRO B 1 336 ? 10.588 -31.008 26.660 1.000 34.182 336 PRO BBB N 1
ATOM 5312 C CA . PRO B 1 336 ? 10.535 -29.607 26.270 1.000 31.888 336 PRO BBB CA 1
ATOM 5313 C C . PRO B 1 336 ? 11.941 -29.013 26.350 1.000 28.451 336 PRO BBB C 1
ATOM 5314 O O . PRO B 1 336 ? 12.729 -29.368 27.226 1.000 28.667 336 PRO BBB O 1
ATOM 5318 N N . PRO B 1 337 ? 12.305 -28.151 25.392 1.000 26.086 337 PRO BBB N 1
ATOM 5319 C CA . PRO B 1 337 ? 13.550 -27.386 25.458 1.000 24.410 337 PRO BBB CA 1
ATOM 5320 C C . PRO B 1 337 ? 13.680 -26.576 26.755 1.000 22.840 337 PRO BBB C 1
ATOM 5321 O O . PRO B 1 337 ? 12.657 -26.111 27.301 1.000 23.180 337 PRO BBB O 1
ATOM 5325 N N . ARG B 1 338 ? 14.915 -26.423 27.211 1.000 20.541 338 ARG BBB N 1
ATOM 5326 C CA . ARG B 1 338 ? 15.299 -25.660 28.411 1.000 19.912 338 ARG BBB CA 1
ATOM 5327 C C . ARG B 1 338 ? 16.094 -24.432 27.943 1.000 16.929 338 ARG BBB C 1
ATOM 5328 O O . ARG B 1 338 ? 16.846 -24.523 26.906 1.000 16.065 338 ARG BBB O 1
ATOM 5336 N N . VAL B 1 339 ? 15.958 -23.332 28.653 1.000 15.381 339 VAL BBB N 1
ATOM 5337 C CA . VAL B 1 339 ? 16.774 -22.124 28.442 1.000 14.424 339 VAL BBB CA 1
ATOM 5338 C C . VAL B 1 339 ? 17.630 -21.924 29.690 1.000 13.694 339 VAL BBB C 1
ATOM 5339 O O . VAL B 1 339 ? 17.060 -21.905 30.796 1.000 13.573 339 VAL BBB O 1
ATOM 5343 N N . THR B 1 340 ? 18.938 -21.805 29.535 1.000 12.695 340 THR BBB N 1
ATOM 5344 C CA . THR B 1 340 ? 19.852 -21.677 30.688 1.000 12.595 340 THR BBB CA 1
ATOM 5345 C C . THR B 1 340 ? 20.583 -20.345 30.626 1.000 12.080 340 THR BBB C 1
ATOM 5346 O O . THR B 1 340 ? 21.098 -19.960 29.547 1.000 12.169 340 THR BBB O 1
ATOM 5350 N N . ALA B 1 341 ? 20.666 -19.653 31.757 1.000 11.749 341 ALA BBB N 1
ATOM 5351 C CA . ALA B 1 341 ? 21.516 -18.480 31.955 1.000 11.794 341 ALA BBB CA 1
ATOM 5352 C C . ALA B 1 341 ? 22.661 -18.884 32.864 1.000 11.927 341 ALA BBB C 1
ATOM 5353 O O . ALA B 1 341 ? 22.399 -19.380 33.973 1.000 12.201 341 ALA BBB O 1
ATOM 5355 N N . TYR B 1 342 ? 23.880 -18.647 32.423 1.000 12.476 342 TYR BBB N 1
ATOM 5356 C CA . TYR B 1 342 ? 25.115 -18.850 33.218 1.000 13.200 342 TYR BBB CA 1
ATOM 5357 C C . TYR B 1 342 ? 25.462 -17.510 33.854 1.000 12.917 342 TYR BBB C 1
ATOM 5358 O O . TYR B 1 342 ? 25.614 -16.520 33.127 1.000 12.825 342 TYR BBB O 1
ATOM 5367 N N . LEU B 1 343 ? 25.534 -17.484 35.173 1.000 12.967 343 LEU BBB N 1
ATOM 5368 C CA . LEU B 1 343 ? 25.655 -16.261 35.995 1.000 13.480 343 LEU BBB CA 1
ATOM 5369 C C . LEU B 1 343 ? 27.023 -16.220 36.672 1.000 13.894 343 LEU BBB C 1
ATOM 5370 O O . LEU B 1 343 ? 27.392 -17.175 37.392 1.000 13.861 343 LEU BBB O 1
ATOM 5375 N N . SER B 1 344 ? 27.751 -15.141 36.459 1.000 14.528 344 SER BBB N 1
ATOM 5376 C CA . SER B 1 344 ? 29.107 -14.981 37.017 1.000 15.268 344 SER BBB CA 1
ATOM 5377 C C . SER B 1 344 ? 29.023 -14.566 38.488 1.000 15.486 344 SER BBB C 1
ATOM 5378 O O . SER B 1 344 ? 28.132 -13.778 38.864 1.000 16.045 344 SER BBB O 1
ATOM 5381 N N . SER B 1 345 ? 29.933 -15.071 39.293 1.000 15.517 345 SER BBB N 1
ATOM 5382 C CA . SER B 1 345 ? 30.114 -14.693 40.713 1.000 16.251 345 SER BBB CA 1
ATOM 5383 C C . SER B 1 345 ? 30.748 -13.292 40.813 1.000 16.958 345 SER BBB C 1
ATOM 5384 O O . SER B 1 345 ? 30.295 -12.514 41.638 1.000 16.698 345 SER BBB O 1
ATOM 5387 N N . GLU B 1 346 ? 31.750 -13.023 39.984 1.000 17.776 346 GLU BBB N 1
ATOM 5388 C CA . GLU B 1 346 ? 32.502 -11.736 39.954 1.000 18.801 346 GLU BBB CA 1
ATOM 5389 C C . GLU B 1 346 ? 33.029 -11.378 41.351 1.000 19.947 346 GLU BBB C 1
ATOM 5390 O O . GLU B 1 346 ? 32.981 -10.183 41.733 1.000 20.733 346 GLU BBB O 1
ATOM 5396 N N . ALA B 1 347 ? 33.586 -12.353 42.063 1.000 21.289 347 ALA BBB N 1
ATOM 5397 C CA . ALA B 1 347 ? 34.204 -12.164 43.396 1.000 21.910 347 ALA BBB CA 1
ATOM 5398 C C . ALA B 1 347 ? 35.439 -11.263 43.280 1.000 23.528 347 ALA BBB C 1
ATOM 5399 O O . ALA B 1 347 ? 35.812 -10.671 44.309 1.000 23.971 347 ALA BBB O 1
ATOM 5401 N N . TYR B 1 348 ? 36.059 -11.182 42.100 1.000 24.144 348 TYR BBB N 1
ATOM 5402 C CA . TYR B 1 348 ? 37.314 -10.399 41.869 1.000 25.955 348 TYR BBB CA 1
ATOM 5403 C C . TYR B 1 348 ? 37.063 -9.276 40.867 1.000 27.190 348 TYR BBB C 1
ATOM 5404 O O . TYR B 1 348 ? 37.999 -8.885 40.132 1.000 27.426 348 TYR BBB O 1
ATOM 5413 N N . THR B 1 349 ? 35.847 -8.745 40.856 1.000 28.098 349 THR BBB N 1
ATOM 5414 C CA . THR B 1 349 ? 35.437 -7.590 40.027 1.000 30.590 349 THR BBB CA 1
ATOM 5415 C C . THR B 1 349 ? 34.903 -6.508 40.970 1.000 34.167 349 THR BBB C 1
ATOM 5416 O O . THR B 1 349 ? 33.768 -6.651 41.447 1.000 36.085 349 THR BBB O 1
ATOM 5420 N N . VAL B 1 350 ? 35.713 -5.486 41.255 1.000 39.462 350 VAL BBB N 1
ATOM 5421 C CA . VAL B 1 350 ? 35.330 -4.349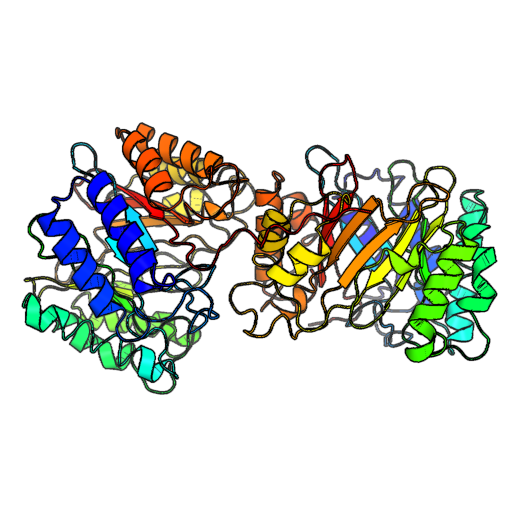 42.146 1.000 42.854 350 VAL BBB CA 1
ATOM 5422 C C . VAL B 1 350 ? 35.293 -3.078 41.299 1.000 45.174 350 VAL BBB C 1
ATOM 5423 O O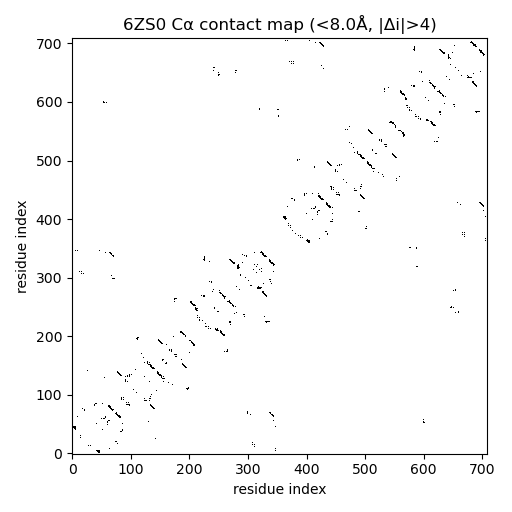 . VAL B 1 350 ? 36.134 -2.972 40.377 1.000 47.717 350 VAL BBB O 1
ATOM 5425 N N . ARG B 1 351 ? 34.353 -2.167 41.596 1.000 47.586 351 ARG BBB N 1
ATOM 5426 C CA . ARG B 1 351 ? 34.238 -0.818 40.962 1.000 49.278 351 ARG BBB CA 1
ATOM 5427 C C . ARG B 1 351 ? 35.355 0.087 41.500 1.000 49.928 351 ARG BBB C 1
ATOM 5428 O O . ARG B 1 351 ? 35.724 -0.034 42.679 1.000 50.357 351 ARG BBB O 1
#

Radius of gyration: 28.05 Å; Cα contacts (8 Å, |Δi|>4): 1678; chains: 2; bounding box: 67×77×69 Å

Sequence (709 aa):
MDASTLGSFTGGQLRRLGSVAGLSRADVETYAQVLTDALGPVVAQRPLSLAPPTRTTFLSDDHTPVEFSLSSFRPGAAPAMRVLVVEPGCCGATSLADNGRRAGLEEAVRRTMARRWHHFTTDALDELLDLFLPPAPQGPLALWCCALELRPGGVPGVKVYLNPAVGGEERSAATVREALRRLGHHQAFDSLPQGSGYPFLALDLGNWTEPRAKKVYLRRHDNLTAGRAARLSRTDSGLVPTAVEGFFRTAAGPGSDAGGLDGRPAQSCCHSFTDPGAERPSSGFTLYIPVRDYVRHDGEALARASTVLHHHGMDASVLHRALAALTERRPEDGVGLIAYLALAGQRDQPPRVTAYLSSEAYTVRPPVVELVPDASTLGSFTGGQLRRLGSSVAGLSRADVVETYAQVLTDALGPVAQRPLSSLAPPTRTFLSDDHTPVEFSLSSFRPGAAPAMRRVLVEPGCCGATSLADNGRAGLEEAVRTMARRWHHFTTDALDELLDLFLPPAPQGPLALWCCALEELRPGGVPGVKVYLNPAVGGEERSAATVREALRRLGHHQAFDSLPQGSSGYPFLALDLGNWTEPRAKVYLRRHDNLTAGRAARLSRTDSGLVPTAVEGFFRRTAAGPGSDAGGLDGRPAQSCHSFTDPGAERPSGFTLYIIPVRDYVRHDGEALARASTVLHHHGMDASVLHRALLAALTERRPEDGVGLIAYLALAGQRDQPPRVTAYLSSEAYTVR

Foldseek 3Di:
DDAQALLNLVLLLLLLLCVLLVADPVLSVLVSVLQCVLQPPRSRHGLVDQFLDCQPCAPSNSQKWKKWKFAAPDRIKIKIKGQSLGNPPDLLSSLVRNVVSVVVLCVVQVWDCVLVVLQCCQFRPPPFDDDHRKMWMWTSDHPNNTWIKIKTALCRVHQVRSLVSVQVSCVSLQQHRLSVQFDDAPGWGIWMWTIGNDPNTWIKTKGWHPQDALQVQLVRDDVQAFDHSVLSSVLCCLLQPVLYPPSGRHDGTKMKMFIDRPHNHSHGQKMKTKDQSLRRDQWQVSNLVSLQVNQVVLPHHSVSVVSSLCSLHVDDRNRHTCQFGIWMWMGGGPGRIMIMTMGDSPSNPDDPDDDDDDD/DQAALLNLVLLLQLLLCVLLPADPVLSVLVSVLQCLLQPPSNNHGLVDQQLACAPCANSNSQKWKKWKDFPPDRIKIKMKGQNLSNPPAQLSSLVSQVVSVVVLCVVQVWDPVLVVLQCCLFNPDHFDDDHRKMWMWTSDHPNNTKIKIKTALCRVHQVRSLVSLQVSCVSQQLNRLSVQADDAPGWGIWMWITDDPAQTKIKTKGWHAQDALQNQLVNVPDLAADHSVLSSVLCDLLLDDVQDDSHHHDGTKMKMFMDGDRNHSHGQKMKIKDQSLRRDQWQVSNLVSLQVNQVVLVHGCVSVVSSVVSQDVDPRNVHTCQFGIWMWMGGRPGHIMIMTMGGNPSNPDD